Protein AF-0000000067985580 (afdb_homodimer)

pLDDT: mean 74.76, std 20.19, range [18.05, 95.62]

Radius of gyration: 31.71 Å; Cα contacts (8 Å, |Δi|>4): 1358; chains: 2; bounding box: 77×89×87 Å

Secondary structure (DSSP, 8-state):
-------------SSS-------------SSSS-TTGGGSHHHHHHHHHHHHHHHHHHHHHHHHTTT--THHHHHHHHHHHSTTTGGGSHHHHHHH--GGGHHHHHHHHHHHHHHHHHHHHHH---HHHHHTTT-HHHHHHHHHHHHHHHHHHHHHHHHHHHHTT----SHHHHHHHHHHHHHHHHHHH----HHHHHHHHHHTT-TTSHHHHHHHHHHHHHHHHHHHHHHHHHHHHH---HHHHHHHHHHHHHIIIIIHHHHHHHHHHHTTT-HHHHHHHHHHHHHHHHHHHHHHHHTTS-HHHHHHHHHHHSPSSHHHHHHIIIIIHIIIIIIHHHHHHHHHHT--THHHHTTT-HHHHHHHHHHHHHHHHHHHHHHHHHTT--HHHHHHHHHHHH---HHHHHHHHHHHHTT-S-HHHHHHHHHHHHHHHHHHHHHHHHHHHHHHHHHHHH-----GGGS-TTS---------SHHHHHHHHHHHHHT--BTTB----/-------------SSS-------------SSSS-TTGGGSHHHHHHHHHHHHHHHHHHHHHHHHHTT--THHHHHHHHHHHSTTTGGGSHHHHHHHS-GGGHHHHHHHHHHHHHHHHHHHHHH---HHHHHTTT-HHHHHHHHHHHHHHHHHHHHHHHHHHHHTT----SHHHHHHHHHHHHHHHHHHH----HHHHHHHHHHTT-TTSHHHHHHHHHHHHHHHHHHHHHHHHHHHHH---HHHHHHHHHHHHHIIIIIHHHHHHHHHHHTTT-HHHHHHHHHHHHHHHHHHHHHHHHTTS-HHHHHHHHHHHSPSSHHHHHHIIIIIHIIIIIIHHHHHHHHHHT--THHHHTTT-HHHHHHHHHHHHHHHHHHHHHHHHHTT--HHHHHHHHHHHH---HHHHHHHHHHHHTT-S-HHHHHHHHHHHHHHHHHHHHHHHHHHHHHHHHHHHH-----GGGS-TTS---------SHHHHHHHHHHHHHT--BTTB----

Nearest PDB structures (foldseek):
  5bz2-assembly1_A-2  TM=7.955E-01  e=2.048E-10  Thermus thermophilus
  8bxg-assembly1_A  TM=7.176E-01  e=4.698E-09  Escherichia coli
  8by2-assembly1_B  TM=7.644E-01  e=1.582E-08  Escherichia coli
  8by2-assembly1_A  TM=7.422E-01  e=1.711E-08  Escherichia coli
  7dsv-assembly1_B  TM=6.059E-01  e=1.242E-04  Homo sapiens

Sequence (1002 aa):
MSSSNVTYSIITNTDQTTQVCFNKITSHSSSLWIDNALEQILPAFVLQFALTSALNRALVFLAESCNVPRIVPNIFTGFLFGPSALGKWKYFFDSIFPYNNMLPLETMGALTLVYYAFLLGLELDLKPITRFYYNKKAIVVALAGLVFSLPVGIGLYYLLITDMGRKSLSRLDSDKNMRGAIFWGLILSCSSEFPEVAKILSDLKLLLTENGQLTLTSSLINDLFSWTLLLLVLTQLYYASLLSLFVILVLVLVCFYVIHPLAKWLVKKFGNGDREFVETEVVFLLHVVLFIGLVFDGLGAHSVTGAFFLGVIIPKGSLNNAVQDKVFDFVSVFMMPLFFLIIGERTNLQDLVLDTHWITVVVVIVLAFLVKLVSVFAVSWIYQMPHMEGLTLALLMNTKGTMPLIILYTAMDRLELESQPFVVMLLACWLMTAISGPVLAMITKSLNTGKVLGSQRKTMQGTRPDSSLRVLACVHSKHDADAIIDLLKASSPSVRSPIQVMSSSNVTYSIITNTDQTTQVCFNKITSHSSSLWIDNALEQILPAFVLQFALTSALNRALVFLAESCNVPRIVPNIFTGFLFGPSALGKWKYFFDSIFPYNNMLPLETMGALTLVYYAFLLGLELDLKPITRFYYNKKAIVVALAGLVFSLPVGIGLYYLLITDMGRKSLSRLDSDKNMRGAIFWGLILSCSSEFPEVAKILSDLKLLLTENGQLTLTSSLINDLFSWTLLLLVLTQLYYASLLSLFVILVLVLVCFYVIHPLAKWLVKKFGNGDREFVETEVVFLLHVVLFIGLVFDGLGAHSVTGAFFLGVIIPKGSLNNAVQDKVFDFVSVFMMPLFFLIIGERTNLQDLVLDTHWITVVVVIVLAFLVKLVSVFAVSWIYQMPHMEGLTLALLMNTKGTMPLIILYTAMDRLELESQPFVVMLLACWLMTAISGPVLAMITKSLNTGKVLGSQRKTMQGTRPDSSLRVLACVHSKHDADAIIDLLKASSPSVRSPIQV

Structure (mmCIF, N/CA/C/O backbone):
data_AF-0000000067985580-model_v1
#
loop_
_entity.id
_entity.type
_entity.pdbx_description
1 polymer 'Cation/H+ exchanger transmembrane domain-containing protein'
#
loop_
_atom_site.group_PDB
_atom_site.id
_atom_site.type_symbol
_atom_site.label_atom_id
_atom_site.label_alt_id
_atom_site.label_comp_id
_atom_site.label_asym_id
_atom_site.label_entity_id
_atom_site.label_seq_id
_atom_site.pdbx_PDB_ins_code
_atom_site.Cartn_x
_atom_site.Cartn_y
_atom_site.Cartn_z
_atom_site.occupancy
_atom_site.B_iso_or_equiv
_atom_site.auth_seq_id
_atom_site.auth_comp_id
_atom_site.auth_asym_id
_atom_site.auth_atom_id
_atom_site.pdbx_PDB_model_num
ATOM 1 N N . MET A 1 1 ? -4.574 -10.297 38.844 1 18.05 1 MET A N 1
ATOM 2 C CA . MET A 1 1 ? -5.27 -10.648 37.594 1 18.05 1 MET A CA 1
ATOM 3 C C . MET A 1 1 ? -6 -9.445 37.031 1 18.05 1 MET A C 1
ATOM 5 O O . MET A 1 1 ? -7.168 -9.211 37.344 1 18.05 1 MET A O 1
ATOM 9 N N . SER A 1 2 ? -5.406 -8.359 37.031 1 22.97 2 SER A N 1
ATOM 10 C CA . SER A 1 2 ? -6 -7.031 36.969 1 22.97 2 SER A CA 1
ATOM 11 C C . SER A 1 2 ? -6.691 -6.789 35.656 1 22.97 2 SER A C 1
ATOM 13 O O . SER A 1 2 ? -6.145 -7.117 34.594 1 22.97 2 SER A O 1
ATOM 15 N N . SER A 1 3 ? -8.039 -6.832 35.656 1 23.62 3 SER A N 1
ATOM 16 C CA . SER A 1 3 ? -9.078 -6.762 34.625 1 23.62 3 SER A CA 1
ATOM 17 C C . SER A 1 3 ? -8.844 -5.578 33.688 1 23.62 3 SER A C 1
ATOM 19 O O . SER A 1 3 ? -8.945 -4.422 34.125 1 23.62 3 SER A O 1
ATOM 21 N N . SER A 1 4 ? -7.828 -5.641 33.031 1 27.61 4 SER A N 1
ATOM 22 C CA . SER A 1 4 ? -7.41 -4.562 32.125 1 27.61 4 SER A CA 1
ATOM 23 C C . SER A 1 4 ? -8.555 -4.109 31.25 1 27.61 4 SER A C 1
ATOM 25 O O . SER A 1 4 ? -9.109 -4.91 30.484 1 27.61 4 SER A O 1
ATOM 27 N N . ASN A 1 5 ? -9.422 -3.229 31.766 1 24.64 5 ASN A N 1
ATOM 28 C CA . ASN A 1 5 ? -10.641 -2.631 31.234 1 24.64 5 ASN A CA 1
ATOM 29 C C . ASN A 1 5 ? -10.391 -1.981 29.875 1 24.64 5 ASN A C 1
ATOM 31 O O . ASN A 1 5 ? -9.586 -1.056 29.766 1 24.64 5 ASN A O 1
ATOM 35 N N . VAL A 1 6 ? -10.367 -2.719 28.891 1 30.44 6 VAL A N 1
ATOM 36 C CA . VAL A 1 6 ? -10.367 -2.283 27.5 1 30.44 6 VAL A CA 1
ATOM 37 C C . VAL A 1 6 ? -11.562 -1.37 27.25 1 30.44 6 VAL A C 1
ATOM 39 O O . VAL A 1 6 ? -12.711 -1.777 27.438 1 30.44 6 VAL A O 1
ATOM 42 N N . THR A 1 7 ? -11.492 -0.102 27.625 1 27.58 7 THR A N 1
ATOM 43 C CA . THR A 1 7 ? -12.602 0.8 27.344 1 27.58 7 THR A CA 1
ATOM 44 C C . THR A 1 7 ? -12.68 1.122 25.859 1 27.58 7 THR A C 1
ATOM 46 O O . THR A 1 7 ? -11.672 1.454 25.234 1 27.58 7 THR A O 1
ATOM 49 N N . TYR A 1 8 ? -13.438 0.508 25.141 1 30.67 8 TYR A N 1
ATOM 50 C CA . TYR A 1 8 ? -13.805 0.788 23.75 1 30.67 8 TYR A CA 1
ATOM 51 C C . TYR A 1 8 ? -14.516 2.131 23.641 1 30.67 8 TYR A C 1
ATOM 53 O O . TYR A 1 8 ? -15.297 2.504 24.516 1 30.67 8 TYR A O 1
ATOM 61 N N . SER A 1 9 ? -13.891 3.137 23.359 1 30.77 9 SER A N 1
ATOM 62 C CA . SER A 1 9 ? -14.719 4.32 23.172 1 30.77 9 SER A CA 1
ATOM 63 C C . SER A 1 9 ? -15.789 4.082 22.109 1 30.77 9 SER A C 1
ATOM 65 O O . SER A 1 9 ? -15.477 3.631 21 1 30.77 9 SER A O 1
ATOM 67 N N . ILE A 1 10 ? -16.969 3.857 22.594 1 31.03 10 ILE A N 1
ATOM 68 C CA . ILE A 1 10 ? -18.219 3.678 21.859 1 31.03 10 ILE A CA 1
ATOM 69 C C . ILE A 1 10 ? -18.719 5.027 21.344 1 31.03 10 ILE A C 1
ATOM 71 O O . ILE A 1 10 ? -18.906 5.965 22.125 1 31.03 10 ILE A O 1
ATOM 75 N N . ILE A 1 11 ? -18.297 5.48 20.203 1 30.83 11 ILE A N 1
ATOM 76 C CA . ILE A 1 11 ? -19.125 6.578 19.719 1 30.83 11 ILE A CA 1
ATOM 77 C C . ILE A 1 11 ? -20.547 6.078 19.453 1 30.83 11 ILE A C 1
ATOM 79 O O . ILE A 1 11 ? -20.75 5.156 18.656 1 30.83 11 ILE A O 1
ATOM 83 N N . THR A 1 12 ? -21.375 6.156 20.469 1 28.75 12 THR A N 1
ATOM 84 C CA . THR A 1 12 ? -22.781 5.781 20.484 1 28.75 12 THR A CA 1
ATOM 85 C C . THR A 1 12 ? -23.578 6.66 19.531 1 28.75 12 THR A C 1
ATOM 87 O O . THR A 1 12 ? -23.609 7.887 19.672 1 28.75 12 THR A O 1
ATOM 90 N N . ASN A 1 13 ? -23.594 6.402 18.156 1 30.31 13 ASN A N 1
ATOM 91 C CA . ASN A 1 13 ? -24.797 7.02 17.609 1 30.31 13 ASN A CA 1
ATOM 92 C C . ASN A 1 13 ? -26.047 6.594 18.359 1 30.31 13 ASN A C 1
ATOM 94 O O . ASN A 1 13 ? -26.078 5.516 18.953 1 30.31 13 ASN A O 1
ATOM 98 N N . THR A 1 14 ? -27.062 7.434 18.688 1 32.81 14 THR A N 1
ATOM 99 C CA . THR A 1 14 ? -28.266 7.184 19.484 1 32.81 14 THR A CA 1
ATOM 100 C C . THR A 1 14 ? -28.812 5.785 19.203 1 32.81 14 THR A C 1
ATOM 102 O O . THR A 1 14 ? -29.25 5.098 20.141 1 32.81 14 THR A O 1
ATOM 105 N N . ASP A 1 15 ? -29.625 5.512 18.016 1 31.39 15 ASP A N 1
ATOM 106 C CA . ASP A 1 15 ? -30.438 4.309 18.062 1 31.39 15 ASP A CA 1
ATOM 107 C C . ASP A 1 15 ? -29.578 3.051 18.109 1 31.39 15 ASP A C 1
ATOM 109 O O . ASP A 1 15 ? -29.797 2.178 18.953 1 31.39 15 ASP A O 1
ATOM 113 N N . GLN A 1 16 ? -29.312 2.32 16.875 1 30.17 16 GLN A N 1
ATOM 114 C CA . GLN A 1 16 ? -28.656 1.012 16.828 1 30.17 16 GLN A CA 1
ATOM 115 C C . GLN A 1 16 ? -27.172 1.122 17.109 1 30.17 16 GLN A C 1
ATOM 117 O O . GLN A 1 16 ? -26.469 1.943 16.5 1 30.17 16 GLN A O 1
ATOM 122 N N . THR A 1 17 ? -26.609 0.74 18.297 1 31.61 17 THR A N 1
ATOM 123 C CA . THR A 1 17 ? -25.328 0.714 18.984 1 31.61 17 THR A CA 1
ATOM 124 C C . THR A 1 17 ? -24.219 0.251 18.047 1 31.61 17 THR A C 1
ATOM 126 O O . THR A 1 17 ? -24 -0.951 17.891 1 31.61 17 THR A O 1
ATOM 129 N N . THR A 1 18 ? -24.328 0.496 16.828 1 30.38 18 THR A N 1
ATOM 130 C CA . THR A 1 18 ? -23.203 -0.063 16.094 1 30.38 18 THR A CA 1
ATOM 131 C C . THR A 1 18 ? -21.875 0.469 16.641 1 30.38 18 THR A C 1
ATOM 133 O O . THR A 1 18 ? -21.672 1.682 16.703 1 30.38 18 THR A O 1
ATOM 136 N N . GLN A 1 19 ? -21.234 -0.335 17.5 1 31.22 19 GLN A N 1
ATOM 137 C CA . GLN A 1 19 ? -19.969 -0.171 18.188 1 31.22 19 GLN A CA 1
ATOM 138 C C . GLN A 1 19 ? -18.812 -0.047 17.188 1 31.22 19 GLN A C 1
ATOM 140 O O . GLN A 1 19 ? -18.625 -0.918 16.344 1 31.22 19 GLN A O 1
ATOM 145 N N . VAL A 1 20 ? -18.656 1.034 16.719 1 34.16 20 VAL A N 1
ATOM 146 C CA . VAL A 1 20 ? -17.438 1.147 15.914 1 34.16 20 VAL A CA 1
ATOM 147 C C . VAL A 1 20 ? -16.219 1.057 16.828 1 34.16 20 VAL A C 1
ATOM 149 O O . VAL A 1 20 ? -16.094 1.82 17.781 1 34.16 20 VAL A O 1
ATOM 152 N N . CYS A 1 21 ? -15.734 -0.103 17.062 1 33.06 21 CYS A N 1
ATOM 153 C CA . CYS A 1 21 ? -14.602 -0.364 17.953 1 33.06 21 CYS A CA 1
ATOM 154 C C . CYS A 1 21 ? -13.32 0.258 17.391 1 33.06 21 CYS A C 1
ATOM 156 O O . CYS A 1 21 ? -12.906 -0.059 16.281 1 33.06 21 CYS A O 1
ATOM 158 N N . PHE A 1 22 ? -13.219 1.459 17.672 1 35.28 22 PHE A N 1
ATOM 159 C CA . PHE A 1 22 ? -11.875 1.963 17.391 1 35.28 22 PHE A CA 1
ATOM 160 C C . PHE A 1 22 ? -10.875 1.421 18.406 1 35.28 22 PHE A C 1
ATOM 162 O O . PHE A 1 22 ? -11.234 1.076 19.531 1 35.28 22 PHE A O 1
ATOM 169 N N . ASN A 1 23 ? -9.664 1.077 17.969 1 38.72 23 ASN A N 1
ATOM 170 C CA . ASN A 1 23 ? -8.586 0.468 18.734 1 38.72 23 ASN A CA 1
ATOM 171 C C . ASN A 1 23 ? -8.328 1.219 20.047 1 38.72 23 ASN A C 1
ATOM 173 O O . ASN A 1 23 ? -8.328 2.451 20.062 1 38.72 23 ASN A O 1
ATOM 177 N N . LYS A 1 24 ? -8.766 0.675 21.188 1 37.72 24 LYS A N 1
ATOM 178 C CA . LYS A 1 24 ? -8.641 1.151 22.562 1 37.72 24 LYS A CA 1
ATOM 179 C C . LYS A 1 24 ? -7.176 1.322 22.953 1 37.72 24 LYS A C 1
ATOM 181 O O . LYS A 1 24 ? -6.398 0.365 22.906 1 37.72 24 LYS A O 1
ATOM 186 N N . ILE A 1 25 ? -6.574 2.479 22.859 1 37 25 ILE A N 1
ATOM 187 C CA . ILE A 1 25 ? -5.297 2.969 23.375 1 37 25 ILE A CA 1
ATOM 188 C C . ILE A 1 25 ? -5.203 2.711 24.875 1 37 25 ILE A C 1
ATOM 190 O O . ILE A 1 25 ? -6.031 3.203 25.641 1 37 25 ILE A O 1
ATOM 194 N N . THR A 1 26 ? -4.629 1.655 25.281 1 37.12 26 THR A N 1
ATOM 195 C CA . THR A 1 26 ? -4.441 1.143 26.641 1 37.12 26 THR A CA 1
ATOM 196 C C . THR A 1 26 ? -3.752 2.182 27.516 1 37.12 26 THR A C 1
ATOM 198 O O . THR A 1 26 ? -3.094 3.094 27.016 1 37.12 26 THR A O 1
ATOM 201 N N . SER A 1 27 ? -3.76 1.9 28.828 1 35.56 27 SER A N 1
ATOM 202 C CA . SER A 1 27 ? -3.377 2.416 30.125 1 35.56 27 SER A CA 1
ATOM 203 C C . SER A 1 27 ? -1.876 2.674 30.203 1 35.56 27 SER A C 1
ATOM 205 O O . SER A 1 27 ? -1.096 2.037 29.5 1 35.56 27 SER A O 1
ATOM 207 N N . HIS A 1 28 ? -1.49 3.842 30.703 1 38.81 28 HIS A N 1
ATOM 208 C CA . HIS A 1 28 ? -0.233 4.449 31.125 1 38.81 28 HIS A CA 1
ATOM 209 C C . HIS A 1 28 ? 0.629 3.453 31.891 1 38.81 28 HIS A C 1
ATOM 211 O O . HIS A 1 28 ? 0.331 3.129 33.031 1 38.81 28 HIS A O 1
ATOM 217 N N . SER A 1 29 ? 0.976 2.355 31.375 1 38.25 29 SER A N 1
ATOM 218 C CA . SER A 1 29 ? 1.779 1.59 32.312 1 38.25 29 SER A CA 1
ATOM 219 C C . SER A 1 29 ? 3.184 2.17 32.438 1 38.25 29 SER A C 1
ATOM 221 O O . SER A 1 29 ? 3.664 2.855 31.547 1 38.25 29 SER A O 1
ATOM 223 N N . SER A 1 30 ? 3.746 2.283 33.531 1 43.16 30 SER A N 1
ATOM 224 C CA . SER A 1 30 ? 5.051 2.662 34.062 1 43.16 30 SER A CA 1
ATOM 225 C C . SER A 1 30 ? 6.18 2.049 33.25 1 43.16 30 SER A C 1
ATOM 227 O O . SER A 1 30 ? 7.355 2.307 33.5 1 43.16 30 SER A O 1
ATOM 229 N N . SER A 1 31 ? 6.047 1.034 32.5 1 47.16 31 SER A N 1
ATOM 230 C CA . SER A 1 31 ? 7.199 0.337 31.938 1 47.16 31 SER A CA 1
ATOM 231 C C . SER A 1 31 ? 7.676 1.009 30.641 1 47.16 31 SER A C 1
ATOM 233 O O . SER A 1 31 ? 6.918 1.737 30 1 47.16 31 SER A O 1
ATOM 235 N N . LEU A 1 32 ? 9.078 1.088 30.547 1 50.34 32 LEU A N 1
ATOM 236 C CA . LEU A 1 32 ? 9.805 1.657 29.422 1 50.34 32 LEU A CA 1
ATOM 237 C C . LEU A 1 32 ? 9.117 1.32 28.109 1 50.34 32 LEU A C 1
ATOM 239 O O . LEU A 1 32 ? 9.125 2.125 27.172 1 50.34 32 LEU A O 1
ATOM 243 N N . TRP A 1 33 ? 8.656 0.08 28.031 1 50.72 33 TRP A N 1
ATOM 244 C CA . TRP A 1 33 ? 7.926 -0.38 26.844 1 50.72 33 TRP A CA 1
ATOM 245 C C . TRP A 1 33 ? 6.422 -0.388 27.109 1 50.72 33 TRP A C 1
ATOM 247 O O . TRP A 1 33 ? 5.969 -0.807 28.172 1 50.72 33 TRP A O 1
ATOM 257 N N . ILE A 1 34 ? 5.738 0.335 26.391 1 53.62 34 ILE A N 1
ATOM 258 C CA . ILE A 1 34 ? 4.293 0.332 26.594 1 53.62 34 ILE A CA 1
ATOM 259 C C . ILE A 1 34 ? 3.77 -1.103 26.547 1 53.62 34 ILE A C 1
ATOM 261 O O . ILE A 1 34 ? 3.977 -1.82 25.578 1 53.62 34 ILE A O 1
ATOM 265 N N . ASP A 1 35 ? 3.666 -1.846 27.594 1 51.47 35 ASP A N 1
ATOM 266 C CA . ASP A 1 35 ? 3.168 -3.215 27.688 1 51.47 35 ASP A CA 1
ATOM 267 C C . ASP A 1 35 ? 2.115 -3.486 26.609 1 51.47 35 ASP A C 1
ATOM 269 O O . ASP A 1 35 ? 2.074 -4.574 26.031 1 51.47 35 ASP A O 1
ATOM 273 N N . ASN A 1 36 ? 1.3 -2.414 26.219 1 55.03 36 ASN A N 1
ATOM 274 C CA . ASN A 1 36 ? 0.143 -2.734 25.391 1 55.03 36 ASN A CA 1
ATOM 275 C C . ASN A 1 36 ? 0.262 -2.115 24 1 55.03 36 ASN A C 1
ATOM 277 O O . ASN A 1 36 ? -0.747 -1.873 23.344 1 55.03 36 ASN A O 1
ATOM 281 N N . ALA A 1 37 ? 1.56 -1.973 23.703 1 57.41 37 ALA A N 1
ATOM 282 C CA . ALA A 1 37 ? 1.746 -1.362 22.391 1 57.41 37 ALA A CA 1
ATOM 283 C C . ALA A 1 37 ? 1.225 -2.273 21.281 1 57.41 37 ALA A C 1
ATOM 285 O O . ALA A 1 37 ? 0.625 -1.802 20.312 1 57.41 37 ALA A O 1
ATOM 286 N N . LEU A 1 38 ? 1.339 -3.543 21.531 1 59.19 38 LEU A N 1
ATOM 287 C CA . LEU A 1 38 ? 0.949 -4.504 20.516 1 59.19 38 LEU A CA 1
ATOM 288 C C . LEU A 1 38 ? -0.552 -4.77 20.562 1 59.19 38 LEU A C 1
ATOM 290 O O . LEU A 1 38 ? -1.087 -5.484 19.703 1 59.19 38 LEU A O 1
ATOM 294 N N . GLU A 1 39 ? -1.079 -4.105 21.438 1 60.22 39 GLU A N 1
ATOM 295 C CA . GLU A 1 39 ? -2.531 -4.242 21.484 1 60.22 39 GLU A CA 1
ATOM 296 C C . GLU A 1 39 ? -3.205 -3.252 20.531 1 60.22 39 GLU A C 1
ATOM 298 O O . GLU A 1 39 ? -4.363 -3.439 20.156 1 60.22 39 GLU A O 1
ATOM 303 N N . GLN A 1 40 ? -2.322 -2.385 20.172 1 66.81 40 GLN A N 1
ATOM 304 C CA . GLN A 1 40 ? -2.844 -1.462 19.172 1 66.81 40 GLN A CA 1
ATOM 305 C C . GLN A 1 40 ? -2.754 -2.064 17.781 1 66.81 40 GLN A C 1
ATOM 307 O O . GLN A 1 40 ? -1.841 -2.84 17.484 1 66.81 40 GLN A O 1
ATOM 312 N N . ILE A 1 41 ? -3.645 -1.805 17.016 1 69.94 41 ILE A N 1
ATOM 313 C CA . ILE A 1 41 ? -3.809 -2.451 15.711 1 69.94 41 ILE A CA 1
ATOM 314 C C . ILE A 1 41 ? -2.645 -2.076 14.797 1 69.94 41 ILE A C 1
ATOM 316 O O . ILE A 1 41 ? -2.047 -2.943 14.156 1 69.94 41 ILE A O 1
ATOM 320 N N . LEU A 1 42 ? -2.275 -0.847 14.93 1 74.75 42 LEU A N 1
ATOM 321 C CA . LEU A 1 42 ? -1.253 -0.417 13.984 1 74.75 42 LEU A CA 1
ATOM 322 C C . LEU A 1 42 ? 0.108 -1.002 14.352 1 74.75 42 LEU A C 1
ATOM 324 O O . LEU A 1 42 ? 0.775 -1.605 13.508 1 74.75 42 LEU A O 1
ATOM 328 N N . PRO A 1 43 ? 0.46 -0.897 15.625 1 74.19 43 PRO A N 1
ATOM 329 C CA . PRO A 1 43 ? 1.762 -1.479 15.961 1 74.19 43 PRO A CA 1
ATOM 330 C C . PRO A 1 43 ? 1.811 -2.988 15.734 1 74.19 43 PRO A C 1
ATOM 332 O O . PRO A 1 43 ? 2.842 -3.518 15.312 1 74.19 43 PRO A O 1
ATOM 335 N N . ALA A 1 44 ? 0.655 -3.572 16 1 76.81 44 ALA A N 1
ATOM 336 C CA . ALA A 1 44 ? 0.607 -5.012 15.766 1 76.81 44 ALA A CA 1
ATOM 337 C C . ALA A 1 44 ? 0.75 -5.332 14.281 1 76.81 44 ALA A C 1
ATOM 339 O O . ALA A 1 44 ? 1.472 -6.258 13.906 1 76.81 44 ALA A O 1
ATOM 340 N N . PHE A 1 45 ? 0.096 -4.586 13.477 1 81.19 45 PHE A N 1
ATOM 341 C CA . PHE A 1 45 ? 0.166 -4.77 12.031 1 81.19 45 PHE A CA 1
ATOM 342 C C . PHE A 1 45 ? 1.586 -4.543 11.523 1 81.19 45 PHE A C 1
ATOM 344 O O . PHE A 1 45 ? 2.096 -5.328 10.719 1 81.19 45 PHE A O 1
ATOM 351 N N . VAL A 1 46 ? 2.123 -3.52 12.062 1 79.56 46 VAL A N 1
ATOM 352 C CA . VAL A 1 46 ? 3.465 -3.158 11.617 1 79.56 46 VAL A CA 1
ATOM 353 C C . VAL A 1 46 ? 4.457 -4.238 12.031 1 79.56 46 VAL A C 1
ATOM 355 O O . VAL A 1 46 ? 5.336 -4.621 11.258 1 79.56 46 VAL A O 1
ATOM 358 N N . LEU A 1 47 ? 4.27 -4.703 13.188 1 79.94 47 LEU A N 1
ATOM 359 C CA . LEU A 1 47 ? 5.156 -5.75 13.68 1 79.94 47 LEU A CA 1
ATOM 360 C C . LEU A 1 47 ? 5.012 -7.023 12.859 1 79.94 47 LEU A C 1
ATOM 362 O O . LEU A 1 47 ? 6.008 -7.633 12.461 1 79.94 47 LEU A O 1
ATOM 366 N N . GLN A 1 48 ? 3.814 -7.355 12.609 1 82.75 48 GLN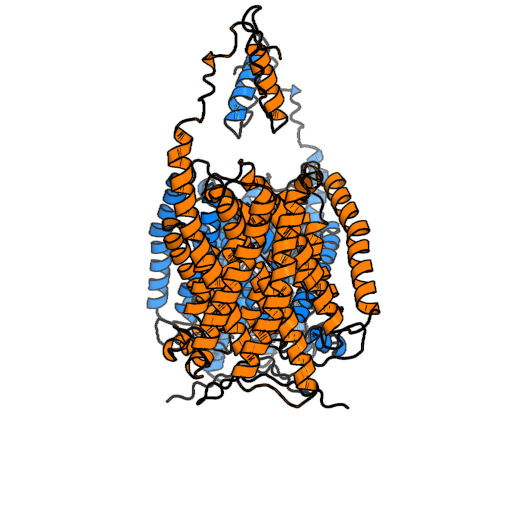 A N 1
ATOM 367 C CA . GLN A 1 48 ? 3.549 -8.562 11.836 1 82.75 48 GLN A CA 1
ATOM 368 C C . GLN A 1 48 ? 4.102 -8.438 10.422 1 82.75 48 GLN A C 1
ATOM 370 O O . GLN A 1 48 ? 4.734 -9.367 9.914 1 82.75 48 GLN A O 1
ATOM 375 N N . PHE A 1 49 ? 3.859 -7.383 9.891 1 84.62 49 PHE A N 1
ATOM 376 C CA . PHE A 1 49 ? 4.32 -7.145 8.531 1 84.62 49 PHE A CA 1
ATOM 377 C C . PHE A 1 49 ? 5.84 -7.102 8.469 1 84.62 49 PHE A C 1
ATOM 379 O O . PHE A 1 49 ? 6.453 -7.707 7.586 1 84.62 49 PHE A O 1
ATOM 386 N N . ALA A 1 50 ? 6.434 -6.426 9.422 1 79.69 50 ALA A N 1
ATOM 387 C CA . ALA A 1 50 ? 7.891 -6.301 9.453 1 79.69 50 ALA A CA 1
ATOM 388 C C . ALA A 1 50 ? 8.555 -7.652 9.68 1 79.69 50 ALA A C 1
ATOM 390 O O . ALA A 1 50 ? 9.539 -7.988 9.008 1 79.69 50 ALA A O 1
ATOM 391 N N . LEU A 1 51 ? 8.031 -8.375 10.547 1 82.44 51 LEU A N 1
ATOM 392 C CA . LEU A 1 51 ? 8.609 -9.672 10.859 1 82.44 51 LEU A CA 1
ATOM 393 C C . LEU A 1 51 ? 8.469 -10.625 9.672 1 82.44 51 LEU A C 1
ATOM 395 O O . LEU A 1 51 ? 9.406 -11.352 9.344 1 82.44 51 LEU A O 1
ATOM 399 N N . THR A 1 52 ? 7.332 -10.641 9.102 1 86.12 52 THR A N 1
ATOM 400 C CA . THR A 1 52 ? 7.094 -11.508 7.957 1 86.12 52 THR A CA 1
ATOM 401 C C . THR A 1 52 ? 8 -11.133 6.789 1 86.12 52 THR A C 1
ATOM 403 O O . THR A 1 52 ? 8.578 -12 6.137 1 86.12 52 THR A O 1
ATOM 406 N N . SER A 1 53 ? 8.086 -9.922 6.582 1 84.81 53 SER A N 1
ATOM 407 C CA . SER A 1 53 ? 8.914 -9.445 5.477 1 84.81 53 SER A CA 1
ATOM 408 C C . SER A 1 53 ? 10.391 -9.75 5.727 1 84.81 53 SER A C 1
ATOM 410 O O . SER A 1 53 ? 11.109 -10.148 4.809 1 84.81 53 SER A O 1
ATOM 412 N N . ALA A 1 54 ? 10.867 -9.531 6.918 1 82 54 ALA A N 1
ATOM 413 C CA . ALA A 1 54 ? 12.258 -9.805 7.258 1 82 54 ALA A CA 1
ATOM 414 C C . ALA A 1 54 ? 12.578 -11.289 7.102 1 82 54 ALA A C 1
ATOM 416 O O . ALA A 1 54 ? 13.609 -11.656 6.531 1 82 54 ALA A O 1
ATOM 417 N N . LEU A 1 55 ? 11.742 -12.039 7.574 1 87.19 55 LEU A N 1
ATOM 418 C CA . LEU A 1 55 ? 11.945 -13.477 7.461 1 87.19 55 LEU A CA 1
ATOM 419 C C . LEU A 1 55 ? 11.898 -13.922 6.004 1 87.19 55 LEU A C 1
ATOM 421 O O . LEU A 1 55 ? 12.68 -14.781 5.586 1 87.19 55 LEU A O 1
ATOM 425 N N . ASN A 1 56 ? 10.953 -13.398 5.301 1 89 56 ASN A N 1
ATOM 426 C CA . ASN A 1 56 ? 10.836 -13.742 3.885 1 89 56 ASN A CA 1
ATOM 427 C C . ASN A 1 56 ? 12.109 -13.391 3.119 1 89 56 ASN A C 1
ATOM 429 O O . ASN A 1 56 ? 12.578 -14.188 2.305 1 89 56 ASN A O 1
ATOM 433 N N . ARG A 1 57 ? 12.641 -12.328 3.383 1 82.56 57 ARG A N 1
ATOM 434 C CA . ARG A 1 57 ? 13.859 -11.906 2.707 1 82.56 57 ARG A CA 1
ATOM 435 C C . ARG A 1 57 ? 15.031 -12.812 3.072 1 82.56 57 ARG A C 1
ATOM 437 O O . ARG A 1 57 ? 15.852 -13.148 2.217 1 82.56 57 ARG A O 1
ATOM 444 N N . ALA A 1 58 ? 15.141 -13.078 4.285 1 85.81 58 ALA A N 1
ATOM 445 C CA . ALA A 1 58 ? 16.203 -13.969 4.734 1 85.81 58 ALA A CA 1
ATOM 446 C C . ALA A 1 58 ? 16.109 -15.336 4.055 1 85.81 58 ALA A C 1
ATOM 448 O O . ALA A 1 58 ? 17.109 -15.891 3.611 1 85.81 58 ALA A O 1
ATOM 449 N N . LEU A 1 59 ? 14.953 -15.805 3.947 1 91.31 59 LEU A N 1
ATOM 450 C CA . LEU A 1 59 ? 14.742 -17.109 3.352 1 91.31 59 LEU A CA 1
ATOM 451 C C . LEU A 1 59 ? 14.977 -17.078 1.845 1 91.31 59 LEU A C 1
ATOM 453 O O . LEU A 1 59 ? 15.477 -18.047 1.263 1 91.31 59 LEU A O 1
ATOM 457 N N . VAL A 1 60 ? 14.508 -16.016 1.228 1 86.31 60 VAL A N 1
ATOM 458 C CA . VAL A 1 60 ? 14.734 -15.867 -0.206 1 86.31 60 VAL A CA 1
ATOM 459 C C . VAL A 1 60 ? 16.234 -15.82 -0.491 1 86.31 60 VAL A C 1
ATOM 461 O O . VAL A 1 60 ? 16.703 -16.422 -1.458 1 86.31 60 VAL A O 1
ATOM 464 N N . PHE A 1 61 ? 16.984 -15.18 0.369 1 83.06 61 PHE A N 1
ATOM 465 C CA . PHE A 1 61 ? 18.422 -15.102 0.23 1 83.06 61 PHE A CA 1
ATOM 466 C C . PHE A 1 61 ? 19.062 -16.484 0.342 1 83.06 61 PHE A C 1
ATOM 468 O O . PHE A 1 61 ? 19.969 -16.812 -0.42 1 83.06 61 PHE A O 1
ATOM 475 N N . LEU A 1 62 ? 18.562 -17.219 1.192 1 88 62 LEU A N 1
ATOM 476 C CA . LEU A 1 62 ? 19.078 -18.578 1.383 1 88 62 LEU A CA 1
ATOM 477 C C . LEU A 1 62 ? 18.703 -19.469 0.209 1 88 62 LEU A C 1
ATOM 479 O O . LEU A 1 62 ? 19.484 -20.328 -0.201 1 88 62 LEU A O 1
ATOM 483 N N . ALA A 1 63 ? 17.562 -19.266 -0.324 1 88.62 63 ALA A N 1
ATOM 484 C CA . ALA A 1 63 ? 17.047 -20.094 -1.421 1 88.62 63 ALA A CA 1
ATOM 485 C C . ALA A 1 63 ? 17.797 -19.797 -2.719 1 88.62 63 ALA A C 1
ATOM 487 O O . ALA A 1 63 ? 17.984 -20.688 -3.553 1 88.62 63 ALA A O 1
ATOM 488 N N . GLU A 1 64 ? 18.109 -18.562 -2.885 1 80.19 64 GLU A N 1
ATOM 489 C CA . GLU A 1 64 ? 18.828 -18.172 -4.098 1 80.19 64 GLU A CA 1
ATOM 490 C C . GLU A 1 64 ? 20.172 -18.891 -4.203 1 80.19 64 GLU A C 1
ATOM 492 O O . GLU A 1 64 ? 20.625 -19.219 -5.305 1 80.19 64 GLU A O 1
ATOM 497 N N . SER A 1 65 ? 20.766 -19.172 -3.098 1 82.94 65 SER A N 1
ATOM 498 C CA . SER A 1 65 ? 22.031 -19.891 -3.1 1 82.94 65 SER A CA 1
ATOM 499 C C . SER A 1 65 ? 21.828 -21.344 -3.514 1 82.94 65 SER A C 1
ATOM 501 O O . SER A 1 65 ? 22.766 -22 -3.994 1 82.94 65 SER A O 1
ATOM 503 N N . CYS A 1 66 ? 20.609 -21.844 -3.426 1 85.12 66 CYS A N 1
ATOM 504 C CA . CYS A 1 66 ? 20.312 -23.234 -3.754 1 85.12 66 CYS A CA 1
ATOM 505 C C . CYS A 1 66 ? 19.547 -23.344 -5.066 1 85.12 66 CYS A C 1
ATOM 507 O O . CYS A 1 66 ? 19.016 -24.391 -5.406 1 85.12 66 CYS A O 1
ATOM 509 N N . ASN A 1 67 ? 19.391 -22.312 -5.781 1 83.31 67 ASN A N 1
ATOM 510 C CA . ASN A 1 67 ? 18.672 -22.266 -7.055 1 83.31 67 ASN A CA 1
ATOM 511 C C . ASN A 1 67 ? 17.203 -22.641 -6.883 1 83.31 67 ASN A C 1
ATOM 513 O O . ASN A 1 67 ? 16.641 -23.375 -7.699 1 83.31 67 ASN A O 1
ATOM 517 N N . VAL A 1 68 ? 16.656 -22.344 -5.781 1 89 68 VAL A N 1
ATOM 518 C CA . VAL A 1 68 ? 15.234 -22.547 -5.523 1 89 68 VAL A CA 1
ATOM 519 C C . VAL A 1 68 ? 14.453 -21.297 -5.922 1 89 68 VAL A C 1
ATOM 521 O O . VAL A 1 68 ? 14.852 -20.172 -5.574 1 89 68 VAL A O 1
ATOM 524 N N . PRO A 1 69 ? 13.453 -21.531 -6.715 1 88.25 69 PRO A N 1
ATOM 525 C CA . PRO A 1 69 ? 12.656 -20.359 -7.117 1 88.25 69 PRO A CA 1
ATOM 526 C C . PRO A 1 69 ? 12.125 -19.578 -5.926 1 88.25 69 PRO A C 1
ATOM 528 O O . PRO A 1 69 ? 11.812 -20.156 -4.883 1 88.25 69 PRO A O 1
ATOM 531 N N . ARG A 1 70 ? 11.969 -18.328 -6.07 1 86 70 ARG A N 1
ATOM 532 C CA . ARG A 1 70 ? 11.641 -17.375 -5.012 1 86 70 ARG A CA 1
ATOM 533 C C . ARG A 1 70 ? 10.281 -17.688 -4.395 1 86 70 ARG A C 1
ATOM 535 O O . ARG A 1 70 ? 10.055 -17.406 -3.219 1 86 70 ARG A O 1
ATOM 542 N N . ILE A 1 71 ? 9.414 -18.25 -5.086 1 88.5 71 ILE A N 1
ATOM 543 C CA . ILE A 1 71 ? 8.055 -18.5 -4.605 1 88.5 71 ILE A CA 1
ATOM 544 C C . ILE A 1 71 ? 8.078 -19.531 -3.479 1 88.5 71 ILE A C 1
ATOM 546 O O . ILE A 1 71 ? 7.223 -19.5 -2.594 1 88.5 71 ILE A O 1
ATOM 550 N N . VAL A 1 72 ? 9.047 -20.422 -3.492 1 92.5 72 VAL A N 1
ATOM 551 C CA . VAL A 1 72 ? 9.133 -21.516 -2.52 1 92.5 72 VAL A CA 1
ATOM 552 C C . VAL A 1 72 ? 9.391 -20.938 -1.127 1 92.5 72 VAL A C 1
ATOM 554 O O . VAL A 1 72 ? 8.625 -21.188 -0.195 1 92.5 72 VAL A O 1
ATOM 557 N N . PRO A 1 73 ? 10.414 -20.109 -0.975 1 92 73 PRO A N 1
ATOM 558 C CA . PRO A 1 73 ? 10.586 -19.516 0.35 1 92 73 PRO A CA 1
ATOM 559 C C . PRO A 1 73 ? 9.438 -18.562 0.723 1 92 73 PRO A C 1
ATOM 561 O O . PRO A 1 73 ? 9.117 -18.422 1.905 1 92 73 PRO A O 1
ATOM 564 N N . ASN A 1 74 ? 8.844 -17.953 -0.184 1 90.56 74 ASN A N 1
ATOM 565 C CA . ASN A 1 74 ? 7.703 -17.094 0.108 1 90.56 74 ASN A CA 1
ATOM 566 C C . ASN A 1 74 ? 6.562 -17.859 0.765 1 90.56 74 ASN A C 1
ATOM 568 O O . ASN A 1 74 ? 6.027 -17.438 1.79 1 90.56 74 ASN A O 1
ATOM 572 N N . ILE A 1 75 ? 6.238 -18.969 0.18 1 91.44 75 ILE A N 1
ATOM 573 C CA . ILE A 1 75 ? 5.176 -19.812 0.727 1 91.44 75 ILE A CA 1
ATOM 574 C C . ILE A 1 75 ? 5.598 -20.359 2.092 1 91.44 75 ILE A C 1
ATOM 576 O O . ILE A 1 75 ? 4.797 -20.375 3.031 1 91.44 75 ILE A O 1
ATOM 580 N N . PHE A 1 76 ? 6.793 -20.703 2.154 1 92.19 76 PHE A N 1
ATOM 581 C CA . PHE A 1 76 ? 7.316 -21.266 3.393 1 92.19 76 PHE A CA 1
ATOM 582 C C . PHE A 1 76 ? 7.242 -20.25 4.527 1 92.19 76 PHE A C 1
ATOM 584 O O . PHE A 1 76 ? 6.973 -20.609 5.672 1 92.19 76 PHE A O 1
ATOM 591 N N . THR A 1 77 ? 7.559 -19.047 4.254 1 90.56 77 THR A N 1
ATOM 592 C CA . THR A 1 77 ? 7.465 -17.984 5.254 1 90.56 77 THR A CA 1
ATOM 593 C C . THR A 1 77 ? 6.047 -17.891 5.812 1 90.56 77 THR A C 1
ATOM 595 O O . THR A 1 77 ? 5.859 -17.766 7.023 1 90.56 77 THR A O 1
ATOM 598 N N . GLY A 1 78 ? 5.047 -17.891 4.961 1 87.12 78 GLY A N 1
ATOM 599 C CA . GLY A 1 78 ? 3.666 -17.891 5.414 1 87.12 78 GLY A CA 1
ATOM 600 C C . GLY A 1 78 ? 3.334 -19.078 6.301 1 87.12 78 GLY A C 1
ATOM 601 O O . GLY A 1 78 ? 2.656 -18.922 7.32 1 87.12 78 GLY A O 1
ATOM 602 N N . PHE A 1 79 ? 3.887 -20.188 5.898 1 86.25 79 PHE A N 1
ATOM 603 C CA . PHE A 1 79 ? 3.662 -21.422 6.645 1 86.25 79 PHE A CA 1
ATOM 604 C C . PHE A 1 79 ? 4.25 -21.312 8.047 1 86.25 79 PHE A C 1
ATOM 606 O O . PHE A 1 79 ? 3.66 -21.812 9.008 1 86.25 79 PHE A O 1
ATOM 613 N N . LEU A 1 80 ? 5.348 -20.75 8.148 1 86.94 80 LEU A N 1
ATOM 614 C CA . LEU A 1 80 ? 6.055 -20.641 9.422 1 86.94 80 LEU A CA 1
ATOM 615 C C . LEU A 1 80 ? 5.277 -19.781 10.406 1 86.94 80 LEU A C 1
ATOM 617 O O . LEU A 1 80 ? 5.273 -20.062 11.609 1 86.94 80 LEU A O 1
ATOM 621 N N . PHE A 1 81 ? 4.602 -18.812 9.961 1 82.44 81 PHE A N 1
ATOM 622 C CA . PHE A 1 81 ? 3.863 -17.922 10.836 1 82.44 81 PHE A CA 1
ATOM 623 C C . PHE A 1 81 ? 2.428 -18.391 11.016 1 82.44 81 PHE A C 1
ATOM 625 O O . PHE A 1 81 ? 1.694 -17.859 11.859 1 82.44 81 PHE A O 1
ATOM 632 N N . GLY A 1 82 ? 2.029 -19.344 10.258 1 77.06 82 GLY A N 1
ATOM 633 C CA . GLY A 1 82 ? 0.68 -19.875 10.352 1 77.06 82 GLY A CA 1
ATOM 634 C C . GLY A 1 82 ? 0.486 -20.812 11.531 1 77.06 82 GLY A C 1
ATOM 635 O O . GLY A 1 82 ? 1.407 -21.016 12.328 1 77.06 82 GLY A O 1
ATOM 636 N N . PRO A 1 83 ? -0.687 -21.219 11.695 1 76.94 83 PRO A N 1
ATOM 637 C CA . PRO A 1 83 ? -1.015 -22.094 12.82 1 76.94 83 PRO A CA 1
ATOM 638 C C . PRO A 1 83 ? -0.266 -23.438 12.766 1 76.94 83 PRO A C 1
ATOM 640 O O . PRO A 1 83 ? -0.208 -24.156 13.766 1 76.94 83 PRO A O 1
ATOM 643 N N . SER A 1 84 ? 0.37 -23.719 11.711 1 76.25 84 SER A N 1
ATOM 644 C CA . SER A 1 84 ? 1.063 -24.984 11.539 1 76.25 84 SER A CA 1
ATOM 645 C C . SER A 1 84 ? 2.447 -24.953 12.18 1 76.25 84 SER A C 1
ATOM 647 O O . SER A 1 84 ? 3.027 -26 12.469 1 76.25 84 SER A O 1
ATOM 649 N N . ALA A 1 85 ? 3.045 -23.812 12.422 1 82 85 ALA A N 1
ATOM 650 C CA . ALA A 1 85 ? 4.395 -23.75 12.984 1 82 85 ALA A CA 1
ATOM 651 C C . ALA A 1 85 ? 4.434 -22.828 14.203 1 82 85 ALA A C 1
ATOM 653 O O . ALA A 1 85 ? 3.961 -23.203 15.281 1 82 85 ALA A O 1
ATOM 654 N N . LEU A 1 86 ? 4.758 -21.484 13.961 1 74.94 86 LEU A N 1
ATOM 655 C CA . LEU A 1 86 ? 4.918 -20.562 15.07 1 74.94 86 LEU A CA 1
ATOM 656 C C . LEU A 1 86 ? 3.564 -20.188 15.664 1 74.94 86 LEU A C 1
ATOM 658 O O . LEU A 1 86 ? 3.479 -19.797 16.828 1 74.94 86 LEU A O 1
ATOM 662 N N . GLY A 1 87 ? 2.654 -20.312 14.867 1 67.88 87 GLY A N 1
ATOM 663 C CA . GLY A 1 87 ? 1.313 -19.984 15.328 1 67.88 87 GLY A CA 1
ATOM 664 C C . GLY A 1 87 ? 0.774 -20.953 16.344 1 67.88 87 GLY A C 1
ATOM 665 O O . GLY A 1 87 ? -0.173 -20.656 17.078 1 67.88 87 GLY A O 1
ATOM 666 N N . LYS A 1 88 ? 1.407 -22.094 16.406 1 67.44 88 LYS A N 1
ATOM 667 C CA . LYS A 1 88 ? 0.99 -23.094 17.391 1 67.44 88 LYS A CA 1
ATOM 668 C C . LYS A 1 88 ? 1.391 -22.672 18.797 1 67.44 88 LYS A C 1
ATOM 670 O O . LYS A 1 88 ? 0.756 -23.078 19.781 1 67.44 88 LYS A O 1
ATOM 675 N N . TRP A 1 89 ? 2.396 -21.875 18.719 1 67 89 TRP A N 1
ATOM 676 C CA . TRP A 1 89 ? 2.857 -21.406 20.016 1 67 89 TRP A CA 1
ATOM 677 C C . TRP A 1 89 ? 1.996 -20.25 20.531 1 67 89 TRP A C 1
ATOM 679 O O . TRP A 1 89 ? 2.051 -19.156 19.984 1 67 89 TRP A O 1
ATOM 689 N N . LYS A 1 90 ? 1.144 -20.578 21.422 1 62.56 90 LYS A N 1
ATOM 690 C CA . LYS A 1 90 ? 0.133 -19.672 21.938 1 62.56 90 LYS A CA 1
ATOM 691 C C . LYS A 1 90 ? 0.75 -18.328 22.328 1 62.56 90 LYS A C 1
ATOM 693 O O . LYS A 1 90 ? 0.162 -17.281 22.094 1 62.56 90 LYS A O 1
ATOM 698 N N . TYR A 1 91 ? 1.848 -18.453 22.891 1 60.38 91 TYR A N 1
ATOM 699 C CA . TYR A 1 91 ? 2.471 -17.234 23.375 1 60.38 91 TYR A CA 1
ATOM 700 C C . TYR A 1 91 ? 2.869 -16.328 22.234 1 60.38 91 TYR A C 1
ATOM 702 O O . TYR A 1 91 ? 2.678 -15.109 22.297 1 60.38 91 TYR A O 1
ATOM 710 N N . PHE A 1 92 ? 3.316 -16.953 21.219 1 63.59 92 PHE A N 1
ATOM 711 C CA . PHE A 1 92 ? 3.738 -16.172 20.062 1 63.59 92 PHE A CA 1
ATOM 712 C C . PHE A 1 92 ? 2.535 -15.562 19.344 1 63.59 92 PHE A C 1
ATOM 714 O O . PHE A 1 92 ? 2.545 -14.383 19 1 63.59 92 PHE A O 1
ATOM 721 N N . PHE A 1 93 ? 1.598 -16.328 19.297 1 62.56 93 PHE A N 1
ATOM 722 C CA . PHE A 1 93 ? 0.438 -15.906 18.531 1 62.56 93 PHE A CA 1
ATOM 723 C C . PHE A 1 93 ? -0.363 -14.859 19.281 1 62.56 93 PHE A C 1
ATOM 725 O O . PHE A 1 93 ? -0.825 -13.875 18.703 1 62.56 93 PHE A O 1
ATOM 732 N N . ASP A 1 94 ? -0.474 -15.039 20.469 1 61.91 94 ASP A N 1
ATOM 733 C CA . ASP A 1 94 ? -1.255 -14.094 21.266 1 61.91 94 ASP A CA 1
ATOM 734 C C . ASP A 1 94 ? -0.541 -12.75 21.375 1 61.91 94 ASP A C 1
ATOM 736 O O . ASP A 1 94 ? -1.187 -11.703 21.453 1 61.91 94 ASP A O 1
ATOM 740 N N . SER A 1 95 ? 0.685 -12.906 21.344 1 63.47 95 SER A N 1
ATOM 741 C CA . SER A 1 95 ? 1.454 -11.688 21.578 1 63.47 95 SER A CA 1
ATOM 742 C C . SER A 1 95 ? 1.689 -10.938 20.266 1 63.47 95 SER A C 1
ATOM 744 O O . SER A 1 95 ? 1.62 -9.703 20.234 1 63.47 95 SER A O 1
ATOM 746 N N . ILE A 1 96 ? 1.879 -11.672 19.266 1 64.94 96 ILE A N 1
ATOM 747 C CA . ILE A 1 96 ? 2.318 -11.031 18.016 1 64.94 96 ILE A CA 1
ATOM 748 C C . ILE A 1 96 ? 1.179 -11.031 17 1 64.94 96 ILE A C 1
ATOM 750 O O . ILE A 1 96 ? 1.026 -10.086 16.234 1 64.94 96 ILE A O 1
ATOM 754 N N . PHE A 1 97 ? 0.421 -12.023 17.031 1 60.62 97 PHE A N 1
ATOM 755 C CA . PHE A 1 97 ? -0.634 -12.164 16.047 1 60.62 97 PHE A CA 1
ATOM 756 C C . PHE A 1 97 ? -1.995 -12.312 16.703 1 60.62 97 PHE A C 1
ATOM 758 O O . PHE A 1 97 ? -2.66 -13.336 16.562 1 60.62 97 PHE A O 1
ATOM 765 N N . PRO A 1 98 ? -2.25 -11.195 17.344 1 57.78 98 PRO A N 1
ATOM 766 C CA . PRO A 1 98 ? -3.574 -11.344 17.969 1 57.78 98 PRO A CA 1
ATOM 767 C C . PRO A 1 98 ? -4.691 -11.445 16.922 1 57.78 98 PRO A C 1
ATOM 769 O O . PRO A 1 98 ? -4.602 -10.836 15.852 1 57.78 98 PRO A O 1
ATOM 772 N N . TYR A 1 99 ? -5.535 -12.32 17.062 1 51.91 99 TYR A N 1
ATOM 773 C CA . TYR A 1 99 ? -6.598 -12.703 16.141 1 51.91 99 TYR A CA 1
ATOM 774 C C . TYR A 1 99 ? -7.383 -11.484 15.68 1 51.91 99 TYR A C 1
ATOM 776 O O . TYR A 1 99 ? -7.762 -11.383 14.508 1 51.91 99 TYR A O 1
ATOM 784 N N . ASN A 1 100 ? -7.602 -10.539 16.578 1 54.72 100 ASN A N 1
ATOM 785 C CA . ASN A 1 100 ? -8.383 -9.359 16.219 1 54.72 100 ASN A CA 1
ATOM 786 C C . ASN A 1 100 ? -7.672 -8.5 15.188 1 54.72 100 ASN A C 1
ATOM 788 O O . ASN A 1 100 ? -8.297 -7.672 14.523 1 54.72 100 ASN A O 1
ATOM 792 N N . ASN A 1 101 ? -6.516 -8.898 14.961 1 62.09 101 ASN A N 1
ATOM 793 C CA . ASN A 1 101 ? -5.715 -8.008 14.133 1 62.09 101 ASN A CA 1
ATOM 794 C C . ASN A 1 101 ? -5.445 -8.609 12.758 1 62.09 101 ASN A C 1
ATOM 796 O O . ASN A 1 101 ? -4.582 -8.133 12.023 1 62.09 101 ASN A O 1
ATOM 800 N N . MET A 1 102 ? -6.414 -9.547 12.352 1 71.12 102 MET A N 1
ATOM 801 C CA . MET A 1 102 ? -6.09 -10.227 11.102 1 71.12 102 MET A CA 1
ATOM 802 C C . MET A 1 102 ? -6.816 -9.586 9.93 1 71.12 102 MET A C 1
ATOM 804 O O . MET A 1 102 ? -6.43 -9.773 8.773 1 71.12 102 MET A O 1
ATOM 808 N N . LEU A 1 103 ? -7.793 -8.75 10.305 1 77.12 103 LEU A N 1
ATOM 809 C CA . LEU A 1 103 ? -8.625 -8.188 9.242 1 77.12 103 LEU A CA 1
ATOM 810 C C . LEU A 1 103 ? -7.82 -7.238 8.367 1 77.12 103 LEU A C 1
ATOM 812 O O . LEU A 1 103 ? -7.855 -7.34 7.137 1 77.12 103 LEU A O 1
ATOM 816 N N . PRO A 1 104 ? -7.027 -6.406 9.016 1 80 104 PRO A N 1
ATOM 817 C CA . PRO A 1 104 ? -6.215 -5.527 8.172 1 80 104 PRO A CA 1
ATOM 818 C C . PRO A 1 104 ? -5.195 -6.293 7.336 1 80 104 PRO A C 1
ATOM 820 O O . PRO A 1 104 ? -4.934 -5.926 6.184 1 80 104 PRO A O 1
ATOM 823 N N . LEU A 1 105 ? -4.758 -7.328 7.926 1 81.25 105 LEU A N 1
ATOM 824 C CA . LEU A 1 105 ? -3.771 -8.133 7.215 1 81.25 105 LEU A CA 1
ATOM 825 C C . LEU A 1 105 ? -4.402 -8.836 6.02 1 81.25 105 LEU A C 1
ATOM 827 O O . LEU A 1 105 ? -3.824 -8.867 4.93 1 81.25 105 LEU A O 1
ATOM 831 N N . GLU A 1 106 ? -5.527 -9.328 6.172 1 82.69 106 GLU A N 1
ATOM 832 C CA . GLU A 1 106 ? -6.242 -10.023 5.105 1 82.69 106 GLU A CA 1
ATOM 833 C C . GLU A 1 106 ? -6.621 -9.07 3.979 1 82.69 106 GLU A C 1
ATOM 835 O O . GLU A 1 106 ? -6.508 -9.414 2.801 1 82.69 106 GLU A O 1
ATOM 840 N N . THR A 1 107 ? -7.047 -7.973 4.41 1 83.94 107 THR A N 1
ATOM 841 C CA . THR A 1 107 ? -7.457 -6.988 3.412 1 83.94 107 THR A CA 1
ATOM 842 C C . THR A 1 107 ? -6.262 -6.52 2.59 1 83.94 107 THR A C 1
ATOM 844 O O . THR A 1 107 ? -6.344 -6.422 1.364 1 83.94 107 THR A O 1
ATOM 847 N N . MET A 1 108 ? -5.211 -6.297 3.262 1 87.06 108 MET A N 1
ATOM 848 C CA . MET A 1 108 ? -4.016 -5.836 2.561 1 87.06 108 MET A CA 1
ATOM 849 C C . MET A 1 108 ? -3.436 -6.945 1.69 1 87.06 108 MET A C 1
ATOM 851 O O . MET A 1 108 ? -2.904 -6.68 0.611 1 87.06 108 MET A O 1
ATOM 855 N N . GLY A 1 109 ? -3.488 -8.125 2.262 1 88.19 109 GLY A N 1
ATOM 856 C CA . GLY A 1 109 ? -3.055 -9.25 1.457 1 88.19 109 GLY A CA 1
ATOM 857 C C . GLY A 1 109 ? -3.877 -9.438 0.195 1 88.19 109 GLY A C 1
ATOM 858 O O . GLY A 1 109 ? -3.326 -9.68 -0.88 1 88.19 109 GLY A O 1
ATOM 859 N N . ALA A 1 110 ? -5.152 -9.273 0.287 1 87.5 110 ALA A N 1
ATOM 860 C CA . ALA A 1 110 ? -6.047 -9.398 -0.861 1 87.5 110 ALA A CA 1
ATOM 861 C C . ALA A 1 110 ? -5.812 -8.266 -1.86 1 87.5 110 ALA A C 1
ATOM 863 O O . ALA A 1 110 ? -5.859 -8.484 -3.074 1 87.5 110 ALA A O 1
ATOM 864 N N . LEU A 1 111 ? -5.578 -7.137 -1.315 1 88.94 111 LEU A N 1
ATOM 865 C CA . LEU A 1 111 ? -5.277 -5.992 -2.168 1 88.94 111 LEU A CA 1
ATOM 866 C C . LEU A 1 111 ? -3.994 -6.223 -2.957 1 88.94 111 LEU A C 1
ATOM 868 O O . LEU A 1 111 ? -3.906 -5.855 -4.133 1 88.94 111 LEU A O 1
ATOM 872 N N . THR A 1 112 ? -3.061 -6.754 -2.271 1 90.56 112 THR A N 1
ATOM 873 C CA . THR A 1 112 ? -1.801 -7.094 -2.922 1 90.56 112 THR A CA 1
ATOM 874 C C . THR A 1 112 ? -2.039 -8.023 -4.109 1 90.56 112 THR A C 1
ATOM 876 O O . THR A 1 112 ? -1.457 -7.832 -5.18 1 90.56 112 THR A O 1
ATOM 879 N N . LEU A 1 113 ? -2.908 -8.906 -3.936 1 91 113 LEU A N 1
ATOM 880 C CA . LEU A 1 113 ? -3.201 -9.883 -4.977 1 91 113 LEU A CA 1
ATOM 881 C C . LEU A 1 113 ? -3.842 -9.211 -6.188 1 91 113 LEU A C 1
ATOM 883 O O . LEU A 1 113 ? -3.549 -9.578 -7.332 1 91 113 LEU A O 1
ATOM 887 N N . VAL A 1 114 ? -4.672 -8.352 -5.93 1 91.56 114 VAL A N 1
ATOM 888 C CA . VAL A 1 114 ? -5.363 -7.656 -7.004 1 91.56 114 VAL A CA 1
ATOM 889 C C . VAL A 1 114 ? -4.359 -6.871 -7.844 1 91.56 114 VAL A C 1
ATOM 891 O O . VAL A 1 114 ? -4.34 -6.992 -9.07 1 91.56 114 VAL A O 1
ATOM 894 N N . TYR A 1 115 ? -3.537 -6.164 -7.207 1 93.06 115 TYR A N 1
ATOM 895 C CA . TYR A 1 115 ? -2.559 -5.367 -7.938 1 93.06 115 TYR A CA 1
ATOM 896 C C . TYR A 1 115 ? -1.52 -6.262 -8.609 1 93.06 115 TYR A C 1
ATOM 898 O O . TYR A 1 115 ? -1.038 -5.953 -9.703 1 93.06 115 TYR A O 1
ATOM 906 N N . TYR A 1 116 ? -1.201 -7.305 -7.965 1 92.88 116 TYR A N 1
ATOM 907 C CA . TYR A 1 116 ? -0.238 -8.219 -8.562 1 92.88 116 TYR A CA 1
ATOM 908 C C . TYR A 1 116 ? -0.801 -8.852 -9.828 1 92.88 116 TYR A C 1
ATOM 910 O O . TYR A 1 116 ? -0.094 -8.984 -10.836 1 92.88 116 TYR A O 1
ATOM 918 N N . ALA A 1 117 ? -2.0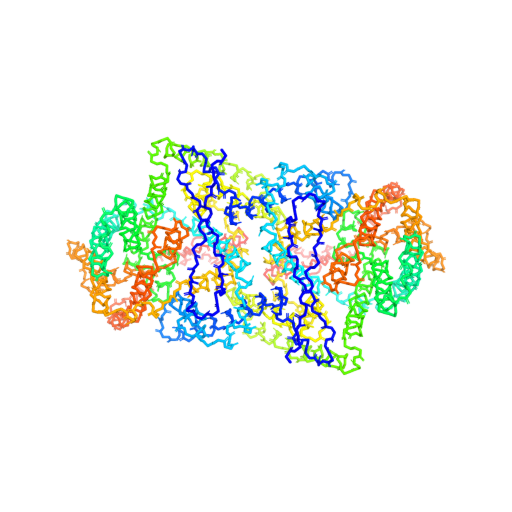39 -9.242 -9.75 1 93.5 117 ALA A N 1
ATOM 919 C CA . ALA A 1 117 ? -2.688 -9.797 -10.938 1 93.5 117 ALA A CA 1
ATOM 920 C C . ALA A 1 117 ? -2.686 -8.789 -12.086 1 93.5 117 ALA A C 1
ATOM 922 O O . ALA A 1 117 ? -2.447 -9.148 -13.234 1 93.5 117 ALA A O 1
ATOM 923 N N . PHE A 1 118 ? -2.914 -7.551 -11.773 1 94.31 118 PHE A N 1
ATOM 924 C CA . PHE A 1 118 ? -2.875 -6.48 -12.758 1 94.31 118 PHE A CA 1
ATOM 925 C C . PHE A 1 118 ? -1.491 -6.375 -13.391 1 94.31 118 PHE A C 1
ATOM 927 O O . PHE A 1 118 ? -1.365 -6.262 -14.609 1 94.31 118 PHE A O 1
ATOM 934 N N . LEU A 1 119 ? -0.495 -6.453 -12.594 1 93.62 119 LEU A N 1
ATOM 935 C CA . LEU A 1 119 ? 0.88 -6.328 -13.062 1 93.62 119 LEU A CA 1
ATOM 936 C C . LEU A 1 119 ? 1.273 -7.527 -13.914 1 93.62 119 LEU A C 1
ATOM 938 O O . LEU A 1 119 ? 2.027 -7.387 -14.883 1 93.62 119 LEU A O 1
ATOM 942 N N . LEU A 1 120 ? 0.808 -8.703 -13.516 1 91.75 120 LEU A N 1
ATOM 943 C CA . LEU A 1 120 ? 1.04 -9.891 -14.336 1 91.75 120 LEU A CA 1
ATOM 944 C C . LEU A 1 120 ? 0.462 -9.711 -15.734 1 91.75 120 LEU A C 1
ATOM 946 O O . LEU A 1 120 ? 1.101 -10.07 -16.719 1 91.75 120 LEU A O 1
ATOM 950 N N . GLY A 1 121 ? -0.731 -9.164 -15.812 1 91.62 121 GLY A N 1
ATOM 951 C CA . GLY A 1 121 ? -1.338 -8.883 -17.109 1 91.62 121 GLY A CA 1
ATOM 952 C C . GLY A 1 121 ? -0.559 -7.867 -17.922 1 91.62 121 GLY A C 1
ATOM 953 O O . GLY A 1 121 ? -0.431 -8.008 -19.141 1 91.62 121 GLY A O 1
ATOM 954 N N . LEU A 1 122 ? -0.031 -6.93 -17.219 1 91.19 122 LEU A N 1
ATOM 955 C CA . LEU A 1 122 ? 0.732 -5.875 -17.875 1 91.19 122 LEU A CA 1
ATOM 956 C C . LEU A 1 122 ? 2.014 -6.434 -18.484 1 91.19 122 LEU A C 1
ATOM 958 O O . LEU A 1 122 ? 2.506 -5.91 -19.484 1 91.19 122 LEU A O 1
ATOM 962 N N . GLU A 1 123 ? 2.555 -7.402 -17.922 1 88.81 123 GLU A N 1
ATOM 963 C CA . GLU A 1 123 ? 3.828 -7.965 -18.359 1 88.81 123 GLU A CA 1
ATOM 964 C C . GLU A 1 123 ? 3.639 -8.898 -19.547 1 88.81 123 GLU A C 1
ATOM 966 O O . GLU A 1 123 ? 4.602 -9.234 -20.25 1 88.81 123 GLU A O 1
ATOM 971 N N . LEU A 1 124 ? 2.447 -9.32 -19.719 1 85.56 124 LEU A N 1
ATOM 972 C CA . LEU A 1 124 ? 2.195 -10.258 -20.797 1 85.56 124 LEU A CA 1
ATOM 973 C C . LEU A 1 124 ? 2.469 -9.609 -22.156 1 85.56 124 LEU A C 1
ATOM 975 O O . LEU A 1 124 ? 1.909 -8.555 -22.469 1 85.56 124 LEU A O 1
ATOM 979 N N . ASP A 1 125 ? 3.58 -9.992 -22.75 1 77.88 125 ASP A N 1
ATOM 980 C CA . ASP A 1 125 ? 3.883 -9.555 -24.094 1 77.88 125 ASP A CA 1
ATOM 981 C C . ASP A 1 125 ? 3.34 -10.539 -25.125 1 77.88 125 ASP A C 1
ATOM 983 O O . ASP A 1 125 ? 3.863 -11.648 -25.281 1 77.88 125 ASP A O 1
ATOM 987 N N . LEU A 1 126 ? 2.371 -10.141 -25.797 1 74.5 126 LEU A N 1
ATOM 988 C CA . LEU A 1 126 ? 1.698 -11.055 -26.719 1 74.5 126 LEU A CA 1
ATOM 989 C C . LEU A 1 126 ? 2.439 -11.133 -28.047 1 74.5 126 LEU A C 1
ATOM 991 O O . LEU A 1 126 ? 2.082 -11.93 -28.906 1 74.5 126 LEU A O 1
ATOM 995 N N . LYS A 1 127 ? 3.598 -10.344 -28.125 1 71.19 127 LYS A N 1
ATOM 996 C CA . LYS A 1 127 ? 4.316 -10.289 -29.406 1 71.19 127 LYS A CA 1
ATOM 997 C C . LYS A 1 127 ? 4.902 -11.656 -29.75 1 71.19 127 LYS A C 1
ATOM 999 O O . LYS A 1 127 ? 4.812 -12.094 -30.906 1 71.19 127 LYS A O 1
ATOM 1004 N N . PRO A 1 128 ? 5.426 -12.32 -28.797 1 64.62 128 PRO A N 1
ATOM 1005 C CA . PRO A 1 128 ? 5.98 -13.633 -29.141 1 64.62 128 PRO A CA 1
ATOM 1006 C C . PRO A 1 128 ? 4.922 -14.594 -29.672 1 64.62 128 PRO A C 1
ATOM 1008 O O . PRO A 1 128 ? 5.223 -15.445 -30.516 1 64.62 128 PRO A O 1
ATOM 1011 N N . ILE A 1 129 ? 3.828 -14.508 -29.172 1 63.31 129 ILE A N 1
ATOM 1012 C CA . ILE A 1 129 ? 2.75 -15.383 -29.625 1 63.31 129 ILE A CA 1
ATOM 1013 C C . ILE A 1 129 ? 2.434 -15.086 -31.094 1 63.31 129 ILE A C 1
ATOM 1015 O O . ILE A 1 129 ? 2.207 -16 -31.891 1 63.31 129 ILE A O 1
ATOM 1019 N N . THR A 1 130 ? 2.477 -13.828 -31.297 1 63.19 130 THR A N 1
ATOM 1020 C CA . THR A 1 130 ? 2.105 -13.438 -32.656 1 63.19 130 THR A CA 1
ATOM 1021 C C . THR A 1 130 ? 3.227 -13.758 -33.625 1 63.19 130 THR A C 1
ATOM 1023 O O . THR A 1 130 ? 2.969 -14.062 -34.812 1 63.19 130 THR A O 1
ATOM 1026 N N . ARG A 1 131 ? 4.398 -13.555 -33.188 1 57.94 131 ARG A N 1
ATOM 1027 C CA . ARG A 1 131 ? 5.543 -13.789 -34.062 1 57.94 131 ARG A CA 1
ATOM 1028 C C . ARG A 1 131 ? 5.773 -15.273 -34.281 1 57.94 131 ARG A C 1
ATOM 1030 O O . ARG A 1 131 ? 6.176 -15.688 -35.375 1 57.94 131 ARG A O 1
ATOM 1037 N N . PHE A 1 132 ? 5.582 -15.938 -33.156 1 55.72 132 PHE A N 1
ATOM 1038 C CA . PHE A 1 132 ? 5.844 -17.375 -33.281 1 55.72 132 PHE A CA 1
ATOM 1039 C C . PHE A 1 132 ? 4.559 -18.141 -33.562 1 55.72 132 PHE A C 1
ATOM 1041 O O . PHE A 1 132 ? 4.402 -19.281 -33.125 1 55.72 132 PHE A O 1
ATOM 1048 N N . TYR A 1 133 ? 3.482 -17.312 -33.938 1 53.72 133 TYR A N 1
ATOM 1049 C CA . TYR A 1 133 ? 2.223 -17.922 -34.344 1 53.72 133 TYR A CA 1
ATOM 1050 C C . TYR A 1 133 ? 2.465 -19.266 -35.031 1 53.72 133 TYR A C 1
ATOM 1052 O O . TYR A 1 133 ? 1.651 -20.188 -34.906 1 53.72 133 TYR A O 1
ATOM 1060 N N . TYR A 1 134 ? 3.623 -19.266 -35.5 1 52.59 134 TYR A N 1
ATOM 1061 C CA . TYR A 1 134 ? 3.885 -20.453 -36.312 1 52.59 134 TYR A CA 1
ATOM 1062 C C . TYR A 1 134 ? 4.367 -21.609 -35.438 1 52.59 134 TYR A C 1
ATOM 1064 O O . TYR A 1 134 ? 4.543 -22.734 -35.938 1 52.59 134 TYR A O 1
ATOM 1072 N N . ASN A 1 135 ? 4.414 -21.328 -34.094 1 67.75 135 ASN A N 1
ATOM 1073 C CA . ASN A 1 135 ? 5 -22.469 -33.406 1 67.75 135 ASN A CA 1
ATOM 1074 C C . ASN A 1 135 ? 3.922 -23.359 -32.781 1 67.75 135 ASN A C 1
ATOM 1076 O O . ASN A 1 135 ? 3.598 -23.203 -31.609 1 67.75 135 ASN A O 1
ATOM 1080 N N . LYS A 1 136 ? 3.178 -24.094 -33.625 1 83.38 136 LYS A N 1
ATOM 1081 C CA . LYS A 1 136 ? 2.195 -25.094 -33.25 1 83.38 136 LYS A CA 1
ATOM 1082 C C . LYS A 1 136 ? 2.686 -25.922 -32.062 1 83.38 136 LYS A C 1
ATOM 1084 O O . LYS A 1 136 ? 1.89 -26.359 -31.219 1 83.38 136 LYS A O 1
ATOM 1089 N N . LYS A 1 137 ? 3.957 -25.969 -31.984 1 87.81 137 LYS A N 1
ATOM 1090 C CA . LYS A 1 137 ? 4.559 -26.766 -30.922 1 87.81 137 LYS A CA 1
ATOM 1091 C C . LYS A 1 137 ? 4.273 -26.156 -29.547 1 87.81 137 LYS A C 1
ATOM 1093 O O . LYS A 1 137 ? 3.953 -26.859 -28.594 1 87.81 137 LYS A O 1
ATOM 1098 N N . ALA A 1 138 ? 4.305 -24.859 -29.469 1 90.12 138 ALA A N 1
ATOM 1099 C CA . ALA A 1 138 ? 4.09 -24.156 -28.203 1 90.12 138 ALA A CA 1
ATOM 1100 C C . ALA A 1 138 ? 2.646 -24.297 -27.734 1 90.12 138 ALA A C 1
ATOM 1102 O O . ALA A 1 138 ? 2.389 -24.453 -26.531 1 90.12 138 ALA A O 1
ATOM 1103 N N . ILE A 1 139 ? 1.735 -24.312 -28.656 1 91 139 ILE A N 1
ATOM 1104 C CA . ILE A 1 139 ? 0.317 -24.438 -28.328 1 91 139 ILE A CA 1
ATOM 1105 C C . ILE A 1 139 ? 0.02 -25.844 -27.844 1 91 139 ILE A C 1
ATOM 1107 O O . ILE A 1 139 ? -0.716 -26.031 -26.875 1 91 139 ILE A O 1
ATOM 1111 N N . VAL A 1 140 ? 0.625 -26.797 -28.5 1 92.75 140 VAL A N 1
ATOM 1112 C CA . VAL A 1 140 ? 0.378 -28.203 -28.156 1 92.75 140 VAL A CA 1
ATOM 1113 C C . VAL A 1 140 ? 0.958 -28.5 -26.766 1 92.75 140 VAL A C 1
ATOM 1115 O O . VAL A 1 140 ? 0.342 -29.219 -25.969 1 92.75 140 VAL A O 1
ATOM 1118 N N . VAL A 1 141 ? 2.104 -28 -26.562 1 92.38 141 VAL A N 1
ATOM 1119 C CA . VAL A 1 141 ? 2.746 -28.203 -25.266 1 92.38 141 VAL A CA 1
ATOM 1120 C C . VAL A 1 141 ? 1.885 -27.578 -24.156 1 92.38 141 VAL A C 1
ATOM 1122 O O . VAL A 1 141 ? 1.643 -28.219 -23.125 1 92.38 141 VAL A O 1
ATOM 1125 N N . ALA A 1 142 ? 1.411 -26.359 -24.359 1 92.56 142 ALA A N 1
ATOM 1126 C CA . ALA A 1 142 ? 0.585 -25.656 -23.375 1 92.56 142 ALA A CA 1
ATOM 1127 C C . ALA A 1 142 ? -0.726 -26.391 -23.125 1 92.56 142 ALA A C 1
ATOM 1129 O O . ALA A 1 142 ? -1.145 -26.562 -21.984 1 92.56 142 ALA A O 1
ATOM 1130 N N . LEU A 1 143 ? -1.315 -26.875 -24.188 1 91.81 143 LEU A N 1
ATOM 1131 C CA . LEU A 1 143 ? -2.615 -27.531 -24.078 1 91.81 143 LEU A CA 1
ATOM 1132 C C . LEU A 1 143 ? -2.477 -28.906 -23.469 1 91.81 143 LEU A C 1
ATOM 1134 O O . LEU A 1 143 ? -3.373 -29.359 -22.75 1 91.81 143 LEU A O 1
ATOM 1138 N N . ALA A 1 144 ? -1.414 -29.562 -23.781 1 92.06 144 ALA A N 1
ATOM 1139 C CA . ALA A 1 144 ? -1.195 -30.891 -23.188 1 92.06 144 ALA A CA 1
ATOM 1140 C C . ALA A 1 144 ? -1.129 -30.797 -21.672 1 92.06 144 ALA A C 1
ATOM 1142 O O . ALA A 1 144 ? -1.747 -31.609 -20.969 1 92.06 144 ALA A O 1
ATOM 1143 N N . GLY A 1 145 ? -0.39 -29.875 -21.172 1 89.69 145 GLY A N 1
ATOM 1144 C CA . GLY A 1 145 ? -0.312 -29.688 -19.734 1 89.69 145 GLY A CA 1
ATOM 1145 C C . GLY A 1 145 ? -1.644 -29.312 -19.094 1 89.69 145 GLY A C 1
ATOM 1146 O O . GLY A 1 145 ? -1.963 -29.766 -18 1 89.69 145 GLY A O 1
ATOM 1147 N N . LEU A 1 146 ? -2.453 -28.594 -19.797 1 91.88 146 LEU A N 1
ATOM 1148 C CA . LEU A 1 146 ? -3.723 -28.078 -19.281 1 91.88 146 LEU A CA 1
ATOM 1149 C C . LEU A 1 146 ? -4.805 -29.156 -19.359 1 91.88 146 LEU A C 1
ATOM 1151 O O . LEU A 1 146 ? -5.492 -29.406 -18.359 1 91.88 146 LEU A O 1
ATOM 1155 N N . VAL A 1 147 ? -4.957 -29.812 -20.484 1 92.25 147 VAL A N 1
ATOM 1156 C CA . VAL A 1 147 ? -6.074 -30.703 -20.781 1 92.25 147 VAL A CA 1
ATOM 1157 C C . VAL A 1 147 ? -5.941 -31.984 -19.969 1 92.25 147 VAL A C 1
ATOM 1159 O O . VAL A 1 147 ? -6.941 -32.562 -19.516 1 92.25 147 VAL A O 1
ATOM 1162 N N . PHE A 1 148 ? -4.777 -32.438 -19.766 1 93.44 148 PHE A N 1
ATOM 1163 C CA . PHE A 1 148 ? -4.598 -33.719 -19.047 1 93.44 148 PHE A CA 1
ATOM 1164 C C . PHE A 1 148 ? -4.621 -33.469 -17.547 1 93.44 148 PHE A C 1
ATOM 1166 O O . PHE A 1 148 ? -5.133 -34.312 -16.781 1 93.44 148 PHE A O 1
ATOM 1173 N N . SER A 1 149 ? -4.121 -32.375 -17.141 1 94.56 149 SER A N 1
ATOM 1174 C CA . SER A 1 149 ? -4.047 -32.094 -15.703 1 94.56 149 SER A CA 1
ATOM 1175 C C . SER A 1 149 ? -5.418 -31.766 -15.133 1 94.56 149 SER A C 1
ATOM 1177 O O . SER A 1 149 ? -5.699 -32.062 -13.969 1 94.56 149 SER A O 1
ATOM 1179 N N . LEU A 1 150 ? -6.309 -31.219 -15.875 1 95.25 150 LEU A N 1
ATOM 1180 C CA . LEU A 1 150 ? -7.609 -30.766 -15.398 1 95.25 150 LEU A CA 1
ATOM 1181 C C . LEU A 1 150 ? -8.461 -31.953 -14.938 1 95.25 150 LEU A C 1
ATOM 1183 O O . LEU A 1 150 ? -8.875 -32 -13.773 1 95.25 150 LEU A O 1
ATOM 1187 N N . PRO A 1 151 ? -8.68 -32.969 -15.789 1 95.06 151 PRO A N 1
ATOM 1188 C CA . PRO A 1 151 ? -9.484 -34.094 -15.328 1 95.06 151 PRO A CA 1
ATOM 1189 C C . PRO A 1 151 ? -8.82 -34.875 -14.195 1 95.06 151 PRO A C 1
ATOM 1191 O O . PRO A 1 151 ? -9.508 -35.406 -13.32 1 95.06 151 PRO A O 1
ATOM 1194 N N . VAL A 1 152 ? -7.562 -35 -14.219 1 94.94 152 VAL A N 1
ATOM 1195 C CA . VAL A 1 152 ? -6.855 -35.719 -13.164 1 94.94 152 VAL A CA 1
ATOM 1196 C C . VAL A 1 152 ? -7.012 -34.969 -11.844 1 94.94 152 VAL A C 1
ATOM 1198 O O . VAL A 1 152 ? -7.195 -35.594 -10.789 1 94.94 152 VAL A O 1
ATOM 1201 N N . GLY A 1 153 ? -6.855 -33.656 -11.914 1 94.94 153 GLY A N 1
ATOM 1202 C CA . GLY A 1 153 ? -7.07 -32.844 -10.719 1 94.94 153 GLY A CA 1
ATOM 1203 C C . GLY A 1 153 ? -8.453 -33.031 -10.117 1 94.94 153 GLY A C 1
ATOM 1204 O O . GLY A 1 153 ? -8.594 -33.125 -8.898 1 94.94 153 GLY A O 1
ATOM 1205 N N . ILE A 1 154 ? -9.461 -33.094 -10.953 1 94.62 154 ILE A N 1
ATOM 1206 C CA . ILE A 1 154 ? -10.836 -33.312 -10.523 1 94.62 154 ILE A CA 1
ATOM 1207 C C . ILE A 1 154 ? -10.953 -34.688 -9.867 1 94.62 154 ILE A C 1
ATOM 1209 O O . ILE A 1 154 ? -11.539 -34.812 -8.797 1 94.62 154 ILE A O 1
ATOM 1213 N N . GLY A 1 155 ? -10.391 -35.656 -10.523 1 94.44 155 GLY A N 1
ATOM 1214 C CA . GLY A 1 155 ? -10.406 -37 -9.984 1 94.44 155 GLY A CA 1
ATOM 1215 C C . GLY A 1 155 ? -9.688 -37.125 -8.648 1 94.44 155 GLY A C 1
ATOM 1216 O O . GLY A 1 155 ? -10.164 -37.812 -7.742 1 94.44 155 GLY A O 1
ATOM 1217 N N . LEU A 1 156 ? -8.602 -36.469 -8.508 1 94.19 156 LEU A N 1
ATOM 1218 C CA . LEU A 1 156 ? -7.824 -36.531 -7.27 1 94.19 156 LEU A CA 1
ATOM 1219 C C . LEU A 1 156 ? -8.586 -35.875 -6.125 1 94.19 156 LEU A C 1
ATOM 1221 O O . LEU A 1 156 ? -8.477 -36.281 -4.973 1 94.19 156 LEU A O 1
ATOM 1225 N N . TYR A 1 157 ? -9.281 -34.781 -6.41 1 93.44 157 TYR A N 1
ATOM 1226 C CA . TYR A 1 157 ? -10.102 -34.125 -5.395 1 93.44 157 TYR A CA 1
ATOM 1227 C C . TYR A 1 157 ? -11.125 -35.094 -4.816 1 93.44 157 TYR A C 1
ATOM 1229 O O . TYR A 1 157 ? -11.281 -35.188 -3.596 1 93.44 157 TYR A O 1
ATOM 1237 N N . TYR A 1 158 ? -11.812 -35.875 -5.664 1 90.38 158 TYR A N 1
ATOM 1238 C CA . TYR A 1 158 ? -12.828 -36.812 -5.219 1 90.38 158 TYR A CA 1
ATOM 1239 C C . TYR A 1 158 ? -12.195 -37.969 -4.457 1 90.38 158 TYR A C 1
ATOM 1241 O O . TYR A 1 158 ? -12.789 -38.5 -3.514 1 90.38 158 TYR A O 1
ATOM 1249 N N . LEU A 1 159 ? -11.055 -38.375 -4.902 1 87.75 159 LEU A N 1
ATOM 1250 C CA . LEU A 1 159 ? -10.328 -39.406 -4.172 1 87.75 159 LEU A CA 1
ATOM 1251 C C . LEU A 1 159 ? -10.016 -38.938 -2.75 1 87.75 159 LEU A C 1
ATOM 1253 O O . LEU A 1 159 ? -10.148 -39.719 -1.801 1 87.75 159 LEU A O 1
ATOM 1257 N N . LEU A 1 160 ? -9.641 -37.75 -2.607 1 86.94 160 LEU A N 1
ATOM 1258 C CA . LEU A 1 160 ? -9.273 -37.188 -1.312 1 86.94 160 LEU A CA 1
ATOM 1259 C C . LEU A 1 160 ? -10.492 -37.062 -0.405 1 86.94 160 LEU A C 1
ATOM 1261 O O . LEU A 1 160 ? -10.453 -37.469 0.759 1 86.94 160 LEU A O 1
ATOM 1265 N N . ILE A 1 161 ? -11.555 -36.469 -0.935 1 83.19 161 ILE A N 1
ATOM 1266 C CA . ILE A 1 161 ? -12.734 -36.219 -0.118 1 83.19 161 ILE A CA 1
ATOM 1267 C C . ILE A 1 161 ? -13.383 -37.531 0.304 1 83.19 161 ILE A C 1
ATOM 1269 O O . ILE A 1 161 ? -13.914 -37.625 1.41 1 83.19 161 ILE A O 1
ATOM 1273 N N . THR A 1 162 ? -13.391 -38.469 -0.588 1 79.12 162 THR A N 1
ATOM 1274 C CA . THR A 1 162 ? -13.945 -39.781 -0.257 1 79.12 162 THR A CA 1
ATOM 1275 C C . THR A 1 162 ? -13.164 -40.406 0.883 1 79.12 162 THR A C 1
ATOM 1277 O O . THR A 1 162 ? -13.758 -41.031 1.773 1 79.12 162 THR A O 1
ATOM 1280 N N . ASP A 1 163 ? -11.953 -40.281 0.78 1 78.5 163 ASP A N 1
ATOM 1281 C CA . ASP A 1 163 ? -11.109 -40.844 1.834 1 78.5 163 ASP A CA 1
ATOM 1282 C C . ASP A 1 163 ? -11.352 -40.125 3.166 1 78.5 163 ASP A C 1
ATOM 1284 O O . ASP A 1 163 ? -11.266 -40.75 4.227 1 78.5 163 ASP A O 1
ATOM 1288 N N . MET A 1 164 ? -11.672 -38.906 3.082 1 76.12 164 MET A N 1
ATOM 1289 C CA . MET A 1 164 ? -11.867 -38.094 4.297 1 76.12 164 MET A CA 1
ATOM 1290 C C . MET A 1 164 ? -13.273 -38.281 4.852 1 76.12 164 MET A C 1
ATOM 1292 O O . MET A 1 164 ? -13.633 -37.656 5.852 1 76.12 164 MET A O 1
ATOM 1296 N N . GLY A 1 165 ? -13.945 -39.062 4.172 1 65.06 165 GLY A N 1
ATOM 1297 C CA . GLY A 1 165 ? -15.25 -39.438 4.688 1 65.06 165 GLY A CA 1
ATOM 1298 C C . GLY A 1 165 ? -16.328 -38.438 4.379 1 65.06 165 GLY A C 1
ATOM 1299 O O . GLY A 1 165 ? -17.391 -38.438 5 1 65.06 165 GLY A O 1
ATOM 1300 N N . ARG A 1 166 ? -16 -37.344 3.727 1 61.41 166 ARG A N 1
ATOM 1301 C CA . ARG A 1 166 ? -16.969 -36.281 3.52 1 61.41 166 ARG A CA 1
ATOM 1302 C C . ARG A 1 166 ? -17.875 -36.562 2.33 1 61.41 166 ARG A C 1
ATOM 1304 O O . ARG A 1 166 ? -18.422 -35.656 1.716 1 61.41 166 ARG A O 1
ATOM 1311 N N . LYS A 1 167 ? -18.094 -37.781 1.964 1 58.03 167 LYS A N 1
ATOM 1312 C CA . LYS A 1 167 ? -19.047 -38.031 0.88 1 58.03 167 LYS A CA 1
ATOM 1313 C C . LYS A 1 167 ? -20.453 -37.656 1.282 1 58.03 167 LYS A C 1
ATOM 1315 O O . LYS A 1 167 ? -21.078 -38.312 2.113 1 58.03 167 LYS A O 1
ATOM 1320 N N . SER A 1 168 ? -20.562 -36.312 1.45 1 53.81 168 SER A N 1
ATOM 1321 C CA . SER A 1 168 ? -21.828 -35.844 2.029 1 53.81 168 SER A CA 1
ATOM 1322 C C . SER A 1 168 ? -23.016 -36.188 1.135 1 53.81 168 SER A C 1
ATOM 1324 O O . SER A 1 168 ? -22.953 -36 -0.082 1 53.81 168 SER A O 1
ATOM 1326 N N . LEU A 1 169 ? -23.938 -36.844 1.61 1 53 169 LEU A N 1
ATOM 1327 C CA . LEU A 1 169 ? -25.234 -37.312 1.102 1 53 169 LEU A CA 1
ATOM 1328 C C . LEU A 1 169 ? -26.078 -36.094 0.669 1 53 169 LEU A C 1
ATOM 1330 O O . LEU A 1 169 ? -27.094 -36.281 -0.013 1 53 169 LEU A O 1
ATOM 1334 N N . SER A 1 170 ? -25.844 -34.875 1.11 1 55.72 170 SER A N 1
ATOM 1335 C CA . SER A 1 170 ? -26.766 -33.781 0.792 1 55.72 170 SER A CA 1
ATOM 1336 C C . SER A 1 170 ? -26.391 -33.094 -0.514 1 55.72 170 SER A C 1
ATOM 1338 O O . SER A 1 170 ? -25.219 -33.094 -0.905 1 55.72 170 SER A O 1
ATOM 1340 N N . ARG A 1 171 ? -27.344 -32.844 -1.359 1 53.56 171 ARG A N 1
ATOM 1341 C CA . ARG A 1 171 ? -27.203 -32.156 -2.637 1 53.56 171 ARG A CA 1
ATOM 1342 C C . ARG A 1 171 ? -26.297 -30.953 -2.508 1 53.56 171 ARG A C 1
ATOM 1344 O O . ARG A 1 171 ? -25.469 -30.688 -3.393 1 53.56 171 ARG A O 1
ATOM 1351 N N . LEU A 1 172 ? -26.469 -30.219 -1.481 1 55.28 172 LEU A N 1
ATOM 1352 C CA . LEU A 1 172 ? -25.656 -29.016 -1.244 1 55.28 172 LEU A CA 1
ATOM 1353 C C . LEU A 1 172 ? -24.188 -29.375 -1.116 1 55.28 172 LEU A C 1
ATOM 1355 O O . LEU A 1 172 ? -23.328 -28.656 -1.629 1 55.28 172 LEU A O 1
ATOM 1359 N N . ASP A 1 173 ? -24.125 -30.5 -0.612 1 65.5 173 ASP A N 1
ATOM 1360 C CA . ASP A 1 173 ? -22.75 -30.969 -0.428 1 65.5 173 ASP A CA 1
ATOM 1361 C C . ASP A 1 173 ? -22.156 -31.438 -1.748 1 65.5 173 ASP A C 1
ATOM 1363 O O . ASP A 1 173 ? -20.969 -31.203 -2.021 1 65.5 173 ASP A O 1
ATOM 1367 N N . SER A 1 174 ? -23.062 -31.906 -2.555 1 74.25 174 SER A N 1
ATOM 1368 C CA . SER A 1 174 ? -22.594 -32.438 -3.836 1 74.25 174 SER A CA 1
ATOM 1369 C C . SER A 1 174 ? -22.172 -31.297 -4.77 1 74.25 174 SER A C 1
ATOM 1371 O O . SER A 1 174 ? -21.156 -31.375 -5.453 1 74.25 174 SER A O 1
ATOM 1373 N N . ASP A 1 175 ? -22.922 -30.25 -4.766 1 77.62 175 ASP A N 1
ATOM 1374 C CA . ASP A 1 175 ? -22.609 -29.094 -5.609 1 77.62 175 ASP A CA 1
ATOM 1375 C C . ASP A 1 175 ? -21.312 -28.422 -5.156 1 77.62 175 ASP A C 1
ATOM 1377 O O . ASP A 1 175 ? -20.5 -28.016 -5.984 1 77.62 175 ASP A O 1
ATOM 1381 N N . LYS A 1 176 ? -21.25 -28.328 -3.881 1 79.69 176 LYS A N 1
ATOM 1382 C CA . LYS A 1 176 ? -20.047 -27.734 -3.328 1 79.69 176 LYS A CA 1
ATOM 1383 C C . LYS A 1 176 ? -18.812 -28.578 -3.66 1 79.69 176 LYS A C 1
ATOM 1385 O O . LYS A 1 176 ? -17.75 -28.047 -3.98 1 79.69 176 LYS A O 1
ATOM 1390 N N . ASN A 1 177 ? -19.047 -29.859 -3.645 1 85.19 177 ASN A N 1
ATOM 1391 C CA . ASN A 1 177 ? -17.953 -30.766 -3.959 1 85.19 177 ASN A CA 1
ATOM 1392 C C . ASN A 1 177 ? -17.547 -30.672 -5.43 1 85.19 177 ASN A C 1
ATOM 1394 O O . ASN A 1 177 ? -16.359 -30.734 -5.762 1 85.19 177 ASN A O 1
ATOM 1398 N N . MET A 1 178 ? -18.5 -30.5 -6.23 1 85.44 178 MET A N 1
ATOM 1399 C CA . MET A 1 178 ? -18.203 -30.375 -7.656 1 85.44 178 MET A CA 1
ATOM 1400 C C . MET A 1 178 ? -17.438 -29.094 -7.941 1 85.44 178 MET A C 1
ATOM 1402 O O . MET A 1 178 ? -16.484 -29.094 -8.727 1 85.44 178 MET A O 1
ATOM 1406 N N . ARG A 1 179 ? -17.828 -28.094 -7.305 1 86.81 179 ARG A N 1
ATOM 1407 C CA . ARG A 1 179 ? -17.141 -26.828 -7.492 1 86.81 179 ARG A CA 1
ATOM 1408 C C . ARG A 1 179 ? -15.711 -26.891 -6.953 1 86.81 179 ARG A C 1
ATOM 1410 O O . ARG A 1 179 ? -14.773 -26.422 -7.602 1 86.81 179 ARG A O 1
ATOM 1417 N N . GLY A 1 180 ? -15.648 -27.469 -5.828 1 89.81 180 GLY A N 1
ATOM 1418 C CA . GLY A 1 180 ? -14.32 -27.672 -5.277 1 89.81 180 GLY A CA 1
ATOM 1419 C C . GLY A 1 180 ? -13.422 -28.5 -6.176 1 89.81 180 GLY A C 1
ATOM 1420 O O . GLY A 1 180 ? -12.234 -28.203 -6.324 1 89.81 180 GLY A O 1
ATOM 1421 N N . ALA A 1 181 ? -14.016 -29.469 -6.793 1 92.81 181 ALA A N 1
ATOM 1422 C CA . ALA A 1 181 ? -13.273 -30.344 -7.688 1 92.81 181 ALA A CA 1
ATOM 1423 C C . ALA A 1 181 ? -12.805 -29.594 -8.93 1 92.81 181 ALA A C 1
ATOM 1425 O O . ALA A 1 181 ? -11.688 -29.797 -9.406 1 92.81 181 ALA A O 1
ATOM 1426 N N . ILE A 1 182 ? -13.602 -28.75 -9.43 1 91.88 182 ILE A N 1
ATOM 1427 C CA . ILE A 1 182 ? -13.266 -27.969 -10.609 1 91.88 182 ILE A CA 1
ATOM 1428 C C . ILE A 1 182 ? -12.109 -27.016 -10.289 1 91.88 182 ILE A C 1
ATOM 1430 O O . ILE A 1 182 ? -11.172 -26.891 -11.086 1 91.88 182 ILE A O 1
ATOM 1434 N N . PHE A 1 183 ? -12.18 -26.438 -9.133 1 92.94 183 PHE A N 1
ATOM 1435 C CA . PHE A 1 183 ? -11.086 -25.562 -8.719 1 92.94 183 PHE A CA 1
ATOM 1436 C C . PHE A 1 183 ? -9.789 -26.344 -8.586 1 92.94 183 PHE A C 1
ATOM 1438 O O . PHE A 1 183 ? -8.727 -25.859 -8.984 1 92.94 183 PHE A O 1
ATOM 1445 N N . TRP A 1 184 ? -9.906 -27.516 -8.109 1 94.56 184 TRP A N 1
ATOM 1446 C CA . TRP A 1 184 ? -8.727 -28.359 -7.961 1 94.56 184 TRP A CA 1
ATOM 1447 C C . TRP A 1 184 ? -8.117 -28.688 -9.32 1 94.56 184 TRP A C 1
ATOM 1449 O O . TRP A 1 184 ? -6.898 -28.625 -9.492 1 94.56 184 TRP A O 1
ATOM 1459 N N . GLY A 1 185 ? -8.977 -29.062 -10.203 1 94.75 185 GLY A N 1
ATOM 1460 C CA . GLY A 1 185 ? -8.5 -29.328 -11.555 1 94.75 185 GLY A CA 1
ATOM 1461 C C . GLY A 1 185 ? -7.852 -28.109 -12.203 1 94.75 185 GLY A C 1
ATOM 1462 O O . GLY A 1 185 ? -6.809 -28.234 -12.844 1 94.75 185 GLY A O 1
ATOM 1463 N N . LEU A 1 186 ? -8.406 -27 -11.992 1 94.38 186 LEU A N 1
ATOM 1464 C CA . LEU A 1 186 ? -7.883 -25.75 -12.555 1 94.38 186 LEU A CA 1
ATOM 1465 C C . LEU A 1 186 ? -6.512 -25.422 -11.977 1 94.38 186 LEU A C 1
ATOM 1467 O O . LEU A 1 186 ? -5.602 -25.031 -12.711 1 94.38 186 LEU A O 1
ATOM 1471 N N . ILE A 1 187 ? -6.375 -25.578 -10.703 1 95.56 187 ILE A N 1
ATOM 1472 C CA . ILE A 1 187 ? -5.121 -25.25 -10.031 1 95.56 187 ILE A CA 1
ATOM 1473 C C . ILE A 1 187 ? -4.016 -26.188 -10.539 1 95.56 187 ILE A C 1
ATOM 1475 O O . ILE A 1 187 ? -2.912 -25.719 -10.852 1 95.56 187 ILE A O 1
ATOM 1479 N N . LEU A 1 188 ? -4.348 -27.406 -10.633 1 94.31 188 LEU A N 1
ATOM 1480 C CA . LEU A 1 188 ? -3.346 -28.375 -11.086 1 94.31 188 LEU A CA 1
ATOM 1481 C C . LEU A 1 188 ? -2.947 -28.109 -12.531 1 94.31 188 LEU A C 1
ATOM 1483 O O . LEU A 1 188 ? -1.799 -28.344 -12.914 1 94.31 188 LEU A O 1
ATOM 1487 N N . SER A 1 189 ? -3.814 -27.594 -13.297 1 93.88 189 SER A N 1
ATOM 1488 C CA . SER A 1 189 ? -3.57 -27.359 -14.711 1 93.88 189 SER A CA 1
ATOM 1489 C C . SER A 1 189 ? -2.721 -26.109 -14.914 1 93.88 189 SER A C 1
ATOM 1491 O O . SER A 1 189 ? -2.068 -25.953 -15.953 1 93.88 189 SER A O 1
ATOM 1493 N N . CYS A 1 190 ? -2.699 -25.281 -13.945 1 92.94 190 CYS A N 1
ATOM 1494 C CA . CYS A 1 190 ? -1.957 -24.031 -14.047 1 92.94 190 CYS A CA 1
ATOM 1495 C C . CYS A 1 190 ? -0.464 -24.266 -13.852 1 92.94 190 CYS A C 1
ATOM 1497 O O . CYS A 1 190 ? -0.062 -25.234 -13.219 1 92.94 190 CYS A O 1
ATOM 1499 N N . SER A 1 191 ? 0.308 -23.484 -14.531 1 91.31 191 SER A N 1
ATOM 1500 C CA . SER A 1 191 ? 1.757 -23.469 -14.367 1 91.31 191 SER A CA 1
ATOM 1501 C C . SER A 1 191 ? 2.23 -22.109 -13.844 1 91.31 191 SER A C 1
ATOM 1503 O O . SER A 1 191 ? 1.418 -21.266 -13.445 1 91.31 191 SER A O 1
ATOM 1505 N N . SER A 1 192 ? 3.516 -21.984 -13.711 1 88.75 192 SER A N 1
ATOM 1506 C CA . SER A 1 192 ? 4.074 -20.688 -13.344 1 88.75 192 SER A CA 1
ATOM 1507 C C . SER A 1 192 ? 3.797 -19.641 -14.414 1 88.75 192 SER A C 1
ATOM 1509 O O . SER A 1 192 ? 3.725 -19.953 -15.602 1 88.75 192 SER A O 1
ATOM 1511 N N . GLU A 1 193 ? 3.566 -18.453 -13.953 1 88.56 193 GLU A N 1
ATOM 1512 C CA . GLU A 1 193 ? 3.275 -17.359 -14.883 1 88.56 193 GLU A CA 1
ATOM 1513 C C . GLU A 1 193 ? 4.512 -16.984 -15.695 1 88.56 193 GLU A C 1
ATOM 1515 O O . GLU A 1 193 ? 5.641 -17.219 -15.266 1 88.56 193 GLU A O 1
ATOM 1520 N N . PHE A 1 194 ? 4.273 -16.312 -16.75 1 86.88 194 PHE A N 1
ATOM 1521 C CA . PHE A 1 194 ? 5.266 -15.953 -17.75 1 86.88 194 PHE A CA 1
ATOM 1522 C C . PHE A 1 194 ? 6.438 -15.219 -17.109 1 86.88 194 PHE A C 1
ATOM 1524 O O . PHE A 1 194 ? 7.598 -15.57 -17.328 1 86.88 194 PHE A O 1
ATOM 1531 N N . PRO A 1 195 ? 6.184 -14.242 -16.266 1 84 195 PRO A N 1
ATOM 1532 C CA . PRO A 1 195 ? 7.324 -13.531 -15.695 1 84 195 PRO A CA 1
ATOM 1533 C C . PRO A 1 195 ? 8.188 -14.414 -14.797 1 84 195 PRO A C 1
ATOM 1535 O O . PRO A 1 195 ? 9.406 -14.258 -14.758 1 84 195 PRO A O 1
ATOM 1538 N N . GLU A 1 196 ? 7.594 -15.289 -14.125 1 86.31 196 GLU A N 1
ATOM 1539 C CA . GLU A 1 196 ? 8.344 -16.188 -13.25 1 86.31 196 GLU A CA 1
ATOM 1540 C C . GLU A 1 196 ? 9.156 -17.203 -14.055 1 86.31 196 GLU A C 1
ATOM 1542 O O . GLU A 1 196 ? 10.289 -17.516 -13.688 1 86.31 196 GLU A O 1
ATOM 1547 N N . VAL A 1 197 ? 8.562 -17.719 -15.039 1 89.94 197 VAL A N 1
ATOM 1548 C CA . VAL A 1 197 ? 9.273 -18.656 -15.914 1 89.94 197 VAL A CA 1
ATOM 1549 C C . VAL A 1 197 ? 10.453 -17.938 -16.562 1 89.94 197 VAL A C 1
ATOM 1551 O O . VAL A 1 197 ? 11.547 -18.5 -16.672 1 89.94 197 VAL A O 1
ATOM 1554 N N . ALA A 1 198 ? 10.188 -16.703 -16.984 1 87.62 198 ALA A N 1
ATOM 1555 C CA . ALA A 1 198 ? 11.258 -15.906 -17.578 1 87.62 198 ALA A CA 1
ATOM 1556 C C . ALA A 1 198 ? 12.414 -15.727 -16.609 1 87.62 198 ALA A C 1
ATOM 1558 O O . ALA A 1 198 ? 13.578 -15.773 -17 1 87.62 198 ALA A O 1
ATOM 1559 N N . LYS A 1 199 ? 12.031 -15.578 -15.445 1 84.94 199 LYS A N 1
ATOM 1560 C CA . LYS A 1 199 ? 13.062 -15.391 -14.43 1 84.94 199 LYS A CA 1
ATOM 1561 C C . LYS A 1 199 ? 13.852 -16.688 -14.195 1 84.94 199 LYS A C 1
ATOM 1563 O O . LYS A 1 199 ? 15.078 -16.656 -14.094 1 84.94 199 LYS A O 1
ATOM 1568 N N . ILE A 1 200 ? 13.203 -17.766 -14.125 1 86.19 200 ILE A N 1
ATOM 1569 C CA . ILE A 1 200 ? 13.852 -19.062 -13.938 1 86.19 200 ILE A CA 1
ATOM 1570 C C . ILE A 1 200 ? 14.773 -19.359 -15.125 1 86.19 200 ILE A C 1
ATOM 1572 O O . ILE A 1 200 ? 15.914 -19.766 -14.938 1 86.19 200 ILE A O 1
ATOM 1576 N N . LEU A 1 201 ? 14.289 -19.031 -16.25 1 88.56 201 LEU A N 1
ATOM 1577 C CA . LEU A 1 201 ? 15.07 -19.266 -17.469 1 88.56 201 LEU A CA 1
ATOM 1578 C C . LEU A 1 201 ? 16.297 -18.359 -17.5 1 88.56 201 LEU A C 1
ATOM 1580 O O . LEU A 1 201 ? 17.375 -18.781 -17.938 1 88.56 201 LEU A O 1
ATOM 1584 N N . SER A 1 202 ? 16.031 -17.156 -17.031 1 85.31 202 SER A N 1
ATOM 1585 C CA . SER A 1 202 ? 17.141 -16.219 -17 1 85.31 202 SER A CA 1
ATOM 1586 C C . SER A 1 202 ? 18.219 -16.656 -16 1 85.31 202 SER A C 1
ATOM 1588 O O . SER A 1 202 ? 19.406 -16.594 -16.297 1 85.31 202 SER A O 1
ATOM 1590 N N . ASP A 1 203 ? 17.828 -17.156 -14.938 1 82 203 ASP A N 1
ATOM 1591 C CA . ASP A 1 203 ? 18.75 -17.625 -13.906 1 82 203 ASP A CA 1
ATOM 1592 C C . ASP A 1 203 ? 19.562 -18.828 -14.391 1 82 203 ASP A C 1
ATOM 1594 O O . ASP A 1 203 ? 20.719 -19 -14.023 1 82 203 ASP A O 1
ATOM 1598 N N . LEU A 1 204 ? 18.938 -19.594 -15.25 1 84.12 204 LEU A N 1
ATOM 1599 C CA . LEU A 1 204 ? 19.578 -20.797 -15.75 1 84.12 204 LEU A CA 1
ATOM 1600 C C . LEU A 1 204 ? 20.25 -20.547 -17.094 1 84.12 204 LEU A C 1
ATOM 1602 O O . LEU A 1 204 ? 20.781 -21.469 -17.719 1 84.12 204 LEU A O 1
ATOM 1606 N N . LYS A 1 205 ? 20.156 -19.25 -17.578 1 83.5 205 LYS A N 1
ATOM 1607 C CA . LYS A 1 205 ? 20.766 -18.812 -18.844 1 83.5 205 LYS A CA 1
ATOM 1608 C C . LYS A 1 205 ? 20.203 -19.594 -20.031 1 83.5 205 LYS A C 1
ATOM 1610 O O . LYS A 1 205 ? 20.938 -20 -20.922 1 83.5 205 LYS A O 1
ATOM 1615 N N . LEU A 1 206 ? 18.953 -19.906 -20 1 87.19 206 LEU A N 1
ATOM 1616 C CA . LEU A 1 206 ? 18.266 -20.656 -21.047 1 87.19 206 LEU A CA 1
ATOM 1617 C C . LEU A 1 206 ? 17.312 -19.75 -21.812 1 87.19 206 LEU A C 1
ATOM 1619 O O . LEU A 1 206 ? 16.625 -20.219 -22.734 1 87.19 206 LEU A O 1
ATOM 1623 N N . LEU A 1 207 ? 17.234 -18.516 -21.453 1 86.5 207 LEU A N 1
ATOM 1624 C CA . LEU A 1 207 ? 16.219 -17.578 -21.953 1 86.5 207 LEU A CA 1
ATOM 1625 C C . LEU A 1 207 ? 16.312 -17.438 -23.469 1 86.5 207 LEU A C 1
ATOM 1627 O O . LEU A 1 207 ? 15.281 -17.297 -24.141 1 86.5 207 LEU A O 1
ATOM 1631 N N . LEU A 1 208 ? 17.516 -17.562 -24 1 82.62 208 LEU A N 1
ATOM 1632 C CA . LEU A 1 208 ? 17.703 -17.281 -25.422 1 82.62 208 LEU A CA 1
ATOM 1633 C C . LEU A 1 208 ? 17.75 -18.578 -26.234 1 82.62 208 LEU A C 1
ATOM 1635 O O . LEU A 1 208 ? 17.828 -18.531 -27.469 1 82.62 208 LEU A O 1
ATOM 1639 N N . THR A 1 209 ? 17.609 -19.688 -25.641 1 84.69 209 THR A N 1
ATOM 1640 C CA . THR A 1 209 ? 17.609 -20.969 -26.344 1 84.69 209 THR A CA 1
ATOM 1641 C C . THR A 1 209 ? 16.234 -21.234 -26.969 1 84.69 209 THR A C 1
ATOM 1643 O O . THR A 1 209 ? 15.25 -20.594 -26.609 1 84.69 209 THR A O 1
ATOM 1646 N N . GLU A 1 210 ? 16.234 -22.094 -27.875 1 84.12 210 GLU A N 1
ATOM 1647 C CA . GLU A 1 210 ? 14.984 -22.453 -28.531 1 84.12 210 GLU A CA 1
ATOM 1648 C C . GLU A 1 210 ? 14.008 -23.062 -27.531 1 84.12 210 GLU A C 1
ATOM 1650 O O . GLU A 1 210 ? 12.805 -22.797 -27.578 1 84.12 210 GLU A O 1
ATOM 1655 N N . ASN A 1 211 ? 14.562 -23.844 -26.672 1 87.81 211 ASN A N 1
ATOM 1656 C CA . ASN A 1 211 ? 13.742 -24.469 -25.641 1 87.81 211 ASN A CA 1
ATOM 1657 C C . ASN A 1 211 ? 13.188 -23.422 -24.672 1 87.81 211 ASN A C 1
ATOM 1659 O O . ASN A 1 211 ? 12.055 -23.547 -24.188 1 87.81 211 ASN A O 1
ATOM 1663 N N . GLY A 1 212 ? 14.023 -22.484 -24.375 1 88.25 212 GLY A N 1
ATOM 1664 C CA . GLY A 1 212 ? 13.578 -21.406 -23.516 1 88.25 212 GLY A CA 1
ATOM 1665 C C . GLY A 1 212 ? 12.453 -20.578 -24.125 1 88.25 212 GLY A C 1
ATOM 1666 O O . GLY A 1 212 ? 11.477 -20.25 -23.438 1 88.25 212 GLY A O 1
ATOM 1667 N N . GLN A 1 213 ? 12.539 -20.391 -25.359 1 87.31 213 GLN A N 1
ATOM 1668 C CA . GLN A 1 213 ? 11.516 -19.609 -26.047 1 87.31 213 GLN A CA 1
ATOM 1669 C C . GLN A 1 213 ? 10.219 -20.406 -26.172 1 87.31 213 GLN A C 1
ATOM 1671 O O . GLN A 1 213 ? 9.125 -19.844 -26.078 1 87.31 213 GLN A O 1
ATOM 1676 N N . LEU A 1 214 ? 10.469 -21.641 -26.453 1 89.25 214 LEU A N 1
ATOM 1677 C CA . LEU A 1 214 ? 9.297 -22.516 -26.516 1 89.25 214 LEU A CA 1
ATOM 1678 C C . LEU A 1 214 ? 8.57 -22.547 -25.172 1 89.25 214 LEU A C 1
ATOM 1680 O O . LEU A 1 214 ? 7.336 -22.469 -25.141 1 89.25 214 LEU A O 1
ATOM 1684 N N . THR A 1 215 ? 9.32 -22.594 -24.141 1 91.38 215 THR A N 1
ATOM 1685 C CA . THR A 1 215 ? 8.75 -22.609 -22.797 1 91.38 215 THR A CA 1
ATOM 1686 C C . THR A 1 215 ? 8.039 -21.297 -22.484 1 91.38 215 THR A C 1
ATOM 1688 O O . THR A 1 215 ? 6.953 -21.297 -21.906 1 91.38 215 THR A O 1
ATOM 1691 N N . LEU A 1 216 ? 8.641 -20.25 -22.859 1 89.62 216 LEU A N 1
ATOM 1692 C CA . LEU A 1 216 ? 8.062 -18.922 -22.609 1 89.62 216 LEU A CA 1
ATOM 1693 C C . LEU A 1 216 ? 6.742 -18.766 -23.344 1 89.62 216 LEU A C 1
ATOM 1695 O O . LEU A 1 216 ? 5.766 -18.281 -22.766 1 89.62 216 LEU A O 1
ATOM 1699 N N . THR A 1 217 ? 6.758 -19.172 -24.547 1 89.19 217 THR A N 1
ATOM 1700 C CA . THR A 1 217 ? 5.551 -19.047 -25.359 1 89.19 217 THR A CA 1
ATOM 1701 C C . THR A 1 217 ? 4.449 -19.953 -24.828 1 89.19 217 THR A C 1
ATOM 1703 O O . THR A 1 217 ? 3.285 -19.562 -24.766 1 89.19 217 THR A O 1
ATOM 1706 N N . SER A 1 218 ? 4.848 -21.141 -24.453 1 91.44 218 SER A N 1
ATOM 1707 C CA . SER A 1 218 ? 3.881 -22.078 -23.891 1 91.44 218 SER A CA 1
ATOM 1708 C C . SER A 1 218 ? 3.303 -21.562 -22.578 1 91.44 218 SER A C 1
ATOM 1710 O O . SER A 1 218 ? 2.113 -21.734 -22.297 1 91.44 218 SER A O 1
ATOM 1712 N N . SER A 1 219 ? 4.148 -20.969 -21.781 1 91 219 SER A N 1
ATOM 1713 C CA . SER A 1 219 ? 3.701 -20.422 -20.5 1 91 219 SER A CA 1
ATOM 1714 C C . SER A 1 219 ? 2.715 -19.281 -20.703 1 91 219 SER A C 1
ATOM 1716 O O . SER A 1 219 ? 1.767 -19.125 -19.938 1 91 219 SER A O 1
ATOM 1718 N N . LEU A 1 220 ? 2.955 -18.516 -21.688 1 89.56 220 LEU A N 1
ATOM 1719 C CA . LEU A 1 220 ? 2.062 -17.406 -22 1 89.56 220 LEU A CA 1
ATOM 1720 C C . LEU A 1 220 ? 0.677 -17.906 -22.391 1 89.56 220 LEU A C 1
ATOM 1722 O O . LEU A 1 220 ? -0.334 -17.359 -21.953 1 89.56 220 LEU A O 1
ATOM 1726 N N . ILE A 1 221 ? 0.689 -18.875 -23.188 1 89.69 221 ILE A N 1
ATOM 1727 C CA . ILE A 1 221 ? -0.569 -19.484 -23.625 1 89.69 221 ILE A CA 1
ATOM 1728 C C . ILE A 1 221 ? -1.29 -20.094 -22.438 1 89.69 221 ILE A C 1
ATOM 1730 O O . ILE A 1 221 ? -2.496 -19.906 -22.266 1 89.69 221 ILE A O 1
ATOM 1734 N N . ASN A 1 222 ? -0.559 -20.766 -21.672 1 91.12 222 ASN A N 1
ATOM 1735 C CA . ASN A 1 222 ? -1.117 -21.375 -20.469 1 91.12 222 ASN A CA 1
ATOM 1736 C C . ASN A 1 222 ? -1.701 -20.312 -19.531 1 91.12 222 ASN A C 1
ATOM 1738 O O . ASN A 1 222 ? -2.744 -20.547 -18.922 1 91.12 222 ASN A O 1
ATOM 1742 N N . ASP A 1 223 ? -1.021 -19.203 -19.406 1 90.44 223 ASP A N 1
ATOM 1743 C CA . ASP A 1 223 ? -1.496 -18.125 -18.547 1 90.44 223 ASP A CA 1
ATOM 1744 C C . ASP A 1 223 ? -2.836 -17.578 -19.031 1 90.44 223 ASP A C 1
ATOM 1746 O O . ASP A 1 223 ? -3.771 -17.422 -18.25 1 90.44 223 ASP A O 1
ATOM 1750 N N . LEU A 1 224 ? -2.926 -17.328 -20.25 1 88.69 224 LEU A N 1
ATOM 1751 C CA . LEU A 1 224 ? -4.145 -16.766 -20.844 1 88.69 224 LEU A CA 1
ATOM 1752 C C . LEU A 1 224 ? -5.312 -17.734 -20.672 1 88.69 224 LEU A C 1
ATOM 1754 O O . LEU A 1 224 ? -6.418 -17.328 -20.312 1 88.69 224 LEU A O 1
ATOM 1758 N N . PHE A 1 225 ? -5.035 -18.953 -20.844 1 89.94 225 PHE A N 1
ATOM 1759 C CA . PHE A 1 225 ? -6.082 -19.953 -20.734 1 89.94 225 PHE A CA 1
ATOM 1760 C C . PHE A 1 225 ? -6.512 -20.125 -19.281 1 89.94 225 PHE A C 1
ATOM 1762 O O . PHE A 1 225 ? -7.699 -20.281 -18.984 1 89.94 225 PHE A O 1
ATOM 1769 N N . SER A 1 226 ? -5.543 -20.141 -18.422 1 91.31 226 SER A N 1
ATOM 1770 C CA . SER A 1 226 ? -5.84 -20.344 -17.016 1 91.31 226 SER A CA 1
ATOM 1771 C C . SER A 1 226 ? -6.719 -19.234 -16.453 1 91.31 226 SER A C 1
ATOM 1773 O O . SER A 1 226 ? -7.691 -19.484 -15.742 1 91.31 226 SER A O 1
ATOM 1775 N N . TRP A 1 227 ? -6.445 -18 -16.812 1 89.44 227 TRP A N 1
ATOM 1776 C CA . TRP A 1 227 ? -7.238 -16.875 -16.328 1 89.44 227 TRP A CA 1
ATOM 1777 C C . TRP A 1 227 ? -8.633 -16.891 -16.938 1 89.44 227 TRP A C 1
ATOM 1779 O O . TRP A 1 227 ? -9.617 -16.578 -16.266 1 89.44 227 TRP A O 1
ATOM 1789 N N . THR A 1 228 ? -8.695 -17.266 -18.203 1 88.38 228 THR A N 1
ATOM 1790 C CA . THR A 1 228 ? -9.984 -17.359 -18.875 1 88.38 228 THR A CA 1
ATOM 1791 C C . THR A 1 228 ? -10.844 -18.453 -18.25 1 88.38 228 THR A C 1
ATOM 1793 O O . THR A 1 228 ? -12.047 -18.266 -18.047 1 88.38 228 THR A O 1
ATOM 1796 N N . LEU A 1 229 ? -10.25 -19.562 -17.953 1 89 229 LEU A N 1
ATOM 1797 C CA . LEU A 1 229 ? -10.977 -20.656 -17.328 1 89 229 LEU A CA 1
ATOM 1798 C C . LEU A 1 229 ? -11.445 -20.266 -15.922 1 89 229 LEU A C 1
ATOM 1800 O O . LEU A 1 229 ? -12.547 -20.625 -15.516 1 89 229 LEU A O 1
ATOM 1804 N N . LEU A 1 230 ? -10.555 -19.594 -15.195 1 89 230 LEU A N 1
ATOM 1805 C CA . LEU A 1 230 ? -10.945 -19.125 -13.875 1 89 230 LEU A CA 1
ATOM 1806 C C . LEU A 1 230 ? -12.164 -18.219 -13.953 1 89 230 LEU A C 1
ATOM 1808 O O . LEU A 1 230 ? -13.094 -18.344 -13.156 1 89 230 LEU A O 1
ATOM 1812 N N . LEU A 1 231 ? -12.086 -17.344 -14.914 1 86.25 231 LEU A N 1
ATOM 1813 C CA . LEU A 1 231 ? -13.203 -16.422 -15.133 1 86.25 231 LEU A CA 1
ATOM 1814 C C . LEU A 1 231 ? -14.492 -17.203 -15.398 1 86.25 231 LEU A C 1
ATOM 1816 O O . LEU A 1 231 ? -15.539 -16.875 -14.844 1 86.25 231 LEU A O 1
ATOM 1820 N N . LEU A 1 232 ? -14.414 -18.203 -16.156 1 83.81 232 LEU A N 1
ATOM 1821 C CA . LEU A 1 232 ? -15.57 -19 -16.531 1 83.81 232 LEU A CA 1
ATOM 1822 C C . LEU A 1 232 ? -16.109 -19.797 -15.344 1 83.81 232 LEU A C 1
ATOM 1824 O O . LEU A 1 232 ? -17.312 -19.859 -15.125 1 83.81 232 LEU A O 1
ATOM 1828 N N . VAL A 1 233 ? -15.219 -20.328 -14.617 1 84 233 VAL A N 1
ATOM 1829 C CA . VAL A 1 233 ? -15.602 -21.141 -13.469 1 84 233 VAL A CA 1
ATOM 1830 C C . VAL A 1 233 ? -16.266 -20.25 -12.406 1 84 233 VAL A C 1
ATOM 1832 O O . VAL A 1 233 ? -17.281 -20.625 -11.828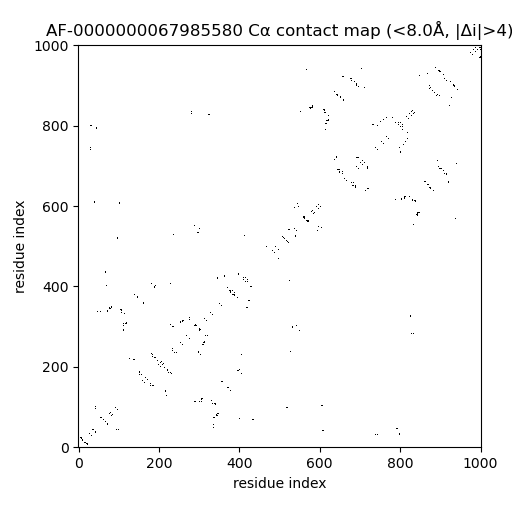 1 84 233 VAL A O 1
ATOM 1835 N N . LEU A 1 234 ? -15.703 -19.094 -12.164 1 82.81 234 LEU A N 1
ATOM 1836 C CA . LEU A 1 234 ? -16.219 -18.188 -11.133 1 82.81 234 LEU A CA 1
ATOM 1837 C C . LEU A 1 234 ? -17.594 -17.641 -11.531 1 82.81 234 LEU A C 1
ATOM 1839 O O . LEU A 1 234 ? -18.469 -17.5 -10.688 1 82.81 234 LEU A O 1
ATOM 1843 N N . THR A 1 235 ? -17.719 -17.328 -12.758 1 76.5 235 THR A N 1
ATOM 1844 C CA . THR A 1 235 ? -18.984 -16.75 -13.219 1 76.5 235 THR A CA 1
ATOM 1845 C C . THR A 1 235 ? -20.078 -17.812 -13.258 1 76.5 235 THR A C 1
ATOM 1847 O O . THR A 1 235 ? -21.234 -17.516 -12.977 1 76.5 235 THR A O 1
ATOM 1850 N N . GLN A 1 236 ? -19.719 -18.969 -13.555 1 71.69 236 GLN A N 1
ATOM 1851 C CA . GLN A 1 236 ? -20.719 -20.016 -13.68 1 71.69 236 GLN A CA 1
ATOM 1852 C C . GLN A 1 236 ? -21.109 -20.562 -12.305 1 71.69 236 GLN A C 1
ATOM 1854 O O . GLN A 1 236 ? -22.25 -20.984 -12.109 1 71.69 236 GLN A O 1
ATOM 1859 N N . LEU A 1 237 ? -20.156 -20.547 -11.477 1 64.94 237 LEU A N 1
ATOM 1860 C CA . LEU A 1 237 ? -20.438 -21.078 -10.148 1 64.94 237 LEU A CA 1
ATOM 1861 C C . LEU A 1 237 ? -21.375 -20.172 -9.375 1 64.94 237 LEU A C 1
ATOM 1863 O O . LEU A 1 237 ? -22.234 -20.641 -8.625 1 64.94 237 LEU A O 1
ATOM 1867 N N . TYR A 1 238 ? -21.172 -18.906 -9.492 1 57.94 238 TYR A N 1
ATOM 1868 C CA . TYR A 1 238 ? -21.953 -18.016 -8.648 1 57.94 238 TYR A CA 1
ATOM 1869 C C . TYR A 1 238 ? -23.234 -17.562 -9.359 1 57.94 238 TYR A C 1
ATOM 1871 O O . TYR A 1 238 ? -24.25 -17.328 -8.719 1 57.94 238 TYR A O 1
ATOM 1879 N N . TYR A 1 239 ? -23.047 -17.297 -10.688 1 58.22 239 TYR A N 1
ATOM 1880 C CA . TYR A 1 239 ? -24.281 -16.906 -11.375 1 58.22 239 TYR A CA 1
ATOM 1881 C C . TYR A 1 239 ? -24.578 -17.859 -12.531 1 58.22 239 TYR A C 1
ATOM 1883 O O . TYR A 1 239 ? -23.875 -17.859 -13.547 1 58.22 239 TYR A O 1
ATOM 1891 N N . ALA A 1 240 ? -24.953 -18.984 -12.102 1 54.84 240 ALA A N 1
ATOM 1892 C CA . ALA A 1 240 ? -25.359 -19.969 -13.102 1 54.84 240 ALA A CA 1
ATOM 1893 C C . ALA A 1 240 ? -26.016 -19.297 -14.305 1 54.84 240 ALA A C 1
ATOM 1895 O O . ALA A 1 240 ? -26.922 -19.859 -14.922 1 54.84 240 ALA A O 1
ATOM 1896 N N . SER A 1 241 ? -25.781 -17.906 -14.438 1 63.03 241 SER A N 1
ATOM 1897 C CA . SER A 1 241 ? -26.594 -17.344 -15.516 1 63.03 241 SER A CA 1
ATOM 1898 C C . SER A 1 241 ? -25.719 -16.953 -16.703 1 63.03 241 SER A C 1
ATOM 1900 O O . SER A 1 241 ? -24.641 -16.375 -16.531 1 63.03 241 SER A O 1
ATOM 1902 N N . LEU A 1 242 ? -25.953 -17.641 -17.781 1 69.12 242 LEU A N 1
ATOM 1903 C CA . LEU A 1 242 ? -25.375 -17.281 -19.078 1 69.12 242 LEU A CA 1
ATOM 1904 C C . LEU A 1 242 ? -25.344 -15.773 -19.266 1 69.12 242 LEU A C 1
ATOM 1906 O O . LEU A 1 242 ? -24.453 -15.258 -19.969 1 69.12 242 LEU A O 1
ATOM 1910 N N . LEU A 1 243 ? -26.125 -15.141 -18.484 1 72.94 243 LEU A N 1
ATOM 1911 C CA . LEU A 1 243 ? -26.188 -13.68 -18.594 1 72.94 243 LEU A CA 1
ATOM 1912 C C . LEU A 1 243 ? -24.953 -13.039 -17.953 1 72.94 243 LEU A C 1
ATOM 1914 O O . LEU A 1 243 ? -24.406 -12.07 -18.5 1 72.94 243 LEU A O 1
ATOM 1918 N N . SER A 1 244 ? -24.547 -13.633 -16.875 1 72.56 244 SER A N 1
ATOM 1919 C CA . SER A 1 244 ? -23.375 -13.07 -16.219 1 72.56 244 SER A CA 1
ATOM 1920 C C . SER A 1 244 ? -22.125 -13.219 -17.078 1 72.56 244 SER A C 1
ATOM 1922 O O . SER A 1 244 ? -21.297 -12.312 -17.125 1 72.56 244 SER A O 1
ATOM 1924 N N . LEU A 1 245 ? -22.094 -14.367 -17.75 1 76.69 245 LEU A N 1
ATOM 1925 C CA . LEU A 1 245 ? -20.969 -14.594 -18.641 1 76.69 245 LEU A CA 1
ATOM 1926 C C . LEU A 1 245 ? -20.984 -13.617 -19.812 1 76.69 245 LEU A C 1
ATOM 1928 O O . LEU A 1 245 ? -19.938 -13.102 -20.203 1 76.69 245 LEU A O 1
ATOM 1932 N N . PHE A 1 246 ? -22.141 -13.383 -20.25 1 80.44 246 PHE A N 1
ATOM 1933 C CA . PHE A 1 246 ? -22.297 -12.445 -21.359 1 80.44 246 PHE A CA 1
ATOM 1934 C C . PHE A 1 246 ? -21.922 -11.039 -20.922 1 80.44 246 PHE A C 1
ATOM 1936 O O . PHE A 1 246 ? -21.234 -10.32 -21.656 1 80.44 246 PHE A O 1
ATOM 1943 N N . VAL A 1 247 ? -22.297 -10.68 -19.797 1 79.31 247 VAL A N 1
ATOM 1944 C CA . VAL A 1 247 ? -22.016 -9.336 -19.297 1 79.31 247 VAL A CA 1
ATOM 1945 C C . VAL A 1 247 ? -20.516 -9.156 -19.094 1 79.31 247 VAL A C 1
ATOM 1947 O O . VAL A 1 247 ? -19.969 -8.102 -19.406 1 79.31 247 VAL A O 1
ATOM 1950 N N . ILE A 1 248 ? -19.875 -10.203 -18.625 1 81 248 ILE A N 1
ATOM 1951 C CA . ILE A 1 248 ? -18.438 -10.117 -18.375 1 81 248 ILE A CA 1
ATOM 1952 C C . ILE A 1 248 ? -17.688 -10.016 -19.703 1 81 248 ILE A C 1
ATOM 1954 O O . ILE A 1 248 ? -16.734 -9.25 -19.828 1 81 248 ILE A O 1
ATOM 1958 N N . LEU A 1 249 ? -18.172 -10.781 -20.641 1 81.62 249 LEU A N 1
ATOM 1959 C CA . LEU A 1 249 ? -17.531 -10.727 -21.969 1 81.62 249 LEU A CA 1
ATOM 1960 C C . LEU A 1 249 ? -17.703 -9.344 -22.578 1 81.62 249 LEU A C 1
ATOM 1962 O O . LEU A 1 249 ? -16.766 -8.812 -23.172 1 81.62 249 LEU A O 1
ATOM 1966 N N . VAL A 1 250 ? -18.844 -8.812 -22.406 1 83.75 250 VAL A N 1
ATOM 1967 C CA . VAL A 1 250 ? -19.109 -7.469 -22.906 1 83.75 250 VAL A CA 1
ATOM 1968 C C . VAL A 1 250 ? -18.234 -6.453 -22.172 1 83.75 250 VAL A C 1
ATOM 1970 O O . VAL A 1 250 ? -17.703 -5.527 -22.797 1 83.75 250 VAL A O 1
ATOM 1973 N N . LEU A 1 251 ? -18.094 -6.711 -20.953 1 83.06 251 LEU A N 1
ATOM 1974 C CA . LEU A 1 251 ? -17.297 -5.789 -20.156 1 83.06 251 LEU A CA 1
ATOM 1975 C C . LEU A 1 251 ? -15.828 -5.844 -20.562 1 83.06 251 LEU A C 1
ATOM 1977 O O . LEU A 1 251 ? -15.164 -4.809 -20.656 1 83.06 251 LEU A O 1
ATOM 1981 N N . VAL A 1 252 ? -15.367 -7.039 -20.766 1 83.88 252 VAL A N 1
ATOM 1982 C CA . VAL A 1 252 ? -13.984 -7.191 -21.219 1 83.88 252 VAL A CA 1
ATOM 1983 C C . VAL A 1 252 ? -13.797 -6.512 -22.562 1 83.88 252 VAL A C 1
ATOM 1985 O O . VAL A 1 252 ? -12.797 -5.824 -22.781 1 83.88 252 VAL A O 1
ATOM 1988 N N . LEU A 1 253 ? -14.781 -6.598 -23.391 1 85.69 253 LEU A N 1
ATOM 1989 C CA . LEU A 1 253 ? -14.719 -5.977 -24.703 1 85.69 253 LEU A CA 1
ATOM 1990 C C . LEU A 1 253 ? -14.805 -4.461 -24.594 1 85.69 253 LEU A C 1
ATOM 1992 O O . LEU A 1 253 ? -14.094 -3.742 -25.297 1 85.69 253 LEU A O 1
ATOM 1996 N N . VAL A 1 254 ? -15.625 -4.027 -23.75 1 83.5 254 VAL A N 1
ATOM 1997 C CA . VAL A 1 254 ? -15.766 -2.592 -23.531 1 83.5 254 VAL A CA 1
ATOM 1998 C C . VAL A 1 254 ? -14.461 -2.02 -22.984 1 83.5 254 VAL A C 1
ATOM 2000 O O . VAL A 1 254 ? -14.023 -0.947 -23.406 1 83.5 254 VAL A O 1
ATOM 2003 N N . CYS A 1 255 ? -13.938 -2.764 -22.031 1 81.69 255 CYS A N 1
ATOM 2004 C CA . CYS A 1 255 ? -12.664 -2.311 -21.5 1 81.69 255 CYS A CA 1
ATOM 2005 C C . CYS A 1 255 ? -11.602 -2.252 -22.594 1 81.69 255 CYS A C 1
ATOM 2007 O O . CYS A 1 255 ? -10.812 -1.31 -22.656 1 81.69 255 CYS A O 1
ATOM 2009 N N . PHE A 1 256 ? -11.656 -3.221 -23.469 1 84.69 256 PHE A N 1
ATOM 2010 C CA . PHE A 1 256 ? -10.695 -3.258 -24.562 1 84.69 256 PHE A CA 1
ATOM 2011 C C . PHE A 1 256 ? -10.914 -2.094 -25.516 1 84.69 256 PHE A C 1
ATOM 2013 O O . PHE A 1 256 ? -9.961 -1.433 -25.938 1 84.69 256 PHE A O 1
ATOM 2020 N N . TYR A 1 257 ? -12.102 -1.803 -25.797 1 86.25 257 TYR A N 1
ATOM 2021 C CA . TYR A 1 257 ? -12.391 -0.799 -26.812 1 86.25 257 TYR A CA 1
ATOM 2022 C C . TYR A 1 257 ? -12.414 0.6 -26.219 1 86.25 257 TYR A C 1
ATOM 2024 O O . TYR A 1 257 ? -12.289 1.596 -26.922 1 86.25 257 TYR A O 1
ATOM 2032 N N . VAL A 1 258 ? -12.562 0.697 -24.953 1 85.56 258 VAL A N 1
ATOM 2033 C CA . VAL A 1 258 ? -12.641 2.016 -24.328 1 85.56 258 VAL A CA 1
ATOM 2034 C C . VAL A 1 258 ? -11.32 2.34 -23.641 1 85.56 258 VAL A C 1
ATOM 2036 O O . VAL A 1 258 ? -10.695 3.369 -23.922 1 85.56 258 VAL A O 1
ATOM 2039 N N . ILE A 1 259 ? -10.914 1.448 -22.812 1 82.62 259 ILE A N 1
ATOM 2040 C CA . ILE A 1 259 ? -9.75 1.735 -21.969 1 82.62 259 ILE A CA 1
ATOM 2041 C C . ILE A 1 259 ? -8.477 1.695 -22.828 1 82.62 259 ILE A C 1
ATOM 2043 O O . ILE A 1 259 ? -7.57 2.502 -22.625 1 82.62 259 ILE A O 1
ATOM 2047 N N . HIS A 1 260 ? -8.461 0.741 -23.719 1 85.44 260 HIS A N 1
ATOM 2048 C CA . HIS A 1 260 ? -7.273 0.601 -24.562 1 85.44 260 HIS A CA 1
ATOM 2049 C C . HIS A 1 260 ? -7.012 1.867 -25.359 1 85.44 260 HIS A C 1
ATOM 2051 O O . HIS A 1 260 ? -5.918 2.436 -25.297 1 85.44 260 HIS A O 1
ATOM 2057 N N . PRO A 1 261 ? -7.98 2.361 -26.078 1 84.56 261 PRO A N 1
ATOM 2058 C CA . PRO A 1 261 ? -7.734 3.594 -26.844 1 84.56 261 PRO A CA 1
ATOM 2059 C C . PRO A 1 261 ? -7.566 4.812 -25.938 1 84.56 261 PRO A C 1
ATOM 2061 O O . PRO A 1 261 ? -6.824 5.738 -26.281 1 84.56 261 PRO A O 1
ATOM 2064 N N . LEU A 1 262 ? -8.242 4.816 -24.859 1 83.31 262 LEU A N 1
ATOM 2065 C CA . LEU A 1 262 ? -8.109 5.922 -23.922 1 83.31 262 LEU A CA 1
ATOM 2066 C C . LEU A 1 262 ? -6.691 5.984 -23.359 1 83.31 262 LEU A C 1
ATOM 2068 O O . LEU A 1 262 ? -6.125 7.07 -23.203 1 83.31 262 LEU A O 1
ATOM 2072 N N . ALA A 1 263 ? -6.203 4.867 -23.031 1 81.81 263 ALA A N 1
ATOM 2073 C CA . ALA A 1 263 ? -4.836 4.809 -22.516 1 81.81 263 ALA A CA 1
ATOM 2074 C C . ALA A 1 263 ? -3.838 5.25 -23.594 1 81.81 263 ALA A C 1
ATOM 2076 O O . ALA A 1 263 ? -2.887 5.98 -23.297 1 81.81 263 ALA A O 1
ATOM 2077 N N . LYS A 1 264 ? -4.074 4.812 -24.797 1 81.12 264 LYS A N 1
ATOM 2078 C CA . LYS A 1 264 ? -3.219 5.223 -25.906 1 81.12 264 LYS A CA 1
ATOM 2079 C C . LYS A 1 264 ? -3.32 6.727 -26.156 1 81.12 264 LYS A C 1
ATOM 2081 O O . LYS A 1 264 ? -2.314 7.387 -26.422 1 81.12 264 LYS A O 1
ATOM 2086 N N . TRP A 1 265 ? -4.516 7.156 -26.078 1 80.88 265 TRP A N 1
ATOM 2087 C CA . TRP A 1 265 ? -4.766 8.578 -26.297 1 80.88 265 TRP A CA 1
ATOM 2088 C C . TRP A 1 265 ? -4.113 9.414 -25.203 1 80.88 265 TRP A C 1
ATOM 2090 O O . TRP A 1 265 ? -3.52 10.461 -25.484 1 80.88 265 TRP A O 1
ATOM 2100 N N . LEU A 1 266 ? -4.238 8.961 -24 1 75.12 266 LEU A N 1
ATOM 2101 C CA . LEU A 1 266 ? -3.646 9.68 -22.875 1 75.12 266 LEU A CA 1
ATOM 2102 C C . LEU A 1 266 ? -2.127 9.727 -23 1 75.12 266 LEU A C 1
ATOM 2104 O O . LEU A 1 266 ? -1.51 10.75 -22.703 1 75.12 266 LEU A O 1
ATOM 2108 N N . VAL A 1 267 ? -1.55 8.656 -23.406 1 73.56 267 VAL A N 1
ATOM 2109 C CA . VAL A 1 267 ? -0.103 8.586 -23.578 1 73.56 267 VAL A CA 1
ATOM 2110 C C . VAL A 1 267 ? 0.332 9.508 -24.719 1 73.56 267 VAL A C 1
ATOM 2112 O O . VAL A 1 267 ? 1.37 10.164 -24.625 1 73.56 267 VAL A O 1
ATOM 2115 N N . LYS A 1 268 ? -0.419 9.461 -25.734 1 72.5 268 LYS A N 1
ATOM 2116 C CA . LYS A 1 268 ? -0.084 10.297 -26.875 1 72.5 268 LYS A CA 1
ATOM 2117 C C . LYS A 1 268 ? -0.258 11.781 -26.547 1 72.5 268 LYS A C 1
ATOM 2119 O O . LYS A 1 268 ? 0.563 12.609 -26.953 1 72.5 268 LYS A O 1
ATOM 2124 N N . LYS A 1 269 ? -1.29 12.039 -25.938 1 68.19 269 LYS A N 1
ATOM 2125 C CA . LYS A 1 269 ? -1.621 13.43 -25.656 1 68.19 269 LYS A CA 1
ATOM 2126 C C . LYS A 1 269 ? -0.703 14.016 -24.594 1 68.19 269 LYS A C 1
ATOM 2128 O O . LYS A 1 269 ? -0.278 15.172 -24.703 1 68.19 269 LYS A O 1
ATOM 2133 N N . PHE A 1 270 ? -0.527 13.195 -23.562 1 58.81 270 PHE A N 1
ATOM 2134 C CA . PHE A 1 270 ? 0.187 13.766 -22.422 1 58.81 270 PHE A CA 1
ATOM 2135 C C . PHE A 1 270 ? 1.606 13.219 -22.344 1 58.81 270 PHE A C 1
ATOM 2137 O O . PHE A 1 270 ? 2.428 13.719 -21.562 1 58.81 270 PHE A O 1
ATOM 2144 N N . GLY A 1 271 ? 1.92 12.078 -22.984 1 57.12 271 GLY A N 1
ATOM 2145 C CA . GLY A 1 271 ? 3.199 11.391 -22.922 1 57.12 271 GLY A CA 1
ATOM 2146 C C . GLY A 1 271 ? 4.336 12.188 -23.531 1 57.12 271 GLY A C 1
ATOM 2147 O O . GLY A 1 271 ? 5.48 11.734 -23.547 1 57.12 271 GLY A O 1
ATOM 2148 N N . ASN A 1 272 ? 4.086 13.219 -24.219 1 47.75 272 ASN A N 1
ATOM 2149 C CA . ASN A 1 272 ? 5.18 13.969 -24.828 1 47.75 272 ASN A CA 1
ATOM 2150 C C . ASN A 1 272 ? 6.07 14.617 -23.766 1 47.75 272 ASN A C 1
ATOM 2152 O O . ASN A 1 272 ? 6.051 15.836 -23.594 1 47.75 272 ASN A O 1
ATOM 2156 N N . GLY A 1 273 ? 6.625 13.82 -22.812 1 51.72 273 GLY A N 1
ATOM 2157 C CA . GLY A 1 273 ? 7.824 14.266 -22.109 1 51.72 273 GLY A CA 1
ATOM 2158 C C . GLY A 1 273 ? 7.578 14.578 -20.641 1 51.72 273 GLY A C 1
ATOM 2159 O O . GLY A 1 273 ? 8.531 14.773 -19.891 1 51.72 273 GLY A O 1
ATOM 2160 N N . ASP A 1 274 ? 6.465 15.039 -20.188 1 55.69 274 ASP A N 1
ATOM 2161 C CA . ASP A 1 274 ? 6.375 15.625 -18.859 1 55.69 274 ASP A CA 1
ATOM 2162 C C . ASP A 1 274 ? 6.176 14.539 -17.797 1 55.69 274 ASP A C 1
ATOM 2164 O O . ASP A 1 274 ? 5.195 13.797 -17.844 1 55.69 274 ASP A O 1
ATOM 2168 N N . ARG A 1 275 ? 7.164 14.109 -17.109 1 56.94 275 ARG A N 1
ATOM 2169 C CA . ARG A 1 275 ? 7.273 13.109 -16.047 1 56.94 275 ARG A CA 1
ATOM 2170 C C . ARG A 1 275 ? 6.113 13.227 -15.062 1 56.94 275 ARG A C 1
ATOM 2172 O O . ARG A 1 275 ? 5.602 12.211 -14.578 1 56.94 275 ARG A O 1
ATOM 2179 N N . GLU A 1 276 ? 5.711 14.445 -14.844 1 58.69 276 GLU A N 1
ATOM 2180 C CA . GLU A 1 276 ? 4.648 14.672 -13.867 1 58.69 276 GLU A CA 1
ATOM 2181 C C . GLU A 1 276 ? 3.328 14.062 -14.344 1 58.69 276 GLU A C 1
ATOM 2183 O O . GLU A 1 276 ? 2.584 13.492 -13.547 1 58.69 276 GLU A O 1
ATOM 2188 N N . PHE A 1 277 ? 3.17 14.047 -15.641 1 57.16 277 PHE A N 1
ATOM 2189 C CA . PHE A 1 277 ? 1.926 13.539 -16.203 1 57.16 277 PHE A CA 1
ATOM 2190 C C . PHE A 1 277 ? 1.883 12.023 -16.141 1 57.16 277 PHE A C 1
ATOM 2192 O O . PHE A 1 277 ? 0.854 11.438 -15.789 1 57.16 277 PHE A O 1
ATOM 2199 N N . VAL A 1 278 ? 2.994 11.516 -16.344 1 64.56 278 VAL A N 1
ATOM 2200 C CA . VAL A 1 278 ? 3.035 10.062 -16.328 1 64.56 278 VAL A CA 1
ATOM 2201 C C . VAL A 1 278 ? 2.754 9.547 -14.914 1 64.56 278 VAL A C 1
ATOM 2203 O O . VAL A 1 278 ? 2.049 8.555 -14.734 1 64.56 278 VAL A O 1
ATOM 2206 N N . GLU A 1 279 ? 3.127 10.383 -14.031 1 70.81 279 GLU A N 1
ATOM 2207 C CA . GLU A 1 279 ? 2.93 9.969 -12.641 1 70.81 279 GLU A CA 1
ATOM 2208 C C . GLU A 1 279 ? 1.456 10.031 -12.25 1 70.81 279 GLU A C 1
ATOM 2210 O O . GLU A 1 279 ? 0.954 9.141 -11.562 1 70.81 279 GLU A O 1
ATOM 2215 N N . THR A 1 280 ? 0.841 11 -12.781 1 72.06 280 THR A N 1
ATOM 2216 C CA . THR A 1 280 ? -0.583 11.141 -12.5 1 72.06 280 THR A CA 1
ATOM 2217 C C . THR A 1 280 ? -1.386 10.039 -13.188 1 72.06 280 THR A C 1
ATOM 2219 O O . THR A 1 280 ? -2.361 9.539 -12.625 1 72.06 280 THR A O 1
ATOM 2222 N N . GLU A 1 281 ? -0.856 9.656 -14.289 1 78.75 281 GLU A N 1
ATOM 2223 C CA . GLU A 1 281 ? -1.552 8.609 -15.031 1 78.75 281 GLU A CA 1
ATOM 2224 C C . GLU A 1 281 ? -1.407 7.254 -14.352 1 78.75 281 GLU A C 1
ATOM 2226 O O . GLU A 1 281 ? -2.338 6.449 -14.359 1 78.75 281 GLU A O 1
ATOM 2231 N N . VAL A 1 282 ? -0.258 7.094 -13.797 1 82.94 282 VAL A N 1
ATOM 2232 C CA . VAL A 1 282 ? -0.015 5.836 -13.094 1 82.94 282 VAL A CA 1
ATOM 2233 C C . VAL A 1 282 ? -0.973 5.711 -11.914 1 82.94 282 VAL A C 1
ATOM 2235 O O . VAL A 1 282 ? -1.598 4.668 -11.719 1 82.94 282 VAL A O 1
ATOM 2238 N N . VAL A 1 283 ? -1.086 6.785 -11.227 1 79.75 283 VAL A N 1
ATOM 2239 C CA . VAL A 1 283 ? -1.96 6.789 -10.055 1 79.75 283 VAL A CA 1
ATOM 2240 C C . VAL A 1 283 ? -3.41 6.59 -10.492 1 79.75 283 VAL A C 1
ATOM 2242 O O . VAL A 1 283 ? -4.156 5.836 -9.867 1 79.75 283 VAL A O 1
ATOM 2245 N N . PHE A 1 284 ? -3.76 7.219 -11.539 1 81.25 284 PHE A N 1
ATOM 2246 C CA . PHE A 1 284 ? -5.102 7.066 -12.086 1 81.25 284 PHE A CA 1
ATOM 2247 C C . PHE A 1 284 ? -5.359 5.617 -12.492 1 81.25 284 PHE A C 1
ATOM 2249 O O . PHE A 1 284 ? -6.438 5.078 -12.227 1 81.25 284 PHE A O 1
ATOM 2256 N N . LEU A 1 285 ? -4.438 5.09 -13.109 1 87.06 285 LEU A N 1
ATOM 2257 C CA . LEU A 1 285 ? -4.566 3.701 -13.539 1 87.06 285 LEU A CA 1
ATOM 2258 C C . LEU A 1 285 ? -4.742 2.771 -12.344 1 87.06 285 LEU A C 1
ATOM 2260 O O . LEU A 1 285 ? -5.52 1.817 -12.406 1 87.06 285 LEU A O 1
ATOM 2264 N N . LEU A 1 286 ? -4.039 3.037 -11.273 1 88.38 286 LEU A N 1
ATOM 2265 C CA . LEU A 1 286 ? -4.16 2.215 -10.07 1 88.38 286 LEU A CA 1
ATOM 2266 C C . LEU A 1 286 ? -5.57 2.291 -9.5 1 88.38 286 LEU A C 1
ATOM 2268 O O . LEU A 1 286 ? -6.09 1.298 -8.984 1 88.38 286 LEU A O 1
ATOM 2272 N N . HIS A 1 287 ? -6.152 3.395 -9.648 1 84.31 287 HIS A N 1
ATOM 2273 C CA . HIS A 1 287 ? -7.531 3.531 -9.195 1 84.31 287 HIS A CA 1
ATOM 2274 C C . HIS A 1 287 ? -8.492 2.795 -10.125 1 84.31 287 HIS A C 1
ATOM 2276 O O . HIS A 1 287 ? -9.484 2.219 -9.672 1 84.31 287 HIS A O 1
ATOM 2282 N N . VAL A 1 288 ? -8.266 2.842 -11.398 1 86.69 288 VAL A N 1
ATOM 2283 C CA . VAL A 1 288 ? -9.094 2.143 -12.375 1 86.69 288 VAL A CA 1
ATOM 2284 C C . VAL A 1 288 ? -9.039 0.638 -12.117 1 86.69 288 VAL A C 1
ATOM 2286 O O . VAL A 1 288 ? -10.047 -0.062 -12.281 1 86.69 288 VAL A O 1
ATOM 2289 N N . VAL A 1 289 ? -7.898 0.175 -11.703 1 90.94 289 VAL A N 1
ATOM 2290 C CA . VAL A 1 289 ? -7.746 -1.238 -11.375 1 90.94 289 VAL A CA 1
ATOM 2291 C C . VAL A 1 289 ? -8.719 -1.621 -10.266 1 90.94 289 VAL A C 1
ATOM 2293 O O . VAL A 1 289 ? -9.398 -2.648 -10.352 1 90.94 289 VAL A O 1
ATOM 2296 N N . LEU A 1 290 ? -8.789 -0.778 -9.266 1 87.69 290 LEU A N 1
ATOM 2297 C CA . LEU A 1 290 ? -9.688 -1.046 -8.148 1 87.69 290 LEU A CA 1
ATOM 2298 C C . LEU A 1 290 ? -11.141 -0.997 -8.594 1 87.69 290 LEU A C 1
ATOM 2300 O O . LEU A 1 290 ? -11.945 -1.842 -8.188 1 87.69 290 LEU A O 1
ATOM 2304 N N . PHE A 1 291 ? -11.438 -0.096 -9.43 1 84.38 291 PHE A N 1
ATOM 2305 C CA . PHE A 1 291 ? -12.812 0.059 -9.906 1 84.38 291 PHE A CA 1
ATOM 2306 C C . PHE A 1 291 ? -13.234 -1.144 -10.742 1 84.38 291 PHE A C 1
ATOM 2308 O O . PHE A 1 291 ? -14.328 -1.68 -10.562 1 84.38 291 PHE A O 1
ATOM 2315 N N . ILE A 1 292 ? -12.414 -1.526 -11.633 1 87.88 292 ILE A N 1
ATOM 2316 C CA . ILE A 1 292 ? -12.711 -2.676 -12.484 1 87.88 292 ILE A CA 1
ATOM 2317 C C . ILE A 1 292 ? -12.789 -3.939 -11.633 1 87.88 292 ILE A C 1
ATOM 2319 O O . ILE A 1 292 ? -13.633 -4.809 -11.875 1 87.88 292 ILE A O 1
ATOM 2323 N N . GLY A 1 293 ? -11.836 -4.051 -10.695 1 87.06 293 GLY A N 1
ATOM 2324 C CA . GLY A 1 293 ? -11.906 -5.172 -9.773 1 87.06 293 GLY A CA 1
ATOM 2325 C C . GLY A 1 293 ? -13.234 -5.262 -9.039 1 87.06 293 GLY A C 1
ATOM 2326 O O . GLY A 1 293 ? -13.797 -6.348 -8.891 1 87.06 293 GLY A O 1
ATOM 2327 N N . LEU A 1 294 ? -13.773 -4.16 -8.633 1 84.19 294 LEU A N 1
ATOM 2328 C CA . LEU A 1 294 ? -15.047 -4.109 -7.918 1 84.19 294 LEU A CA 1
ATOM 2329 C C . LEU A 1 294 ? -16.188 -4.547 -8.828 1 84.19 294 LEU A C 1
ATOM 2331 O O . LEU A 1 294 ? -17.094 -5.262 -8.383 1 84.19 294 LEU A O 1
ATOM 2335 N N . VAL A 1 295 ? -16.172 -4.102 -10.016 1 84.06 295 VAL A N 1
ATOM 2336 C CA . VAL A 1 295 ? -17.234 -4.449 -10.969 1 84.06 295 VAL A CA 1
ATOM 2337 C C . VAL A 1 295 ? -17.219 -5.953 -11.227 1 84.06 295 VAL A C 1
ATOM 2339 O O . VAL A 1 295 ? -18.281 -6.59 -11.25 1 84.06 295 VAL A O 1
ATOM 2342 N N . PHE A 1 296 ? -16.047 -6.512 -11.367 1 85.5 296 PHE A N 1
ATOM 2343 C CA . PHE A 1 296 ? -15.93 -7.949 -11.586 1 85.5 296 PHE A CA 1
ATOM 2344 C C . PHE A 1 296 ? -16.391 -8.727 -10.367 1 85.5 296 PHE A C 1
ATOM 2346 O O . PHE A 1 296 ? -17.016 -9.781 -10.492 1 85.5 296 PHE A O 1
ATOM 2353 N N . ASP A 1 297 ? -16.062 -8.164 -9.266 1 80.62 297 ASP A N 1
ATOM 2354 C CA . ASP A 1 297 ? -16.516 -8.805 -8.031 1 80.62 297 ASP A CA 1
ATOM 2355 C C . ASP A 1 297 ? -18.047 -8.812 -7.949 1 80.62 297 ASP A C 1
ATOM 2357 O O . ASP A 1 297 ? -18.641 -9.805 -7.539 1 80.62 297 ASP A O 1
ATOM 2361 N N . GLY A 1 298 ? -18.625 -7.711 -8.289 1 78.44 298 GLY A N 1
ATOM 2362 C CA . GLY A 1 298 ? -20.078 -7.605 -8.281 1 78.44 298 GLY A CA 1
ATOM 2363 C C . GLY A 1 298 ? -20.75 -8.539 -9.266 1 78.44 298 GLY A C 1
ATOM 2364 O O . GLY A 1 298 ? -21.875 -8.969 -9.047 1 78.44 298 GLY A O 1
ATOM 2365 N N . LEU A 1 299 ? -20.016 -8.898 -10.32 1 79.75 299 LEU A N 1
ATOM 2366 C CA . LEU A 1 299 ? -20.562 -9.781 -11.344 1 79.75 299 LEU A CA 1
ATOM 2367 C C . LEU A 1 299 ? -20.266 -11.242 -11.023 1 79.75 299 LEU A C 1
ATOM 2369 O O . LEU A 1 299 ? -20.641 -12.141 -11.773 1 79.75 299 LEU A O 1
ATOM 2373 N N . GLY A 1 300 ? -19.469 -11.414 -9.969 1 77.44 300 GLY A N 1
ATOM 2374 C CA . GLY A 1 300 ? -19.203 -12.773 -9.531 1 77.44 300 GLY A CA 1
ATOM 2375 C C . GLY A 1 300 ? -17.859 -13.297 -10 1 77.44 300 GLY A C 1
ATOM 2376 O O . GLY A 1 300 ? -17.516 -14.453 -9.742 1 77.44 300 GLY A O 1
ATOM 2377 N N . ALA A 1 301 ? -17.078 -12.664 -10.734 1 81.81 301 ALA A N 1
ATOM 2378 C CA . ALA A 1 301 ? -15.812 -13.117 -11.297 1 81.81 301 ALA A CA 1
ATOM 2379 C C . ALA A 1 301 ? -14.648 -12.797 -10.359 1 81.81 301 ALA A C 1
ATOM 2381 O O . ALA A 1 301 ? -13.508 -13.18 -10.625 1 81.81 301 ALA A O 1
ATOM 2382 N N . HIS A 1 302 ? -14.789 -12.227 -9.211 1 82.19 302 HIS A N 1
ATOM 2383 C CA . HIS A 1 302 ? -13.773 -11.859 -8.234 1 82.19 302 HIS A CA 1
ATOM 2384 C C . HIS A 1 302 ? -12.93 -10.695 -8.734 1 82.19 302 HIS A C 1
ATOM 2386 O O . HIS A 1 302 ? -12.656 -10.586 -9.938 1 82.19 302 HIS A O 1
ATOM 2392 N N . SER A 1 303 ? -12.391 -9.938 -7.965 1 87.88 303 SER A N 1
ATOM 2393 C CA . SER A 1 303 ? -11.672 -8.711 -8.281 1 87.88 303 SER A CA 1
ATOM 2394 C C . SER A 1 303 ? -10.336 -9.016 -8.953 1 87.88 303 SER A C 1
ATOM 2396 O O . SER A 1 303 ? -9.891 -8.266 -9.828 1 87.88 303 SER A O 1
ATOM 2398 N N . VAL A 1 304 ? -9.711 -10.094 -8.609 1 89.69 304 VAL A N 1
ATOM 2399 C CA . VAL A 1 304 ? -8.391 -10.445 -9.117 1 89.69 304 VAL A CA 1
ATOM 2400 C C . VAL A 1 304 ? -8.461 -10.688 -10.625 1 89.69 304 VAL A C 1
ATOM 2402 O O . VAL A 1 304 ? -7.555 -10.305 -11.367 1 89.69 304 VAL A O 1
ATOM 2405 N N . THR A 1 305 ? -9.531 -11.273 -11.133 1 90.12 305 THR A N 1
ATOM 2406 C CA . THR A 1 305 ? -9.68 -11.578 -12.555 1 90.12 305 THR A CA 1
ATOM 2407 C C . THR A 1 305 ? -9.859 -10.297 -13.359 1 90.12 305 THR A C 1
ATOM 2409 O O . THR A 1 305 ? -9.258 -10.133 -14.422 1 90.12 305 THR A O 1
ATOM 2412 N N . GLY A 1 306 ? -10.602 -9.445 -12.898 1 89.75 306 GLY A N 1
ATOM 2413 C CA . GLY A 1 306 ? -10.773 -8.164 -13.57 1 89.75 306 GLY A CA 1
ATOM 2414 C C . GLY A 1 306 ? -9.484 -7.375 -13.68 1 89.75 306 GLY A C 1
ATOM 2415 O O . GLY A 1 306 ? -9.203 -6.785 -14.727 1 89.75 306 GLY A O 1
ATOM 2416 N N . ALA A 1 307 ? -8.789 -7.348 -12.594 1 92.56 307 ALA A N 1
ATOM 2417 C CA . ALA A 1 307 ? -7.516 -6.637 -12.578 1 92.56 307 ALA A CA 1
ATOM 2418 C C . ALA A 1 307 ? -6.559 -7.215 -13.617 1 92.56 307 ALA A C 1
ATOM 2420 O O . ALA A 1 307 ? -5.879 -6.469 -14.328 1 92.56 307 ALA A O 1
ATOM 2421 N N . PHE A 1 308 ? -6.516 -8.516 -13.766 1 92.44 308 PHE A N 1
ATOM 2422 C CA . PHE A 1 308 ? -5.633 -9.172 -14.727 1 92.44 308 PHE A CA 1
ATOM 2423 C C . PHE A 1 308 ? -5.988 -8.766 -16.156 1 92.44 308 PHE A C 1
ATOM 2425 O O . PHE A 1 308 ? -5.109 -8.383 -16.922 1 92.44 308 PHE A O 1
ATOM 2432 N N . PHE A 1 309 ? -7.203 -8.828 -16.469 1 91.62 309 PHE A N 1
ATOM 2433 C CA . PHE A 1 309 ? -7.625 -8.539 -17.844 1 91.62 309 PHE A CA 1
ATOM 2434 C C . PHE A 1 309 ? -7.402 -7.074 -18.188 1 91.62 309 PHE A C 1
ATOM 2436 O O . PHE A 1 309 ? -7.078 -6.742 -19.328 1 91.62 309 PHE A O 1
ATOM 2443 N N . LEU A 1 310 ? -7.602 -6.223 -17.188 1 92 310 LEU A N 1
ATOM 2444 C CA . LEU A 1 310 ? -7.266 -4.824 -17.422 1 92 310 LEU A CA 1
ATOM 2445 C C . LEU A 1 310 ? -5.785 -4.668 -17.766 1 92 310 LEU A C 1
ATOM 2447 O O . LEU A 1 310 ? -5.43 -3.887 -18.641 1 92 310 LEU A O 1
ATOM 2451 N N . GLY A 1 311 ? -4.949 -5.359 -17.047 1 92.5 311 GLY A N 1
ATOM 2452 C CA . GLY A 1 311 ? -3.523 -5.332 -17.328 1 92.5 311 GLY A CA 1
ATOM 2453 C C . GLY A 1 311 ? -3.193 -5.754 -18.75 1 92.5 311 GLY A C 1
ATOM 2454 O O . GLY A 1 311 ? -2.34 -5.148 -19.406 1 92.5 311 GLY A O 1
ATOM 2455 N N . VAL A 1 312 ? -3.877 -6.754 -19.25 1 90 312 VAL A N 1
ATOM 2456 C CA . VAL A 1 312 ? -3.639 -7.285 -20.578 1 90 312 VAL A CA 1
ATOM 2457 C C . VAL A 1 312 ? -4.051 -6.254 -21.625 1 90 312 VAL A C 1
ATOM 2459 O O . VAL A 1 312 ? -3.428 -6.156 -22.688 1 90 312 VAL A O 1
ATOM 2462 N N . ILE A 1 313 ? -5.035 -5.473 -21.328 1 89.88 313 ILE A N 1
ATOM 2463 C CA . ILE A 1 313 ? -5.652 -4.562 -22.281 1 89.88 313 ILE A CA 1
ATOM 2464 C C . ILE A 1 313 ? -4.816 -3.295 -22.406 1 89.88 313 ILE A C 1
ATOM 2466 O O . ILE A 1 313 ? -4.832 -2.629 -23.453 1 89.88 313 ILE A O 1
ATOM 2470 N N . ILE A 1 314 ? -4.102 -2.91 -21.406 1 89.56 314 ILE A N 1
ATOM 2471 C CA . ILE A 1 314 ? -3.309 -1.686 -21.422 1 89.56 314 ILE A CA 1
ATOM 2472 C C . ILE A 1 314 ? -2.219 -1.793 -22.484 1 89.56 314 ILE A C 1
ATOM 2474 O O . ILE A 1 314 ? -1.475 -2.777 -22.531 1 89.56 314 ILE A O 1
ATOM 2478 N N . PRO A 1 315 ? -2.17 -0.838 -23.328 1 84.75 315 PRO A N 1
ATOM 2479 C CA . PRO A 1 315 ? -1.174 -0.897 -24.406 1 84.75 315 PRO A CA 1
ATOM 2480 C C . PRO A 1 315 ? 0.259 -0.803 -23.875 1 84.75 315 PRO A C 1
ATOM 2482 O O . PRO A 1 315 ? 0.513 -0.13 -22.875 1 84.75 315 PRO A O 1
ATOM 2485 N N . LYS A 1 316 ? 1.066 -1.44 -24.688 1 84.75 316 LYS A N 1
ATOM 2486 C CA . LYS A 1 316 ? 2.484 -1.373 -24.344 1 84.75 316 LYS A CA 1
ATOM 2487 C C . LYS A 1 316 ? 3.082 -0.025 -24.734 1 84.75 316 LYS A C 1
ATOM 2489 O O . LYS A 1 316 ? 2.758 0.516 -25.797 1 84.75 316 LYS A O 1
ATOM 2494 N N . GLY A 1 317 ? 3.787 0.637 -23.719 1 82.12 317 GLY A N 1
ATOM 2495 C CA . GLY A 1 317 ? 4.363 1.951 -23.953 1 82.12 317 GLY A CA 1
ATOM 2496 C C . GLY A 1 317 ? 4.902 2.596 -22.688 1 82.12 317 GLY A C 1
ATOM 2497 O O . GLY A 1 317 ? 5.398 1.906 -21.797 1 82.12 317 GLY A O 1
ATOM 2498 N N . SER A 1 318 ? 4.828 3.854 -22.75 1 81.56 318 SER A N 1
ATOM 2499 C CA . SER A 1 318 ? 5.414 4.613 -21.641 1 81.56 318 SER A CA 1
ATOM 2500 C C . SER A 1 318 ? 4.648 4.395 -20.344 1 81.56 318 SER A C 1
ATOM 2502 O O . SER A 1 318 ? 5.25 4.285 -19.281 1 81.56 318 SER A O 1
ATOM 2504 N N . LEU A 1 319 ? 3.375 4.281 -20.516 1 84 319 LEU A N 1
ATOM 2505 C CA . LEU A 1 319 ? 2.559 4.066 -19.328 1 84 319 LEU A CA 1
ATOM 2506 C C . LEU A 1 319 ? 2.834 2.697 -18.719 1 84 319 LEU A C 1
ATOM 2508 O O . LEU A 1 319 ? 2.998 2.576 -17.5 1 84 319 LEU A O 1
ATOM 2512 N N . ASN A 1 320 ? 2.867 1.744 -19.594 1 86.94 320 ASN A N 1
ATOM 2513 C CA . ASN A 1 320 ? 3.178 0.388 -19.156 1 86.94 320 ASN A CA 1
ATOM 2514 C C . ASN A 1 320 ? 4.531 0.322 -18.453 1 86.94 320 ASN A C 1
ATOM 2516 O O . ASN A 1 320 ? 4.656 -0.292 -17.391 1 86.94 320 ASN A O 1
ATOM 2520 N N . ASN A 1 321 ? 5.461 1.001 -18.953 1 84.5 321 ASN A N 1
ATOM 2521 C CA . ASN A 1 321 ? 6.805 1 -18.391 1 84.5 321 ASN A CA 1
ATOM 2522 C C . ASN A 1 321 ? 6.855 1.751 -17.062 1 84.5 321 ASN A C 1
ATOM 2524 O O . ASN A 1 321 ? 7.562 1.342 -16.141 1 84.5 321 ASN A O 1
ATOM 2528 N N . ALA A 1 322 ? 6.117 2.779 -17.031 1 83.81 322 ALA A N 1
ATOM 2529 C CA . ALA A 1 322 ? 6.086 3.572 -15.797 1 83.81 322 ALA A CA 1
ATOM 2530 C C . ALA A 1 322 ? 5.469 2.781 -14.648 1 83.81 322 ALA A C 1
ATOM 2532 O O . ALA A 1 322 ? 5.969 2.82 -13.523 1 83.81 322 ALA A O 1
ATOM 2533 N N . VAL A 1 323 ? 4.426 2.066 -14.977 1 87.5 323 VAL A N 1
ATOM 2534 C CA . VAL A 1 323 ? 3.756 1.265 -13.961 1 87.5 323 VAL A CA 1
ATOM 2535 C C . VAL A 1 323 ? 4.676 0.134 -13.5 1 87.5 323 VAL A C 1
ATOM 2537 O O . VAL A 1 323 ? 4.805 -0.129 -12.305 1 87.5 323 VAL A O 1
ATOM 2540 N N . GLN A 1 324 ? 5.301 -0.473 -14.398 1 84.56 324 GLN A N 1
ATOM 2541 C CA . GLN A 1 324 ? 6.219 -1.559 -14.07 1 84.56 324 GLN A CA 1
ATOM 2542 C C . GLN A 1 324 ? 7.379 -1.059 -13.219 1 84.56 324 GLN A C 1
ATOM 2544 O O . GLN A 1 324 ? 7.773 -1.717 -12.25 1 84.56 324 GLN A O 1
ATOM 2549 N N . ASP A 1 325 ? 7.82 0.071 -13.516 1 79.19 325 ASP A N 1
ATOM 2550 C CA . ASP A 1 325 ? 8.977 0.629 -12.812 1 79.19 325 ASP A CA 1
ATOM 2551 C C . ASP A 1 325 ? 8.594 1.104 -11.414 1 79.19 325 ASP A C 1
ATOM 2553 O O . ASP A 1 325 ? 9.359 0.931 -10.461 1 79.19 325 ASP A O 1
ATOM 2557 N N . LYS A 1 326 ? 7.434 1.571 -11.305 1 79.25 326 LYS A N 1
ATOM 2558 C CA . LYS A 1 326 ? 7.074 2.246 -10.062 1 79.25 326 LYS A CA 1
ATOM 2559 C C . LYS A 1 326 ? 6.324 1.307 -9.125 1 79.25 326 LYS A C 1
ATOM 2561 O O . LYS A 1 326 ? 6.434 1.424 -7.902 1 79.25 326 LYS A O 1
ATOM 2566 N N . VAL A 1 327 ? 5.594 0.389 -9.734 1 84.88 327 VAL A N 1
ATOM 2567 C CA . VAL A 1 327 ? 4.617 -0.321 -8.914 1 84.88 327 VAL A CA 1
ATOM 2568 C C . VAL A 1 327 ? 5.039 -1.779 -8.758 1 84.88 327 VAL A C 1
ATOM 2570 O O . VAL A 1 327 ? 4.754 -2.406 -7.734 1 84.88 327 VAL A O 1
ATOM 2573 N N . PHE A 1 328 ? 5.699 -2.307 -9.656 1 84.06 328 PHE A N 1
ATOM 2574 C CA . PHE A 1 328 ? 5.953 -3.742 -9.68 1 84.06 328 PHE A CA 1
ATOM 2575 C C . PHE A 1 328 ? 6.762 -4.164 -8.461 1 84.06 328 PHE A C 1
ATOM 2577 O O . PHE A 1 328 ? 6.375 -5.094 -7.746 1 84.06 328 PHE A O 1
ATOM 2584 N N . ASP A 1 329 ? 7.836 -3.473 -8.195 1 77.38 329 ASP A N 1
ATOM 2585 C CA . ASP A 1 329 ? 8.688 -3.859 -7.07 1 77.38 329 ASP A CA 1
ATOM 2586 C C . ASP A 1 329 ? 7.977 -3.633 -5.738 1 77.38 329 ASP A C 1
ATOM 2588 O O . ASP A 1 329 ? 8.141 -4.418 -4.801 1 77.38 329 ASP A O 1
ATOM 2592 N N . PHE A 1 330 ? 7.227 -2.613 -5.73 1 82.25 330 PHE A N 1
ATOM 2593 C CA . PHE A 1 330 ? 6.488 -2.32 -4.508 1 82.25 330 PHE A CA 1
ATOM 2594 C C . PHE A 1 330 ? 5.504 -3.438 -4.184 1 82.25 330 PHE A C 1
ATOM 2596 O O . PHE A 1 330 ? 5.434 -3.898 -3.043 1 82.25 330 PHE A O 1
ATOM 2603 N N . VAL A 1 331 ? 4.844 -3.895 -5.141 1 87.56 331 VAL A N 1
ATOM 2604 C CA . VAL A 1 331 ? 3.814 -4.906 -4.934 1 87.56 331 VAL A CA 1
ATOM 2605 C C . VAL A 1 331 ? 4.461 -6.285 -4.816 1 87.56 331 VAL A C 1
ATOM 2607 O O . VAL A 1 331 ? 4.191 -7.027 -3.869 1 87.56 331 VAL A O 1
ATOM 2610 N N . SER A 1 332 ? 5.379 -6.59 -5.699 1 84.06 332 SER A N 1
ATOM 2611 C CA . SER A 1 332 ? 5.902 -7.945 -5.824 1 84.06 332 SER A CA 1
ATOM 2612 C C . SER A 1 332 ? 6.93 -8.25 -4.738 1 84.06 332 SER A C 1
ATOM 2614 O O . SER A 1 332 ? 7.121 -9.406 -4.359 1 84.06 332 SER A O 1
ATOM 2616 N N . VAL A 1 333 ? 7.602 -7.246 -4.246 1 79.19 333 VAL A N 1
ATOM 2617 C CA . VAL A 1 333 ? 8.664 -7.508 -3.283 1 79.19 333 VAL A CA 1
ATOM 2618 C C . VAL A 1 333 ? 8.25 -7.012 -1.901 1 79.19 333 VAL A C 1
ATOM 2620 O O . VAL A 1 333 ? 8.43 -7.711 -0.902 1 79.19 333 VAL A O 1
ATOM 2623 N N . PHE A 1 334 ? 7.621 -5.879 -1.882 1 83.31 334 PHE A N 1
ATOM 2624 C CA . PHE A 1 334 ? 7.32 -5.266 -0.594 1 83.31 334 PHE A CA 1
ATOM 2625 C C . PHE A 1 334 ? 6.023 -5.816 -0.021 1 83.31 334 PHE A C 1
ATOM 2627 O O . PHE A 1 334 ? 5.969 -6.215 1.145 1 83.31 334 PHE A O 1
ATOM 2634 N N . MET A 1 335 ? 4.961 -5.895 -0.817 1 88.44 335 MET A N 1
ATOM 2635 C CA . MET A 1 335 ? 3.635 -6.227 -0.302 1 88.44 335 MET A CA 1
ATOM 2636 C C . MET A 1 335 ? 3.381 -7.727 -0.376 1 88.44 335 MET A C 1
ATOM 2638 O O . MET A 1 335 ? 2.559 -8.258 0.369 1 88.44 335 MET A O 1
ATOM 2642 N N . MET A 1 336 ? 4.086 -8.422 -1.187 1 88.62 336 MET A N 1
ATOM 2643 C CA . MET A 1 336 ? 3.797 -9.82 -1.496 1 88.62 336 MET A CA 1
ATOM 2644 C C . MET A 1 336 ? 3.873 -10.68 -0.241 1 88.62 336 MET A C 1
ATOM 2646 O O . MET A 1 336 ? 3.1 -11.633 -0.086 1 88.62 336 MET A O 1
ATOM 2650 N N . PRO A 1 337 ? 4.746 -10.422 0.658 1 87.69 337 PRO A N 1
ATOM 2651 C CA . PRO A 1 337 ? 4.809 -11.227 1.876 1 87.69 337 PRO A CA 1
ATOM 2652 C C . PRO A 1 337 ? 3.49 -11.234 2.646 1 87.69 337 PRO A C 1
ATOM 2654 O O . PRO A 1 337 ? 3.178 -12.203 3.34 1 87.69 337 PRO A O 1
ATOM 2657 N N . LEU A 1 338 ? 2.744 -10.18 2.494 1 88.81 338 LEU A N 1
ATOM 2658 C CA . LEU A 1 338 ? 1.45 -10.117 3.166 1 88.81 338 LEU A CA 1
ATOM 2659 C C . LEU A 1 338 ? 0.49 -11.156 2.596 1 88.81 338 LEU A C 1
ATOM 2661 O O . LEU A 1 338 ? -0.281 -11.766 3.338 1 88.81 338 LEU A O 1
ATOM 2665 N N . PHE A 1 339 ? 0.556 -11.352 1.364 1 90.44 339 PHE A N 1
ATOM 2666 C CA . PHE A 1 339 ? -0.296 -12.352 0.727 1 90.44 339 PHE A CA 1
ATOM 2667 C C . PHE A 1 339 ? 0.076 -13.75 1.188 1 90.44 339 PHE A C 1
ATOM 2669 O O . PHE A 1 339 ? -0.8 -14.562 1.496 1 90.44 339 PHE A O 1
ATOM 2676 N N . PHE A 1 340 ? 1.317 -13.984 1.261 1 90.75 340 PHE A N 1
ATOM 2677 C CA . PHE A 1 340 ? 1.75 -15.32 1.658 1 90.75 340 PHE A CA 1
ATOM 2678 C C . PHE A 1 340 ? 1.475 -15.562 3.137 1 90.75 340 PHE A C 1
ATOM 2680 O O . PHE A 1 340 ? 1.253 -16.703 3.557 1 90.75 340 PHE A O 1
ATOM 2687 N N . LEU A 1 341 ? 1.471 -14.484 3.869 1 87.25 341 LEU A N 1
ATOM 2688 C CA . LEU A 1 341 ? 1.099 -14.602 5.273 1 87.25 341 LEU A CA 1
ATOM 2689 C C . LEU A 1 341 ? -0.349 -15.062 5.418 1 87.25 341 LEU A C 1
ATOM 2691 O O . LEU A 1 341 ? -0.658 -15.898 6.266 1 87.25 341 LEU A O 1
ATOM 2695 N N . ILE A 1 342 ? -1.206 -14.578 4.605 1 84.62 342 ILE A N 1
ATOM 2696 C CA . ILE A 1 342 ? -2.621 -14.93 4.691 1 84.62 342 ILE A CA 1
ATOM 2697 C C . ILE A 1 342 ? -2.828 -16.375 4.234 1 84.62 342 ILE A C 1
ATOM 2699 O O . ILE A 1 342 ? -3.65 -17.094 4.801 1 84.62 342 ILE A O 1
ATOM 2703 N N . ILE A 1 343 ? -2.105 -16.719 3.211 1 86.69 343 ILE A N 1
ATOM 2704 C CA . ILE A 1 343 ? -2.184 -18.109 2.746 1 86.69 343 ILE A CA 1
ATOM 2705 C C . ILE A 1 343 ? -1.707 -19.047 3.85 1 86.69 343 ILE A C 1
ATOM 2707 O O . ILE A 1 343 ? -2.311 -20.094 4.082 1 86.69 343 ILE A O 1
ATOM 2711 N N . GLY A 1 344 ? -0.637 -18.672 4.516 1 82.44 344 GLY A N 1
ATOM 2712 C CA . GLY A 1 344 ? -0.089 -19.484 5.586 1 82.44 344 GLY A CA 1
ATOM 2713 C C . GLY A 1 344 ? -1.007 -19.594 6.793 1 82.44 344 GLY A C 1
ATOM 2714 O O . GLY A 1 344 ? -1.071 -20.641 7.445 1 82.44 344 GLY A O 1
ATOM 2715 N N . GLU A 1 345 ? -1.681 -18.5 6.996 1 78.12 345 GLU A N 1
ATOM 2716 C CA . GLU A 1 345 ? -2.586 -18.484 8.141 1 78.12 345 GLU A CA 1
ATOM 2717 C C . GLU A 1 345 ? -3.771 -19.422 7.93 1 78.12 345 GLU A C 1
ATOM 2719 O O . GLU A 1 345 ? -4.328 -19.953 8.891 1 78.12 345 GLU A O 1
ATOM 2724 N N . ARG A 1 346 ? -4.082 -19.625 6.695 1 78.94 346 ARG A N 1
ATOM 2725 C CA . ARG A 1 346 ? -5.211 -20.5 6.379 1 78.94 346 ARG A CA 1
ATOM 2726 C C . ARG A 1 346 ? -4.773 -21.953 6.273 1 78.94 346 ARG A C 1
ATOM 2728 O O . ARG A 1 346 ? -5.594 -22.844 6.027 1 78.94 346 ARG A O 1
ATOM 2735 N N . THR A 1 347 ? -3.533 -22.141 6.516 1 82.75 347 THR A N 1
ATOM 2736 C CA . THR A 1 347 ? -2.979 -23.484 6.379 1 82.75 347 THR A CA 1
ATOM 2737 C C . THR A 1 347 ? -2.771 -24.125 7.75 1 82.75 347 THR A C 1
ATOM 2739 O O . THR A 1 347 ? -1.901 -23.703 8.516 1 82.75 347 THR A O 1
ATOM 2742 N N . ASN A 1 348 ? -3.613 -25.031 8.031 1 79.5 348 ASN A N 1
ATOM 2743 C CA . ASN A 1 348 ? -3.461 -25.797 9.258 1 79.5 348 ASN A CA 1
ATOM 2744 C C . ASN A 1 348 ? -3.1 -27.25 8.969 1 79.5 348 ASN A C 1
ATOM 2746 O O . ASN A 1 348 ? -3.973 -28.062 8.656 1 79.5 348 ASN A O 1
ATOM 2750 N N . LEU A 1 349 ? -1.911 -27.609 9.18 1 78.75 349 LEU A N 1
ATOM 2751 C CA . LEU A 1 349 ? -1.426 -28.953 8.891 1 78.75 349 LEU A CA 1
ATOM 2752 C C . LEU A 1 349 ? -1.935 -29.953 9.93 1 78.75 349 LEU A C 1
ATOM 2754 O O . LEU A 1 349 ? -1.95 -31.156 9.688 1 78.75 349 LEU A O 1
ATOM 2758 N N . GLN A 1 350 ? -2.268 -29.375 11.055 1 73 350 GLN A N 1
ATOM 2759 C CA . GLN A 1 350 ? -2.727 -30.25 12.125 1 73 350 GLN A CA 1
ATOM 2760 C C . GLN A 1 350 ? -4.004 -30.984 11.727 1 73 350 GLN A C 1
ATOM 2762 O O . GLN A 1 350 ? -4.25 -32.125 12.172 1 73 350 GLN A O 1
ATOM 2767 N N . ASP A 1 351 ? -4.711 -30.344 10.945 1 68.69 351 ASP A N 1
ATOM 2768 C CA . ASP A 1 351 ? -5.949 -30.969 10.469 1 68.69 351 ASP A CA 1
ATOM 2769 C C . ASP A 1 351 ? -5.656 -32.156 9.562 1 68.69 351 ASP A C 1
ATOM 2771 O O . ASP A 1 351 ? -6.473 -33.062 9.461 1 68.69 351 ASP A O 1
ATOM 2775 N N . LEU A 1 352 ? -4.547 -32.125 8.922 1 72.19 352 LEU A N 1
ATOM 2776 C CA . LEU A 1 352 ? -4.168 -33.219 8.023 1 72.19 352 LEU A CA 1
ATOM 2777 C C . LEU A 1 352 ? -3.584 -34.375 8.812 1 72.19 352 LEU A C 1
ATOM 2779 O O . LEU A 1 352 ? -3.797 -35.531 8.453 1 72.19 352 LEU A O 1
ATOM 2783 N N . VAL A 1 353 ? -2.814 -34.062 9.805 1 64.06 353 VAL A N 1
ATOM 2784 C CA . VAL A 1 353 ? -2.074 -35.094 10.547 1 64.06 353 VAL A CA 1
ATOM 2785 C C . VAL A 1 353 ? -3.033 -35.875 11.43 1 64.06 353 VAL A C 1
ATOM 2787 O O . VAL A 1 353 ? -2.891 -37.094 11.578 1 64.06 353 VAL A O 1
ATOM 2790 N N . LEU A 1 354 ? -3.875 -35.156 11.938 1 58.34 354 LEU A N 1
ATOM 2791 C CA . LEU A 1 354 ? -4.758 -35.844 12.859 1 58.34 354 LEU A CA 1
ATOM 2792 C C . LEU A 1 354 ? -5.605 -36.875 12.133 1 58.34 354 LEU A C 1
ATOM 2794 O O . LEU A 1 354 ? -5.984 -37.906 12.711 1 58.34 354 LEU A O 1
ATOM 2798 N N . ASP A 1 355 ? -5.746 -36.594 10.898 1 62.44 355 ASP A N 1
ATOM 2799 C CA . ASP A 1 355 ? -6.586 -37.562 10.18 1 62.44 355 ASP A CA 1
ATOM 2800 C C . ASP A 1 355 ? -5.742 -38.5 9.32 1 62.44 355 ASP A C 1
ATOM 2802 O O . ASP A 1 355 ? -4.652 -38.125 8.875 1 62.44 355 ASP A O 1
ATOM 2806 N N . THR A 1 356 ? -5.668 -39.719 9.578 1 60.88 356 THR A N 1
ATOM 2807 C CA . THR A 1 356 ? -4.965 -40.875 9.031 1 60.88 356 THR A CA 1
ATOM 2808 C C . THR A 1 356 ? -4.918 -40.812 7.508 1 60.88 356 THR A C 1
ATOM 2810 O O . THR A 1 356 ? -4.711 -41.844 6.844 1 60.88 356 THR A O 1
ATOM 2813 N N . HIS A 1 357 ? -4.871 -39.594 6.996 1 74.12 357 HIS A N 1
ATOM 2814 C CA . HIS A 1 357 ? -5.02 -39.594 5.547 1 74.12 357 HIS A CA 1
ATOM 2815 C C . HIS A 1 357 ? -3.736 -39.156 4.859 1 74.12 357 HIS A C 1
ATOM 2817 O O . HIS A 1 357 ? -3.777 -38.625 3.74 1 74.12 357 HIS A O 1
ATOM 2823 N N . TRP A 1 358 ? -2.541 -39.5 5.527 1 80.06 358 TRP A N 1
ATOM 2824 C CA . TRP A 1 358 ? -1.271 -39 5 1 80.06 358 TRP A CA 1
ATOM 2825 C C . TRP A 1 358 ? -0.894 -39.719 3.717 1 80.06 358 TRP A C 1
ATOM 2827 O O . TRP A 1 358 ? -0.279 -39.125 2.82 1 80.06 358 TRP A O 1
ATOM 2837 N N . ILE A 1 359 ? -1.29 -40.938 3.625 1 83.38 359 ILE A N 1
ATOM 2838 C CA . ILE A 1 359 ? -0.958 -41.719 2.436 1 83.38 359 ILE A CA 1
ATOM 2839 C C . ILE A 1 359 ? -1.692 -41.125 1.226 1 83.38 359 ILE A C 1
ATOM 2841 O O . ILE A 1 359 ? -1.117 -41.031 0.141 1 83.38 359 ILE A O 1
ATOM 2845 N N . THR A 1 360 ? -2.889 -40.844 1.488 1 84 360 THR A N 1
ATOM 2846 C CA . THR A 1 360 ? -3.676 -40.281 0.405 1 84 360 THR A CA 1
ATOM 2847 C C . THR A 1 360 ? -3.094 -38.938 -0.029 1 84 360 THR A C 1
ATOM 2849 O O . THR A 1 360 ? -3.055 -38.625 -1.222 1 84 360 THR A O 1
ATOM 2852 N N . VAL A 1 361 ? -2.604 -38.188 0.914 1 86.81 361 VAL A N 1
ATOM 2853 C CA . VAL A 1 361 ? -2.02 -36.875 0.626 1 86.81 361 VAL A CA 1
ATOM 2854 C C . VAL A 1 361 ? -0.764 -37.062 -0.227 1 86.81 361 VAL A C 1
ATOM 2856 O O . VAL A 1 361 ? -0.588 -36.375 -1.231 1 86.81 361 VAL A O 1
ATOM 2859 N N . VAL A 1 362 ? 0.02 -38 0.085 1 89.94 362 VAL A N 1
ATOM 2860 C CA . VAL A 1 362 ? 1.259 -38.25 -0.646 1 89.94 362 VAL A CA 1
ATOM 2861 C C . VAL A 1 362 ? 0.937 -38.75 -2.057 1 89.94 362 VAL A C 1
ATOM 2863 O O . VAL A 1 362 ? 1.56 -38.312 -3.029 1 89.94 362 VAL A O 1
ATOM 2866 N N . VAL A 1 363 ? -0.01 -39.594 -2.143 1 89.62 363 VAL A N 1
ATOM 2867 C CA . VAL A 1 363 ? -0.403 -40.125 -3.434 1 89.62 363 VAL A CA 1
ATOM 2868 C C . VAL A 1 363 ? -0.936 -39.031 -4.332 1 89.62 363 VAL A C 1
ATOM 2870 O O . VAL A 1 363 ? -0.588 -38.969 -5.516 1 89.62 363 VAL A O 1
ATOM 2873 N N . VAL A 1 364 ? -1.706 -38.188 -3.752 1 88.75 364 VAL A N 1
ATOM 2874 C CA . VAL A 1 364 ? -2.303 -37.094 -4.504 1 88.75 364 VAL A CA 1
ATOM 2875 C C . VAL A 1 364 ? -1.209 -36.156 -4.992 1 88.75 364 VAL A C 1
ATOM 2877 O O . VAL A 1 364 ? -1.23 -35.719 -6.145 1 88.75 364 VAL A O 1
ATOM 2880 N N . ILE A 1 365 ? -0.231 -35.906 -4.195 1 90.5 365 ILE A N 1
ATOM 2881 C CA . ILE A 1 365 ? 0.841 -35 -4.551 1 90.5 365 ILE A CA 1
ATOM 2882 C C . ILE A 1 365 ? 1.708 -35.625 -5.648 1 90.5 365 ILE A C 1
ATOM 2884 O O . ILE A 1 365 ? 2.062 -34.938 -6.617 1 90.5 365 ILE A O 1
ATOM 2888 N N . VAL A 1 366 ? 1.968 -36.875 -5.547 1 94.25 366 VAL A N 1
ATOM 2889 C CA . VAL A 1 366 ? 2.807 -37.562 -6.516 1 94.25 366 VAL A CA 1
ATOM 2890 C C . VAL A 1 366 ? 2.088 -37.656 -7.863 1 94.25 366 VAL A C 1
ATOM 2892 O O . VAL A 1 366 ? 2.686 -37.375 -8.906 1 94.25 366 VAL A O 1
ATOM 2895 N N . LEU A 1 367 ? 0.852 -37.938 -7.801 1 93.56 367 LEU A N 1
ATOM 2896 C CA . LEU A 1 367 ? 0.081 -38.062 -9.031 1 93.56 367 LEU A CA 1
ATOM 2897 C C . LEU A 1 367 ? -0.072 -36.688 -9.695 1 93.56 367 LEU A C 1
ATOM 2899 O O . LEU A 1 367 ? -0.061 -36.594 -10.922 1 93.56 367 LEU A O 1
ATOM 2903 N N . ALA A 1 368 ? -0.275 -35.719 -8.859 1 92.69 368 ALA A N 1
ATOM 2904 C CA . ALA A 1 368 ? -0.357 -34.344 -9.391 1 92.69 368 ALA A CA 1
ATOM 2905 C C . ALA A 1 368 ? 0.942 -33.969 -10.086 1 92.69 368 ALA A C 1
ATOM 2907 O O . ALA A 1 368 ? 0.919 -33.344 -11.156 1 92.69 368 ALA A O 1
ATOM 2908 N N . PHE A 1 369 ? 2.039 -34.312 -9.531 1 93.88 369 PHE A N 1
ATOM 2909 C CA . PHE A 1 369 ? 3.355 -34.031 -10.086 1 93.88 369 PHE A CA 1
ATOM 2910 C C . PHE A 1 369 ? 3.58 -34.781 -11.383 1 93.88 369 PHE A C 1
ATOM 2912 O O . PHE A 1 369 ? 4.07 -34.219 -12.367 1 93.88 369 PHE A O 1
ATOM 2919 N N . LEU A 1 370 ? 3.158 -35.969 -11.461 1 95.25 370 LEU A N 1
ATOM 2920 C CA . LEU A 1 370 ? 3.455 -36.844 -12.57 1 95.25 370 LEU A CA 1
ATOM 2921 C C . LEU A 1 370 ? 2.568 -36.531 -13.773 1 95.25 370 LEU A C 1
ATOM 2923 O O . LEU A 1 370 ? 3.008 -36.625 -14.922 1 95.25 370 LEU A O 1
ATOM 2927 N N . VAL A 1 371 ? 1.377 -36.188 -13.5 1 93.75 371 VAL A N 1
ATOM 2928 C CA . VAL A 1 371 ? 0.445 -36.031 -14.609 1 93.75 371 VAL A CA 1
ATOM 2929 C C . VAL A 1 371 ? 0.931 -34.906 -15.516 1 93.75 371 VAL A C 1
ATOM 2931 O O . VAL A 1 371 ? 0.943 -35.031 -16.734 1 93.75 371 VAL A O 1
ATOM 2934 N N . LYS A 1 372 ? 1.329 -33.812 -14.945 1 91.12 372 LYS A N 1
ATOM 2935 C CA . LYS A 1 372 ? 1.785 -32.688 -15.75 1 91.12 372 LYS A CA 1
ATOM 2936 C C . LYS A 1 372 ? 3.143 -32.969 -16.391 1 91.12 372 LYS A C 1
ATOM 2938 O O . LYS A 1 372 ? 3.385 -32.625 -17.547 1 91.12 372 LYS A O 1
ATOM 2943 N N . LEU A 1 373 ? 3.998 -33.562 -15.727 1 94.62 373 LEU A N 1
ATOM 2944 C CA . LEU A 1 373 ? 5.328 -33.906 -16.219 1 94.62 373 LEU A CA 1
ATOM 2945 C C . LEU A 1 373 ? 5.234 -34.844 -17.422 1 94.62 373 LEU A C 1
ATOM 2947 O O . LEU A 1 373 ? 5.859 -34.625 -18.453 1 94.62 373 LEU A O 1
ATOM 2951 N N . VAL A 1 374 ? 4.43 -35.812 -17.266 1 95.62 374 VAL A N 1
ATOM 2952 C CA . VAL A 1 374 ? 4.324 -36.844 -18.297 1 95.62 374 VAL A CA 1
ATOM 2953 C C . VAL A 1 374 ? 3.59 -36.312 -19.516 1 95.62 374 VAL A C 1
ATOM 2955 O O . VAL A 1 374 ? 3.934 -36.625 -20.656 1 95.62 374 VAL A O 1
ATOM 2958 N N . SER A 1 375 ? 2.602 -35.531 -19.266 1 95.31 375 SER A N 1
ATOM 2959 C CA . SER A 1 375 ? 1.827 -34.969 -20.391 1 95.31 375 SER A CA 1
ATOM 2960 C C . SER A 1 375 ? 2.695 -34.094 -21.297 1 95.31 375 SER A C 1
ATOM 2962 O O . SER A 1 375 ? 2.67 -34.25 -22.516 1 95.31 375 SER A O 1
ATOM 2964 N N . VAL A 1 376 ? 3.455 -33.25 -20.719 1 94.75 376 VAL A N 1
ATOM 2965 C CA . VAL A 1 376 ? 4.289 -32.344 -21.5 1 94.75 376 VAL A CA 1
ATOM 2966 C C . VAL A 1 376 ? 5.48 -33.094 -22.078 1 94.75 376 VAL A C 1
ATOM 2968 O O . VAL A 1 376 ? 5.879 -32.875 -23.219 1 94.75 376 VAL A O 1
ATOM 2971 N N . PHE A 1 377 ? 6.023 -34.031 -21.328 1 95.38 377 PHE A N 1
ATOM 2972 C CA . PHE A 1 377 ? 7.137 -34.844 -21.812 1 95.38 377 PHE A CA 1
ATOM 2973 C C . PHE A 1 377 ? 6.715 -35.656 -23.016 1 95.38 377 PHE A C 1
ATOM 2975 O O . PHE A 1 377 ? 7.488 -35.844 -23.953 1 95.38 377 PHE A O 1
ATOM 2982 N N . ALA A 1 378 ? 5.562 -36.188 -22.969 1 95.62 378 ALA A N 1
ATOM 2983 C CA . ALA A 1 378 ? 5.039 -36.969 -24.078 1 95.62 378 ALA A CA 1
ATOM 2984 C C . ALA A 1 378 ? 4.961 -36.156 -25.359 1 95.62 378 ALA A C 1
ATOM 2986 O O . ALA A 1 378 ? 5.266 -36.656 -26.438 1 95.62 378 ALA A O 1
ATOM 2987 N N . VAL A 1 379 ? 4.566 -34.938 -25.203 1 94.44 379 VAL A N 1
ATOM 2988 C CA . VAL A 1 379 ? 4.484 -34.062 -26.359 1 94.44 379 VAL A CA 1
ATOM 2989 C C . VAL A 1 379 ? 5.883 -33.781 -26.906 1 94.44 379 VAL A C 1
ATOM 2991 O O . VAL A 1 379 ? 6.086 -33.75 -28.125 1 94.44 379 VAL A O 1
ATOM 2994 N N . SER A 1 380 ? 6.801 -33.562 -26 1 92.44 380 SER A N 1
ATOM 2995 C CA . SER A 1 380 ? 8.172 -33.344 -26.438 1 92.44 380 SER A CA 1
ATOM 2996 C C . SER A 1 380 ? 8.727 -34.531 -27.188 1 92.44 380 SER A C 1
ATOM 2998 O O . SER A 1 380 ? 9.5 -34.406 -28.141 1 92.44 380 SER A O 1
ATOM 3000 N N . TRP A 1 381 ? 8.305 -35.719 -26.781 1 91.5 381 TRP A N 1
ATOM 3001 C CA . TRP A 1 381 ? 8.734 -36.938 -27.438 1 91.5 381 TRP A CA 1
ATOM 3002 C C . TRP A 1 381 ? 8.117 -37.062 -28.812 1 91.5 381 TRP A C 1
ATOM 3004 O O . TRP A 1 381 ? 8.766 -37.531 -29.75 1 91.5 381 TRP A O 1
ATOM 3014 N N . ILE A 1 382 ? 6.938 -36.656 -28.984 1 93.44 382 ILE A N 1
ATOM 3015 C CA . ILE A 1 382 ? 6.223 -36.719 -30.25 1 93.44 382 ILE A CA 1
ATOM 3016 C C . ILE A 1 382 ? 6.879 -35.781 -31.25 1 93.44 382 ILE A C 1
ATOM 3018 O O . ILE A 1 382 ? 6.984 -36.094 -32.438 1 93.44 382 ILE A O 1
ATOM 3022 N N . TYR A 1 383 ? 7.301 -34.656 -30.719 1 91.62 383 TYR A N 1
ATOM 3023 C CA . TYR A 1 383 ? 7.941 -33.688 -31.594 1 91.62 383 TYR A CA 1
ATOM 3024 C C . TYR A 1 383 ? 9.43 -33.969 -31.734 1 91.62 383 TYR A C 1
ATOM 3026 O O . TYR A 1 383 ? 10.188 -33.125 -32.219 1 91.62 383 TYR A O 1
ATOM 3034 N N . GLN A 1 384 ? 9.969 -35.094 -31.172 1 91.12 384 GLN A N 1
ATOM 3035 C CA . GLN A 1 384 ? 11.32 -35.625 -31.328 1 91.12 384 GLN A CA 1
ATOM 3036 C C . GLN A 1 384 ? 12.359 -34.656 -30.766 1 91.12 384 GLN A C 1
ATOM 3038 O O . GLN A 1 384 ? 13.391 -34.406 -31.375 1 91.12 384 GLN A O 1
ATOM 3043 N N . MET A 1 385 ? 12.023 -34.156 -29.719 1 89.25 385 MET A N 1
ATOM 3044 C CA . MET A 1 385 ? 12.992 -33.344 -28.984 1 89.25 385 MET A CA 1
ATOM 3045 C C . MET A 1 385 ? 13.969 -34.219 -28.203 1 89.25 385 MET A C 1
ATOM 3047 O O . MET A 1 385 ? 13.625 -35.312 -27.797 1 89.25 385 MET A O 1
ATOM 3051 N N . PRO A 1 386 ? 15.188 -33.688 -28.141 1 90.69 386 PRO A N 1
ATOM 3052 C CA . PRO A 1 386 ? 16.109 -34.438 -27.266 1 90.69 386 PRO A CA 1
ATOM 3053 C C . PRO A 1 386 ? 15.555 -34.625 -25.859 1 90.69 386 PRO A C 1
ATOM 3055 O O . PRO A 1 386 ? 14.898 -33.75 -25.328 1 90.69 386 PRO A O 1
ATOM 3058 N N . HIS A 1 387 ? 15.82 -35.781 -25.297 1 90.31 387 HIS A N 1
ATOM 3059 C CA . HIS A 1 387 ? 15.219 -36.188 -24.031 1 90.31 387 HIS A CA 1
ATOM 3060 C C . HIS A 1 387 ? 15.5 -35.188 -22.922 1 90.31 387 HIS A C 1
ATOM 3062 O O . HIS A 1 387 ? 14.617 -34.906 -22.109 1 90.31 387 HIS A O 1
ATOM 3068 N N . MET A 1 388 ? 16.656 -34.656 -22.906 1 89.44 388 MET A N 1
ATOM 3069 C CA . MET A 1 388 ? 17 -33.719 -21.828 1 89.44 388 MET A CA 1
ATOM 3070 C C . MET A 1 388 ? 16.281 -32.375 -22.016 1 89.44 388 MET A C 1
ATOM 3072 O O . MET A 1 388 ? 15.891 -31.75 -21.031 1 89.44 388 MET A O 1
ATOM 3076 N N . GLU A 1 389 ? 16.094 -32 -23.219 1 90.06 389 GLU A N 1
ATOM 3077 C CA . GLU A 1 389 ? 15.367 -30.781 -23.5 1 90.06 389 GLU A CA 1
ATOM 3078 C C . GLU A 1 389 ? 13.875 -30.938 -23.203 1 90.06 389 GLU A C 1
ATOM 3080 O O . GLU A 1 389 ? 13.234 -30 -22.719 1 90.06 389 GLU A O 1
ATOM 3085 N N . GLY A 1 390 ? 13.445 -32.125 -23.562 1 93 390 GLY A N 1
ATOM 3086 C CA . GLY A 1 390 ? 12.055 -32.406 -23.25 1 93 390 GLY A CA 1
ATOM 3087 C C . GLY A 1 390 ? 11.766 -32.438 -21.75 1 93 390 GLY A C 1
ATOM 3088 O O . GLY A 1 390 ? 10.742 -31.938 -21.297 1 93 390 GLY A O 1
ATOM 3089 N N . LEU A 1 391 ? 12.688 -33 -21.031 1 93.44 391 LEU A N 1
ATOM 3090 C CA . LEU A 1 391 ? 12.539 -33.062 -19.578 1 93.44 391 LEU A CA 1
ATOM 3091 C C . LEU A 1 391 ? 12.609 -31.672 -18.969 1 93.44 391 LEU A C 1
ATOM 3093 O O . LEU A 1 391 ? 11.883 -31.359 -18.016 1 93.44 391 LEU A O 1
ATOM 3097 N N . THR A 1 392 ? 13.492 -30.828 -19.531 1 92.88 392 THR A N 1
ATOM 3098 C CA . THR A 1 392 ? 13.609 -29.453 -19.078 1 92.88 392 THR A CA 1
ATOM 3099 C C . THR A 1 392 ? 12.312 -28.672 -19.328 1 92.88 392 THR A C 1
ATOM 3101 O O . THR A 1 392 ? 11.836 -27.953 -18.453 1 92.88 392 THR A O 1
ATOM 3104 N N . LEU A 1 393 ? 11.797 -28.922 -20.438 1 93.19 393 LEU A N 1
ATOM 3105 C CA . LEU A 1 393 ? 10.531 -28.297 -20.797 1 93.19 393 LEU A CA 1
ATOM 3106 C C . LEU A 1 393 ? 9.414 -28.75 -19.859 1 93.19 393 LEU A C 1
ATOM 3108 O O . LEU A 1 393 ? 8.641 -27.938 -19.375 1 93.19 393 LEU A O 1
ATOM 3112 N N . ALA A 1 394 ? 9.352 -30.031 -19.641 1 94.94 394 ALA A N 1
ATOM 3113 C CA . ALA A 1 394 ? 8.312 -30.594 -18.797 1 94.94 394 ALA A CA 1
ATOM 3114 C C . ALA A 1 394 ? 8.445 -30.109 -17.359 1 94.94 394 ALA A C 1
ATOM 3116 O O . ALA A 1 394 ? 7.441 -29.797 -16.703 1 94.94 394 ALA A O 1
ATOM 3117 N N . LEU A 1 395 ? 9.609 -30.016 -16.859 1 94.25 395 LEU A N 1
ATOM 3118 C CA . LEU A 1 395 ? 9.852 -29.562 -15.5 1 94.25 395 LEU A CA 1
ATOM 3119 C C . LEU A 1 395 ? 9.523 -28.094 -15.344 1 94.25 395 LEU A C 1
ATOM 3121 O O . LEU A 1 395 ? 8.969 -27.672 -14.328 1 94.25 395 LEU A O 1
ATOM 3125 N N . LEU A 1 396 ? 9.844 -27.344 -16.312 1 92.88 396 LEU A N 1
ATOM 3126 C CA . LEU A 1 396 ? 9.555 -25.922 -16.281 1 92.88 396 LEU A CA 1
ATOM 3127 C C . LEU A 1 396 ? 8.047 -25.672 -16.312 1 92.88 396 LEU A C 1
ATOM 3129 O O . LEU A 1 396 ? 7.547 -24.797 -15.586 1 92.88 396 LEU A O 1
ATOM 3133 N N . MET A 1 397 ? 7.359 -26.484 -17.062 1 92.88 397 MET A N 1
ATOM 3134 C CA . MET A 1 397 ? 5.914 -26.328 -17.172 1 92.88 397 MET A CA 1
ATOM 3135 C C . MET A 1 397 ? 5.207 -26.859 -15.938 1 92.88 397 MET A C 1
ATOM 3137 O O . MET A 1 397 ? 4.031 -26.578 -15.711 1 92.88 397 MET A O 1
ATOM 3141 N N . ASN A 1 398 ? 5.922 -27.609 -15.125 1 93.44 398 ASN A N 1
ATOM 3142 C CA . ASN A 1 398 ? 5.359 -28.219 -13.922 1 93.44 398 ASN A CA 1
ATOM 3143 C C . ASN A 1 398 ? 5.52 -27.297 -12.711 1 93.44 398 ASN A C 1
ATOM 3145 O O . ASN A 1 398 ? 4.934 -27.562 -11.656 1 93.44 398 ASN A O 1
ATOM 3149 N N . THR A 1 399 ? 6.262 -26.234 -12.875 1 92.12 399 THR A N 1
ATOM 3150 C CA . THR A 1 399 ? 6.43 -25.297 -11.766 1 92.12 399 THR A CA 1
ATOM 3151 C C . THR A 1 399 ? 5.137 -24.531 -11.5 1 92.12 399 THR A C 1
ATOM 3153 O O . THR A 1 399 ? 4.355 -24.281 -12.422 1 92.12 399 THR A O 1
ATOM 3156 N N . LYS A 1 400 ? 4.898 -24.344 -10.258 1 93.19 400 LYS A N 1
ATOM 3157 C CA . LYS A 1 400 ? 3.717 -23.594 -9.836 1 93.19 400 LYS A CA 1
ATOM 3158 C C . LYS A 1 400 ? 4.105 -22.219 -9.273 1 93.19 400 LYS A C 1
ATOM 3160 O O . LYS A 1 400 ? 4.898 -22.125 -8.344 1 93.19 400 LYS A O 1
ATOM 3165 N N . GLY A 1 401 ? 3.602 -21.234 -9.898 1 89.56 401 GLY A N 1
ATOM 3166 C CA . GLY A 1 401 ? 3.879 -19.875 -9.453 1 89.56 401 GLY A CA 1
ATOM 3167 C C . GLY A 1 401 ? 2.789 -19.297 -8.562 1 89.56 401 GLY A C 1
ATOM 3168 O O . GLY A 1 401 ? 2.207 -20.016 -7.75 1 89.56 401 GLY A O 1
ATOM 3169 N N . THR A 1 402 ? 2.545 -18.031 -8.703 1 89 402 THR A N 1
ATOM 3170 C CA . THR A 1 402 ? 1.598 -17.312 -7.852 1 89 402 THR A CA 1
ATOM 3171 C C . THR A 1 402 ? 0.17 -17.5 -8.359 1 89 402 THR A C 1
ATOM 3173 O O . THR A 1 402 ? -0.782 -17.469 -7.578 1 89 402 THR A O 1
ATOM 3176 N N . MET A 1 403 ? 0.032 -17.828 -9.586 1 90.25 403 MET A N 1
ATOM 3177 C CA . MET A 1 403 ? -1.3 -17.938 -10.172 1 90.25 403 MET A CA 1
ATOM 3178 C C . MET A 1 403 ? -2.092 -19.062 -9.516 1 90.25 403 MET A C 1
ATOM 3180 O O . MET A 1 403 ? -3.242 -18.875 -9.117 1 90.25 403 MET A O 1
ATOM 3184 N N . PRO A 1 404 ? -1.541 -20.219 -9.461 1 93.19 404 PRO A N 1
ATOM 3185 C CA . PRO A 1 404 ? -2.291 -21.266 -8.766 1 93.19 404 PRO A CA 1
ATOM 3186 C C . PRO A 1 404 ? -2.68 -20.875 -7.344 1 93.19 404 PRO A C 1
ATOM 3188 O O . PRO A 1 404 ? -3.744 -21.266 -6.859 1 93.19 404 PRO A O 1
ATOM 3191 N N . LEU A 1 405 ? -1.878 -20.125 -6.742 1 92.12 405 LEU A N 1
ATOM 3192 C CA . LEU A 1 405 ? -2.166 -19.703 -5.375 1 92.12 405 LEU A CA 1
ATOM 3193 C C . LEU A 1 405 ? -3.287 -18.656 -5.355 1 92.12 405 LEU A C 1
ATOM 3195 O O . LEU A 1 405 ? -4.078 -18.625 -4.41 1 92.12 405 LEU A O 1
ATOM 3199 N N . ILE A 1 406 ? -3.283 -17.844 -6.328 1 91.19 406 ILE A N 1
ATOM 3200 C CA . ILE A 1 406 ? -4.379 -16.891 -6.465 1 91.19 406 ILE A CA 1
ATOM 3201 C C . ILE A 1 406 ? -5.703 -17.641 -6.605 1 91.19 406 ILE A C 1
ATOM 3203 O O . ILE A 1 406 ? -6.691 -17.297 -5.957 1 91.19 406 ILE A O 1
ATOM 3207 N N . ILE A 1 407 ? -5.699 -18.656 -7.418 1 92.62 407 ILE A N 1
ATOM 3208 C CA . ILE A 1 407 ? -6.902 -19.453 -7.621 1 92.62 407 ILE A CA 1
ATOM 3209 C C . ILE A 1 407 ? -7.273 -20.172 -6.32 1 92.62 407 ILE A C 1
ATOM 3211 O O . ILE A 1 407 ? -8.445 -20.234 -5.953 1 92.62 407 ILE A O 1
ATOM 3215 N N . LEU A 1 408 ? -6.277 -20.672 -5.711 1 92.75 408 LEU A N 1
ATOM 3216 C CA . LEU A 1 408 ? -6.488 -21.359 -4.438 1 92.75 408 LEU A CA 1
ATOM 3217 C C . LEU A 1 408 ? -7.113 -20.422 -3.414 1 92.75 408 LEU A C 1
ATOM 3219 O O . LEU A 1 408 ? -8.062 -20.797 -2.723 1 92.75 408 LEU A O 1
ATOM 3223 N N . TYR A 1 409 ? -6.598 -19.234 -3.348 1 88.56 409 TYR A N 1
ATOM 3224 C CA . TYR A 1 409 ? -7.125 -18.234 -2.43 1 88.56 409 TYR A CA 1
ATOM 3225 C C . TYR A 1 409 ? -8.562 -17.859 -2.783 1 88.56 409 TYR A C 1
ATOM 3227 O O . TYR A 1 409 ? -9.414 -17.75 -1.899 1 88.56 409 TYR A O 1
ATOM 3235 N N . THR A 1 410 ? -8.789 -17.688 -4.004 1 86.5 410 THR A N 1
ATOM 3236 C CA . THR A 1 410 ? -10.125 -17.312 -4.465 1 86.5 410 THR A CA 1
ATOM 3237 C C . THR A 1 410 ? -11.133 -18.406 -4.137 1 86.5 410 THR A C 1
ATOM 3239 O O . THR A 1 410 ? -12.266 -18.125 -3.736 1 86.5 410 THR A O 1
ATOM 3242 N N . ALA A 1 411 ? -10.727 -19.641 -4.309 1 87.88 411 ALA A N 1
ATOM 3243 C CA . ALA A 1 411 ? -11.594 -20.766 -4.008 1 87.88 411 ALA A CA 1
ATOM 3244 C C . ALA A 1 411 ? -11.922 -20.828 -2.52 1 87.88 411 ALA A C 1
ATOM 3246 O O . ALA A 1 411 ? -13.055 -21.141 -2.141 1 87.88 411 ALA A O 1
ATOM 3247 N N . MET A 1 412 ? -10.992 -20.547 -1.744 1 85.94 412 MET A N 1
ATOM 3248 C CA . MET A 1 412 ? -11.203 -20.547 -0.3 1 85.94 412 MET A CA 1
ATOM 3249 C C . MET A 1 412 ? -12.047 -19.344 0.129 1 85.94 412 MET A C 1
ATOM 3251 O O . MET A 1 412 ? -12.914 -19.469 0.996 1 85.94 412 MET A O 1
ATOM 3255 N N . ASP A 1 413 ? -11.695 -18.234 -0.47 1 78.94 413 ASP A N 1
ATOM 3256 C CA . ASP A 1 413 ? -12.398 -17 -0.153 1 78.94 413 ASP A CA 1
ATOM 3257 C C . ASP A 1 413 ? -13.891 -17.109 -0.475 1 78.94 413 ASP A C 1
ATOM 3259 O O . ASP A 1 413 ? -14.727 -16.562 0.238 1 78.94 413 ASP A O 1
ATOM 3263 N N . ARG A 1 414 ? -14.164 -17.859 -1.472 1 78.94 414 ARG A N 1
ATOM 3264 C CA . ARG A 1 414 ? -15.555 -18.062 -1.871 1 78.94 414 ARG A CA 1
ATOM 3265 C C . ARG A 1 414 ? -16.156 -19.281 -1.183 1 78.94 414 ARG A C 1
ATOM 3267 O O . ARG A 1 414 ? -17.25 -19.719 -1.523 1 78.94 414 ARG A O 1
ATOM 3274 N N . LEU A 1 415 ? -15.414 -19.984 -0.284 1 78.69 415 LEU A N 1
ATOM 3275 C CA . LEU A 1 415 ? -15.836 -21.109 0.541 1 78.69 415 LEU A CA 1
ATOM 3276 C C . LEU A 1 415 ? -16.141 -22.328 -0.322 1 78.69 415 LEU A C 1
ATOM 3278 O O . LEU A 1 415 ? -17.031 -23.109 -0.009 1 78.69 415 LEU A O 1
ATOM 3282 N N . GLU A 1 416 ? -15.477 -22.359 -1.379 1 83.12 416 GLU A N 1
ATOM 3283 C CA . GLU A 1 416 ? -15.648 -23.516 -2.258 1 83.12 416 GLU A CA 1
ATOM 3284 C C . GLU A 1 416 ? -14.719 -24.656 -1.858 1 83.12 416 GLU A C 1
ATOM 3286 O O . GLU A 1 416 ? -14.93 -25.797 -2.258 1 83.12 416 GLU A O 1
ATOM 3291 N N . LEU A 1 417 ? -13.734 -24.281 -1.136 1 85.81 417 LEU A N 1
ATOM 3292 C CA . LEU A 1 417 ? -12.781 -25.281 -0.668 1 85.81 417 LEU A CA 1
ATOM 3293 C C . LEU A 1 417 ? -12.695 -25.281 0.854 1 85.81 417 LEU A C 1
ATOM 3295 O O . LEU A 1 417 ? -12.656 -24.219 1.479 1 85.81 417 LEU A O 1
ATOM 3299 N N . GLU A 1 418 ? -12.727 -26.422 1.318 1 83.31 418 GLU A N 1
ATOM 3300 C CA . GLU A 1 418 ? -12.539 -26.578 2.758 1 83.31 418 GLU A CA 1
ATOM 3301 C C . GLU A 1 418 ? -11.062 -26.547 3.131 1 83.31 418 GLU A C 1
ATOM 3303 O O . GLU A 1 418 ? -10.195 -26.5 2.254 1 83.31 418 GLU A O 1
ATOM 3308 N N . SER A 1 419 ? -10.797 -26.641 4.355 1 82.5 419 SER A N 1
ATOM 3309 C CA . SER A 1 419 ? -9.453 -26.438 4.883 1 82.5 419 SER A CA 1
ATOM 3310 C C . SER A 1 419 ? -8.516 -27.562 4.465 1 82.5 419 SER A C 1
ATOM 3312 O O . SER A 1 419 ? -7.383 -27.328 4.059 1 82.5 419 SER A O 1
ATOM 3314 N N . GLN A 1 420 ? -9.039 -28.766 4.48 1 85.56 420 GLN A N 1
ATOM 3315 C CA . GLN A 1 420 ? -8.164 -29.891 4.23 1 85.56 420 GLN A CA 1
ATOM 3316 C C . GLN A 1 420 ? -7.734 -29.953 2.766 1 85.56 420 GLN A C 1
ATOM 3318 O O . GLN A 1 420 ? -6.539 -30 2.465 1 85.56 420 GLN A O 1
ATOM 3323 N N . PRO A 1 421 ? -8.734 -29.875 1.864 1 88.19 421 PRO A N 1
ATOM 3324 C CA . PRO A 1 421 ? -8.305 -29.844 0.464 1 88.19 421 PRO A CA 1
ATOM 3325 C C . PRO A 1 421 ? -7.426 -28.641 0.133 1 88.19 421 PRO A C 1
ATOM 3327 O O . PRO A 1 421 ? -6.547 -28.734 -0.729 1 88.19 421 PRO A O 1
ATOM 3330 N N . PHE A 1 422 ? -7.648 -27.562 0.818 1 90.38 422 PHE A N 1
ATOM 3331 C CA . PHE A 1 422 ? -6.848 -26.359 0.621 1 90.38 422 PHE A CA 1
ATOM 3332 C C . PHE A 1 422 ? -5.387 -26.609 0.978 1 90.38 422 PHE A C 1
ATOM 3334 O O . PHE A 1 422 ? -4.488 -26.297 0.196 1 90.38 422 PHE A O 1
ATOM 3341 N N . VAL A 1 423 ? -5.168 -27.219 2.043 1 89.56 423 VAL A N 1
ATOM 3342 C CA . VAL A 1 423 ? -3.822 -27.453 2.561 1 89.56 423 VAL A CA 1
ATOM 3343 C C . VAL A 1 423 ? -3.084 -28.438 1.662 1 89.56 423 VAL A C 1
ATOM 3345 O O . VAL A 1 423 ? -1.898 -28.266 1.377 1 89.56 423 VAL A O 1
ATOM 3348 N N . VAL A 1 424 ? -3.771 -29.422 1.225 1 90.75 424 VAL A N 1
ATOM 3349 C CA . VAL A 1 424 ? -3.15 -30.453 0.405 1 90.75 424 VAL A CA 1
ATOM 3350 C C . VAL A 1 424 ? -2.703 -29.859 -0.929 1 90.75 424 VAL A C 1
ATOM 3352 O O . VAL A 1 424 ? -1.587 -30.109 -1.387 1 90.75 424 VAL A O 1
ATOM 3355 N N . MET A 1 425 ? -3.547 -29.094 -1.478 1 92.94 425 MET A N 1
ATOM 3356 C CA . MET A 1 425 ? -3.205 -28.469 -2.754 1 92.94 425 MET A CA 1
ATOM 3357 C C . MET A 1 425 ? -2.057 -27.484 -2.588 1 92.94 425 MET A C 1
ATOM 3359 O O . MET A 1 425 ? -1.18 -27.391 -3.449 1 92.94 425 MET A O 1
ATOM 3363 N N . LEU A 1 426 ? -2.076 -26.734 -1.549 1 92.5 426 LEU A N 1
ATOM 3364 C CA . LEU A 1 426 ? -0.997 -25.797 -1.277 1 92.5 426 LEU A CA 1
ATOM 3365 C C . LEU A 1 426 ? 0.338 -26.516 -1.145 1 92.5 426 LEU A C 1
ATOM 3367 O O . LEU A 1 426 ? 1.348 -26.078 -1.695 1 92.5 426 LEU A O 1
ATOM 3371 N N . LEU A 1 427 ? 0.318 -27.609 -0.463 1 91.19 427 LEU A N 1
ATOM 3372 C CA . LEU A 1 427 ? 1.526 -28.406 -0.285 1 91.19 427 LEU A CA 1
ATOM 3373 C C . LEU A 1 427 ? 1.993 -29 -1.613 1 91.19 427 LEU A C 1
ATOM 3375 O O . LEU A 1 427 ? 3.195 -29.062 -1.882 1 91.19 427 LEU A O 1
ATOM 3379 N N . ALA A 1 428 ? 1.042 -29.453 -2.334 1 92.62 428 ALA A N 1
ATOM 3380 C CA . ALA A 1 428 ? 1.381 -29.984 -3.65 1 92.62 428 ALA A CA 1
ATOM 3381 C C . ALA A 1 428 ? 2.061 -28.922 -4.516 1 92.62 428 ALA A C 1
ATOM 3383 O O . ALA A 1 428 ? 3.107 -29.188 -5.113 1 92.62 428 ALA A O 1
ATOM 3384 N N . CYS A 1 429 ? 1.471 -27.703 -4.57 1 92.88 429 CYS A N 1
ATOM 3385 C CA . CYS A 1 429 ? 2.039 -26.609 -5.348 1 92.88 429 CYS A CA 1
ATOM 3386 C C . CYS A 1 429 ? 3.438 -26.266 -4.855 1 92.88 429 CYS A C 1
ATOM 3388 O O . CYS A 1 429 ? 4.352 -26.062 -5.656 1 92.88 429 CYS A O 1
ATOM 3390 N N . TRP A 1 430 ? 3.557 -26.234 -3.607 1 92.81 430 TRP A N 1
ATOM 3391 C CA . TRP A 1 430 ? 4.824 -25.891 -2.975 1 92.81 430 TRP A CA 1
ATOM 3392 C C . TRP A 1 430 ? 5.895 -26.922 -3.289 1 92.81 430 TRP A C 1
ATOM 3394 O O . TRP A 1 430 ? 7 -26.578 -3.717 1 92.81 430 TRP A O 1
ATOM 3404 N N . LEU A 1 431 ? 5.613 -28.156 -3.152 1 92.25 431 LEU A N 1
ATOM 3405 C CA . LEU A 1 431 ? 6.574 -29.234 -3.355 1 92.25 431 LEU A CA 1
ATOM 3406 C C . LEU A 1 431 ? 6.941 -29.359 -4.828 1 92.25 431 LEU A C 1
ATOM 3408 O O . LEU A 1 431 ? 8.102 -29.641 -5.16 1 92.25 431 LEU A O 1
ATOM 3412 N N . MET A 1 432 ? 5.992 -29.203 -5.652 1 91.88 432 MET A N 1
ATOM 3413 C CA . MET A 1 432 ? 6.242 -29.312 -7.09 1 91.88 432 MET A CA 1
ATOM 3414 C C . MET A 1 432 ? 7.266 -28.281 -7.543 1 91.88 432 MET A C 1
ATOM 3416 O O . MET A 1 432 ? 8.203 -28.609 -8.266 1 91.88 432 MET A O 1
ATOM 3420 N N . THR A 1 433 ? 7.117 -27.109 -7.059 1 90.56 433 THR A N 1
ATOM 3421 C CA . THR A 1 433 ? 8.047 -26.047 -7.445 1 90.56 433 THR A CA 1
ATOM 3422 C C . THR A 1 433 ? 9.383 -26.203 -6.727 1 90.56 433 THR A C 1
ATOM 3424 O O . THR A 1 433 ? 10.438 -25.969 -7.309 1 90.56 433 THR A O 1
ATOM 3427 N N . ALA A 1 434 ? 9.344 -26.656 -5.531 1 91.75 434 ALA A N 1
ATOM 3428 C CA . ALA A 1 434 ? 10.562 -26.828 -4.75 1 91.75 434 ALA A CA 1
ATOM 3429 C C . ALA A 1 434 ? 11.453 -27.906 -5.367 1 91.75 434 ALA A C 1
ATOM 3431 O O . ALA A 1 434 ? 12.68 -27.781 -5.34 1 91.75 434 ALA A O 1
ATOM 3432 N N . ILE A 1 435 ? 10.875 -28.859 -5.953 1 89.56 435 ILE A N 1
ATOM 3433 C CA . ILE A 1 435 ? 11.617 -29.969 -6.535 1 89.56 435 ILE A CA 1
ATOM 3434 C C . ILE A 1 435 ? 12.117 -29.578 -7.926 1 89.56 435 ILE A C 1
ATOM 3436 O O . ILE A 1 435 ? 13.258 -29.875 -8.289 1 89.56 435 ILE A O 1
ATOM 3440 N N . SER A 1 436 ? 11.32 -28.938 -8.648 1 87.38 436 SER A N 1
ATOM 3441 C CA . SER A 1 436 ? 11.641 -28.625 -10.031 1 87.38 436 SER A CA 1
ATOM 3442 C C . SER A 1 436 ? 12.828 -27.672 -10.125 1 87.38 436 SER A C 1
ATOM 3444 O O . SER A 1 436 ? 13.672 -27.812 -11.016 1 87.38 436 SER A O 1
ATOM 3446 N N . GLY A 1 437 ? 12.953 -26.781 -9.164 1 85.06 437 GLY A N 1
ATOM 3447 C CA . GLY A 1 437 ? 14.039 -25.812 -9.219 1 85.06 437 GLY A CA 1
ATOM 3448 C C . GLY A 1 437 ? 15.414 -26.469 -9.188 1 85.06 437 GLY A C 1
ATOM 3449 O O . GLY A 1 437 ? 16.156 -26.391 -10.164 1 85.06 437 GLY A O 1
ATOM 3450 N N . PRO A 1 438 ? 15.727 -27.188 -8.195 1 86.69 438 PRO A N 1
ATOM 3451 C CA . PRO A 1 438 ? 17.031 -27.844 -8.078 1 86.69 438 PRO A CA 1
ATOM 3452 C C . PRO A 1 438 ? 17.266 -28.906 -9.156 1 86.69 438 PRO A C 1
ATOM 3454 O O . PRO A 1 438 ? 18.391 -29.062 -9.641 1 86.69 438 PRO A O 1
ATOM 3457 N N . VAL A 1 439 ? 16.281 -29.578 -9.578 1 90.5 439 VAL A N 1
ATOM 3458 C CA . VAL A 1 439 ? 16.406 -30.609 -10.609 1 90.5 439 VAL A CA 1
ATOM 3459 C C . VAL A 1 439 ? 16.75 -29.969 -11.945 1 90.5 439 VAL A C 1
ATOM 3461 O O . VAL A 1 439 ? 17.594 -30.469 -12.688 1 90.5 439 VAL A O 1
ATOM 3464 N N . LEU A 1 440 ? 16.141 -28.875 -12.148 1 91.06 440 LEU A N 1
ATOM 3465 C CA . LEU A 1 440 ? 16.438 -28.141 -13.375 1 91.06 440 LEU A CA 1
ATOM 3466 C C . LEU A 1 440 ? 17.875 -27.641 -13.375 1 91.06 440 LEU A C 1
ATOM 3468 O O . LEU A 1 440 ? 18.547 -27.672 -14.406 1 91.06 440 LEU A O 1
ATOM 3472 N N . ALA A 1 441 ? 18.297 -27.188 -12.234 1 88.06 441 ALA A N 1
ATOM 3473 C CA . ALA A 1 441 ? 19.656 -26.688 -12.125 1 88.06 441 ALA A CA 1
ATOM 3474 C C . ALA A 1 441 ? 20.672 -27.812 -12.359 1 88.06 441 ALA A C 1
ATOM 3476 O O . ALA A 1 441 ? 21.703 -27.594 -13 1 88.06 441 ALA A O 1
ATOM 3477 N N . MET A 1 442 ? 20.375 -29 -11.984 1 88.12 442 MET A N 1
ATOM 3478 C CA . MET A 1 442 ? 21.25 -30.156 -12.156 1 88.12 442 MET A CA 1
ATOM 3479 C C . MET A 1 442 ? 21.297 -30.594 -13.609 1 88.12 442 MET A C 1
ATOM 3481 O O . MET A 1 442 ? 22.375 -30.938 -14.125 1 88.12 442 MET A O 1
ATOM 3485 N N . ILE A 1 443 ? 20.203 -30.516 -14.195 1 87.88 443 ILE A N 1
ATOM 3486 C CA . ILE A 1 443 ? 20.109 -30.938 -15.586 1 87.88 443 ILE A CA 1
ATOM 3487 C C . ILE A 1 443 ? 20.844 -29.938 -16.469 1 87.88 443 ILE A C 1
ATOM 3489 O O . ILE A 1 443 ? 21.578 -30.312 -17.391 1 87.88 443 ILE A O 1
ATOM 3493 N N . THR A 1 444 ? 20.625 -28.672 -16.203 1 83.62 444 THR A N 1
ATOM 3494 C CA . THR A 1 444 ? 21.234 -27.641 -17.031 1 83.62 444 THR A CA 1
ATOM 3495 C C . THR A 1 444 ? 22.75 -27.641 -16.859 1 83.62 444 THR A C 1
ATOM 3497 O O . THR A 1 444 ? 23.484 -27.359 -17.812 1 83.62 444 THR A O 1
ATOM 3500 N N . LYS A 1 445 ? 23.203 -27.875 -15.711 1 80 445 LYS A N 1
ATOM 3501 C CA . LYS A 1 445 ? 24.641 -27.984 -15.484 1 80 445 LYS A CA 1
ATOM 3502 C C . LYS A 1 445 ? 25.25 -29.125 -16.281 1 80 445 LYS A C 1
ATOM 3504 O O . LYS A 1 445 ? 26.359 -29 -16.812 1 80 445 LYS A O 1
ATOM 3509 N N . SER A 1 446 ? 24.516 -30.125 -16.438 1 74.81 446 SER A N 1
ATOM 3510 C CA . SER A 1 446 ? 24.984 -31.281 -17.188 1 74.81 446 SER A CA 1
ATOM 3511 C C . SER A 1 446 ? 25 -31 -18.688 1 74.81 446 SER A C 1
ATOM 3513 O O . SER A 1 446 ? 25.875 -31.469 -19.406 1 74.81 446 SER A O 1
ATOM 3515 N N . LEU A 1 447 ? 24.109 -30.125 -19.094 1 67.12 447 LEU A N 1
ATOM 3516 C CA . LEU A 1 447 ? 24.016 -29.797 -20.516 1 67.12 447 LEU A CA 1
ATOM 3517 C C . LEU A 1 447 ? 25.094 -28.781 -20.906 1 67.12 447 LEU A C 1
ATOM 3519 O O . LEU A 1 447 ? 25.625 -28.828 -22.016 1 67.12 447 LEU A O 1
ATOM 3523 N N . ASN A 1 448 ? 25.266 -27.688 -20.109 1 62.19 448 ASN A N 1
ATOM 3524 C CA . ASN A 1 448 ? 26.266 -26.672 -20.406 1 62.19 448 ASN A CA 1
ATOM 3525 C C . ASN A 1 448 ? 27.688 -27.25 -20.344 1 62.19 448 ASN A C 1
ATOM 3527 O O . ASN A 1 448 ? 28.578 -26.781 -21.047 1 62.19 448 ASN A O 1
ATOM 3531 N N . THR A 1 449 ? 27.906 -28.172 -19.531 1 48.25 449 THR A N 1
ATOM 3532 C CA . THR A 1 449 ? 29.219 -28.797 -19.531 1 48.25 449 THR A CA 1
ATOM 3533 C C . THR A 1 449 ? 29.453 -29.594 -20.812 1 48.25 449 THR A C 1
ATOM 3535 O O . THR A 1 449 ? 30.578 -29.703 -21.297 1 48.25 449 THR A O 1
ATOM 3538 N N . GLY A 1 450 ? 28.469 -30.094 -21.469 1 41.38 450 GLY A N 1
ATOM 3539 C CA . GLY A 1 450 ? 28.703 -30.781 -22.719 1 41.38 450 GLY A CA 1
ATOM 3540 C C . GLY A 1 450 ? 28.797 -29.828 -23.906 1 41.38 450 GLY A C 1
ATOM 3541 O O . GLY A 1 450 ? 29.344 -30.188 -24.953 1 41.38 450 GLY A O 1
ATOM 3542 N N . LYS A 1 451 ? 27.828 -28.859 -23.875 1 45.12 451 LYS A N 1
ATOM 3543 C CA . LYS A 1 451 ? 27.828 -27.953 -25.031 1 45.12 451 LYS A CA 1
ATOM 3544 C C . LYS A 1 451 ? 29.016 -27 -24.984 1 45.12 451 LYS A C 1
ATOM 3546 O O . LYS A 1 451 ? 29.188 -26.172 -25.875 1 45.12 451 LYS A O 1
ATOM 3551 N N . VAL A 1 452 ? 29.641 -26.781 -23.891 1 37.97 452 VAL A N 1
ATOM 3552 C CA . VAL A 1 452 ? 30.812 -25.938 -24.094 1 37.97 452 VAL A CA 1
ATOM 3553 C C . VAL A 1 452 ? 31.656 -26.5 -25.25 1 37.97 452 VAL A C 1
ATOM 3555 O O . VAL A 1 452 ? 32.5 -25.781 -25.797 1 37.97 452 VAL A O 1
ATOM 3558 N N . LEU A 1 453 ? 31.547 -27.797 -25.5 1 34.28 453 LEU A N 1
ATOM 3559 C CA . LEU A 1 453 ? 32.5 -28.219 -26.516 1 34.28 453 LEU A CA 1
ATOM 3560 C C . LEU A 1 453 ? 32.125 -27.625 -27.875 1 34.28 453 LEU A C 1
ATOM 3562 O O . LEU A 1 453 ? 33 -27.234 -28.656 1 34.28 453 LEU A O 1
ATOM 3566 N N . GLY A 1 454 ? 30.859 -28 -28.453 1 31.64 454 GLY A N 1
ATOM 3567 C CA . GLY A 1 454 ? 30.719 -27.578 -29.844 1 31.64 454 GLY A CA 1
ATOM 3568 C C . GLY A 1 454 ? 30.266 -26.141 -29.984 1 31.64 454 GLY A C 1
ATOM 3569 O O . GLY A 1 454 ? 29.766 -25.734 -31.031 1 31.64 454 GLY A O 1
ATOM 3570 N N . SER A 1 455 ? 29.938 -25.453 -28.938 1 34.75 455 SER A N 1
ATOM 3571 C CA . SER A 1 455 ? 29.703 -24.047 -29.25 1 34.75 455 SER A CA 1
ATOM 3572 C C . SER A 1 455 ? 30.875 -23.453 -30.016 1 34.75 455 SER A C 1
ATOM 3574 O O . SER A 1 455 ? 32.031 -23.469 -29.547 1 34.75 455 SER A O 1
ATOM 3576 N N . GLN A 1 456 ? 30.984 -23.75 -31.281 1 29.94 456 GLN A N 1
ATOM 3577 C CA . GLN A 1 456 ? 31.859 -23.078 -32.219 1 29.94 456 GLN A CA 1
ATOM 3578 C C . GLN A 1 456 ? 32.031 -21.594 -31.859 1 29.94 456 GLN A C 1
ATOM 3580 O O . GLN A 1 456 ? 31.031 -20.859 -31.781 1 29.94 456 GLN A O 1
ATOM 3585 N N . ARG A 1 457 ? 32.688 -21.312 -30.875 1 33.59 457 ARG A N 1
ATOM 3586 C CA . ARG A 1 457 ? 33.25 -19.969 -30.906 1 33.59 457 ARG A CA 1
ATOM 3587 C C . ARG A 1 457 ? 33.281 -19.422 -32.344 1 33.59 457 ARG A C 1
ATOM 3589 O O . ARG A 1 457 ? 34.062 -19.891 -33.156 1 33.59 457 ARG A O 1
ATOM 3596 N N . LYS A 1 458 ? 32.031 -19.203 -32.906 1 31.78 458 LYS A N 1
ATOM 3597 C CA . LYS A 1 458 ? 32.219 -18.453 -34.156 1 31.78 458 LYS A CA 1
ATOM 3598 C C . LYS A 1 458 ? 33.312 -17.406 -34.031 1 31.78 458 LYS A C 1
ATOM 3600 O O . LYS A 1 458 ? 33.125 -16.422 -33.281 1 31.78 458 LYS A O 1
ATOM 3605 N N . THR A 1 459 ? 34.438 -17.797 -33.719 1 31 459 THR A N 1
ATOM 3606 C CA . THR A 1 459 ? 35.625 -16.938 -33.875 1 31 459 THR A CA 1
ATOM 3607 C C . THR A 1 459 ? 35.406 -15.953 -35.031 1 31 459 THR A C 1
ATOM 3609 O O . THR A 1 459 ? 34.906 -16.328 -36.094 1 31 459 THR A O 1
ATOM 3612 N N . MET A 1 460 ? 35.094 -14.648 -34.656 1 34.38 460 MET A N 1
ATOM 3613 C CA . MET A 1 460 ? 35.188 -13.508 -35.562 1 34.38 460 MET A CA 1
ATOM 3614 C C . MET A 1 460 ? 36.219 -13.773 -36.688 1 34.38 460 MET A C 1
ATOM 3616 O O . MET A 1 460 ? 36.438 -12.93 -37.531 1 34.38 460 MET A O 1
ATOM 3620 N N . GLN A 1 461 ? 37 -14.75 -36.406 1 33.72 461 GLN A N 1
ATOM 3621 C CA . GLN A 1 461 ? 38.094 -14.898 -37.375 1 33.72 461 GLN A CA 1
ATOM 3622 C C . GLN A 1 461 ? 37.562 -15.32 -38.75 1 33.72 461 GLN A C 1
ATOM 3624 O O . GLN A 1 461 ? 38.281 -15.242 -39.75 1 33.72 461 GLN A O 1
ATOM 3629 N N . GLY A 1 462 ? 36.438 -16.141 -38.688 1 33.31 462 GLY A N 1
ATOM 3630 C CA . GLY A 1 462 ? 36.156 -16.609 -40.031 1 33.31 462 GLY A CA 1
ATOM 3631 C C . GLY A 1 462 ? 35.531 -15.555 -40.938 1 33.31 462 GLY A C 1
ATOM 3632 O O . GLY A 1 462 ? 34.875 -15.875 -41.938 1 33.31 462 GLY A O 1
ATOM 3633 N N . THR A 1 463 ? 35.125 -14.375 -40.281 1 33.16 463 THR A N 1
ATOM 3634 C CA . THR A 1 463 ? 34.656 -13.359 -41.219 1 33.16 463 THR A CA 1
ATOM 3635 C C . THR A 1 463 ? 35.656 -13.102 -42.312 1 33.16 463 THR A C 1
ATOM 3637 O O . THR A 1 463 ? 36.875 -12.953 -42.031 1 33.16 463 THR A O 1
ATOM 3640 N N . ARG A 1 464 ? 35.438 -13.578 -43.469 1 36.56 464 ARG A N 1
ATOM 3641 C CA . ARG A 1 464 ? 36.281 -13.219 -44.594 1 36.56 464 ARG A CA 1
ATOM 3642 C C . ARG A 1 464 ? 36.75 -11.766 -44.5 1 36.56 464 ARG A C 1
ATOM 3644 O O . ARG A 1 464 ? 36.062 -10.93 -43.906 1 36.56 464 ARG A O 1
ATOM 3651 N N . PRO A 1 465 ? 38 -11.43 -44.656 1 37.62 465 PRO A N 1
ATOM 3652 C CA . PRO A 1 465 ? 38.594 -10.086 -44.656 1 37.62 465 PRO A CA 1
ATOM 3653 C C . PRO A 1 465 ? 37.656 -9.031 -45.219 1 37.62 465 PRO A C 1
ATOM 3655 O O . PRO A 1 465 ? 37.656 -7.883 -44.75 1 37.62 465 PRO A O 1
ATOM 3658 N N . ASP A 1 466 ? 37 -9.281 -46.375 1 36.22 466 ASP A N 1
ATOM 3659 C CA . ASP A 1 466 ? 36.25 -8.281 -47.125 1 36.22 466 ASP A CA 1
ATOM 3660 C C . ASP A 1 466 ? 34.875 -8.086 -46.531 1 36.22 466 ASP A C 1
ATOM 3662 O O . ASP A 1 466 ? 34.031 -7.402 -47.125 1 36.22 466 ASP A O 1
ATOM 3666 N N . SER A 1 467 ? 34.375 -9.016 -45.781 1 33.34 467 SER A N 1
ATOM 3667 C CA . SER A 1 467 ? 32.969 -8.852 -45.438 1 33.34 467 SER A CA 1
ATOM 3668 C C . SER A 1 467 ? 32.781 -7.734 -44.438 1 33.34 467 SER A C 1
ATOM 3670 O O . SER A 1 467 ? 33.625 -7.523 -43.562 1 33.34 467 SER A O 1
ATOM 3672 N N . SER A 1 468 ? 32.062 -6.711 -44.812 1 34.62 468 SER A N 1
ATOM 3673 C CA . SER A 1 468 ? 31.656 -5.531 -44.062 1 34.62 468 SER A CA 1
ATOM 3674 C C . SER A 1 468 ? 31.109 -5.918 -42.688 1 34.62 468 SER A C 1
ATOM 3676 O O . SER A 1 468 ? 30.281 -6.816 -42.562 1 34.62 468 SER A O 1
ATOM 3678 N N . LEU A 1 469 ? 31.938 -6.031 -41.719 1 37.62 469 LEU A N 1
ATOM 3679 C CA . LEU A 1 469 ? 31.484 -6.188 -40.344 1 37.62 469 LEU A CA 1
ATOM 3680 C C . LEU A 1 469 ? 30.297 -5.258 -40.062 1 37.62 469 LEU A C 1
ATOM 3682 O O . LEU A 1 469 ? 30.438 -4.035 -40.125 1 37.62 469 LEU A O 1
ATOM 3686 N N . ARG A 1 470 ? 29.109 -5.676 -40.438 1 34.41 470 ARG A N 1
ATOM 3687 C CA . ARG A 1 470 ? 27.906 -4.914 -40.094 1 34.41 470 ARG A CA 1
ATOM 3688 C C . ARG A 1 470 ? 27.625 -4.996 -38.594 1 34.41 470 ARG A C 1
ATOM 3690 O O . ARG A 1 470 ? 27.547 -6.094 -38.031 1 34.41 470 ARG A O 1
ATOM 3697 N N . VAL A 1 471 ? 28.094 -4.156 -37.875 1 37.44 471 VAL A N 1
ATOM 3698 C CA . VAL A 1 471 ? 27.781 -4.023 -36.438 1 37.44 471 VAL A CA 1
ATOM 3699 C C . VAL A 1 471 ? 26.422 -3.357 -36.281 1 37.44 471 VAL A C 1
ATOM 3701 O O . VAL A 1 471 ? 26.188 -2.273 -36.812 1 37.44 471 VAL A O 1
ATOM 3704 N N . LEU A 1 472 ? 25.359 -4.074 -36.188 1 37.91 472 LEU A N 1
ATOM 3705 C CA . LEU A 1 472 ? 24.078 -3.488 -35.812 1 37.91 472 LEU A CA 1
ATOM 3706 C C . LEU A 1 472 ? 24.141 -2.979 -34.375 1 37.91 472 LEU A C 1
ATOM 3708 O O . LEU A 1 472 ? 24.438 -3.742 -33.438 1 37.91 472 LEU A O 1
ATOM 3712 N N . ALA A 1 473 ? 24.531 -1.797 -34.188 1 38.34 473 ALA A N 1
ATOM 3713 C CA . ALA A 1 473 ? 24.453 -1.13 -32.875 1 38.34 473 ALA A CA 1
ATOM 3714 C C . ALA A 1 473 ? 23.031 -0.633 -32.625 1 38.34 473 ALA A C 1
ATOM 3716 O O . ALA A 1 473 ? 22.422 0.017 -33.469 1 38.34 473 ALA A O 1
ATOM 3717 N N . CYS A 1 474 ? 22.219 -1.315 -31.922 1 37.59 474 CYS A N 1
ATOM 3718 C CA . CYS A 1 474 ? 20.906 -0.831 -31.484 1 37.59 474 CYS A CA 1
ATOM 3719 C C . CYS A 1 474 ? 21.047 0.419 -30.625 1 37.59 474 CYS A C 1
ATOM 3721 O O . CYS A 1 474 ? 21.719 0.392 -29.594 1 37.59 474 CYS A O 1
ATOM 3723 N N . VAL A 1 475 ? 20.812 1.56 -31.281 1 41.47 475 VAL A N 1
ATOM 3724 C CA . VAL A 1 475 ? 20.766 2.867 -30.641 1 41.47 475 VAL A CA 1
ATOM 3725 C C . VAL A 1 475 ? 19.406 3.07 -29.969 1 41.47 475 VAL A C 1
ATOM 3727 O O . VAL A 1 475 ? 18.375 3.1 -30.641 1 41.47 475 VAL A O 1
ATOM 3730 N N . HIS A 1 476 ? 19.297 2.672 -28.766 1 36.12 476 HIS A N 1
ATOM 3731 C CA . HIS A 1 476 ? 18.016 2.738 -28.078 1 36.12 476 HIS A CA 1
ATOM 3732 C C . HIS A 1 476 ? 17.484 4.168 -28.047 1 36.12 476 HIS A C 1
ATOM 3734 O O . HIS A 1 476 ? 16.266 4.387 -28.078 1 36.12 476 HIS A O 1
ATOM 3740 N N . SER A 1 477 ? 18.219 5.152 -27.688 1 36.91 477 SER A N 1
ATOM 3741 C CA . SER A 1 477 ? 17.672 6.504 -27.625 1 36.91 477 SER A CA 1
ATOM 3742 C C . SER A 1 477 ? 18.219 7.383 -28.734 1 36.91 477 SER A C 1
ATOM 3744 O O . SER A 1 477 ? 19.297 7.105 -29.281 1 36.91 477 SER A O 1
ATOM 3746 N N . LYS A 1 478 ? 17.406 8.219 -29.328 1 43.5 478 LYS A N 1
ATOM 3747 C CA . LYS A 1 478 ? 17.734 9.156 -30.406 1 43.5 478 LYS A CA 1
ATOM 3748 C C . LYS A 1 478 ? 19.078 9.844 -30.156 1 43.5 478 LYS A C 1
ATOM 3750 O O . LYS A 1 478 ? 19.828 10.117 -31.094 1 43.5 478 LYS A O 1
ATOM 3755 N N . HIS A 1 479 ? 19.266 10.023 -28.891 1 42.28 479 HIS A N 1
ATOM 3756 C CA . HIS A 1 479 ? 20.453 10.789 -28.562 1 42.28 479 HIS A CA 1
ATOM 3757 C C . HIS A 1 479 ? 21.734 9.992 -28.828 1 42.28 479 HIS A C 1
ATOM 3759 O O . HIS A 1 479 ? 22.766 10.57 -29.156 1 42.28 479 HIS A O 1
ATOM 3765 N N . ASP A 1 480 ? 21.469 8.68 -28.781 1 43.56 480 ASP A N 1
ATOM 3766 C CA . ASP A 1 480 ? 22.625 7.824 -29.031 1 43.56 480 ASP A CA 1
ATOM 3767 C C . ASP A 1 480 ? 22.859 7.633 -30.531 1 43.56 480 ASP A C 1
ATOM 3769 O O . ASP A 1 480 ? 23.906 7.148 -30.938 1 43.56 480 ASP A O 1
ATOM 3773 N N . ALA A 1 481 ? 21.828 7.922 -31.25 1 48.28 481 ALA A N 1
ATOM 3774 C CA . ALA A 1 481 ? 21.922 7.711 -32.688 1 48.28 481 ALA A CA 1
ATOM 3775 C C . ALA A 1 481 ? 22.984 8.617 -33.312 1 48.28 481 ALA A C 1
ATOM 3777 O O . ALA A 1 481 ? 23.781 8.172 -34.125 1 48.28 481 ALA A O 1
ATOM 3778 N N . ASP A 1 482 ? 22.922 9.82 -32.875 1 48.09 482 ASP A N 1
ATOM 3779 C CA . ASP A 1 482 ? 23.844 10.773 -33.469 1 48.09 482 ASP A CA 1
ATOM 3780 C C . ASP A 1 482 ? 25.281 10.461 -33.094 1 48.09 482 ASP A C 1
ATOM 3782 O O . ASP A 1 482 ? 26.188 10.523 -33.938 1 48.09 482 ASP A O 1
ATOM 3786 N N . ALA A 1 483 ? 25.438 10.031 -31.844 1 47.06 483 ALA A N 1
ATOM 3787 C CA . ALA A 1 483 ? 26.766 9.648 -31.391 1 47.06 483 ALA A CA 1
ATOM 3788 C C . ALA A 1 483 ? 27.266 8.414 -32.125 1 47.06 483 ALA A C 1
ATOM 3790 O O . ALA A 1 483 ? 28.438 8.359 -32.531 1 47.06 483 ALA A O 1
ATOM 3791 N N . ILE A 1 484 ? 26.328 7.574 -32.312 1 48.69 484 ILE A N 1
ATOM 3792 C CA . ILE A 1 484 ? 26.688 6.371 -33.031 1 48.69 484 ILE A CA 1
ATOM 3793 C C . ILE A 1 484 ? 26.953 6.723 -34.5 1 48.69 484 ILE A C 1
ATOM 3795 O O . ILE A 1 484 ? 27.922 6.227 -35.094 1 48.69 484 ILE A O 1
ATOM 3799 N N . ILE A 1 485 ? 26.125 7.617 -34.969 1 50.69 485 ILE A N 1
ATOM 3800 C CA . ILE A 1 485 ? 26.312 8.062 -36.344 1 50.69 485 ILE A CA 1
ATOM 3801 C C . ILE A 1 485 ? 27.656 8.773 -36.469 1 50.69 485 ILE A C 1
ATOM 3803 O O . ILE A 1 485 ? 28.422 8.531 -37.406 1 50.69 485 ILE A O 1
ATOM 3807 N N . ASP A 1 486 ? 27.938 9.562 -35.438 1 47 486 ASP A N 1
ATOM 3808 C CA . ASP A 1 486 ? 29.188 10.312 -35.438 1 47 486 ASP A CA 1
ATOM 3809 C C . ASP A 1 486 ? 30.375 9.391 -35.25 1 47 486 ASP A C 1
ATOM 3811 O O . ASP A 1 486 ? 31.422 9.539 -35.906 1 47 486 ASP A O 1
ATOM 3815 N N . LEU A 1 487 ? 30.156 8.5 -34.344 1 45.97 487 LEU A N 1
ATOM 3816 C CA . LEU A 1 487 ? 31.188 7.48 -34.156 1 45.97 487 LEU A CA 1
ATOM 3817 C C . LEU A 1 487 ? 31.406 6.688 -35.438 1 45.97 487 LEU A C 1
ATOM 3819 O O . LEU A 1 487 ? 32.531 6.398 -35.812 1 45.97 487 LEU A O 1
ATOM 3823 N N . LEU A 1 488 ? 30.25 6.496 -35.969 1 46.59 488 LEU A N 1
ATOM 3824 C CA . LEU A 1 488 ? 30.328 5.773 -37.219 1 46.59 488 LEU A CA 1
ATOM 3825 C C . LEU A 1 488 ? 31 6.621 -38.281 1 46.59 488 LEU A C 1
ATOM 3827 O O . LEU A 1 488 ? 31.797 6.113 -39.094 1 46.59 488 LEU A O 1
ATOM 3831 N N . LYS A 1 489 ? 30.547 7.84 -38.25 1 47.94 489 LYS A N 1
ATOM 3832 C CA . LYS A 1 489 ? 31.172 8.758 -39.188 1 47.94 489 LYS A CA 1
ATOM 3833 C C . LYS A 1 489 ? 32.656 8.922 -38.906 1 47.94 489 LYS A C 1
ATOM 3835 O O . LYS A 1 489 ? 33.469 9.031 -39.812 1 47.94 489 LYS A O 1
ATOM 3840 N N . ALA A 1 490 ? 32.906 9.031 -37.594 1 42.28 490 ALA A N 1
ATOM 3841 C CA . ALA A 1 490 ? 34.281 9.188 -37.188 1 42.28 490 ALA A CA 1
ATOM 3842 C C . ALA A 1 490 ? 35.094 7.926 -37.469 1 42.28 490 ALA A C 1
ATOM 3844 O O . ALA A 1 490 ? 36.312 7.98 -37.594 1 42.28 490 ALA A O 1
ATOM 3845 N N . SER A 1 491 ? 34.312 6.82 -37.25 1 41.03 491 SER A N 1
ATOM 3846 C CA . SER A 1 491 ? 35.031 5.586 -37.562 1 41.03 491 SER A CA 1
ATOM 3847 C C . SER A 1 491 ? 35.469 5.559 -39.031 1 41.03 491 SER A C 1
ATOM 3849 O O . SER A 1 491 ? 36.188 4.648 -39.438 1 41.03 491 SER A O 1
ATOM 3851 N N . SER A 1 492 ? 35.625 6.695 -39.531 1 38.97 492 SER A N 1
ATOM 3852 C CA . SER A 1 492 ? 36.156 6.898 -40.875 1 38.97 492 SER A CA 1
ATOM 3853 C C . SER A 1 492 ? 36.281 5.578 -41.625 1 38.97 492 SER A C 1
ATOM 3855 O O . SER A 1 492 ? 37.219 4.824 -41.406 1 38.97 492 SER A O 1
ATOM 3857 N N . PRO A 1 493 ? 35.219 5.133 -42.094 1 38.97 493 PRO A N 1
ATOM 3858 C CA . PRO A 1 493 ? 35.375 3.906 -42.875 1 38.97 493 PRO A CA 1
ATOM 3859 C C . PRO A 1 493 ? 36.375 4.055 -44 1 38.97 493 PRO A C 1
ATOM 3861 O O . PRO A 1 493 ? 36.406 5.082 -44.688 1 38.97 493 PRO A O 1
ATOM 3864 N N . SER A 1 494 ? 37.625 3.883 -43.688 1 37.03 494 SER A N 1
ATOM 3865 C CA . SER A 1 494 ? 38.5 3.793 -44.844 1 37.03 494 SER A CA 1
ATOM 3866 C C . SER A 1 494 ? 38.062 2.688 -45.781 1 37.03 494 SER A C 1
ATOM 3868 O O . SER A 1 494 ? 37.25 1.828 -45.406 1 37.03 494 SER A O 1
ATOM 3870 N N . VAL A 1 495 ? 38.438 2.684 -47.062 1 40.59 495 VAL A N 1
ATOM 3871 C CA . VAL A 1 495 ? 38.188 1.739 -48.125 1 40.59 495 VAL A CA 1
ATOM 3872 C C . VAL A 1 495 ? 38.219 0.312 -47.594 1 40.59 495 VAL A C 1
ATOM 3874 O O . VAL A 1 495 ? 37.438 -0.544 -48.031 1 40.59 495 VAL A O 1
ATOM 3877 N N . ARG A 1 496 ? 39.219 -0.084 -46.812 1 38.09 496 ARG A N 1
ATOM 3878 C CA . ARG A 1 496 ? 39.375 -1.487 -46.438 1 38.09 496 ARG A CA 1
ATOM 3879 C C . ARG A 1 496 ? 38.438 -1.876 -45.312 1 38.09 496 ARG A C 1
ATOM 3881 O O . ARG A 1 496 ? 38.25 -3.062 -45.031 1 38.09 496 ARG A O 1
ATOM 3888 N N . SER A 1 497 ? 38.375 -1.14 -44.219 1 36.25 497 SER A N 1
ATOM 3889 C CA . SER A 1 497 ? 37.469 -1.521 -43.125 1 36.25 497 SER A CA 1
ATOM 3890 C C . SER A 1 497 ? 36.062 -0.952 -43.312 1 36.25 497 SER A C 1
ATOM 3892 O O . SER A 1 497 ? 35.906 0.266 -43.375 1 36.25 497 SER A O 1
ATOM 3894 N N . PRO A 1 498 ? 35.219 -1.647 -44.062 1 35.84 498 PRO A N 1
ATOM 3895 C CA . PRO A 1 498 ? 33.875 -1.296 -44.531 1 35.84 498 PRO A CA 1
ATOM 3896 C C . PRO A 1 498 ? 32.938 -0.892 -43.406 1 35.84 498 PRO A C 1
ATOM 3898 O O . PRO A 1 498 ? 31.719 -0.944 -43.594 1 35.84 498 PRO A O 1
ATOM 3901 N N . ILE A 1 499 ? 33.438 -0.408 -42.344 1 34.62 499 ILE A N 1
ATOM 3902 C CA . ILE A 1 499 ? 32.312 -0.089 -41.5 1 34.62 499 ILE A CA 1
ATOM 3903 C C . ILE A 1 499 ? 31.438 0.975 -42.156 1 34.62 499 ILE A C 1
ATOM 3905 O O . ILE A 1 499 ? 31.891 2.086 -42.438 1 34.62 499 ILE A O 1
ATOM 3909 N N . GLN A 1 500 ? 30.656 0.626 -43.125 1 34.09 500 GLN A N 1
ATOM 3910 C CA . GLN A 1 500 ? 29.719 1.528 -43.781 1 34.09 500 GLN A CA 1
ATOM 3911 C C . GLN A 1 500 ? 28.609 1.96 -42.844 1 34.09 500 GLN A C 1
ATOM 3913 O O . GLN A 1 500 ? 28.062 1.136 -42.094 1 34.09 500 GLN A O 1
ATOM 3918 N N . VAL A 1 501 ? 28.656 3.178 -42.469 1 34.56 501 VAL A N 1
ATOM 3919 C CA . VAL A 1 501 ? 27.547 3.814 -41.75 1 34.56 501 VAL A CA 1
ATOM 3920 C C . VAL A 1 501 ? 26.422 4.117 -42.75 1 34.56 501 VAL A C 1
ATOM 3922 O O . VAL A 1 501 ? 26.656 4.723 -43.781 1 34.56 501 VAL A O 1
ATOM 3925 N N . MET B 1 1 ? -38.469 -10.68 5.633 1 18.08 1 MET B N 1
ATOM 3926 C CA . MET B 1 1 ? -37.406 -10.141 6.469 1 18.08 1 MET B CA 1
ATOM 3927 C C . MET B 1 1 ? -36.312 -11.164 6.668 1 18.08 1 MET B C 1
ATOM 3929 O O . MET B 1 1 ? -36.344 -11.969 7.602 1 18.08 1 MET B O 1
ATOM 3933 N N . SER B 1 2 ? -35.938 -11.805 5.672 1 23.28 2 SER B N 1
ATOM 3934 C CA . SER B 1 2 ? -35.25 -13.094 5.672 1 23.28 2 SER B CA 1
ATOM 3935 C C . SER B 1 2 ? -33.875 -12.984 6.312 1 23.28 2 SER B C 1
ATOM 3937 O O . SER B 1 2 ? -33.125 -12.031 6.059 1 23.28 2 SER B O 1
ATOM 3939 N N . SER B 1 3 ? -33.719 -13.516 7.547 1 23.81 3 SER B N 1
ATOM 3940 C CA . SER B 1 3 ? -32.656 -13.547 8.523 1 23.81 3 SER B CA 1
ATOM 3941 C C . SER B 1 3 ? -31.328 -13.969 7.879 1 23.81 3 SER B C 1
ATOM 3943 O O . SER B 1 3 ? -31.203 -15.109 7.426 1 23.81 3 SER B O 1
ATOM 3945 N N . SER B 1 4 ? -30.906 -13.188 7.047 1 27.89 4 SER B N 1
ATOM 3946 C CA . SER B 1 4 ? -29.688 -13.453 6.289 1 27.89 4 SER B CA 1
ATOM 3947 C C . SER B 1 4 ? -28.562 -13.922 7.203 1 27.89 4 SER B C 1
ATOM 3949 O O . SER B 1 4 ? -28.156 -13.211 8.125 1 27.89 4 SER B O 1
ATOM 3951 N N . ASN B 1 5 ? -28.562 -15.219 7.543 1 24.78 5 ASN B N 1
ATOM 3952 C CA . ASN B 1 5 ? -27.672 -15.984 8.422 1 24.78 5 ASN B CA 1
ATOM 3953 C C . ASN B 1 5 ? -26.203 -15.812 8.039 1 24.78 5 ASN B C 1
ATOM 3955 O O . ASN B 1 5 ? -25.812 -16.172 6.926 1 24.78 5 ASN B O 1
ATOM 3959 N N . VAL B 1 6 ? -25.656 -14.797 8.398 1 30.03 6 VAL B N 1
ATOM 3960 C CA . VAL B 1 6 ? -24.219 -14.547 8.336 1 30.03 6 VAL B CA 1
ATOM 3961 C C . VAL B 1 6 ? -23.469 -15.664 9.039 1 30.03 6 VAL B C 1
ATOM 3963 O O . VAL B 1 6 ? -23.672 -15.914 10.227 1 30.03 6 VAL B O 1
ATOM 3966 N N . THR B 1 7 ? -23.297 -16.797 8.398 1 27.47 7 THR B N 1
ATOM 3967 C CA . THR B 1 7 ? -22.547 -17.875 9.039 1 27.47 7 THR B CA 1
ATOM 3968 C C . THR B 1 7 ? -21.062 -17.547 9.094 1 27.47 7 THR B C 1
ATOM 3970 O O . THR B 1 7 ? -20.469 -17.141 8.094 1 27.47 7 THR B O 1
ATOM 3973 N N . TYR B 1 8 ? -20.562 -17.0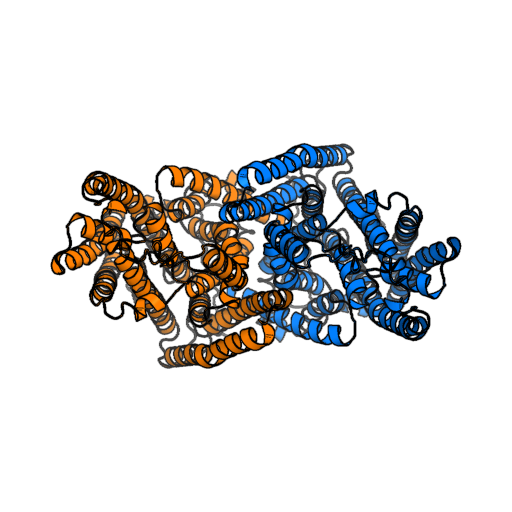62 10.102 1 30.48 8 TYR B N 1
ATOM 3974 C CA . TYR B 1 8 ? -19.156 -16.859 10.43 1 30.48 8 TYR B CA 1
ATOM 3975 C C . TYR B 1 8 ? -18.422 -18.188 10.508 1 30.48 8 TYR B C 1
ATOM 3977 O O . TYR B 1 8 ? -18.969 -19.188 10.984 1 30.48 8 TYR B O 1
ATOM 3985 N N . SER B 1 9 ? -17.859 -18.641 9.539 1 30.39 9 SER B N 1
ATOM 3986 C CA . SER B 1 9 ? -17.094 -19.859 9.805 1 30.39 9 SER B CA 1
ATOM 3987 C C . SER B 1 9 ? -16.094 -19.656 10.938 1 30.39 9 SER B C 1
ATOM 3989 O O . SER B 1 9 ? -15.328 -18.703 10.938 1 30.39 9 SER B O 1
ATOM 3991 N N . ILE B 1 10 ? -16.484 -20.172 12.062 1 31 10 ILE B N 1
ATOM 3992 C CA . ILE B 1 10 ? -15.75 -20.266 13.32 1 31 10 ILE B CA 1
ATOM 3993 C C . ILE B 1 10 ? -14.656 -21.328 13.211 1 31 10 ILE B C 1
ATOM 3995 O O . ILE B 1 10 ? -14.953 -22.5 12.93 1 31 10 ILE B O 1
ATOM 3999 N N . ILE B 1 11 ? -13.492 -21 12.711 1 30.61 11 ILE B N 1
ATOM 4000 C CA . ILE B 1 11 ? -12.492 -22.016 13.016 1 30.61 11 ILE B CA 1
ATOM 4001 C C . ILE B 1 11 ? -12.305 -22.109 14.531 1 30.61 11 ILE B C 1
ATOM 4003 O O . ILE B 1 11 ? -11.945 -21.125 15.18 1 30.61 11 ILE B O 1
ATOM 4007 N N . THR B 1 12 ? -13.086 -22.938 15.156 1 28.83 12 THR B N 1
ATOM 4008 C CA . THR B 1 12 ? -13.086 -23.266 16.578 1 28.83 12 THR B CA 1
ATOM 4009 C C . THR B 1 12 ? -11.766 -23.891 17 1 28.83 12 THR B C 1
ATOM 4011 O O . THR B 1 12 ? -11.383 -24.953 16.469 1 28.83 12 THR B O 1
ATOM 4014 N N . ASN B 1 13 ? -10.617 -23.094 17.203 1 30.02 13 ASN B N 1
ATOM 4015 C CA . ASN B 1 13 ? -9.719 -23.859 18.062 1 30.02 13 ASN B CA 1
ATOM 4016 C C . ASN B 1 13 ? -10.43 -24.344 19.328 1 30.02 13 ASN B C 1
ATOM 4018 O O . ASN B 1 13 ? -11.406 -23.734 19.766 1 30.02 13 ASN B O 1
ATOM 4022 N N . THR B 1 14 ? -10.25 -25.562 19.859 1 32.84 14 THR B N 1
ATOM 4023 C CA . THR B 1 14 ? -10.898 -26.188 21 1 32.84 14 THR B CA 1
ATOM 4024 C C . THR B 1 14 ? -11.164 -25.156 22.094 1 32.84 14 THR B C 1
ATOM 4026 O O . THR B 1 14 ? -12.227 -25.188 22.734 1 32.84 14 THR B O 1
ATOM 4029 N N . ASP B 1 15 ? -10.102 -24.75 23.031 1 31.61 15 ASP B N 1
ATOM 4030 C CA . ASP B 1 15 ? -10.523 -24.109 24.266 1 31.61 15 ASP B CA 1
ATOM 4031 C C . ASP B 1 15 ? -11.195 -22.766 24 1 31.61 15 ASP B C 1
ATOM 4033 O O . ASP B 1 15 ? -12.297 -22.516 24.484 1 31.61 15 ASP B O 1
ATOM 4037 N N . GLN B 1 16 ? -10.406 -21.547 24.172 1 30.17 16 GLN B N 1
ATOM 4038 C CA . GLN B 1 16 ? -10.969 -20.203 24.125 1 30.17 16 GLN B CA 1
ATOM 4039 C C . GLN B 1 16 ? -11.344 -19.797 22.703 1 30.17 16 GLN B C 1
ATOM 4041 O O . GLN B 1 16 ? -10.531 -19.922 21.781 1 30.17 16 GLN B O 1
ATOM 4046 N N . THR B 1 17 ? -12.633 -19.781 22.25 1 31.89 17 THR B N 1
ATOM 4047 C CA . THR B 1 17 ? -13.414 -19.531 21.047 1 31.89 17 THR B CA 1
ATOM 4048 C C . THR B 1 17 ? -12.906 -18.281 20.328 1 31.89 17 THR B C 1
ATOM 4050 O O . THR B 1 17 ? -13.289 -17.156 20.672 1 31.89 17 THR B O 1
ATOM 4053 N N . THR B 1 18 ? -11.68 -18 20.406 1 30.45 18 THR B N 1
ATOM 4054 C CA . THR B 1 18 ? -11.383 -16.766 19.688 1 30.45 18 THR B CA 1
ATOM 4055 C C . THR B 1 18 ? -11.836 -16.859 18.234 1 30.45 18 THR B C 1
ATOM 4057 O O . THR B 1 18 ? -11.438 -17.766 17.516 1 30.45 18 THR B O 1
ATOM 4060 N N . GLN B 1 19 ? -13.039 -16.312 17.953 1 31.39 19 GLN B N 1
ATOM 4061 C CA . GLN B 1 19 ? -13.758 -16.188 16.703 1 31.39 19 GLN B CA 1
ATOM 4062 C C . GLN B 1 19 ? -12.953 -15.383 15.68 1 31.39 19 GLN B C 1
ATOM 4064 O O . GLN B 1 19 ? -12.555 -14.242 15.945 1 31.39 19 GLN B O 1
ATOM 4069 N N . VAL B 1 20 ? -12.109 -16 15.117 1 34.16 20 VAL B N 1
ATOM 4070 C CA . VAL B 1 20 ? -11.484 -15.242 14.039 1 34.16 20 VAL B CA 1
ATOM 4071 C C . VAL B 1 20 ? -12.484 -15.039 12.906 1 34.16 20 VAL B C 1
ATOM 4073 O O . VAL B 1 20 ? -13.07 -16 12.406 1 34.16 20 VAL B O 1
ATOM 4076 N N . CYS B 1 21 ? -13.242 -14.008 12.938 1 33.25 21 CYS B N 1
ATOM 4077 C CA . CYS B 1 21 ? -14.281 -13.695 11.961 1 33.25 21 CYS B CA 1
ATOM 4078 C C . CYS B 1 21 ? -13.68 -13.461 10.578 1 33.25 21 CYS B C 1
ATOM 4080 O O . CYS B 1 21 ? -12.859 -12.562 10.398 1 33.25 21 CYS B O 1
ATOM 4082 N N . PHE B 1 22 ? -13.461 -14.547 9.984 1 35.66 22 PHE B N 1
ATOM 4083 C CA . PHE B 1 22 ? -13.164 -14.297 8.578 1 35.66 22 PHE B CA 1
ATOM 4084 C C . PHE B 1 22 ? -14.414 -13.883 7.824 1 35.66 22 PHE B C 1
ATOM 4086 O O . PHE B 1 22 ? -15.531 -14.242 8.219 1 35.66 22 PHE B O 1
ATOM 4093 N N . ASN B 1 23 ? -14.344 -12.914 6.934 1 38.38 23 ASN B N 1
ATOM 4094 C CA . ASN B 1 23 ? -15.438 -12.344 6.156 1 38.38 23 ASN B CA 1
ATOM 4095 C C . ASN B 1 23 ? -16.281 -13.422 5.504 1 38.38 23 ASN B C 1
ATOM 4097 O O . ASN B 1 23 ? -15.758 -14.406 4.98 1 38.38 23 ASN B O 1
ATOM 4101 N N . LYS B 1 24 ? -17.484 -13.711 6.066 1 37.59 24 LYS B N 1
ATOM 4102 C CA . LYS B 1 24 ? -18.5 -14.648 5.621 1 37.59 24 LYS B CA 1
ATOM 4103 C C . LYS B 1 24 ? -18.969 -14.32 4.203 1 37.59 24 LYS B C 1
ATOM 4105 O O . LYS B 1 24 ? -19.453 -13.219 3.941 1 37.59 24 LYS B O 1
ATOM 4110 N N . ILE B 1 25 ? -18.453 -14.945 3.162 1 37 25 ILE B N 1
ATOM 4111 C CA . ILE B 1 25 ? -18.875 -15 1.763 1 37 25 ILE B CA 1
ATOM 4112 C C . ILE B 1 25 ? -20.344 -15.391 1.669 1 37 25 ILE B C 1
ATOM 4114 O O . ILE B 1 25 ? -20.734 -16.453 2.158 1 37 25 ILE B O 1
ATOM 4118 N N . THR B 1 26 ? -21.203 -14.469 1.514 1 37.59 26 THR B N 1
ATOM 4119 C CA . THR B 1 26 ? -22.672 -14.508 1.416 1 37.59 26 THR B CA 1
ATOM 4120 C C . THR B 1 26 ? -23.109 -15.492 0.342 1 37.59 26 THR B C 1
ATOM 4122 O O . THR B 1 26 ? -22.344 -15.812 -0.574 1 37.59 26 THR B O 1
ATOM 4125 N N . SER B 1 27 ? -24.359 -15.906 0.474 1 35.78 27 SER B N 1
ATOM 4126 C CA . SER B 1 27 ? -25.359 -16.75 -0.191 1 35.78 27 SER B CA 1
ATOM 4127 C C . SER B 1 27 ? -25.547 -16.328 -1.646 1 35.78 27 SER B C 1
ATOM 4129 O O . SER B 1 27 ? -25.297 -15.172 -2.004 1 35.78 27 SER B O 1
ATOM 4131 N N . HIS B 1 28 ? -25.547 -17.312 -2.555 1 39 28 HIS B N 1
ATOM 4132 C CA . HIS B 1 28 ? -25.859 -17.422 -3.979 1 39 28 HIS B CA 1
ATOM 4133 C C . HIS B 1 28 ? -27.078 -16.594 -4.348 1 39 28 HIS B C 1
ATOM 4135 O O . HIS B 1 28 ? -28.203 -16.953 -3.969 1 39 28 HIS B O 1
ATOM 4141 N N . SER B 1 29 ? -27.109 -15.367 -4.125 1 38.34 29 SER B N 1
ATOM 4142 C CA . SER B 1 29 ? -28.391 -14.82 -4.562 1 38.34 29 SER B CA 1
ATOM 4143 C C . SER B 1 29 ? -28.484 -14.742 -6.082 1 38.34 29 SER B C 1
ATOM 4145 O O . SER B 1 29 ? -27.453 -14.703 -6.762 1 38.34 29 SER B O 1
ATOM 4147 N N . SER B 1 30 ? -29.5 -15.078 -6.711 1 43.31 30 SER B N 1
ATOM 4148 C CA . SER B 1 30 ? -30 -15.062 -8.078 1 43.31 30 SER B CA 1
ATOM 4149 C C . SER B 1 30 ? -29.672 -13.742 -8.773 1 43.31 30 SER B C 1
ATOM 4151 O O . SER B 1 30 ? -29.953 -13.57 -9.961 1 43.31 30 SER B O 1
ATOM 4153 N N . SER B 1 31 ? -29.422 -12.648 -8.156 1 47.31 31 SER B N 1
ATOM 4154 C CA . SER B 1 31 ? -29.359 -11.367 -8.852 1 47.31 31 SER B CA 1
ATOM 4155 C C . SER B 1 31 ? -27.984 -11.148 -9.484 1 47.31 31 SER B C 1
ATOM 4157 O O . SER B 1 31 ? -27 -11.766 -9.07 1 47.31 31 SER B O 1
ATOM 4159 N N . LEU B 1 32 ? -28.031 -10.586 -10.773 1 50.91 32 LEU B N 1
ATOM 4160 C CA . LEU B 1 32 ? -26.875 -10.25 -11.594 1 50.91 32 LEU B CA 1
ATOM 4161 C C . LEU B 1 32 ? -25.75 -9.688 -10.734 1 50.91 32 LEU B C 1
ATOM 4163 O O . LEU B 1 32 ? -24.578 -9.93 -11.023 1 50.91 32 LEU B O 1
ATOM 4167 N N . TRP B 1 33 ? -26.156 -8.836 -9.797 1 51.03 33 TRP B N 1
ATOM 4168 C CA . TRP B 1 33 ? -25.188 -8.258 -8.859 1 51.03 33 TRP B CA 1
ATOM 4169 C C . TRP B 1 33 ? -25.219 -8.984 -7.523 1 51.03 33 TRP B C 1
ATOM 4171 O O . TRP B 1 33 ? -26.297 -9.281 -6.996 1 51.03 33 TRP B O 1
ATOM 4181 N N . ILE B 1 34 ? -24.203 -9.555 -7.176 1 53.94 34 ILE B N 1
ATOM 4182 C CA . ILE B 1 34 ? -24.188 -10.242 -5.891 1 53.94 34 ILE B CA 1
ATOM 4183 C C . ILE B 1 34 ? -24.688 -9.305 -4.797 1 53.94 34 ILE B C 1
ATOM 4185 O O . ILE B 1 34 ? -24.141 -8.219 -4.598 1 53.94 34 ILE B O 1
ATOM 4189 N N . ASP B 1 35 ? -25.922 -9.211 -4.457 1 51.75 35 ASP B N 1
ATOM 4190 C CA . ASP B 1 35 ? -26.5 -8.367 -3.42 1 51.75 35 ASP B CA 1
ATOM 4191 C C . ASP B 1 35 ? -25.516 -8.125 -2.281 1 51.75 35 ASP B C 1
ATOM 4193 O O . ASP B 1 35 ? -25.453 -7.027 -1.731 1 51.75 35 ASP B O 1
ATOM 4197 N N . ASN B 1 36 ? -24.609 -9.148 -1.991 1 55.25 36 ASN B N 1
ATOM 4198 C CA . ASN B 1 36 ? -23.859 -9.023 -0.754 1 55.25 36 ASN B CA 1
ATOM 4199 C C . ASN B 1 36 ? -22.359 -8.859 -1.031 1 55.25 36 ASN B C 1
ATOM 4201 O O . ASN B 1 36 ? -21.531 -9.188 -0.186 1 55.25 36 ASN B O 1
ATOM 4205 N N . ALA B 1 37 ? -22.203 -8.297 -2.238 1 57.53 37 ALA B N 1
ATOM 4206 C CA . ALA B 1 37 ? -20.797 -8.133 -2.574 1 57.53 37 ALA B CA 1
ATOM 4207 C C . ALA B 1 37 ? -20.125 -7.145 -1.628 1 57.53 37 ALA B C 1
ATOM 4209 O O . ALA B 1 37 ? -18.969 -7.352 -1.223 1 57.53 37 ALA B O 1
ATOM 4210 N N . LEU B 1 38 ? -20.891 -6.199 -1.203 1 59.5 38 LEU B N 1
ATOM 4211 C CA . LEU B 1 38 ? -20.328 -5.152 -0.36 1 59.5 38 LEU B CA 1
ATOM 4212 C C . LEU B 1 38 ? -20.281 -5.598 1.099 1 59.5 38 LEU B C 1
ATOM 4214 O O . LEU B 1 38 ? -19.719 -4.898 1.947 1 59.5 38 LEU B O 1
ATOM 4218 N N . GLU B 1 39 ? -20.734 -6.73 1.219 1 60.53 39 GLU B N 1
ATOM 4219 C CA . GLU B 1 39 ? -20.625 -7.254 2.578 1 60.53 39 GLU B CA 1
ATOM 4220 C C . GLU B 1 39 ? -19.266 -7.914 2.816 1 60.53 39 GLU B C 1
ATOM 4222 O O . GLU B 1 39 ? -18.859 -8.094 3.963 1 60.53 39 GLU B O 1
ATOM 4227 N N . GLN B 1 40 ? -18.719 -8.086 1.67 1 67.38 40 GLN B N 1
ATOM 4228 C CA . GLN B 1 40 ? -17.359 -8.602 1.806 1 67.38 40 GLN B CA 1
ATOM 4229 C C . GLN B 1 40 ? -16.359 -7.48 2.084 1 67.38 40 GLN B C 1
ATOM 4231 O O . GLN B 1 40 ? -16.547 -6.355 1.618 1 67.38 40 GLN B O 1
ATOM 4236 N N . ILE B 1 41 ? -15.453 -7.73 2.824 1 70.25 41 ILE B N 1
ATOM 4237 C CA . ILE B 1 41 ? -14.531 -6.719 3.342 1 70.25 41 ILE B CA 1
ATOM 4238 C C . ILE B 1 41 ? -13.711 -6.137 2.197 1 70.25 41 ILE B C 1
ATOM 4240 O O . ILE B 1 41 ? -13.578 -4.914 2.08 1 70.25 41 ILE B O 1
ATOM 4244 N N . LEU B 1 42 ? -13.359 -7.016 1.318 1 74.69 42 LEU B N 1
ATOM 4245 C CA . LEU B 1 42 ? -12.469 -6.52 0.281 1 74.69 42 LEU B CA 1
ATOM 4246 C C . LEU B 1 42 ? -13.219 -5.637 -0.713 1 74.69 42 LEU B C 1
ATOM 4248 O O . LEU B 1 42 ? -12.797 -4.512 -0.99 1 74.69 42 LEU B O 1
ATOM 4252 N N . PRO B 1 43 ? -14.367 -6.137 -1.16 1 74.31 43 PRO B N 1
ATOM 4253 C CA . PRO B 1 43 ? -15.086 -5.273 -2.1 1 74.31 43 PRO B CA 1
ATOM 4254 C C . PRO B 1 43 ? -15.523 -3.951 -1.473 1 74.31 43 PRO B C 1
ATOM 4256 O O . PRO B 1 43 ? -15.5 -2.912 -2.139 1 74.31 43 PRO B O 1
ATOM 4259 N N . ALA B 1 44 ? -15.859 -4.078 -0.209 1 77 44 ALA B N 1
ATOM 4260 C CA . ALA B 1 44 ? -16.234 -2.848 0.477 1 77 44 ALA B CA 1
ATOM 4261 C C . ALA B 1 44 ? -15.062 -1.891 0.592 1 77 44 ALA B C 1
ATOM 4263 O O . ALA B 1 44 ? -15.203 -0.686 0.373 1 77 44 ALA B O 1
ATOM 4264 N N . PHE B 1 45 ? -13.938 -2.414 0.922 1 81.38 45 PHE B N 1
ATOM 4265 C CA . PHE B 1 45 ? -12.727 -1.613 1.039 1 81.38 45 PHE B CA 1
ATOM 4266 C C . PHE B 1 45 ? -12.367 -0.977 -0.298 1 81.38 45 PHE B C 1
ATOM 4268 O O . PHE B 1 45 ? -12.039 0.21 -0.358 1 81.38 45 PHE B O 1
ATOM 4275 N N . VAL B 1 46 ? -12.484 -1.792 -1.258 1 79.88 46 VAL B N 1
ATOM 4276 C CA . VAL B 1 46 ? -12.109 -1.325 -2.588 1 79.88 46 VAL B CA 1
ATOM 4277 C C . VAL B 1 46 ? -13.07 -0.229 -3.041 1 79.88 46 VAL B C 1
ATOM 4279 O O . VAL B 1 46 ? -12.648 0.78 -3.609 1 79.88 46 VAL B O 1
ATOM 4282 N N . LEU B 1 47 ? -14.273 -0.435 -2.75 1 80.38 47 LEU B N 1
ATOM 4283 C CA . LEU B 1 47 ? -15.273 0.56 -3.129 1 80.38 47 LEU B CA 1
ATOM 4284 C C . LEU B 1 47 ? -15.039 1.871 -2.385 1 80.38 47 LEU B C 1
ATOM 4286 O O . LEU B 1 47 ? -15.078 2.945 -2.988 1 80.38 47 LEU B O 1
ATOM 4290 N N . GLN B 1 48 ? -14.805 1.737 -1.15 1 83 48 GLN B N 1
ATOM 4291 C CA . GLN B 1 48 ? -14.578 2.924 -0.333 1 83 48 GLN B CA 1
ATOM 4292 C C . GLN B 1 48 ? -13.328 3.672 -0.784 1 83 48 GLN B C 1
ATOM 4294 O O . GLN B 1 48 ? -13.344 4.898 -0.909 1 83 48 GLN B O 1
ATOM 4299 N N . PHE B 1 49 ? -12.383 2.955 -0.989 1 85 49 PHE B N 1
ATOM 4300 C CA . PHE B 1 49 ? -11.117 3.549 -1.41 1 85 49 PHE B CA 1
ATOM 4301 C C . PHE B 1 49 ? -11.25 4.18 -2.791 1 85 49 PHE B C 1
ATOM 4303 O O . PHE B 1 49 ? -10.781 5.297 -3.016 1 85 49 PHE B O 1
ATOM 4310 N N . ALA B 1 50 ? -11.898 3.473 -3.686 1 80 50 ALA B N 1
ATOM 4311 C CA . ALA B 1 50 ? -12.07 3.967 -5.051 1 80 50 ALA B CA 1
ATOM 4312 C C . ALA B 1 50 ? -12.922 5.23 -5.074 1 80 50 ALA B C 1
ATOM 4314 O O . ALA B 1 50 ? -12.594 6.199 -5.766 1 80 50 ALA B O 1
ATOM 4315 N N . LEU B 1 51 ? -13.93 5.215 -4.344 1 82.81 51 LEU B N 1
ATOM 4316 C CA . LEU B 1 51 ? -14.828 6.363 -4.316 1 82.81 51 LEU B CA 1
ATOM 4317 C C . LEU B 1 51 ? -14.141 7.574 -3.699 1 82.81 51 LEU B C 1
ATOM 4319 O O . LEU B 1 51 ? -14.273 8.695 -4.203 1 82.81 51 LEU B O 1
ATOM 4323 N N . THR B 1 52 ? -13.484 7.348 -2.641 1 86.38 52 THR B N 1
ATOM 4324 C CA . THR B 1 52 ? -12.781 8.438 -1.969 1 86.38 52 THR B CA 1
ATOM 4325 C C . THR B 1 52 ? -11.695 9.023 -2.869 1 86.38 52 THR B C 1
ATOM 4327 O O . THR B 1 52 ? -11.547 10.242 -2.955 1 86.38 52 THR B O 1
ATOM 4330 N N . SER B 1 53 ? -11.023 8.18 -3.455 1 85.12 53 SER B N 1
ATOM 4331 C CA . SER B 1 53 ? -9.945 8.625 -4.332 1 85.12 53 SER B CA 1
ATOM 4332 C C . SER B 1 53 ? -10.484 9.375 -5.543 1 85.12 53 SER B C 1
ATOM 4334 O O . SER B 1 53 ? -9.922 10.391 -5.953 1 85.12 53 SER B O 1
ATOM 4336 N N . ALA B 1 54 ? -11.531 8.898 -6.141 1 82.44 54 ALA B N 1
ATOM 4337 C CA . ALA B 1 54 ? -12.141 9.555 -7.297 1 82.44 54 ALA B CA 1
ATOM 4338 C C . ALA B 1 54 ? -12.664 10.938 -6.934 1 82.44 54 ALA B C 1
ATOM 4340 O O . ALA B 1 54 ? -12.438 11.906 -7.664 1 82.44 54 ALA B O 1
ATOM 4341 N N . LEU B 1 55 ? -13.281 10.984 -5.891 1 87.56 55 LEU B N 1
ATOM 4342 C CA . LEU B 1 55 ? -13.812 12.266 -5.438 1 87.56 55 LEU B CA 1
ATOM 4343 C C . LEU B 1 55 ? -12.68 13.227 -5.105 1 87.56 55 LEU B C 1
ATOM 4345 O O . LEU B 1 55 ? -12.758 14.422 -5.402 1 87.56 55 LEU B O 1
ATOM 4349 N N . ASN B 1 56 ? -11.703 12.711 -4.43 1 89.19 56 ASN B N 1
ATOM 4350 C CA . ASN B 1 56 ? -10.555 13.547 -4.078 1 89.19 56 ASN B CA 1
ATOM 4351 C C . ASN B 1 56 ? -9.891 14.133 -5.316 1 89.19 56 ASN B C 1
ATOM 4353 O O . ASN B 1 56 ? -9.547 15.312 -5.344 1 89.19 56 ASN B O 1
ATOM 4357 N N . ARG B 1 57 ? -9.758 13.391 -6.281 1 82.94 57 ARG B N 1
ATOM 4358 C CA . ARG B 1 57 ? -9.133 13.859 -7.516 1 82.94 57 ARG B CA 1
ATOM 4359 C C . ARG B 1 57 ? -10 14.914 -8.195 1 82.94 57 ARG B C 1
ATOM 4361 O O . ARG B 1 57 ? -9.477 15.898 -8.727 1 82.94 57 ARG B O 1
ATOM 4368 N N . ALA B 1 58 ? -11.211 14.664 -8.266 1 86.19 58 ALA B N 1
ATOM 4369 C CA . ALA B 1 58 ? -12.125 15.625 -8.867 1 86.19 58 ALA B CA 1
ATOM 4370 C C . ALA B 1 58 ? -12.07 16.969 -8.133 1 86.19 58 ALA B C 1
ATOM 4372 O O . ALA B 1 58 ? -12.039 18.016 -8.766 1 86.19 58 ALA B O 1
ATOM 4373 N N . LEU B 1 59 ? -12.016 16.891 -6.887 1 91.56 59 LEU B N 1
ATOM 4374 C CA . LEU B 1 59 ? -12 18.109 -6.09 1 91.56 59 LEU B CA 1
ATOM 4375 C C . LEU B 1 59 ? -10.656 18.828 -6.211 1 91.56 59 LEU B C 1
ATOM 4377 O O . LEU B 1 59 ? -10.602 20.062 -6.195 1 91.56 59 LEU B O 1
ATOM 4381 N N . VAL B 1 60 ? -9.609 18.047 -6.211 1 86.69 60 VAL B N 1
ATOM 4382 C CA . VAL B 1 60 ? -8.289 18.641 -6.383 1 86.69 60 VAL B CA 1
ATOM 4383 C C . VAL B 1 60 ? -8.211 19.359 -7.727 1 86.69 60 VAL B C 1
ATOM 4385 O O . VAL B 1 60 ? -7.652 20.453 -7.824 1 86.69 60 VAL B O 1
ATOM 4388 N N . PHE B 1 61 ? -8.805 18.797 -8.727 1 83.31 61 PHE B N 1
ATOM 4389 C CA . PHE B 1 61 ? -8.844 19.406 -10.055 1 83.31 61 PHE B CA 1
ATOM 4390 C C . PHE B 1 61 ? -9.602 20.719 -10.031 1 83.31 61 PHE B C 1
ATOM 4392 O O . PHE B 1 61 ? -9.18 21.703 -10.648 1 83.31 61 PHE B O 1
ATOM 4399 N N . LEU B 1 62 ? -10.617 20.734 -9.32 1 88.31 62 LEU B N 1
ATOM 4400 C CA . LEU B 1 62 ? -11.422 21.953 -9.203 1 88.31 62 LEU B CA 1
ATOM 4401 C C . LEU B 1 62 ? -10.688 23.016 -8.391 1 88.31 62 LEU B C 1
ATOM 4403 O O . LEU B 1 62 ? -10.781 24.203 -8.695 1 88.31 62 LEU B O 1
ATOM 4407 N N . ALA B 1 63 ? -9.969 22.594 -7.422 1 88.94 63 ALA B N 1
ATOM 4408 C CA . ALA B 1 63 ? -9.266 23.516 -6.535 1 88.94 63 ALA B CA 1
ATOM 4409 C C . ALA B 1 63 ? -8.07 24.141 -7.242 1 88.94 63 ALA B C 1
ATOM 4411 O O . ALA B 1 63 ? -7.719 25.297 -6.965 1 88.94 63 ALA B O 1
ATOM 4412 N N . GLU B 1 64 ? -7.445 23.359 -8.047 1 80.62 64 GLU B N 1
ATOM 4413 C CA . GLU B 1 64 ? -6.289 23.891 -8.781 1 80.62 64 GLU B CA 1
ATOM 4414 C C . GLU B 1 64 ? -6.676 25.062 -9.656 1 80.62 64 GLU B C 1
ATOM 4416 O O . GLU B 1 64 ? -5.883 26 -9.844 1 80.62 64 GLU B O 1
ATOM 4421 N N . SER B 1 65 ? -7.859 25.062 -10.156 1 83.31 65 SER B N 1
ATOM 4422 C CA . SER B 1 65 ? -8.336 26.172 -10.977 1 83.31 65 SER B CA 1
ATOM 4423 C C . SER B 1 65 ? -8.547 27.422 -10.133 1 83.31 65 SER B C 1
ATOM 4425 O O . SER B 1 65 ? -8.508 28.547 -10.656 1 83.31 65 SER B O 1
ATOM 4427 N N . CYS B 1 66 ? -8.672 27.281 -8.82 1 85.31 66 CYS B N 1
ATOM 4428 C CA . CYS B 1 66 ? -8.922 28.406 -7.93 1 85.31 66 CYS B CA 1
ATOM 4429 C C . CYS B 1 66 ? -7.684 28.734 -7.105 1 85.31 66 CYS B C 1
ATOM 4431 O O . CYS B 1 66 ? -7.758 29.5 -6.148 1 85.31 66 CYS B O 1
ATOM 4433 N N . ASN B 1 67 ? -6.598 28.156 -7.359 1 83.44 67 ASN B N 1
ATOM 4434 C CA . ASN B 1 67 ? -5.344 28.375 -6.648 1 83.44 67 ASN B CA 1
ATOM 4435 C C . ASN B 1 67 ? -5.457 27.984 -5.18 1 83.44 67 ASN B C 1
ATOM 4437 O O . ASN B 1 67 ? -4.957 28.688 -4.301 1 83.44 67 ASN B O 1
ATOM 4441 N N . VAL B 1 68 ? -6.246 27.047 -4.887 1 89.06 68 VAL B N 1
ATOM 4442 C CA . VAL B 1 68 ? -6.371 26.484 -3.543 1 89.06 68 VAL B CA 1
ATOM 4443 C C . VAL B 1 68 ? -5.387 25.344 -3.363 1 89.06 68 VAL B C 1
ATOM 4445 O O . VAL B 1 68 ? -5.285 24.453 -4.227 1 89.06 68 VAL B O 1
ATOM 4448 N N . PRO B 1 69 ? -4.633 25.453 -2.307 1 88.44 69 PRO B N 1
ATOM 4449 C CA . PRO B 1 69 ? -3.68 24.359 -2.076 1 88.44 69 PRO B CA 1
ATOM 4450 C C . PRO B 1 69 ? -4.348 22.984 -2.027 1 88.44 69 PRO B C 1
ATOM 4452 O O . PRO B 1 69 ? -5.484 22.875 -1.558 1 88.44 69 PRO B O 1
ATOM 4455 N N . ARG B 1 70 ? -3.672 21.984 -2.414 1 86.25 70 ARG B N 1
ATOM 4456 C CA . ARG B 1 70 ? -4.184 20.625 -2.609 1 86.25 70 ARG B CA 1
ATOM 4457 C C . ARG B 1 70 ? -4.688 20.047 -1.296 1 86.25 70 ARG B C 1
ATOM 4459 O O . ARG B 1 70 ? -5.594 19.203 -1.292 1 86.25 70 ARG B O 1
ATOM 4466 N N . ILE B 1 71 ? -4.199 20.422 -0.224 1 88.69 71 ILE B N 1
ATOM 4467 C CA . ILE B 1 71 ? -4.547 19.844 1.066 1 88.69 71 ILE B CA 1
ATOM 4468 C C . ILE B 1 71 ? -5.996 20.188 1.413 1 88.69 71 ILE B C 1
ATOM 4470 O O . ILE B 1 71 ? -6.668 19.422 2.115 1 88.69 71 ILE B O 1
ATOM 4474 N N . VAL B 1 72 ? -6.492 21.328 0.943 1 92.56 72 VAL B N 1
ATOM 4475 C CA . VAL B 1 72 ? -7.832 21.797 1.269 1 92.56 72 VAL B CA 1
ATOM 4476 C C . VAL B 1 72 ? -8.875 20.844 0.692 1 92.56 72 VAL B C 1
ATOM 4478 O O . VAL B 1 72 ? -9.719 20.328 1.424 1 92.56 72 VAL B O 1
ATOM 4481 N N . PRO B 1 73 ? -8.805 20.547 -0.593 1 92.19 73 PRO B N 1
ATOM 4482 C CA . PRO B 1 73 ? -9.766 19.562 -1.101 1 92.19 73 PRO B CA 1
ATOM 4483 C C . PRO B 1 73 ? -9.555 18.172 -0.508 1 92.19 73 PRO B C 1
ATOM 4485 O O . PRO B 1 73 ? -10.508 17.406 -0.367 1 92.19 73 PRO B O 1
ATOM 4488 N N . ASN B 1 74 ? -8.398 17.828 -0.177 1 90.75 74 ASN B N 1
ATOM 4489 C CA . ASN B 1 74 ? -8.148 16.531 0.448 1 90.75 74 ASN B CA 1
ATOM 4490 C C . ASN B 1 74 ? -8.914 16.375 1.762 1 90.75 74 ASN B C 1
ATOM 4492 O O . ASN B 1 74 ? -9.586 15.375 1.985 1 90.75 74 ASN B O 1
ATOM 4496 N N . ILE B 1 75 ? -8.797 17.391 2.586 1 91.56 75 ILE B N 1
ATOM 4497 C CA . ILE B 1 75 ? -9.5 17.375 3.865 1 91.56 75 ILE B CA 1
ATOM 4498 C C . ILE B 1 75 ? -11.008 17.391 3.627 1 91.56 75 ILE B C 1
ATOM 4500 O O . ILE B 1 75 ? -11.758 16.672 4.289 1 91.56 75 ILE B O 1
ATOM 4504 N N . PHE B 1 76 ? -11.375 18.156 2.699 1 92.25 76 PHE B N 1
ATOM 4505 C CA . PHE B 1 76 ? -12.789 18.281 2.393 1 92.25 76 PHE B CA 1
ATOM 4506 C C . PHE B 1 76 ? -13.375 16.953 1.934 1 92.25 76 PHE B C 1
ATOM 4508 O O . PHE B 1 76 ? -14.523 16.625 2.256 1 92.25 76 PHE B O 1
ATOM 4515 N N . THR B 1 77 ? -12.68 16.25 1.146 1 90.69 77 THR B N 1
ATOM 4516 C CA . THR B 1 77 ? -13.125 14.93 0.699 1 90.69 77 THR B CA 1
ATOM 4517 C C . THR B 1 77 ? -13.398 14.016 1.89 1 90.69 77 THR B C 1
ATOM 4519 O O . THR B 1 77 ? -14.406 13.312 1.919 1 90.69 77 THR B O 1
ATOM 4522 N N . GLY B 1 78 ? -12.5 13.961 2.846 1 87.25 78 GLY B N 1
ATOM 4523 C CA . GLY B 1 78 ? -12.727 13.188 4.055 1 87.25 78 GLY B CA 1
ATOM 4524 C C . GLY B 1 78 ? -13.977 13.609 4.809 1 87.25 78 GLY B C 1
ATOM 4525 O O . GLY B 1 78 ? -14.742 12.766 5.281 1 87.25 78 GLY B O 1
ATOM 4526 N N . PHE B 1 79 ? -14.148 14.906 4.82 1 86.44 79 PHE B N 1
ATOM 4527 C CA . PHE B 1 79 ? -15.305 15.469 5.504 1 86.44 79 PHE B CA 1
ATOM 4528 C C . PHE B 1 79 ? -16.594 15.031 4.836 1 86.44 79 PHE B C 1
ATOM 4530 O O . PHE B 1 79 ? -17.594 14.766 5.516 1 86.44 79 PHE B O 1
ATOM 4537 N N . LEU B 1 80 ? -16.594 14.984 3.596 1 87.06 80 LEU B N 1
ATOM 4538 C CA . LEU B 1 80 ? -17.797 14.656 2.828 1 87.06 80 LEU B CA 1
ATOM 4539 C C . LEU B 1 80 ? -18.219 13.211 3.084 1 87.06 80 LEU B C 1
ATOM 4541 O O . LEU B 1 80 ? -19.406 12.906 3.119 1 87.06 80 LEU B O 1
ATOM 4545 N N . PHE B 1 81 ? -17.312 12.359 3.305 1 82.62 81 PHE B N 1
ATOM 4546 C CA . PHE B 1 81 ? -17.625 10.945 3.516 1 82.62 81 PHE B CA 1
ATOM 4547 C C . PHE B 1 81 ? -17.797 10.648 5 1 82.62 81 PHE B C 1
ATOM 4549 O O . PHE B 1 81 ? -18.234 9.555 5.371 1 82.62 81 PHE B O 1
ATOM 4556 N N . GLY B 1 82 ? -17.453 11.562 5.82 1 77.19 82 GLY B N 1
ATOM 4557 C CA . GLY B 1 82 ? -17.578 11.383 7.258 1 77.19 82 GLY B CA 1
ATOM 4558 C C . GLY B 1 82 ? -19 11.531 7.758 1 77.19 82 GLY B C 1
ATOM 4559 O O . GLY B 1 82 ? -19.922 11.734 6.965 1 77.19 82 GLY B O 1
ATOM 4560 N N . PRO B 1 83 ? -19.172 11.305 8.969 1 77.12 83 PRO B N 1
ATOM 4561 C CA . PRO B 1 83 ? -20.516 11.391 9.578 1 77.12 83 PRO B CA 1
ATOM 4562 C C . PRO B 1 83 ? -21.109 12.789 9.484 1 77.12 83 PRO B C 1
ATOM 4564 O O . PRO B 1 83 ? -22.312 12.953 9.672 1 77.12 83 PRO B O 1
ATOM 4567 N N . SER B 1 84 ? -20.359 13.734 9.109 1 76.5 84 SER B N 1
ATOM 4568 C CA . SER B 1 84 ? -20.828 15.117 9.047 1 76.5 84 SER B CA 1
ATOM 4569 C C . SER B 1 84 ? -21.578 15.391 7.746 1 76.5 84 SER B C 1
ATOM 4571 O O . SER B 1 84 ? -22.359 16.344 7.664 1 76.5 84 SER B O 1
ATOM 4573 N N . ALA B 1 85 ? -21.406 14.633 6.707 1 82.25 85 ALA B N 1
ATOM 4574 C CA . ALA B 1 85 ? -22.062 14.906 5.426 1 82.25 85 ALA B CA 1
ATOM 4575 C C . ALA B 1 85 ? -22.781 13.664 4.91 1 82.25 85 ALA B C 1
ATOM 4577 O O . ALA B 1 85 ? -23.844 13.305 5.418 1 82.25 85 ALA B O 1
ATOM 4578 N N . LEU B 1 86 ? -22.047 12.828 4.047 1 75.25 86 LEU B N 1
ATOM 4579 C CA . LEU B 1 86 ? -22.672 11.672 3.422 1 75.25 86 LEU B CA 1
ATOM 4580 C C . LEU B 1 86 ? -22.875 10.555 4.434 1 75.25 86 LEU B C 1
ATOM 4582 O O . LEU B 1 86 ? -23.75 9.703 4.266 1 75.25 86 LEU B O 1
ATOM 4586 N N . GLY B 1 87 ? -22.094 10.609 5.363 1 68.19 87 GLY B N 1
ATOM 4587 C CA . GLY B 1 87 ? -22.188 9.586 6.395 1 68.19 87 GLY B CA 1
ATOM 4588 C C . GLY B 1 87 ? -23.438 9.703 7.234 1 68.19 87 GLY B C 1
ATOM 4589 O O . GLY B 1 87 ? -23.844 8.742 7.898 1 68.19 87 GLY B O 1
ATOM 4590 N N . LYS B 1 88 ? -24.047 10.844 7.148 1 67.5 88 LYS B N 1
ATOM 4591 C CA . LYS B 1 88 ? -25.297 11.047 7.891 1 67.5 88 LYS B CA 1
ATOM 4592 C C . LYS B 1 88 ? -26.438 10.266 7.25 1 67.5 88 LYS B C 1
ATOM 4594 O O . LYS B 1 88 ? -27.406 9.906 7.93 1 67.5 88 LYS B O 1
ATOM 4599 N N . TRP B 1 89 ? -26.156 10.086 6.012 1 67.5 89 TRP B N 1
ATOM 4600 C CA . TRP B 1 89 ? -27.203 9.344 5.305 1 67.5 89 TRP B CA 1
ATOM 4601 C C . TRP B 1 89 ? -27.062 7.848 5.543 1 67.5 89 TRP B C 1
ATOM 4603 O O . TRP B 1 89 ? -26.109 7.219 5.047 1 67.5 89 TRP B O 1
ATOM 4613 N N . LYS B 1 90 ? -27.875 7.348 6.379 1 62.62 90 LYS B N 1
ATOM 4614 C CA . LYS B 1 90 ? -27.828 5.965 6.855 1 62.62 90 LYS B CA 1
ATOM 4615 C C . LYS B 1 90 ? -27.703 4.988 5.691 1 62.62 90 LYS B C 1
ATOM 4617 O O . LYS B 1 90 ? -26.953 4.004 5.781 1 62.62 90 LYS B O 1
ATOM 4622 N N . TYR B 1 91 ? -28.391 5.312 4.727 1 60.66 91 TYR B N 1
ATOM 4623 C CA . TYR B 1 91 ? -28.406 4.383 3.602 1 60.66 91 TYR B CA 1
ATOM 4624 C C . TYR B 1 91 ? -27.031 4.328 2.93 1 60.66 91 TYR B C 1
ATOM 4626 O O . TYR B 1 91 ? -26.562 3.248 2.568 1 60.66 91 TYR B O 1
ATOM 4634 N N . PHE B 1 92 ? -26.469 5.445 2.869 1 64 92 PHE B N 1
ATOM 4635 C CA . PHE B 1 92 ? -25.141 5.504 2.238 1 64 92 PHE B CA 1
ATOM 4636 C C . PHE B 1 92 ? -24.094 4.824 3.107 1 64 92 PHE B C 1
ATOM 4638 O O . PHE B 1 92 ? -23.281 4.039 2.609 1 64 92 PHE B O 1
ATOM 4645 N N . PHE B 1 93 ? -24.25 5.066 4.285 1 62.59 93 PHE B N 1
ATOM 4646 C CA . PHE B 1 93 ? -23.219 4.57 5.195 1 62.59 93 PHE B CA 1
ATOM 4647 C C . PHE B 1 93 ? -23.375 3.066 5.406 1 62.59 93 PHE B C 1
ATOM 4649 O O . PHE B 1 93 ? -22.375 2.342 5.449 1 62.59 93 PHE B O 1
ATOM 4656 N N . ASP B 1 94 ? -24.484 2.658 5.496 1 62.03 94 ASP B N 1
ATOM 4657 C CA . ASP B 1 94 ? -24.703 1.235 5.73 1 62.03 94 ASP B CA 1
ATOM 4658 C C . ASP B 1 94 ? -24.344 0.413 4.496 1 62.03 94 ASP B C 1
ATOM 4660 O O . ASP B 1 94 ? -23.891 -0.729 4.613 1 62.03 94 ASP B O 1
ATOM 4664 N N . SER B 1 95 ? -24.547 1.067 3.469 1 63.59 95 SER B N 1
ATOM 4665 C CA . SER B 1 95 ? -24.344 0.323 2.232 1 63.59 95 SER B CA 1
ATOM 4666 C C . SER B 1 95 ? -22.875 0.392 1.785 1 63.59 95 SER B C 1
ATOM 4668 O O . SER B 1 95 ? -22.312 -0.603 1.321 1 63.59 95 SER B O 1
ATOM 4670 N N . ILE B 1 96 ? -22.297 1.49 2.004 1 65.06 96 ILE B N 1
ATOM 4671 C CA . ILE B 1 96 ? -20.984 1.703 1.416 1 65.06 96 ILE B CA 1
ATOM 4672 C C . ILE B 1 96 ? -19.922 1.664 2.51 1 65.06 96 ILE B C 1
ATOM 4674 O O . ILE B 1 96 ? -18.812 1.179 2.283 1 65.06 96 ILE B O 1
ATOM 4678 N N . PHE B 1 97 ? -20.266 2.113 3.625 1 60.78 97 PHE B N 1
ATOM 4679 C CA . PHE B 1 97 ? -19.281 2.207 4.699 1 60.78 97 PHE B CA 1
ATOM 4680 C C . PHE B 1 97 ? -19.766 1.457 5.938 1 60.78 97 PHE B C 1
ATOM 4682 O O . PHE B 1 97 ? -19.969 2.057 6.996 1 60.78 97 PHE B O 1
ATOM 4689 N N . PRO B 1 98 ? -19.844 0.189 5.629 1 58.25 98 PRO B N 1
ATOM 4690 C CA . PRO B 1 98 ? -20.281 -0.515 6.836 1 58.25 98 PRO B CA 1
ATOM 4691 C C . PRO B 1 98 ? -19.234 -0.466 7.957 1 58.25 98 PRO B C 1
ATOM 4693 O O . PRO B 1 98 ? -18.031 -0.443 7.688 1 58.25 98 PRO B O 1
ATOM 4696 N N . TYR B 1 99 ? -19.625 -0.213 9.086 1 51.91 99 TYR B N 1
ATOM 4697 C CA . TYR B 1 99 ? -18.812 0.035 10.273 1 51.91 99 TYR B CA 1
ATOM 4698 C C . TYR B 1 99 ? -17.766 -1.063 10.461 1 51.91 99 TYR B C 1
ATOM 4700 O O . TYR B 1 99 ? -16.625 -0.79 10.844 1 51.91 99 TYR B O 1
ATOM 4708 N N . ASN B 1 100 ? -18.156 -2.289 10.164 1 54.94 100 ASN B N 1
ATOM 4709 C CA . ASN B 1 100 ? -17.234 -3.408 10.367 1 54.94 100 ASN B CA 1
ATOM 4710 C C . ASN B 1 100 ? -16.047 -3.332 9.422 1 54.94 100 ASN B C 1
ATOM 4712 O O . ASN B 1 100 ? -15.023 -3.982 9.656 1 54.94 100 ASN B O 1
ATOM 4716 N N . ASN B 1 101 ? -16.172 -2.408 8.602 1 62.44 101 ASN B N 1
ATOM 4717 C CA . ASN B 1 101 ? -15.148 -2.408 7.555 1 62.44 101 ASN B CA 1
ATOM 4718 C C . ASN B 1 101 ? -14.211 -1.215 7.684 1 62.44 101 ASN B C 1
ATOM 4720 O O . ASN B 1 101 ? -13.461 -0.904 6.758 1 62.44 101 ASN B O 1
ATOM 4724 N N . MET B 1 102 ? -14.133 -0.716 8.984 1 71.38 102 MET B N 1
ATOM 4725 C CA . MET B 1 102 ? -13.336 0.507 9.086 1 71.38 102 MET B CA 1
ATOM 4726 C C . MET B 1 102 ? -11.914 0.196 9.539 1 71.38 102 MET B C 1
ATOM 4728 O O . MET B 1 102 ? -11.008 1.013 9.359 1 71.38 102 MET B O 1
ATOM 4732 N N . LEU B 1 103 ? -11.773 -1.041 10.031 1 77.19 103 LEU B N 1
ATOM 4733 C CA . LEU B 1 103 ? -10.477 -1.379 10.602 1 77.19 103 LEU B CA 1
ATOM 4734 C C . LEU B 1 103 ? -9.398 -1.418 9.523 1 77.19 103 LEU B C 1
ATOM 4736 O O . LEU B 1 103 ? -8.328 -0.819 9.688 1 77.19 103 LEU B O 1
ATOM 4740 N N . PRO B 1 104 ? -9.734 -2.025 8.406 1 80.19 104 PRO B N 1
ATOM 4741 C CA . PRO B 1 104 ? -8.719 -2.016 7.355 1 80.19 104 PRO B CA 1
ATOM 4742 C C . PRO B 1 104 ? -8.422 -0.611 6.832 1 80.19 104 PRO B C 1
ATOM 4744 O O . PRO B 1 104 ? -7.27 -0.293 6.52 1 80.19 104 PRO B O 1
ATOM 4747 N N . LEU B 1 105 ? -9.445 0.14 6.848 1 81.5 105 LEU B N 1
ATOM 4748 C CA . LEU B 1 105 ? -9.273 1.507 6.363 1 81.5 105 LEU B CA 1
ATOM 4749 C C . LEU B 1 105 ? -8.414 2.32 7.32 1 81.5 105 LEU B C 1
ATOM 4751 O O . LEU B 1 105 ? -7.523 3.055 6.887 1 81.5 105 LEU B O 1
ATOM 4755 N N . GLU B 1 106 ? -8.602 2.174 8.531 1 82.75 106 GLU B N 1
ATOM 4756 C CA . GLU B 1 106 ? -7.84 2.891 9.555 1 82.75 106 GLU B CA 1
ATOM 4757 C C . GLU B 1 106 ? -6.379 2.457 9.555 1 82.75 106 GLU B C 1
ATOM 4759 O O . GLU B 1 106 ? -5.477 3.289 9.688 1 82.75 106 GLU B O 1
ATOM 4764 N N . THR B 1 107 ? -6.242 1.21 9.422 1 84 107 THR B N 1
ATOM 4765 C CA . THR B 1 107 ? -4.883 0.684 9.438 1 84 107 THR B CA 1
ATOM 4766 C C . THR B 1 107 ? -4.105 1.169 8.219 1 84 107 THR B C 1
ATOM 4768 O O . THR B 1 107 ? -2.951 1.584 8.336 1 84 107 THR B O 1
ATOM 4771 N N . MET B 1 108 ? -4.758 1.144 7.129 1 87.12 108 MET B N 1
ATOM 4772 C CA . MET B 1 108 ? -4.094 1.585 5.902 1 87.12 108 MET B CA 1
ATOM 4773 C C . MET B 1 108 ? -3.855 3.092 5.926 1 87.12 108 MET B C 1
ATOM 4775 O O . MET B 1 108 ? -2.846 3.572 5.41 1 87.12 108 MET B O 1
ATOM 4779 N N . GLY B 1 109 ? -4.848 3.75 6.457 1 88.31 109 GLY B N 1
ATOM 4780 C CA . GLY B 1 109 ? -4.66 5.184 6.617 1 88.31 109 GLY B CA 1
ATOM 4781 C C . GLY B 1 109 ? -3.494 5.531 7.523 1 88.31 109 GLY B C 1
ATOM 4782 O O . GLY B 1 109 ? -2.703 6.426 7.211 1 88.31 109 GLY B O 1
ATOM 4783 N N . ALA B 1 110 ? -3.34 4.828 8.586 1 87.5 110 ALA B N 1
ATOM 4784 C CA . ALA B 1 110 ? -2.24 5.047 9.523 1 87.5 110 ALA B CA 1
ATOM 4785 C C . ALA B 1 110 ? -0.901 4.68 8.898 1 87.5 110 ALA B C 1
ATOM 4787 O O . ALA B 1 110 ? 0.104 5.359 9.117 1 87.5 110 ALA B O 1
ATOM 4788 N N . LEU B 1 111 ? -0.951 3.646 8.156 1 89 111 LEU B N 1
ATOM 4789 C CA . LEU B 1 111 ? 0.255 3.229 7.449 1 89 111 LEU B CA 1
ATOM 4790 C C . LEU B 1 111 ? 0.695 4.293 6.449 1 89 111 LEU B C 1
ATOM 4792 O O . LEU B 1 111 ? 1.892 4.547 6.293 1 89 111 LEU B O 1
ATOM 4796 N N . THR B 1 112 ? -0.27 4.809 5.793 1 90.62 112 THR B N 1
ATOM 4797 C CA . THR B 1 112 ? 0.001 5.891 4.855 1 90.62 112 THR B CA 1
ATOM 4798 C C . THR B 1 112 ? 0.71 7.047 5.551 1 90.62 112 THR B C 1
ATOM 4800 O O . THR B 1 112 ? 1.672 7.605 5.02 1 90.62 112 THR B O 1
ATOM 4803 N N . LEU B 1 113 ? 0.305 7.316 6.703 1 90.94 113 LEU B N 1
ATOM 4804 C CA . LEU B 1 113 ? 0.869 8.43 7.465 1 90.94 113 LEU B CA 1
ATOM 4805 C C . LEU B 1 113 ? 2.322 8.148 7.832 1 90.94 113 LEU B C 1
ATOM 4807 O O . LEU B 1 113 ? 3.158 9.055 7.805 1 90.94 113 LEU B O 1
ATOM 4811 N N . VAL B 1 114 ? 2.562 7.004 8.188 1 91.5 114 VAL B N 1
ATOM 4812 C CA . VAL B 1 114 ? 3.914 6.621 8.586 1 91.5 114 VAL B CA 1
ATOM 4813 C C . VAL B 1 114 ? 4.863 6.777 7.398 1 91.5 114 VAL B C 1
ATOM 4815 O O . VAL B 1 114 ? 5.914 7.41 7.52 1 91.5 114 VAL B O 1
ATOM 4818 N N . TYR B 1 115 ? 4.477 6.281 6.316 1 93 115 TYR B N 1
ATOM 4819 C CA . TYR B 1 115 ? 5.336 6.375 5.141 1 93 115 TYR B CA 1
ATOM 4820 C C . TYR B 1 115 ? 5.43 7.812 4.641 1 93 115 TYR B C 1
ATOM 4822 O O . TYR B 1 115 ? 6.477 8.242 4.152 1 93 115 TYR B O 1
ATOM 4830 N N . TYR B 1 116 ? 4.371 8.5 4.762 1 92.88 116 TYR B N 1
ATOM 4831 C CA . TYR B 1 116 ? 4.398 9.891 4.336 1 92.88 116 TYR B CA 1
ATOM 4832 C C . TYR B 1 116 ? 5.348 10.711 5.203 1 92.88 116 TYR B C 1
ATOM 4834 O O . TYR B 1 116 ? 6.098 11.547 4.695 1 92.88 116 TYR B O 1
ATOM 4842 N N . ALA B 1 117 ? 5.281 10.469 6.477 1 93.5 117 ALA B N 1
ATOM 4843 C CA . ALA B 1 117 ? 6.199 11.156 7.383 1 93.5 117 ALA B CA 1
ATOM 4844 C C . ALA B 1 117 ? 7.652 10.844 7.023 1 93.5 117 ALA B C 1
ATOM 4846 O O . ALA B 1 117 ? 8.508 11.734 7.051 1 93.5 117 ALA B O 1
ATOM 4847 N N . PHE B 1 118 ? 7.914 9.633 6.664 1 94.31 118 PHE B N 1
ATOM 4848 C CA . PHE B 1 118 ? 9.25 9.219 6.238 1 94.31 118 PHE B CA 1
ATOM 4849 C C . PHE B 1 118 ? 9.672 9.992 4.992 1 94.31 118 PHE B C 1
ATOM 4851 O O . PHE B 1 118 ? 10.805 10.484 4.918 1 94.31 118 PHE B O 1
ATOM 4858 N N . LEU B 1 119 ? 8.789 10.117 4.082 1 93.62 119 LEU B N 1
ATOM 4859 C CA . LEU B 1 119 ? 9.086 10.797 2.824 1 93.62 119 LEU B CA 1
ATOM 4860 C C . LEU B 1 119 ? 9.297 12.289 3.051 1 93.62 119 LEU B C 1
ATOM 4862 O O . LEU B 1 119 ? 10.125 12.914 2.377 1 93.62 119 LEU B O 1
ATOM 4866 N N . LEU B 1 120 ? 8.523 12.859 3.951 1 91.75 120 LEU B N 1
ATOM 4867 C CA . LEU B 1 120 ? 8.727 14.258 4.312 1 91.75 120 LEU B CA 1
ATOM 4868 C C . LEU B 1 120 ? 10.133 14.484 4.852 1 91.75 120 LEU B C 1
ATOM 4870 O O . LEU B 1 120 ? 10.789 15.469 4.504 1 91.75 120 LEU B O 1
ATOM 4874 N N . GLY B 1 121 ? 10.594 13.578 5.688 1 91.5 121 GLY B N 1
ATOM 4875 C CA . GLY B 1 121 ? 11.953 13.656 6.199 1 91.5 121 GLY B CA 1
ATOM 4876 C C . GLY B 1 121 ? 13.008 13.531 5.117 1 91.5 121 GLY B C 1
ATOM 4877 O O . GLY B 1 121 ? 14.023 14.227 5.148 1 91.5 121 GLY B O 1
ATOM 4878 N N . LEU B 1 122 ? 12.695 12.711 4.184 1 91.12 122 LEU B N 1
ATOM 4879 C CA . LEU B 1 122 ? 13.625 12.469 3.084 1 91.12 122 LEU B CA 1
ATOM 4880 C C . LEU B 1 122 ? 13.766 13.719 2.219 1 91.12 122 LEU B C 1
ATOM 4882 O O . LEU B 1 122 ? 14.82 13.945 1.621 1 91.12 122 LEU B O 1
ATOM 4886 N N . GLU B 1 123 ? 12.781 14.469 2.107 1 88.81 123 GLU B N 1
ATOM 4887 C CA . GLU B 1 123 ? 12.766 15.641 1.239 1 88.81 123 GLU B CA 1
ATOM 4888 C C . GLU B 1 123 ? 13.469 16.828 1.9 1 88.81 123 GLU B C 1
ATOM 4890 O O . GLU B 1 123 ? 13.828 17.797 1.229 1 88.81 123 GLU B O 1
ATOM 4895 N N . LEU B 1 124 ? 13.594 16.734 3.168 1 85.56 124 LEU B N 1
ATOM 4896 C CA . LEU B 1 124 ? 14.219 17.844 3.879 1 85.56 124 LEU B CA 1
ATOM 4897 C C . LEU B 1 124 ? 15.672 18.016 3.445 1 85.56 124 LEU B C 1
ATOM 4899 O O . LEU B 1 124 ? 16.469 17.078 3.514 1 85.56 124 LEU B O 1
ATOM 4903 N N . ASP B 1 125 ? 15.883 19.062 2.658 1 77.94 125 ASP B N 1
ATOM 4904 C CA . ASP B 1 125 ? 17.25 19.422 2.289 1 77.94 125 ASP B CA 1
ATOM 4905 C C . ASP B 1 125 ? 17.828 20.422 3.277 1 77.94 125 ASP B C 1
ATOM 4907 O O . ASP B 1 125 ? 17.422 21.594 3.305 1 77.94 125 ASP B O 1
ATOM 4911 N N . LEU B 1 126 ? 18.734 20 4.02 1 74.38 126 LEU B N 1
ATOM 4912 C CA . LEU B 1 126 ? 19.266 20.844 5.086 1 74.38 126 LEU B CA 1
ATOM 4913 C C . LEU B 1 126 ? 20.328 21.781 4.543 1 74.38 126 LEU B C 1
ATOM 4915 O O . LEU B 1 126 ? 20.828 22.656 5.27 1 74.38 126 LEU B O 1
ATOM 4919 N N . LYS B 1 127 ? 20.578 21.688 3.176 1 71.44 127 LYS B N 1
ATOM 4920 C CA . LYS B 1 127 ? 21.641 22.5 2.594 1 71.44 127 LYS B CA 1
ATOM 4921 C C . LYS B 1 127 ? 21.297 23.984 2.686 1 71.44 127 LYS B C 1
ATOM 4923 O O . LYS B 1 127 ? 22.156 24.797 3.035 1 71.44 127 LYS B O 1
ATOM 4928 N N . PRO B 1 128 ? 20.094 24.312 2.434 1 64.69 128 PRO B N 1
ATOM 4929 C CA . PRO B 1 128 ? 19.781 25.734 2.533 1 64.69 128 PRO B CA 1
ATOM 4930 C C . PRO B 1 128 ? 20 26.297 3.938 1 64.69 128 PRO B C 1
ATOM 4932 O O . PRO B 1 128 ? 20.344 27.469 4.094 1 64.69 128 PRO B O 1
ATOM 4935 N N . ILE B 1 129 ? 19.75 25.547 4.852 1 62.47 129 ILE B N 1
ATOM 4936 C CA . ILE B 1 129 ? 19.938 25.984 6.23 1 62.47 129 ILE B CA 1
ATOM 4937 C C . ILE B 1 129 ? 21.422 26.25 6.484 1 62.47 129 ILE B C 1
ATOM 4939 O O . ILE B 1 129 ? 21.781 27.234 7.141 1 62.47 129 ILE B O 1
ATOM 4943 N N . THR B 1 130 ? 22.125 25.391 5.895 1 63.03 130 THR B N 1
ATOM 4944 C CA . THR B 1 130 ? 23.562 25.5 6.137 1 63.03 130 THR B CA 1
ATOM 4945 C C . THR B 1 130 ? 24.156 26.641 5.328 1 63.03 130 THR B C 1
ATOM 4947 O O . THR B 1 130 ? 25.141 27.281 5.754 1 63.03 130 THR B O 1
ATOM 4950 N N . ARG B 1 131 ? 23.625 26.781 4.145 1 58 131 ARG B N 1
ATOM 4951 C CA . ARG B 1 131 ? 24.156 27.828 3.273 1 58 131 ARG B CA 1
ATOM 4952 C C . ARG B 1 131 ? 23.703 29.219 3.736 1 58 131 ARG B C 1
ATOM 4954 O O . ARG B 1 131 ? 24.469 30.188 3.621 1 58 131 ARG B O 1
ATOM 4961 N N . PHE B 1 132 ? 22.484 29.156 4.148 1 56.03 132 PHE B N 1
ATOM 4962 C CA . PHE B 1 132 ? 21.953 30.469 4.543 1 56.03 132 PHE B CA 1
ATOM 4963 C C . PHE B 1 132 ? 22.062 30.656 6.047 1 56.03 132 PHE B C 1
ATOM 4965 O O . PHE B 1 132 ? 21.203 31.281 6.66 1 56.03 132 PHE B O 1
ATOM 4972 N N . TYR B 1 133 ? 22.906 29.734 6.68 1 53.91 133 TYR B N 1
ATOM 4973 C CA . TYR B 1 133 ? 23.188 29.859 8.109 1 53.91 133 TYR B CA 1
ATOM 4974 C C . TYR B 1 133 ? 23.156 31.328 8.539 1 53.91 133 TYR B C 1
ATOM 4976 O O . TYR B 1 133 ? 22.766 31.641 9.656 1 53.91 133 TYR B O 1
ATOM 4984 N N . TYR B 1 134 ? 23.453 32 7.52 1 52.88 134 TYR B N 1
ATOM 4985 C CA . TYR B 1 134 ? 23.641 33.406 7.879 1 52.88 134 TYR B CA 1
ATOM 4986 C C . TYR B 1 134 ? 22.297 34.156 7.898 1 52.88 134 TYR B C 1
ATOM 4988 O O . TYR B 1 134 ? 22.234 35.312 8.258 1 52.88 134 TYR B O 1
ATOM 4996 N N . ASN B 1 135 ? 21.25 33.344 7.625 1 68.06 135 ASN B N 1
ATOM 4997 C CA . ASN B 1 135 ? 20.062 34.219 7.555 1 68.06 135 ASN B CA 1
ATOM 4998 C C . ASN B 1 135 ? 19.281 34.188 8.859 1 68.06 135 ASN B C 1
ATOM 5000 O O . ASN B 1 135 ? 18.312 33.438 9 1 68.06 135 ASN B O 1
ATOM 5004 N N . LYS B 1 136 ? 19.828 34.844 9.914 1 83.31 136 LYS B N 1
ATOM 5005 C CA . LYS B 1 136 ? 19.188 35.062 11.203 1 83.31 136 LYS B CA 1
ATOM 5006 C C . LYS B 1 136 ? 17.719 35.406 11.039 1 83.31 136 LYS B C 1
ATOM 5008 O O . LYS B 1 136 ? 16.891 35.062 11.883 1 83.31 136 LYS B O 1
ATOM 5013 N N . LYS B 1 137 ? 17.469 35.969 9.914 1 87.75 137 LYS B N 1
ATOM 5014 C CA . LYS B 1 137 ? 16.094 36.375 9.641 1 87.75 137 LYS B CA 1
ATOM 5015 C C . LYS B 1 137 ? 15.156 35.156 9.531 1 87.75 137 LYS B C 1
ATOM 5017 O O . LYS B 1 137 ? 14.047 35.188 10.062 1 87.75 137 LYS B O 1
ATOM 5022 N N . ALA B 1 138 ? 15.625 34.125 8.938 1 90.06 138 ALA B N 1
ATOM 5023 C CA . ALA B 1 138 ? 14.812 32.938 8.734 1 90.06 138 ALA B CA 1
ATOM 5024 C C . ALA B 1 138 ? 14.523 32.219 10.062 1 90.06 138 ALA B C 1
ATOM 5026 O O . ALA B 1 138 ? 13.414 31.734 10.281 1 90.06 138 ALA B O 1
ATOM 5027 N N . ILE B 1 139 ? 15.461 32.25 10.945 1 91 139 ILE B N 1
ATOM 5028 C CA . ILE B 1 139 ? 15.312 31.625 12.25 1 91 139 ILE B CA 1
ATOM 5029 C C . ILE B 1 139 ? 14.312 32.406 13.094 1 91 139 ILE B C 1
ATOM 5031 O O . ILE B 1 139 ? 13.461 31.828 13.766 1 91 139 ILE B O 1
ATOM 5035 N N . VAL B 1 140 ? 14.422 33.719 13.016 1 92.69 140 VAL B N 1
ATOM 5036 C CA . VAL B 1 140 ? 13.555 34.562 13.82 1 92.69 140 VAL B CA 1
ATOM 5037 C C . VAL B 1 140 ? 12.117 34.469 13.328 1 92.69 140 VAL B C 1
ATOM 5039 O O . VAL B 1 140 ? 11.18 34.406 14.133 1 92.69 140 VAL B O 1
ATOM 5042 N N . VAL B 1 141 ? 11.984 34.438 12.062 1 92.38 141 VAL B N 1
ATOM 5043 C CA . VAL B 1 141 ? 10.656 34.312 11.477 1 92.38 141 VAL B CA 1
ATOM 5044 C C . VAL B 1 141 ? 10.031 33 11.906 1 92.38 141 VAL B C 1
ATOM 5046 O O . VAL B 1 141 ? 8.875 32.938 12.328 1 92.38 141 VAL B O 1
ATOM 5049 N N . ALA B 1 142 ? 10.781 31.891 11.82 1 92.56 142 ALA B N 1
ATOM 5050 C CA . ALA B 1 142 ? 10.305 30.562 12.188 1 92.56 142 ALA B CA 1
ATOM 5051 C C . ALA B 1 142 ? 9.945 30.484 13.664 1 92.56 142 ALA B C 1
ATOM 5053 O O . ALA B 1 142 ? 8.898 29.953 14.031 1 92.56 142 ALA B O 1
ATOM 5054 N N . LEU B 1 143 ? 10.781 31.078 14.477 1 91.75 143 LEU B N 1
ATOM 5055 C CA . LEU B 1 143 ? 10.586 31.016 15.922 1 91.75 143 LEU B CA 1
ATOM 5056 C C . LEU B 1 143 ? 9.43 31.906 16.359 1 91.75 143 LEU B C 1
ATOM 5058 O O . LEU B 1 143 ? 8.711 31.578 17.312 1 91.75 143 LEU B O 1
ATOM 5062 N N . ALA B 1 144 ? 9.289 33 15.703 1 92.06 144 ALA B N 1
ATOM 5063 C CA . ALA B 1 144 ? 8.18 33.906 16.031 1 92.06 144 ALA B CA 1
ATOM 5064 C C . ALA B 1 144 ? 6.84 33.219 15.836 1 92.06 144 ALA B C 1
ATOM 5066 O O . ALA B 1 144 ? 5.957 33.281 16.688 1 92.06 144 ALA B O 1
ATOM 5067 N N . GLY B 1 145 ? 6.68 32.562 14.75 1 89.69 145 GLY B N 1
ATOM 5068 C CA . GLY B 1 145 ? 5.453 31.812 14.5 1 89.69 145 GLY B CA 1
ATOM 5069 C C . GLY B 1 145 ? 5.223 30.688 15.484 1 89.69 145 GLY B C 1
ATOM 5070 O O . GLY B 1 145 ? 4.09 30.438 15.891 1 89.69 145 GLY B O 1
ATOM 5071 N N . LEU B 1 146 ? 6.262 30.078 15.938 1 91.88 146 LEU B N 1
ATOM 5072 C CA . LEU B 1 146 ? 6.188 28.922 16.828 1 91.88 146 LEU B CA 1
ATOM 5073 C C . LEU B 1 146 ? 5.945 29.344 18.266 1 91.88 146 LEU B C 1
ATOM 5075 O O . LEU B 1 146 ? 5.043 28.828 18.922 1 91.88 146 LEU B O 1
ATOM 5079 N N . VAL B 1 147 ? 6.707 30.312 18.766 1 92 147 VAL B N 1
ATOM 5080 C CA . VAL B 1 147 ? 6.746 30.688 20.172 1 92 147 VAL B CA 1
ATOM 5081 C C . VAL B 1 147 ? 5.461 31.406 20.562 1 92 147 VAL B C 1
ATOM 5083 O O . VAL B 1 147 ? 4.953 31.25 21.672 1 92 147 VAL B O 1
ATOM 5086 N N . PHE B 1 148 ? 4.926 32.156 19.703 1 93.38 148 PHE B N 1
ATOM 5087 C CA . PHE B 1 148 ? 3.73 32.938 20.031 1 93.38 148 PHE B CA 1
ATOM 5088 C C . PHE B 1 148 ? 2.479 32.094 19.844 1 93.38 148 PHE B C 1
ATOM 5090 O O . PHE B 1 148 ? 1.522 32.219 20.625 1 93.38 148 PHE B O 1
ATOM 5097 N N . SER B 1 149 ? 2.512 31.25 18.891 1 94.5 149 SER B N 1
ATOM 5098 C CA . SER B 1 149 ? 1.329 30.438 18.609 1 94.5 149 SER B CA 1
ATOM 5099 C C . SER B 1 149 ? 1.137 29.344 19.656 1 94.5 149 SER B C 1
ATOM 5101 O O . SER B 1 149 ? 0.006 28.953 19.953 1 94.5 149 SER B O 1
ATOM 5103 N N . LEU B 1 150 ? 2.152 28.859 20.266 1 95.19 150 LEU B N 1
ATOM 5104 C CA . LEU B 1 150 ? 2.082 27.75 21.203 1 95.19 150 LEU B CA 1
ATOM 5105 C C . LEU B 1 150 ? 1.288 28.141 22.453 1 95.19 150 LEU B C 1
ATOM 5107 O O . LEU B 1 150 ? 0.277 27.516 22.766 1 95.19 150 LEU B O 1
ATOM 5111 N N . PRO B 1 151 ? 1.658 29.234 23.141 1 95 151 PRO B N 1
ATOM 5112 C CA . PRO B 1 151 ? 0.881 29.594 24.328 1 95 151 PRO B CA 1
ATOM 5113 C C . PRO B 1 151 ? -0.551 30.016 24 1 95 151 PRO B C 1
ATOM 5115 O O . PRO B 1 151 ? -1.469 29.766 24.781 1 95 151 PRO B O 1
ATOM 5118 N N . VAL B 1 152 ? -0.751 30.656 22.922 1 94.81 152 VAL B N 1
ATOM 5119 C CA . VAL B 1 152 ? -2.094 31.062 22.531 1 94.81 152 VAL B CA 1
ATOM 5120 C C . VAL B 1 152 ? -2.949 29.828 22.25 1 94.81 152 VAL B C 1
ATOM 5122 O O . VAL B 1 152 ? -4.129 29.797 22.609 1 94.81 152 VAL B O 1
ATOM 5125 N N . GLY B 1 153 ? -2.35 28.859 21.547 1 94.94 153 GLY B N 1
ATOM 5126 C CA . GLY B 1 153 ? -3.062 27.625 21.312 1 94.94 153 GLY B CA 1
ATOM 5127 C C . GLY B 1 153 ? -3.49 26.922 22.578 1 94.94 153 GLY B C 1
ATOM 5128 O O . GLY B 1 153 ? -4.613 26.422 22.672 1 94.94 153 GLY B O 1
ATOM 5129 N N . ILE B 1 154 ? -2.625 26.906 23.578 1 94.5 154 ILE B N 1
ATOM 5130 C CA . ILE B 1 154 ? -2.928 26.328 24.875 1 94.5 154 ILE B CA 1
ATOM 5131 C C . ILE B 1 154 ? -4.07 27.094 25.531 1 94.5 154 ILE B C 1
ATOM 5133 O O . ILE B 1 154 ? -5.02 26.5 26.047 1 94.5 154 ILE B O 1
ATOM 5137 N N . GLY B 1 155 ? -3.967 28.391 25.484 1 94.31 155 GLY B N 1
ATOM 5138 C CA . GLY B 1 155 ? -5.012 29.234 26.047 1 94.31 155 GLY B CA 1
ATOM 5139 C C . GLY B 1 155 ? -6.355 29.047 25.359 1 94.31 155 GLY B C 1
ATOM 5140 O O . GLY B 1 155 ? -7.395 29 26.031 1 94.31 155 GLY B O 1
ATOM 5141 N N . LEU B 1 156 ? -6.367 28.938 24.109 1 94.12 156 LEU B N 1
ATOM 5142 C CA . LEU B 1 156 ? -7.598 28.766 23.344 1 94.12 156 LEU B CA 1
ATOM 5143 C C . LEU B 1 156 ? -8.25 27.422 23.656 1 94.12 156 LEU B C 1
ATOM 5145 O O . LEU B 1 156 ? -9.477 27.312 23.656 1 94.12 156 LEU B O 1
ATOM 5149 N N . TYR B 1 157 ? -7.438 26.391 23.828 1 93.31 157 TYR B N 1
ATOM 5150 C CA . TYR B 1 157 ? -7.973 25.094 24.219 1 93.31 157 TYR B CA 1
ATOM 5151 C C . TYR B 1 157 ? -8.758 25.188 25.516 1 93.31 157 TYR B C 1
ATOM 5153 O O . TYR B 1 157 ? -9.875 24.672 25.609 1 93.31 157 TYR B O 1
ATOM 5161 N N . TYR B 1 158 ? -8.227 25.875 26.531 1 90.25 158 TYR B N 1
ATOM 5162 C CA . TYR B 1 158 ? -8.891 26.016 27.828 1 90.25 158 TYR B CA 1
ATOM 5163 C C . TYR B 1 158 ? -10.141 26.875 27.703 1 90.25 158 TYR B C 1
ATOM 5165 O O . TYR B 1 158 ? -11.133 26.641 28.406 1 90.25 158 TYR B O 1
ATOM 5173 N N . LEU B 1 159 ? -10.062 27.844 26.875 1 87.62 159 LEU B N 1
ATOM 5174 C CA . LEU B 1 159 ? -11.25 28.656 26.609 1 87.62 159 LEU B CA 1
ATOM 5175 C C . LEU B 1 159 ? -12.375 27.812 26.047 1 87.62 159 LEU B C 1
ATOM 5177 O O . LEU B 1 159 ? -13.531 27.969 26.422 1 87.62 159 LEU B O 1
ATOM 5181 N N . LEU B 1 160 ? -12.047 26.953 25.188 1 86.88 160 LEU B N 1
ATOM 5182 C CA . LEU B 1 160 ? -13.023 26.094 24.516 1 86.88 160 LEU B CA 1
ATOM 5183 C C . LEU B 1 160 ? -13.625 25.094 25.5 1 86.88 160 LEU B C 1
ATOM 5185 O O . LEU B 1 160 ? -14.844 24.922 25.547 1 86.88 160 LEU B O 1
ATOM 5189 N N . ILE B 1 161 ? -12.766 24.422 26.234 1 83.12 161 ILE B N 1
ATOM 5190 C CA . ILE B 1 161 ? -13.234 23.359 27.125 1 83.12 161 ILE B CA 1
ATOM 5191 C C . ILE B 1 161 ? -14.078 23.969 28.234 1 83.12 161 ILE B C 1
ATOM 5193 O O . ILE B 1 161 ? -15.047 23.344 28.688 1 83.12 161 ILE B O 1
ATOM 5197 N N . THR B 1 162 ? -13.664 25.094 28.719 1 79 162 THR B N 1
ATOM 5198 C CA . THR B 1 162 ? -14.43 25.75 29.766 1 79 162 THR B CA 1
ATOM 5199 C C . THR B 1 162 ? -15.828 26.109 29.266 1 79 162 THR B C 1
ATOM 5201 O O . THR B 1 162 ? -16.812 25.969 30 1 79 162 THR B O 1
ATOM 5204 N N . ASP B 1 163 ? -15.852 26.531 28.109 1 78.56 163 ASP B N 1
ATOM 5205 C CA . ASP B 1 163 ? -17.141 26.875 27.531 1 78.56 163 ASP B CA 1
ATOM 5206 C C . ASP B 1 163 ? -18.016 25.641 27.344 1 78.56 163 ASP B C 1
ATOM 5208 O O . ASP B 1 163 ? -19.234 25.719 27.453 1 78.56 163 ASP B O 1
ATOM 5212 N N . MET B 1 164 ? -17.359 24.547 27.094 1 76.25 164 MET B N 1
ATOM 5213 C CA . MET B 1 164 ? -18.094 23.312 26.828 1 76.25 164 MET B CA 1
ATOM 5214 C C . MET B 1 164 ? -18.484 22.641 28.141 1 76.25 164 MET B C 1
ATOM 5216 O O . MET B 1 164 ? -19.078 21.547 28.125 1 76.25 164 MET B O 1
ATOM 5220 N N . GLY B 1 165 ? -18.172 23.281 29.109 1 64.19 165 GLY B N 1
ATOM 5221 C CA . GLY B 1 165 ? -18.641 22.828 30.406 1 64.19 165 GLY B CA 1
ATOM 5222 C C . GLY B 1 165 ? -17.781 21.719 30.984 1 64.19 165 GLY B C 1
ATOM 5223 O O . GLY B 1 165 ? -18.203 21.016 31.906 1 64.19 165 GLY B O 1
ATOM 5224 N N . ARG B 1 166 ? -16.75 21.312 30.312 1 60.75 166 ARG B N 1
ATOM 5225 C CA . ARG B 1 166 ? -15.984 20.141 30.734 1 60.75 166 ARG B CA 1
ATOM 5226 C C . ARG B 1 166 ? -14.922 20.531 31.75 1 60.75 166 ARG B C 1
ATOM 5228 O O . ARG B 1 166 ? -13.922 19.828 31.906 1 60.75 166 ARG B O 1
ATOM 5235 N N . LYS B 1 167 ? -15 21.609 32.5 1 56.16 167 LYS B N 1
ATOM 5236 C CA . LYS B 1 167 ? -13.984 21.875 33.531 1 56.16 167 LYS B CA 1
ATOM 5237 C C . LYS B 1 167 ? -14.008 20.812 34.594 1 56.16 167 LYS B C 1
ATOM 5239 O O . LYS B 1 167 ? -14.938 20.75 35.406 1 56.16 167 LYS B O 1
ATOM 5244 N N . SER B 1 168 ? -13.547 19.609 34.156 1 52.84 168 SER B N 1
ATOM 5245 C CA . SER B 1 168 ? -13.711 18.469 35.062 1 52.84 168 SER B CA 1
ATOM 5246 C C . SER B 1 168 ? -12.875 18.625 36.312 1 52.84 168 SER B C 1
ATOM 5248 O O . SER B 1 168 ? -11.711 19.031 36.25 1 52.84 168 SER B O 1
ATOM 5250 N N . LEU B 1 169 ? -13.523 18.562 37.406 1 52.38 169 LEU B N 1
ATOM 5251 C CA . LEU B 1 169 ? -13.086 18.578 38.812 1 52.38 169 LEU B CA 1
ATOM 5252 C C . LEU B 1 169 ? -12.086 17.469 39.094 1 52.38 169 LEU B C 1
ATOM 5254 O O . LEU B 1 169 ? -11.398 17.469 40.094 1 52.38 169 LEU B O 1
ATOM 5258 N N . SER B 1 170 ? -11.953 16.391 38.281 1 55.72 170 SER B N 1
ATOM 5259 C CA . SER B 1 170 ? -11.094 15.289 38.688 1 55.72 170 SER B CA 1
ATOM 5260 C C . SER B 1 170 ? -9.688 15.453 38.125 1 55.72 170 SER B C 1
ATOM 5262 O O . SER B 1 170 ? -9.492 16.094 37.094 1 55.72 170 SER B O 1
ATOM 5264 N N . ARG B 1 171 ? -8.727 15.203 38.938 1 53.53 171 ARG B N 1
ATOM 5265 C CA . ARG B 1 171 ? -7.309 15.25 38.594 1 53.53 171 ARG B CA 1
ATOM 5266 C C . ARG B 1 171 ? -7.051 14.602 37.25 1 53.53 171 ARG B C 1
ATOM 5268 O O . ARG B 1 171 ? -6.25 15.102 36.438 1 53.53 171 ARG B O 1
ATOM 5275 N N . LEU B 1 172 ? -7.652 13.5 37.031 1 55.06 172 LEU B N 1
ATOM 5276 C CA . LEU B 1 172 ? -7.477 12.766 35.781 1 55.06 172 LEU B CA 1
ATOM 5277 C C . LEU B 1 172 ? -7.938 13.602 34.594 1 55.06 172 LEU B C 1
ATOM 5279 O O . LEU B 1 172 ? -7.293 13.602 33.531 1 55.06 172 LEU B O 1
ATOM 5283 N N . ASP B 1 173 ? -8.867 14.305 34.969 1 65.31 173 ASP B N 1
ATOM 5284 C CA . ASP B 1 173 ? -9.406 15.156 33.906 1 65.31 173 ASP B CA 1
ATOM 5285 C C . ASP B 1 173 ? -8.5 16.359 33.656 1 65.31 173 ASP B C 1
ATOM 5287 O O . ASP B 1 173 ? -8.305 16.766 32.5 1 65.31 173 ASP B O 1
ATOM 5291 N N . SER B 1 174 ? -7.844 16.703 34.719 1 74.19 174 SER B N 1
ATOM 5292 C CA . SER B 1 174 ? -6.969 17.859 34.594 1 74.19 174 SER B CA 1
ATOM 5293 C C . SER B 1 174 ? -5.711 17.531 33.812 1 74.19 174 SER B C 1
ATOM 5295 O O . SER B 1 174 ? -5.27 18.312 32.969 1 74.19 174 SER B O 1
ATOM 5297 N N . ASP B 1 175 ? -5.191 16.375 34.031 1 77.69 175 ASP B N 1
ATOM 5298 C CA . ASP B 1 175 ? -3.998 15.953 33.312 1 77.69 175 ASP B CA 1
ATOM 5299 C C . ASP B 1 175 ? -4.297 15.75 31.812 1 77.69 175 ASP B C 1
ATOM 5301 O O . ASP B 1 175 ? -3.494 16.125 30.969 1 77.69 175 ASP B O 1
ATOM 5305 N N . LYS B 1 176 ? -5.41 15.141 31.641 1 79.69 176 LYS B N 1
ATOM 5306 C CA . LYS B 1 176 ? -5.82 14.93 30.25 1 79.69 176 LYS B CA 1
ATOM 5307 C C . LYS B 1 176 ? -6.039 16.25 29.531 1 79.69 176 LYS B C 1
ATOM 5309 O O . LYS B 1 176 ? -5.668 16.406 28.375 1 79.69 176 LYS B O 1
ATOM 5314 N N . ASN B 1 177 ? -6.559 17.188 30.297 1 85.06 177 ASN B N 1
ATOM 5315 C CA . ASN B 1 177 ? -6.801 18.5 29.734 1 85.06 177 ASN B CA 1
ATOM 5316 C C . ASN B 1 177 ? -5.496 19.234 29.422 1 85.06 177 ASN B C 1
ATOM 5318 O O . ASN B 1 177 ? -5.387 19.922 28.406 1 85.06 177 ASN B O 1
ATOM 5322 N N . MET B 1 178 ? -4.586 19.047 30.25 1 85.38 178 MET B N 1
ATOM 5323 C CA . MET B 1 178 ? -3.287 19.672 30.031 1 85.38 178 MET B CA 1
ATOM 5324 C C . MET B 1 178 ? -2.596 19.094 28.812 1 85.38 178 MET B C 1
ATOM 5326 O O . MET B 1 178 ? -2.014 19.828 28.016 1 85.38 178 MET B O 1
ATOM 5330 N N . ARG B 1 179 ? -2.707 17.859 28.688 1 86.75 179 ARG B N 1
ATOM 5331 C CA . ARG B 1 179 ? -2.098 17.203 27.531 1 86.75 179 ARG B CA 1
ATOM 5332 C C . ARG B 1 179 ? -2.797 17.625 26.234 1 86.75 179 ARG B C 1
ATOM 5334 O O . ARG B 1 179 ? -2.139 17.906 25.234 1 86.75 179 ARG B O 1
ATOM 5341 N N . GLY B 1 180 ? -4.066 17.625 26.359 1 89.75 180 GLY B N 1
ATOM 5342 C CA . GLY B 1 180 ? -4.82 18.094 25.203 1 89.75 180 GLY B CA 1
ATOM 5343 C C . GLY B 1 180 ? -4.477 19.531 24.828 1 89.75 180 GLY B C 1
ATOM 5344 O O . GLY B 1 180 ? -4.379 19.844 23.641 1 89.75 180 GLY B O 1
ATOM 5345 N N . ALA B 1 181 ? -4.242 20.312 25.828 1 92.75 181 ALA B N 1
ATOM 5346 C CA . ALA B 1 181 ? -3.902 21.719 25.594 1 92.75 181 ALA B CA 1
ATOM 5347 C C . ALA B 1 181 ? -2.531 21.844 24.938 1 92.75 181 ALA B C 1
ATOM 5349 O O . ALA B 1 181 ? -2.336 22.688 24.062 1 92.75 181 ALA B O 1
ATOM 5350 N N . ILE B 1 182 ? -1.633 21.047 25.312 1 91.75 182 ILE B N 1
ATOM 5351 C CA . ILE B 1 182 ? -0.286 21.078 24.75 1 91.75 182 ILE B CA 1
ATOM 5352 C C . ILE B 1 182 ? -0.33 20.672 23.281 1 91.75 182 ILE B C 1
ATOM 5354 O O . ILE B 1 182 ? 0.309 21.297 22.438 1 91.75 182 ILE B O 1
ATOM 5358 N N . PHE B 1 183 ? -1.121 19.672 23.016 1 92.88 183 PHE B N 1
ATOM 5359 C CA . PHE B 1 183 ? -1.271 19.234 21.625 1 92.88 183 PHE B CA 1
ATOM 5360 C C . PHE B 1 183 ? -1.892 20.344 20.781 1 92.88 183 PHE B C 1
ATOM 5362 O O . PHE B 1 183 ? -1.471 20.578 19.641 1 92.88 183 PHE B O 1
ATOM 5369 N N . TRP B 1 184 ? -2.799 21.031 21.375 1 94.44 184 TRP B N 1
ATOM 5370 C CA . TRP B 1 184 ? -3.441 22.141 20.656 1 94.44 184 TRP B CA 1
ATOM 5371 C C . TRP B 1 184 ? -2.436 23.234 20.344 1 94.44 184 TRP B C 1
ATOM 5373 O O . TRP B 1 184 ? -2.426 23.781 19.234 1 94.44 184 TRP B O 1
ATOM 5383 N N . GLY B 1 185 ? -1.688 23.562 21.344 1 94.69 185 GLY B N 1
ATOM 5384 C CA . GLY B 1 185 ? -0.649 24.547 21.125 1 94.69 185 GLY B CA 1
ATOM 5385 C C . GLY B 1 185 ? 0.355 24.141 20.062 1 94.69 185 GLY B C 1
ATOM 5386 O O . GLY B 1 185 ? 0.742 24.953 19.219 1 94.69 185 GLY B O 1
ATOM 5387 N N . LEU B 1 186 ? 0.708 22.922 20.047 1 94.31 186 LEU B N 1
ATOM 5388 C CA . LEU B 1 186 ? 1.669 22.406 19.094 1 94.31 186 LEU B CA 1
ATOM 5389 C C . LEU B 1 186 ? 1.105 22.469 17.672 1 94.31 186 LEU B C 1
ATOM 5391 O O . LEU B 1 186 ? 1.807 22.859 16.734 1 94.31 186 LEU B O 1
ATOM 5395 N N . ILE B 1 187 ? -0.118 22.078 17.531 1 95.5 187 ILE B N 1
ATOM 5396 C CA . ILE B 1 187 ? -0.758 22.062 16.219 1 95.5 187 ILE B CA 1
ATOM 5397 C C . ILE B 1 187 ? -0.833 23.484 15.656 1 95.5 187 ILE B C 1
ATOM 5399 O O . ILE B 1 187 ? -0.504 23.719 14.492 1 95.5 187 ILE B O 1
ATOM 5403 N N . LEU B 1 188 ? -1.217 24.375 16.5 1 94.19 188 LEU B N 1
ATOM 5404 C CA . LEU B 1 188 ? -1.351 25.75 16.047 1 94.19 188 LEU B CA 1
ATOM 5405 C C . LEU B 1 188 ? 0.007 26.344 15.68 1 94.19 188 LEU B C 1
ATOM 5407 O O . LEU B 1 188 ? 0.1 27.172 14.773 1 94.19 188 LEU B O 1
ATOM 5411 N N . SER B 1 189 ? 1.023 25.906 16.281 1 93.81 189 SER B N 1
ATOM 5412 C CA . SER B 1 189 ? 2.367 26.422 16.062 1 93.81 189 SER B CA 1
ATOM 5413 C C . SER B 1 189 ? 2.961 25.875 14.766 1 93.81 189 SER B C 1
ATOM 5415 O O . SER B 1 189 ? 3.861 26.469 14.18 1 93.81 189 SER B O 1
ATOM 5417 N N . CYS B 1 190 ? 2.43 24.797 14.32 1 92.88 190 CYS B N 1
ATOM 5418 C CA . CYS B 1 190 ? 2.945 24.156 13.117 1 92.88 190 CYS B CA 1
ATOM 5419 C C . CYS B 1 190 ? 2.479 24.891 11.867 1 92.88 190 CYS B C 1
ATOM 5421 O O . CYS B 1 190 ? 1.446 25.562 11.883 1 92.88 190 CYS B O 1
ATOM 5423 N N . SER B 1 191 ? 3.311 24.891 10.891 1 91.25 191 SER B N 1
ATOM 5424 C CA . SER B 1 191 ? 2.98 25.406 9.57 1 91.25 191 SER B CA 1
ATOM 5425 C C . SER B 1 191 ? 3.021 24.312 8.516 1 91.25 191 SER B C 1
ATOM 5427 O O . SER B 1 191 ? 3.115 23.125 8.852 1 91.25 191 SER B O 1
ATOM 5429 N N . SER B 1 192 ? 2.799 24.672 7.297 1 88.81 192 SER B N 1
ATOM 5430 C CA . SER B 1 192 ? 2.938 23.719 6.203 1 88.81 192 SER B CA 1
ATOM 5431 C C . SER B 1 192 ? 4.375 23.234 6.078 1 88.81 192 SER B C 1
ATOM 5433 O O . SER B 1 192 ? 5.316 23.969 6.363 1 88.81 192 SER B O 1
ATOM 5435 N N . GLU B 1 193 ? 4.48 21.984 5.73 1 88.69 193 GLU B N 1
ATOM 5436 C CA . GLU B 1 193 ? 5.809 21.406 5.582 1 88.69 193 GLU B CA 1
ATOM 5437 C C . GLU B 1 193 ? 6.531 21.984 4.367 1 88.69 193 GLU B C 1
ATOM 5439 O O . GLU B 1 193 ? 5.895 22.453 3.426 1 88.69 193 GLU B O 1
ATOM 5444 N N . PHE B 1 194 ? 7.789 21.812 4.367 1 86.94 194 PHE B N 1
ATOM 5445 C CA . PHE B 1 194 ? 8.719 22.359 3.383 1 86.94 194 PHE B CA 1
ATOM 5446 C C . PHE B 1 194 ? 8.289 21.984 1.969 1 86.94 194 PHE B C 1
ATOM 5448 O O . PHE B 1 194 ? 8.188 22.859 1.098 1 86.94 194 PHE B O 1
ATOM 5455 N N . PRO B 1 195 ? 7.965 20.734 1.715 1 83.81 195 PRO B N 1
ATOM 5456 C CA . PRO B 1 195 ? 7.598 20.391 0.341 1 83.81 195 PRO B CA 1
ATOM 5457 C C . PRO B 1 195 ? 6.305 21.078 -0.111 1 83.81 195 PRO B C 1
ATOM 5459 O O . PRO B 1 195 ? 6.172 21.438 -1.28 1 83.81 195 PRO B O 1
ATOM 5462 N N . GLU B 1 196 ? 5.41 21.234 0.756 1 86.38 196 GLU B N 1
ATOM 5463 C CA . GLU B 1 196 ? 4.148 21.875 0.406 1 86.38 196 GLU B CA 1
ATOM 5464 C C . GLU B 1 196 ? 4.336 23.375 0.176 1 86.38 196 GLU B C 1
ATOM 5466 O O . GLU B 1 196 ? 3.727 23.953 -0.726 1 86.38 196 GLU B O 1
ATOM 5471 N N . VAL B 1 197 ? 5.09 23.984 1.007 1 89.94 197 VAL B N 1
ATOM 5472 C CA . VAL B 1 197 ? 5.387 25.391 0.829 1 89.94 197 VAL B CA 1
ATOM 5473 C C . VAL B 1 197 ? 6.117 25.609 -0.496 1 89.94 197 VAL B C 1
ATOM 5475 O O . VAL B 1 197 ? 5.836 26.562 -1.221 1 89.94 197 VAL B O 1
ATOM 5478 N N . ALA B 1 198 ? 7.043 24.688 -0.769 1 87.69 198 ALA B N 1
ATOM 5479 C CA . ALA B 1 19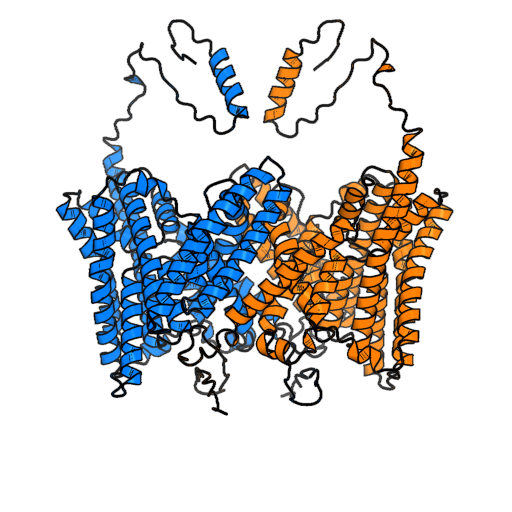8 ? 7.773 24.766 -2.033 1 87.69 198 ALA B CA 1
ATOM 5480 C C . ALA B 1 198 ? 6.82 24.672 -3.221 1 87.69 198 ALA B C 1
ATOM 5482 O O . ALA B 1 198 ? 7 25.375 -4.223 1 87.69 198 ALA B O 1
ATOM 5483 N N . LYS B 1 199 ? 5.887 23.891 -3.016 1 85.06 199 LYS B N 1
ATOM 5484 C CA . LYS B 1 199 ? 4.914 23.734 -4.094 1 85.06 199 LYS B CA 1
ATOM 5485 C C . LYS B 1 199 ? 4.062 25 -4.258 1 85.06 199 LYS B C 1
ATOM 5487 O O . LYS B 1 199 ? 3.816 25.438 -5.379 1 85.06 199 LYS B O 1
ATOM 5492 N N . ILE B 1 200 ? 3.629 25.562 -3.203 1 86.19 200 ILE B N 1
ATOM 5493 C CA . ILE B 1 200 ? 2.836 26.781 -3.236 1 86.19 200 ILE B CA 1
ATOM 5494 C C . ILE B 1 200 ? 3.656 27.922 -3.855 1 86.19 200 ILE B C 1
ATOM 5496 O O . ILE B 1 200 ? 3.162 28.656 -4.715 1 86.19 200 ILE B O 1
ATOM 5500 N N . LEU B 1 201 ? 4.867 27.953 -3.482 1 88.5 201 LEU B N 1
ATOM 5501 C CA . LEU B 1 201 ? 5.758 29 -4 1 88.5 201 LEU B CA 1
ATOM 5502 C C . LEU B 1 201 ? 6.004 28.797 -5.492 1 88.5 201 LEU B C 1
ATOM 5504 O O . LEU B 1 201 ? 6.09 29.766 -6.242 1 88.5 201 LEU B O 1
ATOM 5508 N N . SER B 1 202 ? 6.121 27.531 -5.812 1 85.31 202 SER B N 1
ATOM 5509 C CA . SER B 1 202 ? 6.336 27.219 -7.223 1 85.31 202 SER B CA 1
ATOM 5510 C C . SER B 1 202 ? 5.117 27.609 -8.062 1 85.31 202 SER B C 1
ATOM 5512 O O . SER B 1 202 ? 5.258 28.188 -9.141 1 85.31 202 SER B O 1
ATOM 5514 N N . ASP B 1 203 ? 4 27.359 -7.574 1 82.06 203 ASP B N 1
ATOM 5515 C CA . ASP B 1 203 ? 2.758 27.672 -8.273 1 82.06 203 ASP B CA 1
ATOM 5516 C C . ASP B 1 203 ? 2.584 29.188 -8.43 1 82.06 203 ASP B C 1
ATOM 5518 O O . ASP B 1 203 ? 2.031 29.656 -9.43 1 82.06 203 ASP B O 1
ATOM 5522 N N . LEU B 1 204 ? 3.123 29.922 -7.484 1 84.12 204 LEU B N 1
ATOM 5523 C CA . LEU B 1 204 ? 2.98 31.375 -7.496 1 84.12 204 LEU B CA 1
ATOM 5524 C C . LEU B 1 204 ? 4.203 32.031 -8.125 1 84.12 204 LEU B C 1
ATOM 5526 O O . LEU B 1 204 ? 4.305 33.25 -8.156 1 84.12 204 LEU B O 1
ATOM 5530 N N . LYS B 1 205 ? 5.203 31.156 -8.57 1 83.44 205 LYS B N 1
ATOM 5531 C CA . LYS B 1 205 ? 6.438 31.609 -9.211 1 83.44 205 LYS B CA 1
ATOM 5532 C C . LYS B 1 205 ? 7.25 32.5 -8.281 1 83.44 205 LYS B C 1
ATOM 5534 O O . LYS B 1 205 ? 7.781 33.531 -8.703 1 83.44 205 LYS B O 1
ATOM 5539 N N . LEU B 1 206 ? 7.262 32.219 -7.023 1 87.19 206 LEU B N 1
ATOM 5540 C CA . LEU B 1 206 ? 7.988 33 -6.016 1 87.19 206 LEU B CA 1
ATOM 5541 C C . LEU B 1 206 ? 9.18 32.219 -5.484 1 87.19 206 LEU B C 1
ATOM 5543 O O . LEU B 1 206 ? 9.906 32.688 -4.609 1 87.19 206 LEU B O 1
ATOM 5547 N N . LEU B 1 207 ? 9.375 31.016 -5.984 1 86.44 207 LEU B N 1
ATOM 5548 C CA . LEU B 1 207 ? 10.336 30.062 -5.445 1 86.44 207 LEU B CA 1
ATOM 5549 C C . LEU B 1 207 ? 11.75 30.641 -5.48 1 86.44 207 LEU B C 1
ATOM 5551 O O . LEU B 1 207 ? 12.547 30.391 -4.578 1 86.44 207 LEU B O 1
ATOM 5555 N N . LEU B 1 208 ? 12 31.484 -6.477 1 82.56 208 LEU B N 1
ATOM 5556 C CA . LEU B 1 208 ? 13.367 31.953 -6.672 1 82.56 208 LEU B CA 1
ATOM 5557 C C . LEU B 1 208 ? 13.555 33.344 -6.086 1 82.56 208 LEU B C 1
ATOM 5559 O O . LEU B 1 208 ? 14.664 33.875 -6.074 1 82.56 208 LEU B O 1
ATOM 5563 N N . THR B 1 209 ? 12.578 33.938 -5.52 1 84.69 209 THR B N 1
ATOM 5564 C CA . THR B 1 209 ? 12.672 35.25 -4.914 1 84.69 209 THR B CA 1
ATOM 5565 C C . THR B 1 209 ? 13.305 35.156 -3.527 1 84.69 209 THR B C 1
ATOM 5567 O O . THR B 1 209 ? 13.391 34.094 -2.943 1 84.69 209 THR B O 1
ATOM 5570 N N . GLU B 1 210 ? 13.781 36.219 -3.096 1 84.06 210 GLU B N 1
ATOM 5571 C CA . GLU B 1 210 ? 14.375 36.281 -1.765 1 84.06 210 GLU B CA 1
ATOM 5572 C C . GLU B 1 210 ? 13.352 35.938 -0.689 1 84.06 210 GLU B C 1
ATOM 5574 O O . GLU B 1 210 ? 13.68 35.25 0.278 1 84.06 210 GLU B O 1
ATOM 5579 N N . ASN B 1 211 ? 12.188 36.406 -0.912 1 87.88 211 ASN B N 1
ATOM 5580 C CA . ASN B 1 211 ? 11.109 36.125 0.025 1 87.88 211 ASN B CA 1
ATOM 5581 C C . ASN B 1 211 ? 10.75 34.625 0.003 1 87.88 211 ASN B C 1
ATOM 5583 O O . ASN B 1 211 ? 10.414 34.062 1.04 1 87.88 211 ASN B O 1
ATOM 5587 N N . GLY B 1 212 ? 10.758 34.094 -1.173 1 88.31 212 GLY B N 1
ATOM 5588 C CA . GLY B 1 212 ? 10.492 32.688 -1.299 1 88.31 212 GLY B CA 1
ATOM 5589 C C . GLY B 1 212 ? 11.531 31.812 -0.606 1 88.31 212 GLY B C 1
ATOM 5590 O O . GLY B 1 212 ? 11.188 30.859 0.083 1 88.31 212 GLY B O 1
ATOM 5591 N N . GLN B 1 213 ? 12.719 32.219 -0.68 1 87.38 213 GLN B N 1
ATOM 5592 C CA . GLN B 1 213 ? 13.805 31.469 -0.048 1 87.38 213 GLN B CA 1
ATOM 5593 C C . GLN B 1 213 ? 13.758 31.625 1.471 1 87.38 213 GLN B C 1
ATOM 5595 O O . GLN B 1 213 ? 14.055 30.672 2.197 1 87.38 213 GLN B O 1
ATOM 5600 N N . LEU B 1 214 ? 13.453 32.844 1.804 1 89.31 214 LEU B N 1
ATOM 5601 C CA . LEU B 1 214 ? 13.289 33.062 3.234 1 89.31 214 LEU B CA 1
ATOM 5602 C C . LEU B 1 214 ? 12.172 32.219 3.807 1 89.31 214 LEU B C 1
ATOM 5604 O O . LEU B 1 214 ? 12.336 31.609 4.875 1 89.31 214 LEU B O 1
ATOM 5608 N N . THR B 1 215 ? 11.125 32.094 3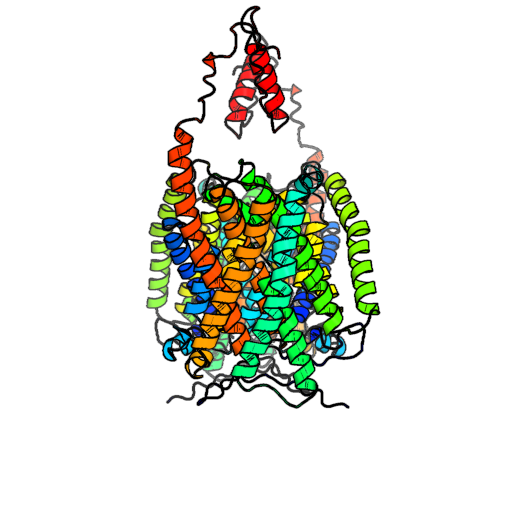.072 1 91.44 215 THR B N 1
ATOM 5609 C CA . THR B 1 215 ? 9.984 31.312 3.5 1 91.44 215 THR B CA 1
ATOM 5610 C C . THR B 1 215 ? 10.352 29.828 3.543 1 91.44 215 THR B C 1
ATOM 5612 O O . THR B 1 215 ? 9.984 29.109 4.48 1 91.44 215 THR B O 1
ATOM 5615 N N . LEU B 1 216 ? 11.047 29.406 2.578 1 89.62 216 LEU B N 1
ATOM 5616 C CA . LEU B 1 216 ? 11.445 28 2.506 1 89.62 216 LEU B CA 1
ATOM 5617 C C . LEU B 1 216 ? 12.352 27.625 3.676 1 89.62 216 LEU B C 1
ATOM 5619 O O . LEU B 1 216 ? 12.172 26.578 4.297 1 89.62 216 LEU B O 1
ATOM 5623 N N . THR B 1 217 ? 13.266 28.484 3.916 1 89.25 217 THR B N 1
ATOM 5624 C CA . THR B 1 217 ? 14.203 28.234 5.008 1 89.25 217 THR B CA 1
ATOM 5625 C C . THR B 1 217 ? 13.492 28.266 6.352 1 89.25 217 THR B C 1
ATOM 5627 O O . THR B 1 217 ? 13.75 27.438 7.227 1 89.25 217 THR B O 1
ATOM 5630 N N . SER B 1 218 ? 12.602 29.219 6.488 1 91.5 218 SER B N 1
ATOM 5631 C CA . SER B 1 218 ? 11.828 29.312 7.723 1 91.5 218 SER B CA 1
ATOM 5632 C C . SER B 1 218 ? 10.945 28.094 7.922 1 91.5 218 SER B C 1
ATOM 5634 O O . SER B 1 218 ? 10.781 27.609 9.047 1 91.5 218 SER B O 1
ATOM 5636 N N . SER B 1 219 ? 10.367 27.625 6.855 1 91 219 SER B N 1
ATOM 5637 C CA . SER B 1 219 ? 9.508 26.453 6.926 1 91 219 SER B CA 1
ATOM 5638 C C . SER B 1 219 ? 10.297 25.219 7.332 1 91 219 SER B C 1
ATOM 5640 O O . SER B 1 219 ? 9.789 24.359 8.062 1 91 219 SER B O 1
ATOM 5642 N N . LEU B 1 220 ? 11.469 25.125 6.844 1 89.56 220 LEU B N 1
ATOM 5643 C CA . LEU B 1 220 ? 12.336 24 7.188 1 89.56 220 LEU B CA 1
ATOM 5644 C C . LEU B 1 220 ? 12.641 24 8.68 1 89.56 220 LEU B C 1
ATOM 5646 O O . LEU B 1 220 ? 12.609 22.938 9.32 1 89.56 220 LEU B O 1
ATOM 5650 N N . ILE B 1 221 ? 12.969 25.125 9.156 1 89.56 221 ILE B N 1
ATOM 5651 C CA . ILE B 1 221 ? 13.273 25.266 10.57 1 89.56 221 ILE B CA 1
ATOM 5652 C C . ILE B 1 221 ? 12.031 24.938 11.398 1 89.56 221 ILE B C 1
ATOM 5654 O O . ILE B 1 221 ? 12.117 24.203 12.391 1 89.56 221 ILE B O 1
ATOM 5658 N N . ASN B 1 222 ? 10.977 25.453 10.977 1 91.19 222 ASN B N 1
ATOM 5659 C CA . ASN B 1 222 ? 9.711 25.172 11.656 1 91.19 222 ASN B CA 1
ATOM 5660 C C . ASN B 1 222 ? 9.383 23.688 11.656 1 91.19 222 ASN B C 1
ATOM 5662 O O . ASN B 1 222 ? 8.867 23.156 12.648 1 91.19 222 ASN B O 1
ATOM 5666 N N . ASP B 1 223 ? 9.656 23.016 10.555 1 90.38 223 ASP B N 1
ATOM 5667 C CA . ASP B 1 223 ? 9.398 21.594 10.453 1 90.38 223 ASP B CA 1
ATOM 5668 C C . ASP B 1 223 ? 10.234 20.797 11.461 1 90.38 223 ASP B C 1
ATOM 5670 O O . ASP B 1 223 ? 9.719 19.938 12.172 1 90.38 223 ASP B O 1
ATOM 5674 N N . LEU B 1 224 ? 11.453 21.094 11.508 1 88.56 224 LEU B N 1
ATOM 5675 C CA . LEU B 1 224 ? 12.359 20.391 12.406 1 88.56 224 LEU B CA 1
ATOM 5676 C C . LEU B 1 224 ? 11.961 20.594 13.859 1 88.56 224 LEU B C 1
ATOM 5678 O O . LEU B 1 224 ? 11.953 19.656 14.656 1 88.56 224 LEU B O 1
ATOM 5682 N N . PHE B 1 225 ? 11.578 21.75 14.156 1 89.75 225 PHE B N 1
ATOM 5683 C CA . PHE B 1 225 ? 11.195 22.062 15.523 1 89.75 225 PHE B CA 1
ATOM 5684 C C . PHE B 1 225 ? 9.875 21.406 15.883 1 89.75 225 PHE B C 1
ATOM 5686 O O . PHE B 1 225 ? 9.711 20.891 17 1 89.75 225 PHE B O 1
ATOM 5693 N N . SER B 1 226 ? 8.969 21.438 14.969 1 91.25 226 SER B N 1
ATOM 5694 C CA . SER B 1 226 ? 7.652 20.875 15.227 1 91.25 226 SER B CA 1
ATOM 5695 C C . SER B 1 226 ? 7.742 19.375 15.492 1 91.25 226 SER B C 1
ATOM 5697 O O . SER B 1 226 ? 7.117 18.859 16.422 1 91.25 226 SER B O 1
ATOM 5699 N N . TRP B 1 227 ? 8.539 18.656 14.734 1 89.31 227 TRP B N 1
ATOM 5700 C CA . TRP B 1 227 ? 8.695 17.219 14.922 1 89.31 227 TRP B CA 1
ATOM 5701 C C . TRP B 1 227 ? 9.422 16.922 16.234 1 89.31 227 TRP B C 1
ATOM 5703 O O . TRP B 1 227 ? 9.07 15.969 16.938 1 89.31 227 TRP B O 1
ATOM 5713 N N . THR B 1 228 ? 10.398 17.734 16.531 1 88.12 228 THR B N 1
ATOM 5714 C CA . THR B 1 228 ? 11.141 17.562 17.781 1 88.12 228 THR B CA 1
ATOM 5715 C C . THR B 1 228 ? 10.234 17.812 18.984 1 88.12 228 THR B C 1
ATOM 5717 O O . THR B 1 228 ? 10.281 17.062 19.969 1 88.12 228 THR B O 1
ATOM 5720 N N . LEU B 1 229 ? 9.422 18.812 18.906 1 88.81 229 LEU B N 1
ATOM 5721 C CA . LEU B 1 229 ? 8.492 19.109 19.984 1 88.81 229 LEU B CA 1
ATOM 5722 C C . LEU B 1 229 ? 7.461 18 20.141 1 88.81 229 LEU B C 1
ATOM 5724 O O . LEU B 1 229 ? 7.086 17.656 21.266 1 88.81 229 LEU B O 1
ATOM 5728 N N . LEU B 1 230 ? 6.961 17.516 19.016 1 88.81 230 LEU B N 1
ATOM 5729 C CA . LEU B 1 230 ? 6.02 16.406 19.062 1 88.81 230 LEU B CA 1
ATOM 5730 C C . LEU B 1 230 ? 6.641 15.203 19.766 1 88.81 230 LEU B C 1
ATOM 5732 O O . LEU B 1 230 ? 5.992 14.562 20.594 1 88.81 230 LEU B O 1
ATOM 5736 N N . LEU B 1 231 ? 7.855 14.961 19.375 1 86 231 LEU B N 1
ATOM 5737 C CA . LEU B 1 231 ? 8.586 13.859 20 1 86 231 LEU B CA 1
ATOM 5738 C C . LEU B 1 231 ? 8.68 14.055 21.516 1 86 231 LEU B C 1
ATOM 5740 O O . LEU B 1 231 ? 8.461 13.109 22.281 1 86 231 LEU B O 1
ATOM 5744 N N . LEU B 1 232 ? 8.93 15.219 21.938 1 83.75 232 LEU B N 1
ATOM 5745 C CA . LEU B 1 232 ? 9.094 15.539 23.344 1 83.75 232 LEU B CA 1
ATOM 5746 C C . LEU B 1 232 ? 7.762 15.43 24.078 1 83.75 232 LEU B C 1
ATOM 5748 O O . LEU B 1 232 ? 7.703 14.883 25.188 1 83.75 232 LEU B O 1
ATOM 5752 N N . VAL B 1 233 ? 6.77 15.906 23.469 1 83.88 233 VAL B N 1
ATOM 5753 C CA . VAL B 1 233 ? 5.449 15.898 24.094 1 83.88 233 VAL B CA 1
ATOM 5754 C C . VAL B 1 233 ? 4.953 14.461 24.234 1 83.88 233 VAL B C 1
ATOM 5756 O O . VAL B 1 233 ? 4.418 14.078 25.266 1 83.88 233 VAL B O 1
ATOM 5759 N N . LEU B 1 234 ? 5.148 13.656 23.219 1 82.69 234 LEU B N 1
ATOM 5760 C CA . LEU B 1 234 ? 4.664 12.281 23.219 1 82.69 234 LEU B CA 1
ATOM 5761 C C . LEU B 1 234 ? 5.434 11.445 24.234 1 82.69 234 LEU B C 1
ATOM 5763 O O . LEU B 1 234 ? 4.855 10.586 24.906 1 82.69 234 LEU B O 1
ATOM 5767 N N . THR B 1 235 ? 6.688 11.664 24.297 1 76.44 235 THR B N 1
ATOM 5768 C CA . THR B 1 235 ? 7.508 10.883 25.219 1 76.44 235 THR B CA 1
ATOM 5769 C C . THR B 1 235 ? 7.25 11.289 26.656 1 76.44 235 THR B C 1
ATOM 5771 O O . THR B 1 235 ? 7.27 10.453 27.562 1 76.44 235 THR B O 1
ATOM 5774 N N . GLN B 1 236 ? 6.98 12.492 26.875 1 71.88 236 GLN B N 1
ATOM 5775 C CA . GLN B 1 236 ? 6.773 12.977 28.234 1 71.88 236 GLN B CA 1
ATOM 5776 C C . GLN B 1 236 ? 5.371 12.648 28.719 1 71.88 236 GLN B C 1
ATOM 5778 O O . GLN B 1 236 ? 5.164 12.43 29.922 1 71.88 236 GLN B O 1
ATOM 5783 N N . LEU B 1 237 ? 4.504 12.664 27.797 1 65.69 237 LEU B N 1
ATOM 5784 C CA . LEU B 1 237 ? 3.123 12.391 28.188 1 65.69 237 LEU B CA 1
ATOM 5785 C C . LEU B 1 237 ? 2.953 10.93 28.594 1 65.69 237 LEU B C 1
ATOM 5787 O O . LEU B 1 237 ? 2.195 10.617 29.516 1 65.69 237 LEU B O 1
ATOM 5791 N N . TYR B 1 238 ? 3.572 10.047 27.891 1 58.47 238 TYR B N 1
ATOM 5792 C CA . TYR B 1 238 ? 3.309 8.633 28.156 1 58.47 238 TYR B CA 1
ATOM 5793 C C . TYR B 1 238 ? 4.316 8.062 29.141 1 58.47 238 TYR B C 1
ATOM 5795 O O . TYR B 1 238 ? 4 7.141 29.891 1 58.47 238 TYR B O 1
ATOM 5803 N N . TYR B 1 239 ? 5.586 8.539 28.953 1 58.66 239 TYR B N 1
ATOM 5804 C CA . TYR B 1 239 ? 6.547 8.031 29.922 1 58.66 239 TYR B CA 1
ATOM 5805 C C . TYR B 1 239 ? 7.199 9.172 30.703 1 58.66 239 TYR B C 1
ATOM 5807 O O . TYR B 1 239 ? 8.008 9.914 30.141 1 58.66 239 TYR B O 1
ATOM 5815 N N . ALA B 1 240 ? 6.383 9.695 31.5 1 54.88 240 ALA B N 1
ATOM 5816 C CA . ALA B 1 240 ? 6.902 10.758 32.344 1 54.88 240 ALA B CA 1
ATOM 5817 C C . ALA B 1 240 ? 8.359 10.5 32.719 1 54.88 240 ALA B C 1
ATOM 5819 O O . ALA B 1 240 ? 8.797 10.883 33.812 1 54.88 240 ALA B O 1
ATOM 5820 N N . SER B 1 241 ? 9.031 9.523 31.953 1 62.81 241 SER B N 1
ATOM 5821 C CA . SER B 1 241 ? 10.352 9.242 32.5 1 62.81 241 SER B CA 1
ATOM 5822 C C . SER B 1 241 ? 11.461 9.797 31.641 1 62.81 241 SER B C 1
ATOM 5824 O O . SER B 1 241 ? 11.391 9.719 30.406 1 62.81 241 SER B O 1
ATOM 5826 N N . LEU B 1 242 ? 12.188 10.695 32.219 1 68.56 242 LEU B N 1
ATOM 5827 C CA . LEU B 1 242 ? 13.422 11.219 31.625 1 68.56 242 LEU B CA 1
ATOM 5828 C C . LEU B 1 242 ? 14.211 10.109 30.938 1 68.56 242 LEU B C 1
ATOM 5830 O O . LEU B 1 242 ? 14.93 10.359 29.969 1 68.56 242 LEU B O 1
ATOM 5834 N N . LEU B 1 243 ? 13.867 8.93 31.312 1 72.5 243 LEU B N 1
ATOM 5835 C CA . LEU B 1 243 ? 14.578 7.793 30.75 1 72.5 243 LEU B CA 1
ATOM 5836 C C . LEU B 1 243 ? 14.109 7.512 29.328 1 72.5 243 LEU B C 1
ATOM 5838 O O . LEU B 1 243 ? 14.922 7.203 28.453 1 72.5 243 LEU B O 1
ATOM 5842 N N . SER B 1 244 ? 12.844 7.688 29.141 1 72.31 244 SER B N 1
ATOM 5843 C CA . SER B 1 244 ? 12.32 7.438 27.812 1 72.31 244 SER B CA 1
ATOM 5844 C C . SER B 1 244 ? 12.867 8.453 26.797 1 72.31 244 SER B C 1
ATOM 5846 O O . SER B 1 244 ? 13.18 8.102 25.656 1 72.31 244 SER B O 1
ATOM 5848 N N . LEU B 1 245 ? 12.984 9.68 27.312 1 76.25 245 LEU B N 1
ATOM 5849 C CA . LEU B 1 245 ? 13.539 10.719 26.453 1 76.25 245 LEU B CA 1
ATOM 5850 C C . LEU B 1 245 ? 15 10.43 26.125 1 76.25 245 LEU B C 1
ATOM 5852 O O . LEU B 1 245 ? 15.43 10.625 24.984 1 76.25 245 LEU B O 1
ATOM 5856 N N . PHE B 1 246 ? 15.648 9.953 27.078 1 80.06 246 PHE B N 1
ATOM 5857 C CA . PHE B 1 246 ? 17.047 9.617 26.891 1 80.06 246 PHE B CA 1
ATOM 5858 C C . PHE B 1 246 ? 17.203 8.461 25.922 1 80.06 246 PHE B C 1
ATOM 5860 O O . PHE B 1 246 ? 18.078 8.484 25.047 1 80.06 246 PHE B O 1
ATOM 5867 N N . VAL B 1 247 ? 16.391 7.535 26.031 1 78.94 247 VAL B N 1
ATOM 5868 C CA . VAL B 1 247 ? 16.453 6.359 25.172 1 78.94 247 VAL B CA 1
ATOM 5869 C C . VAL B 1 247 ? 16.141 6.758 23.719 1 78.94 247 VAL B C 1
ATOM 5871 O O . VAL B 1 247 ? 16.797 6.277 22.797 1 78.94 247 VAL B O 1
ATOM 5874 N N . ILE B 1 248 ? 15.219 7.66 23.562 1 80.5 248 ILE B N 1
ATOM 5875 C CA . ILE B 1 248 ? 14.836 8.086 22.219 1 80.5 248 ILE B CA 1
ATOM 5876 C C . ILE B 1 248 ? 15.977 8.891 21.594 1 80.5 248 ILE B C 1
ATOM 5878 O O . ILE B 1 248 ? 16.266 8.734 20.406 1 80.5 248 ILE B O 1
ATOM 5882 N N . LEU B 1 249 ? 16.562 9.719 22.422 1 81.19 249 LEU B N 1
ATOM 5883 C CA . LEU B 1 249 ? 17.688 10.5 21.922 1 81.19 249 LEU B CA 1
ATOM 5884 C C . LEU B 1 249 ? 18.844 9.594 21.5 1 81.19 249 LEU B C 1
ATOM 5886 O O . LEU B 1 249 ? 19.469 9.812 20.469 1 81.19 249 LEU B O 1
ATOM 5890 N N . VAL B 1 250 ? 19.047 8.602 22.281 1 83.38 250 VAL B N 1
ATOM 5891 C CA . VAL B 1 250 ? 20.094 7.633 21.984 1 83.38 250 VAL B CA 1
ATOM 5892 C C . VAL B 1 250 ? 19.75 6.871 20.703 1 83.38 250 VAL B C 1
ATOM 5894 O O . VAL B 1 250 ? 20.609 6.617 19.875 1 83.38 250 VAL B O 1
ATOM 5897 N N . LEU B 1 251 ? 18.516 6.617 20.609 1 82.81 251 LEU B N 1
ATOM 5898 C CA . LEU B 1 251 ? 18.078 5.867 19.438 1 82.81 251 LEU B CA 1
ATOM 5899 C C . LEU B 1 251 ? 18.234 6.703 18.172 1 82.81 251 LEU B C 1
ATOM 5901 O O . LEU B 1 251 ? 18.656 6.188 17.125 1 82.81 251 LEU B O 1
ATOM 5905 N N . VAL B 1 252 ? 17.859 7.934 18.281 1 83.19 252 VAL B N 1
ATOM 5906 C CA . VAL B 1 252 ? 18 8.82 17.141 1 83.19 252 VAL B CA 1
ATOM 5907 C C . VAL B 1 252 ? 19.484 8.938 16.766 1 83.19 252 VAL B C 1
ATOM 5909 O O . VAL B 1 252 ? 19.828 8.898 15.578 1 83.19 252 VAL B O 1
ATOM 5912 N N . LEU B 1 253 ? 20.312 8.953 17.75 1 85.31 253 LEU B N 1
ATOM 5913 C CA . LEU B 1 253 ? 21.75 9.039 17.516 1 85.31 253 LEU B CA 1
ATOM 5914 C C . LEU B 1 253 ? 22.297 7.746 16.922 1 85.31 253 LEU B C 1
ATOM 5916 O O . LEU B 1 253 ? 23.125 7.77 16.016 1 85.31 253 LEU B O 1
ATOM 5920 N N . VAL B 1 254 ? 21.812 6.684 17.422 1 83.25 254 VAL B N 1
ATOM 5921 C CA . VAL B 1 254 ? 22.234 5.383 16.906 1 83.25 254 VAL B CA 1
ATOM 5922 C C . VAL B 1 254 ? 21.797 5.234 15.445 1 83.25 254 VAL B C 1
ATOM 5924 O O . VAL B 1 254 ? 22.562 4.742 14.617 1 83.25 254 VAL B O 1
ATOM 5927 N N . CYS B 1 255 ? 20.578 5.641 15.242 1 81.19 255 CYS B N 1
ATOM 5928 C CA . CYS B 1 255 ? 20.125 5.586 13.859 1 81.19 255 CYS B CA 1
ATOM 5929 C C . CYS B 1 255 ? 20.984 6.453 12.953 1 81.19 255 CYS B C 1
ATOM 5931 O O . CYS B 1 255 ? 21.328 6.051 11.836 1 81.19 255 CYS B O 1
ATOM 5933 N N . PHE B 1 256 ? 21.391 7.582 13.492 1 84.31 256 PHE B N 1
ATOM 5934 C CA . PHE B 1 256 ? 22.234 8.484 12.719 1 84.31 256 PHE B CA 1
ATOM 5935 C C . PHE B 1 256 ? 23.609 7.871 12.477 1 84.31 256 PHE B C 1
ATOM 5937 O O . PHE B 1 256 ? 24.125 7.922 11.367 1 84.31 256 PHE B O 1
ATOM 5944 N N . TYR B 1 257 ? 24.125 7.262 13.438 1 86 257 TYR B N 1
ATOM 5945 C CA . TYR B 1 257 ? 25.5 6.781 13.328 1 86 257 TYR B CA 1
ATOM 5946 C C . TYR B 1 257 ? 25.547 5.391 12.711 1 86 257 TYR B C 1
ATOM 5948 O O . TYR B 1 257 ? 26.594 4.957 12.211 1 86 257 TYR B O 1
ATOM 5956 N N . VAL B 1 258 ? 24.469 4.711 12.711 1 85.25 258 VAL B N 1
ATOM 5957 C CA . VAL B 1 258 ? 24.469 3.357 12.172 1 85.25 258 VAL B CA 1
ATOM 5958 C C . VAL B 1 258 ? 23.812 3.348 10.797 1 85.25 258 VAL B C 1
ATOM 5960 O O . VAL B 1 258 ? 24.406 2.9 9.812 1 85.25 258 VAL B O 1
ATOM 5963 N N . ILE B 1 259 ? 22.625 3.877 10.75 1 82.38 259 ILE B N 1
ATOM 5964 C CA . ILE B 1 259 ? 21.844 3.773 9.523 1 82.38 259 ILE B CA 1
ATOM 5965 C C . ILE B 1 259 ? 22.438 4.699 8.461 1 82.38 259 ILE B C 1
ATOM 5967 O O . ILE B 1 259 ? 22.469 4.348 7.277 1 82.38 259 ILE B O 1
ATOM 5971 N N . HIS B 1 260 ? 22.844 5.848 8.93 1 85.38 260 HIS B N 1
ATOM 5972 C CA . HIS B 1 260 ? 23.375 6.816 7.977 1 85.38 260 HIS B CA 1
ATOM 5973 C C . HIS B 1 260 ? 24.594 6.258 7.25 1 85.38 260 HIS B C 1
ATOM 5975 O O . HIS B 1 260 ? 24.641 6.23 6.02 1 85.38 260 HIS B O 1
ATOM 5981 N N . PRO B 1 261 ? 25.578 5.773 7.961 1 84.31 261 PRO B N 1
ATOM 5982 C CA . PRO B 1 261 ? 26.75 5.219 7.262 1 84.31 261 PRO B CA 1
ATOM 5983 C C . PRO B 1 261 ? 26.422 3.924 6.52 1 84.31 261 PRO B C 1
ATOM 5985 O O . PRO B 1 261 ? 27.016 3.643 5.473 1 84.31 261 PRO B O 1
ATOM 5988 N N . LEU B 1 262 ? 25.531 3.168 7.055 1 83.06 262 LEU B N 1
ATOM 5989 C CA . LEU B 1 262 ? 25.141 1.937 6.383 1 83.06 262 LEU B CA 1
ATOM 5990 C C . LEU B 1 262 ? 24.469 2.236 5.047 1 83.06 262 LEU B C 1
ATOM 5992 O O . LEU B 1 262 ? 24.703 1.541 4.059 1 83.06 262 LEU B O 1
ATOM 5996 N N . ALA B 1 263 ? 23.641 3.193 5.062 1 81.69 263 ALA B N 1
ATOM 5997 C CA . ALA B 1 263 ? 22.984 3.594 3.82 1 81.69 263 ALA B CA 1
ATOM 5998 C C . ALA B 1 263 ? 24 4.117 2.807 1 81.69 263 ALA B C 1
ATOM 6000 O O . ALA B 1 263 ? 23.922 3.805 1.616 1 81.69 263 ALA B O 1
ATOM 6001 N N . LYS B 1 264 ? 24.938 4.898 3.297 1 81 264 LYS B N 1
ATOM 6002 C CA . LYS B 1 264 ? 26 5.41 2.426 1 81 264 LYS B CA 1
ATOM 6003 C C . LYS B 1 264 ? 26.859 4.277 1.881 1 81 264 LYS B C 1
ATOM 6005 O O . LYS B 1 264 ? 27.234 4.285 0.709 1 81 264 LYS B O 1
ATOM 6010 N N . TRP B 1 265 ? 27.109 3.395 2.764 1 80.75 265 TRP B N 1
ATOM 6011 C CA . TRP B 1 265 ? 27.938 2.25 2.385 1 80.75 265 TRP B CA 1
ATOM 6012 C C . TRP B 1 265 ? 27.219 1.376 1.365 1 80.75 265 TRP B C 1
ATOM 6014 O O . TRP B 1 265 ? 27.812 0.909 0.398 1 80.75 265 TRP B O 1
ATOM 6024 N N . LEU B 1 266 ? 25.969 1.166 1.591 1 75 266 LEU B N 1
ATOM 6025 C CA . LEU B 1 266 ? 25.172 0.355 0.673 1 75 266 LEU B CA 1
ATOM 6026 C C . LEU B 1 266 ? 25.109 1.004 -0.706 1 75 266 LEU B C 1
ATOM 6028 O O . LEU B 1 266 ? 25.172 0.314 -1.725 1 75 266 LEU B O 1
ATOM 6032 N N . VAL B 1 267 ? 24.953 2.279 -0.731 1 73.38 267 VAL B N 1
ATOM 6033 C CA . VAL B 1 267 ? 24.891 3.016 -1.989 1 73.38 267 VAL B CA 1
ATOM 6034 C C . VAL B 1 267 ? 26.234 2.953 -2.699 1 73.38 267 VAL B C 1
ATOM 6036 O O . VAL B 1 267 ? 26.297 2.82 -3.924 1 73.38 267 VAL B O 1
ATOM 6039 N N . LYS B 1 268 ? 27.234 3.113 -1.93 1 72.25 268 LYS B N 1
ATOM 6040 C CA . LYS B 1 268 ? 28.562 3.082 -2.514 1 72.25 268 LYS B CA 1
ATOM 6041 C C . LYS B 1 268 ? 28.906 1.686 -3.023 1 72.25 268 LYS B C 1
ATOM 6043 O O . LYS B 1 268 ? 29.5 1.538 -4.094 1 72.25 268 LYS B O 1
ATOM 6048 N N . LYS B 1 269 ? 28.609 0.772 -2.248 1 67.94 269 LYS B N 1
ATOM 6049 C CA . LYS B 1 269 ? 28.984 -0.598 -2.574 1 67.94 269 LYS B CA 1
ATOM 6050 C C . LYS B 1 269 ? 28.141 -1.146 -3.727 1 67.94 269 LYS B C 1
ATOM 6052 O O . LYS B 1 269 ? 28.672 -1.845 -4.598 1 67.94 269 LYS B O 1
ATOM 6057 N N . PHE B 1 270 ? 26.859 -0.86 -3.594 1 58.78 270 PHE B N 1
ATOM 6058 C CA . PHE B 1 270 ? 25.984 -1.511 -4.562 1 58.78 270 PHE B CA 1
ATOM 6059 C C . PHE B 1 270 ? 25.484 -0.515 -5.609 1 58.78 270 PHE B C 1
ATOM 6061 O O . PHE B 1 270 ? 24.891 -0.905 -6.613 1 58.78 270 PHE B O 1
ATOM 6068 N N . GLY B 1 271 ? 25.531 0.807 -5.348 1 56.91 271 GLY B N 1
ATOM 6069 C CA . GLY B 1 271 ? 25.031 1.867 -6.207 1 56.91 271 GLY B CA 1
ATOM 6070 C C . GLY B 1 271 ? 25.766 1.971 -7.523 1 56.91 271 GLY B C 1
ATOM 6071 O O . GLY B 1 271 ? 25.453 2.82 -8.359 1 56.91 271 GLY B O 1
ATOM 6072 N N . ASN B 1 272 ? 26.859 1.355 -7.691 1 47.69 272 ASN B N 1
ATOM 6073 C CA . ASN B 1 272 ? 27.578 1.482 -8.953 1 47.69 272 ASN B CA 1
ATOM 6074 C C . ASN B 1 272 ? 26.781 0.89 -10.109 1 47.69 272 ASN B C 1
ATOM 6076 O O . ASN B 1 272 ? 27.109 -0.191 -10.609 1 47.69 272 ASN B O 1
ATOM 6080 N N . GLY B 1 273 ? 25.516 1.355 -10.336 1 51.91 273 GLY B N 1
ATOM 6081 C CA . GLY B 1 273 ? 24.922 1.218 -11.656 1 51.91 273 GLY B CA 1
ATOM 6082 C C . GLY B 1 273 ? 23.766 0.234 -11.695 1 51.91 273 GLY B C 1
ATOM 6083 O O . GLY B 1 273 ? 23.047 0.147 -12.695 1 51.91 273 GLY B O 1
ATOM 6084 N N . ASP B 1 274 ? 23.688 -0.816 -10.93 1 55.94 274 ASP B N 1
ATOM 6085 C CA . ASP B 1 274 ? 22.75 -1.894 -11.211 1 55.94 274 ASP B CA 1
ATOM 6086 C C . ASP B 1 274 ? 21.359 -1.576 -10.641 1 55.94 274 ASP B C 1
ATOM 6088 O O . ASP B 1 274 ? 21.219 -1.379 -9.43 1 55.94 274 ASP B O 1
ATOM 6092 N N . ARG B 1 275 ? 20.422 -1.128 -11.383 1 56.91 275 ARG B N 1
ATOM 6093 C CA . ARG B 1 275 ? 19.047 -0.747 -11.125 1 56.91 275 ARG B CA 1
ATOM 6094 C C . ARG B 1 275 ? 18.359 -1.753 -10.211 1 56.91 275 ARG B C 1
ATOM 6096 O O . ARG B 1 275 ? 17.562 -1.372 -9.344 1 56.91 275 ARG B O 1
ATOM 6103 N N . GLU B 1 276 ? 18.734 -2.988 -10.383 1 58.56 276 GLU B N 1
ATOM 6104 C CA . GLU B 1 276 ? 18.094 -4.039 -9.602 1 58.56 276 GLU B CA 1
ATOM 6105 C C . GLU B 1 276 ? 18.438 -3.902 -8.117 1 58.56 276 GLU B C 1
ATOM 6107 O O . GLU B 1 276 ? 17.578 -4.102 -7.254 1 58.56 276 GLU B O 1
ATOM 6112 N N . PHE B 1 277 ? 19.625 -3.387 -7.879 1 57.22 277 PHE B N 1
ATOM 6113 C CA . PHE B 1 277 ? 20.078 -3.26 -6.504 1 57.22 277 PHE B CA 1
ATOM 6114 C C . PHE B 1 277 ? 19.391 -2.092 -5.809 1 57.22 277 PHE B C 1
ATOM 6116 O O . PHE B 1 277 ? 18.969 -2.209 -4.656 1 57.22 277 PHE B O 1
ATOM 6123 N N . VAL B 1 278 ? 19.219 -1.141 -6.578 1 64.62 278 VAL B N 1
ATOM 6124 C CA . VAL B 1 278 ? 18.594 0.035 -5.984 1 64.62 278 VAL B CA 1
ATOM 6125 C C . VAL B 1 278 ? 17.141 -0.284 -5.605 1 64.62 278 VAL B C 1
ATOM 6127 O O . VAL B 1 278 ? 16.656 0.14 -4.555 1 64.62 278 VAL B O 1
ATOM 6130 N N . GLU B 1 279 ? 16.641 -1.179 -6.375 1 70.44 279 GLU B N 1
ATOM 6131 C CA . GLU B 1 279 ? 15.25 -1.532 -6.113 1 70.44 279 GLU B CA 1
ATOM 6132 C C . GLU B 1 279 ? 15.125 -2.369 -4.844 1 70.44 279 GLU B C 1
ATOM 6134 O O . GLU B 1 279 ? 14.195 -2.174 -4.059 1 70.44 279 GLU B O 1
ATOM 6139 N N . THR B 1 280 ? 16.094 -3.17 -4.684 1 71.88 280 THR B N 1
ATOM 6140 C CA . THR B 1 280 ? 16.078 -4.004 -3.488 1 71.88 280 THR B CA 1
ATOM 6141 C C . THR B 1 280 ? 16.344 -3.164 -2.24 1 71.88 280 THR B C 1
ATOM 6143 O O . THR B 1 280 ? 15.758 -3.416 -1.184 1 71.88 280 THR B O 1
ATOM 6146 N N . GLU B 1 281 ? 17.109 -2.158 -2.473 1 78.44 281 GLU B N 1
ATOM 6147 C CA . GLU B 1 281 ? 17.422 -1.294 -1.342 1 78.44 281 GLU B CA 1
ATOM 6148 C C . GLU B 1 281 ? 16.219 -0.451 -0.928 1 78.44 281 GLU B C 1
ATOM 6150 O O . GLU B 1 281 ? 16.016 -0.195 0.26 1 78.44 281 GLU B O 1
ATOM 6155 N N . VAL B 1 282 ? 15.5 -0.074 -1.926 1 82.75 282 VAL B N 1
ATOM 6156 C CA . VAL B 1 282 ? 14.312 0.723 -1.645 1 82.75 282 VAL B CA 1
ATOM 6157 C C . VAL B 1 282 ? 13.328 -0.094 -0.813 1 82.75 282 VAL B C 1
ATOM 6159 O O . VAL B 1 282 ? 12.797 0.392 0.189 1 82.75 282 VAL B O 1
ATOM 6162 N N . VAL B 1 283 ? 13.172 -1.298 -1.225 1 79.44 283 VAL B N 1
ATOM 6163 C CA . VAL B 1 283 ? 12.242 -2.176 -0.523 1 79.44 283 VAL B CA 1
ATOM 6164 C C . VAL B 1 283 ? 12.75 -2.434 0.896 1 79.44 283 VAL B C 1
ATOM 6166 O O . VAL B 1 283 ? 11.969 -2.418 1.851 1 79.44 283 VAL B O 1
ATOM 6169 N N . PHE B 1 284 ? 13.992 -2.623 1.011 1 81 284 PHE B N 1
ATOM 6170 C CA . PHE B 1 284 ? 14.602 -2.826 2.322 1 81 284 PHE B CA 1
ATOM 6171 C C . PHE B 1 284 ? 14.391 -1.604 3.209 1 81 284 PHE B C 1
ATOM 6173 O O . PHE B 1 284 ? 14.078 -1.736 4.395 1 81 284 PHE B O 1
ATOM 6180 N N . LEU B 1 285 ? 14.602 -0.519 2.654 1 87 285 LEU B N 1
ATOM 6181 C CA . LEU B 1 285 ? 14.43 0.722 3.402 1 87 285 LEU B CA 1
ATOM 6182 C C . LEU B 1 285 ? 12.992 0.872 3.883 1 87 285 LEU B C 1
ATOM 6184 O O . LEU B 1 285 ? 12.75 1.335 5 1 87 285 LEU B O 1
ATOM 6188 N N . LEU B 1 286 ? 12.047 0.485 3.062 1 88.25 286 LEU B N 1
ATOM 6189 C CA . LEU B 1 286 ? 10.641 0.573 3.443 1 88.25 286 LEU B CA 1
ATOM 6190 C C . LEU B 1 286 ? 10.344 -0.327 4.637 1 88.25 286 LEU B C 1
ATOM 6192 O O . LEU B 1 286 ? 9.539 0.025 5.5 1 88.25 286 LEU B O 1
ATOM 6196 N N . HIS B 1 287 ? 11.016 -1.389 4.691 1 84.12 287 HIS B N 1
ATOM 6197 C CA . HIS B 1 287 ? 10.852 -2.271 5.844 1 84.12 287 HIS B CA 1
ATOM 6198 C C . HIS B 1 287 ? 11.5 -1.68 7.09 1 84.12 287 HIS B C 1
ATOM 6200 O O . HIS B 1 287 ? 10.984 -1.83 8.195 1 84.12 287 HIS B O 1
ATOM 6206 N N . VAL B 1 288 ? 12.633 -1.064 6.957 1 86.44 288 VAL B N 1
ATOM 6207 C CA . VAL B 1 288 ? 13.328 -0.431 8.07 1 86.44 288 VAL B CA 1
ATOM 6208 C C . VAL B 1 288 ? 12.453 0.678 8.656 1 86.44 288 VAL B C 1
ATOM 6210 O O . VAL B 1 288 ? 12.438 0.885 9.875 1 86.44 288 VAL B O 1
ATOM 6213 N N . VAL B 1 289 ? 11.734 1.341 7.797 1 90.81 289 VAL B N 1
ATOM 6214 C CA . VAL B 1 289 ? 10.828 2.393 8.25 1 90.81 289 VAL B CA 1
ATOM 6215 C C . VAL B 1 289 ? 9.805 1.809 9.219 1 90.81 289 VAL B C 1
ATOM 6217 O O . VAL B 1 289 ? 9.547 2.381 10.281 1 90.81 289 VAL B O 1
ATOM 6220 N N . LEU B 1 290 ? 9.273 0.678 8.844 1 87.69 290 LEU B N 1
ATOM 6221 C CA . LEU B 1 290 ? 8.273 0.033 9.688 1 87.69 290 LEU B CA 1
ATOM 6222 C C . LEU B 1 290 ? 8.891 -0.428 11 1 87.69 290 LEU B C 1
ATOM 6224 O O . LEU B 1 290 ? 8.281 -0.266 12.062 1 87.69 290 LEU B O 1
ATOM 6228 N N . PHE B 1 291 ? 10.062 -0.903 10.938 1 84.25 291 PHE B N 1
ATOM 6229 C CA . PHE B 1 291 ? 10.734 -1.396 12.133 1 84.25 291 PHE B CA 1
ATOM 6230 C C . PHE B 1 291 ? 11.039 -0.252 13.094 1 84.25 291 PHE B C 1
ATOM 6232 O O . PHE B 1 291 ? 10.797 -0.364 14.297 1 84.25 291 PHE B O 1
ATOM 6239 N N . ILE B 1 292 ? 11.57 0.778 12.586 1 87.75 292 ILE B N 1
ATOM 6240 C CA . ILE B 1 292 ? 11.891 1.937 13.406 1 87.75 292 ILE B CA 1
ATOM 6241 C C . ILE B 1 292 ? 10.609 2.543 13.969 1 87.75 292 ILE B C 1
ATOM 6243 O O . ILE B 1 292 ? 10.57 2.992 15.117 1 87.75 292 ILE B O 1
ATOM 6247 N N . GLY B 1 293 ? 9.594 2.625 13.102 1 87 293 GLY B N 1
ATOM 6248 C CA . GLY B 1 293 ? 8.305 3.09 13.594 1 87 293 GLY B CA 1
ATOM 6249 C C . GLY B 1 293 ? 7.793 2.289 14.773 1 87 293 GLY B C 1
ATOM 6250 O O . GLY B 1 293 ? 7.281 2.857 15.742 1 87 293 GLY B O 1
ATOM 6251 N N . LEU B 1 294 ? 7.949 1.011 14.758 1 84.12 294 LEU B N 1
ATOM 6252 C CA . LEU B 1 294 ? 7.5 0.13 15.828 1 84.12 294 LEU B CA 1
ATOM 6253 C C . LEU B 1 294 ? 8.289 0.389 17.109 1 84.12 294 LEU B C 1
ATOM 6255 O O . LEU B 1 294 ? 7.719 0.389 18.203 1 84.12 294 LEU B O 1
ATOM 6259 N N . VAL B 1 295 ? 9.539 0.557 16.984 1 83.88 295 VAL B N 1
ATOM 6260 C CA . VAL B 1 295 ? 10.391 0.807 18.125 1 83.88 295 VAL B CA 1
ATOM 6261 C C . VAL B 1 295 ? 9.992 2.121 18.797 1 83.88 295 VAL B C 1
ATOM 6263 O O . VAL B 1 295 ? 9.891 2.197 20.031 1 83.88 295 VAL B O 1
ATOM 6266 N N . PHE B 1 296 ? 9.719 3.123 17.984 1 85.25 296 PHE B N 1
ATOM 6267 C CA . PHE B 1 296 ? 9.312 4.414 18.531 1 85.25 296 PHE B CA 1
ATOM 6268 C C . PHE B 1 296 ? 7.945 4.309 19.203 1 85.25 296 PHE B C 1
ATOM 6270 O O . PHE B 1 296 ? 7.703 4.949 20.234 1 85.25 296 PHE B O 1
ATOM 6277 N N . ASP B 1 297 ? 7.16 3.52 18.594 1 80.44 297 ASP B N 1
ATOM 6278 C CA . ASP B 1 297 ? 5.848 3.309 19.203 1 80.44 297 ASP B CA 1
ATOM 6279 C C . ASP B 1 297 ? 5.977 2.637 20.562 1 80.44 297 ASP B C 1
ATOM 6281 O O . ASP B 1 297 ? 5.273 3 21.5 1 80.44 297 ASP B O 1
ATOM 6285 N N . GLY B 1 298 ? 6.812 1.664 20.625 1 78.25 298 GLY B N 1
ATOM 6286 C CA . GLY B 1 298 ? 7.043 0.969 21.891 1 78.25 298 GLY B CA 1
ATOM 6287 C C . GLY B 1 298 ? 7.637 1.861 22.953 1 78.25 298 GLY B C 1
ATOM 6288 O O . GLY B 1 298 ? 7.41 1.639 24.156 1 78.25 298 GLY B O 1
ATOM 6289 N N . LEU B 1 299 ? 8.328 2.918 22.531 1 79.62 299 LEU B N 1
ATOM 6290 C CA . LEU B 1 299 ? 8.953 3.844 23.469 1 79.62 299 LEU B CA 1
ATOM 6291 C C . LEU B 1 299 ? 8.008 4.992 23.812 1 79.62 299 LEU B C 1
ATOM 6293 O O . LEU B 1 299 ? 8.359 5.887 24.578 1 79.62 299 LEU B O 1
ATOM 6297 N N . GLY B 1 300 ? 6.883 4.996 23.109 1 77.25 300 GLY B N 1
ATOM 6298 C CA . GLY B 1 300 ? 5.883 6.004 23.422 1 77.25 300 GLY B CA 1
ATOM 6299 C C . GLY B 1 300 ? 5.898 7.188 22.469 1 77.25 300 GLY B C 1
ATOM 6300 O O . GLY B 1 300 ? 5.137 8.141 22.641 1 77.25 300 GLY B O 1
ATOM 6301 N N . ALA B 1 301 ? 6.723 7.328 21.547 1 81.5 301 ALA B N 1
ATOM 6302 C CA . ALA B 1 301 ? 6.871 8.469 20.656 1 81.5 301 ALA B CA 1
ATOM 6303 C C . ALA B 1 301 ? 6.012 8.289 19.406 1 81.5 301 ALA B C 1
ATOM 6305 O O . ALA B 1 301 ? 5.934 9.195 18.562 1 81.5 301 ALA B O 1
ATOM 6306 N N . HIS B 1 302 ? 5.238 7.285 19.203 1 82.19 302 HIS B N 1
ATOM 6307 C CA . HIS B 1 302 ? 4.379 6.996 18.062 1 82.19 302 HIS B CA 1
ATOM 6308 C C . HIS B 1 302 ? 5.203 6.633 16.828 1 82.19 302 HIS B C 1
ATOM 6310 O O . HIS B 1 302 ? 6.289 7.18 16.625 1 82.19 302 HIS B O 1
ATOM 6316 N N . SER B 1 303 ? 4.754 5.926 15.961 1 87.75 303 SER B N 1
ATOM 6317 C CA . SER B 1 303 ? 5.457 5.391 14.797 1 87.75 303 SER B CA 1
ATOM 6318 C C . SER B 1 303 ? 5.754 6.484 13.773 1 87.75 303 SER B C 1
ATOM 6320 O O . SER B 1 303 ? 6.793 6.453 13.109 1 87.75 303 SER B O 1
ATOM 6322 N N . VAL B 1 304 ? 4.922 7.438 13.664 1 89.69 304 VAL B N 1
ATOM 6323 C CA . VAL B 1 304 ? 5.051 8.492 12.664 1 89.69 304 VAL B CA 1
ATOM 6324 C C . VAL B 1 304 ? 6.312 9.312 12.938 1 89.69 304 VAL B C 1
ATOM 6326 O O . VAL B 1 304 ? 7.02 9.711 12.008 1 89.69 304 VAL B O 1
ATOM 6329 N N . THR B 1 305 ? 6.656 9.555 14.195 1 90 305 THR B N 1
ATOM 6330 C CA . THR B 1 305 ? 7.828 10.344 14.555 1 90 305 THR B CA 1
ATOM 6331 C C . THR B 1 305 ? 9.109 9.594 14.219 1 90 305 THR B C 1
ATOM 6333 O O . THR B 1 305 ? 10.055 10.18 13.68 1 90 305 THR B O 1
ATOM 6336 N N . GLY B 1 306 ? 9.156 8.406 14.484 1 89.56 306 GLY B N 1
ATOM 6337 C CA . GLY B 1 306 ? 10.32 7.609 14.125 1 89.56 306 GLY B CA 1
ATOM 6338 C C . GLY B 1 306 ? 10.578 7.562 12.633 1 89.56 306 GLY B C 1
ATOM 6339 O O . GLY B 1 306 ? 11.727 7.664 12.195 1 89.56 306 GLY B O 1
ATOM 6340 N N . ALA B 1 307 ? 9.523 7.355 11.922 1 92.44 307 ALA B N 1
ATOM 6341 C CA . ALA B 1 307 ? 9.641 7.316 10.461 1 92.44 307 ALA B CA 1
ATOM 6342 C C . ALA B 1 307 ? 10.203 8.625 9.922 1 92.44 307 ALA B C 1
ATOM 6344 O O . ALA B 1 307 ? 11.062 8.617 9.039 1 92.44 307 ALA B O 1
ATOM 6345 N N . PHE B 1 308 ? 9.781 9.758 10.461 1 92.38 308 PHE B N 1
ATOM 6346 C CA . PHE B 1 308 ? 10.25 11.062 10.023 1 92.38 308 PHE B CA 1
ATOM 6347 C C . PHE B 1 308 ? 11.75 11.211 10.266 1 92.38 308 PHE B C 1
ATOM 6349 O O . PHE B 1 308 ? 12.492 11.609 9.359 1 92.38 308 PHE B O 1
ATOM 6356 N N . PHE B 1 309 ? 12.172 10.883 11.398 1 91.5 309 PHE B N 1
ATOM 6357 C CA . PHE B 1 309 ? 13.578 11.07 11.75 1 91.5 309 PHE B CA 1
ATOM 6358 C C . PHE B 1 309 ? 14.469 10.141 10.938 1 91.5 309 PHE B C 1
ATOM 6360 O O . PHE B 1 309 ? 15.594 10.508 10.578 1 91.5 309 PHE B O 1
ATOM 6367 N N . LEU B 1 310 ? 13.953 8.945 10.68 1 91.88 310 LEU B N 1
ATOM 6368 C CA . LEU B 1 310 ? 14.703 8.07 9.781 1 91.88 310 LEU B CA 1
ATOM 6369 C C . LEU B 1 310 ? 14.883 8.719 8.414 1 91.88 310 LEU B C 1
ATOM 6371 O O . LEU B 1 310 ? 15.953 8.625 7.816 1 91.88 310 LEU B O 1
ATOM 6375 N N . GLY B 1 311 ? 13.844 9.312 7.906 1 92.38 311 GLY B N 1
ATOM 6376 C CA . GLY B 1 311 ? 13.922 10.016 6.637 1 92.38 311 GLY B CA 1
ATOM 6377 C C . GLY B 1 311 ? 14.977 11.102 6.625 1 92.38 311 GLY B C 1
ATOM 6378 O O . GLY B 1 311 ? 15.703 11.258 5.641 1 92.38 311 GLY B O 1
ATOM 6379 N N . VAL B 1 312 ? 15.094 11.828 7.711 1 89.88 312 VAL B N 1
ATOM 6380 C CA . VAL B 1 312 ? 16.047 12.93 7.82 1 89.88 312 VAL B CA 1
ATOM 6381 C C . VAL B 1 312 ? 17.469 12.391 7.816 1 89.88 312 VAL B C 1
ATOM 6383 O O . VAL B 1 312 ? 18.375 13.023 7.285 1 89.88 312 VAL B O 1
ATOM 6386 N N . ILE B 1 313 ? 17.656 11.219 8.344 1 89.75 313 ILE B N 1
ATOM 6387 C CA . ILE B 1 313 ? 18.984 10.648 8.57 1 89.75 313 ILE B CA 1
ATOM 6388 C C . ILE B 1 313 ? 19.516 10.039 7.273 1 89.75 313 ILE B C 1
ATOM 6390 O O . ILE B 1 313 ? 20.734 9.953 7.074 1 89.75 313 ILE B O 1
ATOM 6394 N N . ILE B 1 314 ? 18.672 9.594 6.398 1 89.38 314 ILE B N 1
ATOM 6395 C CA . ILE B 1 314 ? 19.094 8.953 5.156 1 89.38 314 ILE B CA 1
ATOM 6396 C C . ILE B 1 314 ? 19.859 9.953 4.297 1 89.38 314 ILE B C 1
ATOM 6398 O O . ILE B 1 314 ? 19.391 11.07 4.062 1 89.38 314 ILE B O 1
ATOM 6402 N N . PRO B 1 315 ? 21.016 9.578 3.902 1 84.5 315 PRO B N 1
ATOM 6403 C CA . PRO B 1 315 ? 21.828 10.508 3.109 1 84.5 315 PRO B CA 1
ATOM 6404 C C . PRO B 1 315 ? 21.203 10.812 1.745 1 84.5 315 PRO B C 1
ATOM 6406 O O . PRO B 1 315 ? 20.547 9.953 1.155 1 84.5 315 PRO B O 1
ATOM 6409 N N . LYS B 1 316 ? 21.562 11.992 1.346 1 84.69 316 LYS B N 1
ATOM 6410 C CA . LYS B 1 316 ? 21.094 12.391 0.019 1 84.69 316 LYS B CA 1
ATOM 6411 C C . LYS B 1 316 ? 21.938 11.734 -1.073 1 84.69 316 LYS B C 1
ATOM 6413 O O . LYS B 1 316 ? 23.156 11.609 -0.938 1 84.69 316 LYS B O 1
ATOM 6418 N N . GLY B 1 317 ? 21.203 11.062 -2.07 1 82 317 GLY B N 1
ATOM 6419 C CA . GLY B 1 317 ? 21.875 10.359 -3.145 1 82 317 GLY B CA 1
ATOM 6420 C C . GLY B 1 317 ? 20.938 9.516 -3.992 1 82 317 GLY B C 1
ATOM 6421 O O . GLY B 1 317 ? 19.781 9.891 -4.199 1 82 317 GLY B O 1
ATOM 6422 N N . SER B 1 318 ? 21.531 8.516 -4.465 1 81.38 318 SER B N 1
ATOM 6423 C CA . SER B 1 318 ? 20.781 7.676 -5.398 1 81.38 318 SER B CA 1
ATOM 6424 C C . SER B 1 318 ? 19.625 6.969 -4.703 1 81.38 318 SER B C 1
ATOM 6426 O O . SER B 1 318 ? 18.531 6.844 -5.27 1 81.38 318 SER B O 1
ATOM 6428 N N . LEU B 1 319 ? 19.906 6.605 -3.496 1 84 319 LEU B N 1
ATOM 6429 C CA . LEU B 1 319 ? 18.844 5.922 -2.75 1 84 319 LEU B CA 1
ATOM 6430 C C . LEU B 1 319 ? 17.688 6.867 -2.451 1 84 319 LEU B C 1
ATOM 6432 O O . LEU B 1 319 ? 16.531 6.508 -2.631 1 84 319 LEU B O 1
ATOM 6436 N N . ASN B 1 320 ? 18.078 8.023 -2.008 1 86.75 320 ASN B N 1
ATOM 6437 C CA . ASN B 1 320 ? 17.078 9.047 -1.731 1 86.75 320 ASN B CA 1
ATOM 6438 C C . ASN B 1 320 ? 16.25 9.359 -2.969 1 86.75 320 ASN B C 1
ATOM 6440 O O . ASN B 1 320 ? 15.016 9.445 -2.889 1 86.75 320 ASN B O 1
ATOM 6444 N N . ASN B 1 321 ? 16.844 9.414 -4.066 1 84.44 321 ASN B N 1
ATOM 6445 C CA . ASN B 1 321 ? 16.172 9.727 -5.312 1 84.44 321 ASN B CA 1
ATOM 6446 C C . ASN B 1 321 ? 15.281 8.57 -5.773 1 84.44 321 ASN B C 1
ATOM 6448 O O . ASN B 1 321 ? 14.188 8.797 -6.293 1 84.44 321 ASN B O 1
ATOM 6452 N N . ALA B 1 322 ? 15.773 7.43 -5.555 1 83.69 322 ALA B N 1
ATOM 6453 C CA . ALA B 1 322 ? 15.008 6.254 -5.953 1 83.69 322 ALA B CA 1
ATOM 6454 C C . ALA B 1 322 ? 13.727 6.129 -5.137 1 83.69 322 ALA B C 1
ATOM 6456 O O . ALA B 1 322 ? 12.664 5.816 -5.68 1 83.69 322 ALA B O 1
ATOM 6457 N N . VAL B 1 323 ? 13.859 6.402 -3.877 1 87.5 323 VAL B N 1
ATOM 6458 C CA . VAL B 1 323 ? 12.695 6.32 -3 1 87.5 323 VAL B CA 1
ATOM 6459 C C . VAL B 1 323 ? 11.695 7.414 -3.369 1 87.5 323 VAL B C 1
ATOM 6461 O O . VAL B 1 323 ? 10.492 7.156 -3.451 1 87.5 323 VAL B O 1
ATOM 6464 N N . GLN B 1 324 ? 12.156 8.547 -3.6 1 84.5 324 GLN B N 1
ATOM 6465 C CA . GLN B 1 324 ? 11.289 9.656 -3.979 1 84.5 324 GLN B CA 1
ATOM 6466 C C . GLN B 1 324 ? 10.57 9.359 -5.297 1 84.5 324 GLN B C 1
ATOM 6468 O O . GLN B 1 324 ? 9.375 9.633 -5.434 1 84.5 324 GLN B O 1
ATOM 6473 N N . ASP B 1 325 ? 11.25 8.773 -6.16 1 79.12 325 ASP B N 1
ATOM 6474 C CA . ASP B 1 325 ? 10.703 8.508 -7.488 1 79.12 325 ASP B CA 1
ATOM 6475 C C . ASP B 1 325 ? 9.695 7.359 -7.445 1 79.12 325 ASP B C 1
ATOM 6477 O O . ASP B 1 325 ? 8.672 7.402 -8.125 1 79.12 325 ASP B O 1
ATOM 6481 N N . LYS B 1 326 ? 9.953 6.457 -6.609 1 79.38 326 LYS B N 1
ATOM 6482 C CA . LYS B 1 326 ? 9.172 5.23 -6.66 1 79.38 326 LYS B CA 1
ATOM 6483 C C . LYS B 1 326 ? 8.031 5.258 -5.645 1 79.38 326 LYS B C 1
ATOM 6485 O O . LYS B 1 326 ? 6.973 4.676 -5.879 1 79.38 326 LYS B O 1
ATOM 6490 N N . VAL B 1 327 ? 8.289 5.957 -4.559 1 84.88 327 VAL B N 1
ATOM 6491 C CA . VAL B 1 327 ? 7.387 5.762 -3.434 1 84.88 327 VAL B CA 1
ATOM 6492 C C . VAL B 1 327 ? 6.574 7.035 -3.197 1 84.88 327 VAL B C 1
ATOM 6494 O O . VAL B 1 327 ? 5.43 6.973 -2.744 1 84.88 327 VAL B O 1
ATOM 6497 N N . PHE B 1 328 ? 7.078 8.125 -3.494 1 84.06 328 PHE B N 1
ATOM 6498 C CA . PHE B 1 328 ? 6.461 9.383 -3.102 1 84.06 328 PHE B CA 1
ATOM 6499 C C . PHE B 1 328 ? 5.082 9.531 -3.729 1 84.06 328 PHE B C 1
ATOM 6501 O O . PHE B 1 328 ? 4.102 9.805 -3.031 1 84.06 328 PHE B O 1
ATOM 6508 N N . ASP B 1 329 ? 4.996 9.312 -5.012 1 77 329 ASP B N 1
ATOM 6509 C CA . ASP B 1 329 ? 3.711 9.492 -5.684 1 77 329 ASP B CA 1
ATOM 6510 C C . ASP B 1 329 ? 2.701 8.438 -5.234 1 77 329 ASP B C 1
ATOM 6512 O O . ASP B 1 329 ? 1.511 8.727 -5.105 1 77 329 ASP B O 1
ATOM 6516 N N . PHE B 1 330 ? 3.223 7.305 -4.996 1 82.12 330 PHE B N 1
ATOM 6517 C CA . PHE B 1 330 ? 2.342 6.234 -4.539 1 82.12 330 PHE B CA 1
ATOM 6518 C C . PHE B 1 330 ? 1.72 6.578 -3.193 1 82.12 330 PHE B C 1
ATOM 6520 O O . PHE B 1 330 ? 0.511 6.426 -3.004 1 82.12 330 PHE B O 1
ATOM 6527 N N . VAL B 1 331 ? 2.469 7.09 -2.338 1 87.62 331 VAL B N 1
ATOM 6528 C CA . VAL B 1 331 ? 1.997 7.379 -0.988 1 87.62 331 VAL B CA 1
ATOM 6529 C C . VAL B 1 331 ? 1.231 8.703 -0.98 1 87.62 331 VAL B C 1
ATOM 6531 O O . VAL B 1 331 ? 0.106 8.766 -0.481 1 87.62 331 VAL B O 1
ATOM 6534 N N . SER B 1 332 ? 1.778 9.703 -1.616 1 84.19 332 SER B N 1
ATOM 6535 C CA . SER B 1 332 ? 1.255 11.055 -1.485 1 84.19 332 SER B CA 1
ATOM 6536 C C . SER B 1 332 ? 0.017 11.258 -2.354 1 84.19 332 SER B C 1
ATOM 6538 O O . SER B 1 332 ? -0.832 12.094 -2.049 1 84.19 332 SER B O 1
ATOM 6540 N N . VAL B 1 333 ? -0.103 10.531 -3.422 1 79.44 333 VAL B N 1
ATOM 6541 C CA . VAL B 1 333 ? -1.22 10.766 -4.332 1 79.44 333 VAL B CA 1
ATOM 6542 C C . VAL B 1 333 ? -2.195 9.594 -4.266 1 79.44 333 VAL B C 1
ATOM 6544 O O . VAL B 1 333 ? -3.41 9.789 -4.191 1 79.44 333 VAL B O 1
ATOM 6547 N N . PHE B 1 334 ? -1.66 8.414 -4.199 1 83.75 334 PHE B N 1
ATOM 6548 C CA . PHE B 1 334 ? -2.518 7.238 -4.281 1 83.75 334 PHE B CA 1
ATOM 6549 C C . PHE B 1 334 ? -3.092 6.891 -2.914 1 83.75 334 PHE B C 1
ATOM 6551 O O . PHE B 1 334 ? -4.297 6.672 -2.777 1 83.75 334 PHE B O 1
ATOM 6558 N N . MET B 1 335 ? -2.279 6.859 -1.867 1 88.69 335 MET B N 1
ATOM 6559 C CA . MET B 1 335 ? -2.705 6.348 -0.568 1 88.69 335 MET B CA 1
ATOM 6560 C C . MET B 1 335 ? -3.234 7.473 0.315 1 88.69 335 MET B C 1
ATOM 6562 O O . MET B 1 335 ? -4.02 7.23 1.232 1 88.69 335 MET B O 1
ATOM 6566 N N . MET B 1 336 ? -2.887 8.672 0.038 1 88.81 336 MET B N 1
ATOM 6567 C CA . MET B 1 336 ? -3.154 9.797 0.926 1 88.81 336 MET B CA 1
ATOM 6568 C C . MET B 1 336 ? -4.652 9.977 1.142 1 88.81 336 MET B C 1
ATOM 6570 O O . MET B 1 336 ? -5.09 10.344 2.234 1 88.81 336 MET B O 1
ATOM 6574 N N . PRO B 1 337 ? -5.465 9.742 0.181 1 87.94 337 PRO B N 1
ATOM 6575 C CA . PRO B 1 337 ? -6.91 9.891 0.394 1 87.94 337 PRO B CA 1
ATOM 6576 C C . PRO B 1 337 ? -7.43 9.008 1.526 1 87.94 337 PRO B C 1
ATOM 6578 O O . PRO B 1 337 ? -8.414 9.352 2.18 1 87.94 337 PRO B O 1
ATOM 6581 N N . LEU B 1 338 ? -6.75 7.914 1.741 1 88.94 338 LEU B N 1
ATOM 6582 C CA . LEU B 1 338 ? -7.152 7.027 2.83 1 88.94 338 LEU B CA 1
ATOM 6583 C C . LEU B 1 338 ? -6.949 7.703 4.184 1 88.94 338 LEU B C 1
ATOM 6585 O O . LEU B 1 338 ? -7.77 7.551 5.086 1 88.94 338 LEU B O 1
ATOM 6589 N N . PHE B 1 339 ? -5.922 8.422 4.297 1 90.5 339 PHE B N 1
ATOM 6590 C CA . PHE B 1 339 ? -5.652 9.133 5.539 1 90.5 339 PHE B CA 1
ATOM 6591 C C . PHE B 1 339 ? -6.703 10.211 5.781 1 90.5 339 PHE B C 1
ATOM 6593 O O . PHE B 1 339 ? -7.203 10.359 6.898 1 90.5 339 PHE B O 1
ATOM 6600 N N . PHE B 1 340 ? -7.031 10.891 4.762 1 90.75 340 PHE B N 1
ATOM 6601 C CA . PHE B 1 340 ? -8 11.961 4.926 1 90.75 340 PHE B CA 1
ATOM 6602 C C . PHE B 1 340 ? -9.398 11.398 5.176 1 90.75 340 PHE B C 1
ATOM 6604 O O . PHE B 1 340 ? -10.219 12.031 5.848 1 90.75 340 PHE B O 1
ATOM 6611 N N . LEU B 1 341 ? -9.609 10.227 4.664 1 87.44 341 LEU B N 1
ATOM 6612 C CA . LEU B 1 341 ? -10.867 9.555 4.949 1 87.44 341 LEU B CA 1
ATOM 6613 C C . LEU B 1 341 ? -11 9.25 6.438 1 87.44 341 LEU B C 1
ATOM 6615 O O . LEU B 1 341 ? -12.07 9.43 7.023 1 87.44 341 LEU B O 1
ATOM 6619 N N . ILE B 1 342 ? -9.961 8.859 7.055 1 84.69 342 ILE B N 1
ATOM 6620 C CA . ILE B 1 342 ? -9.992 8.5 8.469 1 84.69 342 ILE B CA 1
ATOM 6621 C C . ILE B 1 342 ? -10.156 9.766 9.312 1 84.69 342 ILE B C 1
ATOM 6623 O O . ILE B 1 342 ? -10.859 9.75 10.328 1 84.69 342 ILE B O 1
ATOM 6627 N N . ILE B 1 343 ? -9.477 10.789 8.883 1 86.62 343 ILE B N 1
ATOM 6628 C CA . ILE B 1 343 ? -9.625 12.055 9.586 1 86.62 343 ILE B CA 1
ATOM 6629 C C . ILE B 1 343 ? -11.07 12.531 9.492 1 86.62 343 ILE B C 1
ATOM 6631 O O . ILE B 1 343 ? -11.641 13.016 10.477 1 86.62 343 ILE B O 1
ATOM 6635 N N . GLY B 1 344 ? -11.664 12.406 8.32 1 82.44 344 GLY B N 1
ATOM 6636 C CA . GLY B 1 344 ? -13.039 12.828 8.109 1 82.44 344 GLY B CA 1
ATOM 6637 C C . GLY B 1 344 ? -14.039 12 8.891 1 82.44 344 GLY B C 1
ATOM 6638 O O . GLY B 1 344 ? -15.055 12.531 9.359 1 82.44 344 GLY B O 1
ATOM 6639 N N . GLU B 1 345 ? -13.688 10.766 9.016 1 78.25 345 GLU B N 1
ATOM 6640 C CA . GLU B 1 345 ? -14.586 9.867 9.734 1 78.25 345 GLU B CA 1
ATOM 6641 C C . GLU B 1 345 ? -14.625 10.211 11.219 1 78.25 345 GLU B C 1
ATOM 6643 O O . GLU B 1 345 ? -15.633 9.977 11.891 1 78.25 345 GLU B O 1
ATOM 6648 N N . ARG B 1 346 ? -13.57 10.789 11.68 1 79 346 ARG B N 1
ATOM 6649 C CA . ARG B 1 346 ? -13.5 11.141 13.094 1 79 346 ARG B CA 1
ATOM 6650 C C . ARG B 1 346 ? -14.07 12.531 13.344 1 79 346 ARG B C 1
ATOM 6652 O O . ARG B 1 346 ? -14.102 13 14.484 1 79 346 ARG B O 1
ATOM 6659 N N . THR B 1 347 ? -14.523 13.102 12.297 1 82.75 347 THR B N 1
ATOM 6660 C CA . THR B 1 347 ? -15.039 14.461 12.391 1 82.75 347 THR B CA 1
ATOM 6661 C C . THR B 1 347 ? -16.562 14.461 12.391 1 82.75 347 THR B C 1
ATOM 6663 O O . THR B 1 347 ? -17.188 14.148 11.375 1 82.75 347 THR B O 1
ATOM 6666 N N . ASN B 1 348 ? -17.078 14.719 13.516 1 79.38 348 ASN B N 1
ATOM 6667 C CA . ASN B 1 348 ? -18.531 14.859 13.625 1 79.38 348 ASN B CA 1
ATOM 6668 C C . ASN B 1 348 ? -18.938 16.297 13.953 1 79.38 348 ASN B C 1
ATOM 6670 O O . ASN B 1 348 ? -18.875 16.703 15.109 1 79.38 348 ASN B O 1
ATOM 6674 N N . LEU B 1 349 ? -19.406 16.984 13.023 1 78.81 349 LEU B N 1
ATOM 6675 C CA . LEU B 1 349 ? -19.781 18.391 13.188 1 78.81 349 LEU B CA 1
ATOM 6676 C C . LEU B 1 349 ? -21.062 18.516 14.008 1 78.81 349 LEU B C 1
ATOM 6678 O O . LEU B 1 349 ? -21.344 19.578 14.57 1 78.81 349 LEU B O 1
ATOM 6682 N N . GLN B 1 350 ? -21.781 17.453 13.977 1 73.31 350 GLN B N 1
ATOM 6683 C CA . GLN B 1 350 ? -23.062 17.5 14.695 1 73.31 350 GLN B CA 1
ATOM 6684 C C . GLN B 1 350 ? -22.844 17.719 16.188 1 73.31 350 GLN B C 1
ATOM 6686 O O . GLN B 1 350 ? -23.672 18.312 16.859 1 73.31 350 GLN B O 1
ATOM 6691 N N . ASP B 1 351 ? -21.781 17.234 16.594 1 68.69 351 ASP B N 1
ATOM 6692 C CA . ASP B 1 351 ? -21.453 17.406 18.016 1 68.69 351 ASP B CA 1
ATOM 6693 C C . ASP B 1 351 ? -21.172 18.875 18.328 1 68.69 351 ASP B C 1
ATOM 6695 O O . ASP B 1 351 ? -21.359 19.312 19.469 1 68.69 351 ASP B O 1
ATOM 6699 N N . LEU B 1 352 ? -20.719 19.609 17.359 1 71.94 352 LEU B N 1
ATOM 6700 C CA . LEU B 1 352 ? -20.422 21.016 17.562 1 71.94 352 LEU B CA 1
ATOM 6701 C C . LEU B 1 352 ? -21.688 21.859 17.484 1 71.94 352 LEU B C 1
ATOM 6703 O O . LEU B 1 352 ? -21.828 22.844 18.203 1 71.94 352 LEU B O 1
ATOM 6707 N N . VAL B 1 353 ? -22.547 21.5 16.578 1 64.12 353 VAL B N 1
ATOM 6708 C CA . VAL B 1 353 ? -23.734 22.297 16.312 1 64.12 353 VAL B CA 1
ATOM 6709 C C . VAL B 1 353 ? -24.75 22.141 17.453 1 64.12 353 VAL B C 1
ATOM 6711 O O . VAL B 1 353 ? -25.406 23.109 17.828 1 64.12 353 VAL B O 1
ATOM 6714 N N . LEU B 1 354 ? -24.797 21 17.844 1 58.22 354 LEU B N 1
ATOM 6715 C CA . LEU B 1 354 ? -25.797 20.781 18.859 1 58.22 354 LEU B CA 1
ATOM 6716 C C . LEU B 1 354 ? -25.469 21.562 20.125 1 58.22 354 LEU B C 1
ATOM 6718 O O . LEU B 1 354 ? -26.375 21.969 20.875 1 58.22 354 LEU B O 1
ATOM 6722 N N . ASP B 1 355 ? -24.219 21.812 20.203 1 62.38 355 ASP B N 1
ATOM 6723 C CA . ASP B 1 355 ? -23.875 22.531 21.422 1 62.38 355 ASP B CA 1
ATOM 6724 C C . ASP B 1 355 ? -23.609 24 21.141 1 62.38 355 ASP B C 1
ATOM 6726 O O . ASP B 1 355 ? -23.203 24.359 20.031 1 62.38 355 ASP B O 1
ATOM 6730 N N . THR B 1 356 ? -24.359 24.906 21.609 1 60.94 356 THR B N 1
ATOM 6731 C CA . THR B 1 356 ? -24.438 26.359 21.516 1 60.94 356 THR B CA 1
ATOM 6732 C C . THR B 1 356 ? -23.047 26.984 21.547 1 60.94 356 THR B C 1
ATOM 6734 O O . THR B 1 356 ? -22.906 28.172 21.875 1 60.94 356 THR B O 1
ATOM 6737 N N . HIS B 1 357 ? -22.078 26.25 21.031 1 74.12 357 HIS B N 1
ATOM 6738 C CA . HIS B 1 357 ? -20.75 26.828 21.266 1 74.12 357 HIS B CA 1
ATOM 6739 C C . HIS B 1 357 ? -20.125 27.297 19.969 1 74.12 357 HIS B C 1
ATOM 6741 O O . HIS B 1 357 ? -18.891 27.344 19.844 1 74.12 357 HIS B O 1
ATOM 6747 N N . TRP B 1 358 ? -21.016 27.797 18.984 1 80.06 358 TRP B N 1
ATOM 6748 C CA . TRP B 1 358 ? -20.5 28.156 17.656 1 80.06 358 TRP B CA 1
ATOM 6749 C C . TRP B 1 358 ? -19.703 29.453 17.734 1 80.06 358 TRP B C 1
ATOM 6751 O O . TRP B 1 358 ? -18.734 29.625 16.984 1 80.06 358 TRP B O 1
ATOM 6761 N N . ILE B 1 359 ? -20.078 30.297 18.609 1 83.31 359 ILE B N 1
ATOM 6762 C CA . ILE B 1 359 ? -19.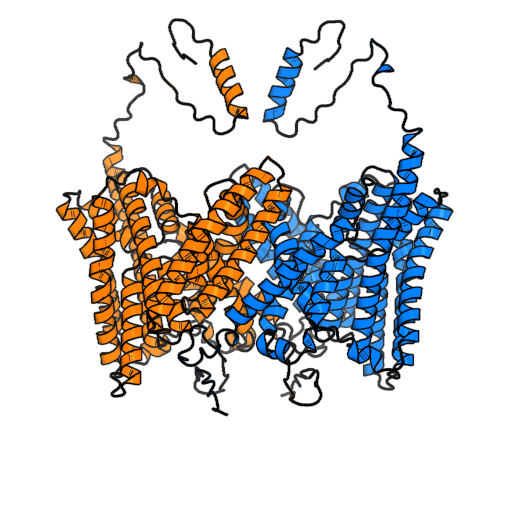375 31.562 18.734 1 83.31 359 ILE B CA 1
ATOM 6763 C C . ILE B 1 359 ? -17.953 31.328 19.234 1 83.31 359 ILE B C 1
ATOM 6765 O O . ILE B 1 359 ? -17 31.938 18.75 1 83.31 359 ILE B O 1
ATOM 6769 N N . THR B 1 360 ? -17.906 30.484 20.172 1 84.19 360 THR B N 1
ATOM 6770 C CA . THR B 1 360 ? -16.594 30.156 20.703 1 84.19 360 THR B CA 1
ATOM 6771 C C . THR B 1 360 ? -15.719 29.516 19.625 1 84.19 360 THR B C 1
ATOM 6773 O O . THR B 1 360 ? -14.523 29.812 19.547 1 84.19 360 THR B O 1
ATOM 6776 N N . VAL B 1 361 ? -16.328 28.734 18.797 1 86.81 361 VAL B N 1
ATOM 6777 C CA . VAL B 1 361 ? -15.594 28.062 17.734 1 86.81 361 VAL B CA 1
ATOM 6778 C C . VAL B 1 361 ? -15.062 29.094 16.734 1 86.81 361 VAL B C 1
ATOM 6780 O O . VAL B 1 361 ? -13.898 29.047 16.344 1 86.81 361 VAL B O 1
ATOM 6783 N N . VAL B 1 362 ? -15.844 30.031 16.422 1 89.94 362 VAL B N 1
ATOM 6784 C CA . VAL B 1 362 ? -15.453 31.062 15.461 1 89.94 362 VAL B CA 1
ATOM 6785 C C . VAL B 1 362 ? -14.352 31.938 16.062 1 89.94 362 VAL B C 1
ATOM 6787 O O . VAL B 1 362 ? -13.383 32.281 15.383 1 89.94 362 VAL B O 1
ATOM 6790 N N . VAL B 1 363 ? -14.492 32.25 17.281 1 89.56 363 VAL B N 1
ATOM 6791 C CA . VAL B 1 363 ? -13.516 33.094 17.953 1 89.56 363 VAL B CA 1
ATOM 6792 C C . VAL B 1 363 ? -12.172 32.375 18.016 1 89.56 363 VAL B C 1
ATOM 6794 O O . VAL B 1 363 ? -11.125 32.969 17.766 1 89.56 363 VAL B O 1
ATOM 6797 N N . VAL B 1 364 ? -12.25 31.125 18.312 1 88.88 364 VAL B N 1
ATOM 6798 C CA . VAL B 1 364 ? -11.039 30.312 18.438 1 88.88 364 VAL B CA 1
ATOM 6799 C C . VAL B 1 364 ? -10.344 30.234 17.078 1 88.88 364 VAL B C 1
ATOM 6801 O O . VAL B 1 364 ? -9.125 30.359 16.984 1 88.88 364 VAL B O 1
ATOM 6804 N N . ILE B 1 365 ? -11.102 30.109 16.031 1 90.56 365 ILE B N 1
ATOM 6805 C CA . ILE B 1 365 ? -10.531 29.984 14.695 1 90.56 365 ILE B CA 1
ATOM 6806 C C . ILE B 1 365 ? -9.922 31.312 14.258 1 90.56 365 ILE B C 1
ATOM 6808 O O . ILE B 1 365 ? -8.812 31.344 13.719 1 90.56 365 ILE B O 1
ATOM 6812 N N . VAL B 1 366 ? -10.57 32.375 14.562 1 94.25 366 VAL B N 1
ATOM 6813 C CA . VAL B 1 366 ? -10.102 33.719 14.172 1 94.25 366 VAL B CA 1
ATOM 6814 C C . VAL B 1 366 ? -8.828 34.062 14.945 1 94.25 366 VAL B C 1
ATOM 6816 O O . VAL B 1 366 ? -7.859 34.562 14.375 1 94.25 366 VAL B O 1
ATOM 6819 N N . LEU B 1 367 ? -8.852 33.75 16.188 1 93.5 367 LEU B N 1
ATOM 6820 C CA . LEU B 1 367 ? -7.688 34.031 17 1 93.5 367 LEU B CA 1
ATOM 6821 C C . LEU B 1 367 ? -6.5 33.156 16.609 1 93.5 367 LEU B C 1
ATOM 6823 O O . LEU B 1 367 ? -5.355 33.625 16.641 1 93.5 367 LEU B O 1
ATOM 6827 N N . ALA B 1 368 ? -6.812 31.938 16.312 1 92.81 368 ALA B N 1
ATOM 6828 C CA . ALA B 1 368 ? -5.758 31.047 15.836 1 92.81 368 ALA B CA 1
ATOM 6829 C C . ALA B 1 368 ? -5.137 31.578 14.547 1 92.81 368 ALA B C 1
ATOM 6831 O O . ALA B 1 368 ? -3.916 31.547 14.375 1 92.81 368 ALA B O 1
ATOM 6832 N N . PHE B 1 369 ? -5.938 32.094 13.672 1 93.94 369 PHE B N 1
ATOM 6833 C CA . PHE B 1 369 ? -5.492 32.656 12.398 1 93.94 369 PHE B CA 1
ATOM 6834 C C . PHE B 1 369 ? -4.672 33.906 12.617 1 93.94 369 PHE B C 1
ATOM 6836 O O . PHE B 1 369 ? -3.613 34.094 12.008 1 93.94 369 PHE B O 1
ATOM 6843 N N . LEU B 1 370 ? -5.039 34.719 13.516 1 95.25 370 LEU B N 1
ATOM 6844 C CA . LEU B 1 370 ? -4.449 36.031 13.711 1 95.25 370 LEU B CA 1
ATOM 6845 C C . LEU B 1 370 ? -3.121 35.906 14.453 1 95.25 370 LEU B C 1
ATOM 6847 O O . LEU B 1 370 ? -2.189 36.688 14.188 1 95.25 370 LEU B O 1
ATOM 6851 N N . VAL B 1 371 ? -3.074 35.031 15.359 1 93.69 371 VAL B N 1
ATOM 6852 C CA . VAL B 1 371 ? -1.88 35 16.203 1 93.69 371 VAL B CA 1
ATOM 6853 C C . VAL B 1 371 ? -0.659 34.688 15.336 1 93.69 371 VAL B C 1
ATOM 6855 O O . VAL B 1 371 ? 0.383 35.312 15.469 1 93.69 371 VAL B O 1
ATOM 6858 N N . LYS B 1 372 ? -0.787 33.75 14.461 1 91.12 372 LYS B N 1
ATOM 6859 C CA . LYS B 1 372 ? 0.348 33.375 13.617 1 91.12 372 LYS B CA 1
ATOM 6860 C C . LYS B 1 372 ? 0.621 34.438 12.57 1 91.12 372 LYS B C 1
ATOM 6862 O O . LYS B 1 372 ? 1.777 34.75 12.273 1 91.12 372 LYS B O 1
ATOM 6867 N N . LEU B 1 373 ? -0.324 35 12.016 1 94.62 373 LEU B N 1
ATOM 6868 C CA . LEU B 1 373 ? -0.193 36.031 11 1 94.62 373 LEU B CA 1
ATOM 6869 C C . LEU B 1 373 ? 0.496 37.25 11.578 1 94.62 373 LEU B C 1
ATOM 6871 O O . LEU B 1 373 ? 1.444 37.781 10.992 1 94.62 373 LEU B O 1
ATOM 6875 N N . VAL B 1 374 ? 0.063 37.625 12.711 1 95.62 374 VAL B N 1
ATOM 6876 C CA . VAL B 1 374 ? 0.564 38.875 13.328 1 95.62 374 VAL B CA 1
ATOM 6877 C C . VAL B 1 374 ? 1.986 38.656 13.836 1 95.62 374 VAL B C 1
ATOM 6879 O O . VAL B 1 374 ? 2.832 39.531 13.742 1 95.62 374 VAL B O 1
ATOM 6882 N N . SER B 1 375 ? 2.227 37.5 14.367 1 95.31 375 SER B N 1
ATOM 6883 C CA . SER B 1 375 ? 3.553 37.219 14.906 1 95.31 375 SER B CA 1
ATOM 6884 C C . SER B 1 375 ? 4.617 37.281 13.82 1 95.31 375 SER B C 1
ATOM 6886 O O . SER B 1 375 ? 5.66 37.906 13.992 1 95.31 375 SER B O 1
ATOM 6888 N N . VAL B 1 376 ? 4.363 36.688 12.719 1 94.75 376 VAL B N 1
ATOM 6889 C CA . VAL B 1 376 ? 5.332 36.625 11.625 1 94.75 376 VAL B CA 1
ATOM 6890 C C . VAL B 1 376 ? 5.387 38 10.93 1 94.75 376 VAL B C 1
ATOM 6892 O O . VAL B 1 376 ? 6.461 38.469 10.555 1 94.75 376 VAL B O 1
ATOM 6895 N N . PHE B 1 377 ? 4.258 38.625 10.789 1 95.44 377 PHE B N 1
ATOM 6896 C CA . PHE B 1 377 ? 4.215 39.938 10.172 1 95.44 377 PHE B CA 1
ATOM 6897 C C . PHE B 1 377 ? 4.996 40.969 11 1 95.44 377 PHE B C 1
ATOM 6899 O O . PHE B 1 377 ? 5.66 41.844 10.453 1 95.44 377 PHE B O 1
ATOM 6906 N N . ALA B 1 378 ? 4.895 40.875 12.25 1 95.62 378 ALA B N 1
ATOM 6907 C CA . ALA B 1 378 ? 5.625 41.75 13.141 1 95.62 378 ALA B CA 1
ATOM 6908 C C . ALA B 1 378 ? 7.133 41.625 12.945 1 95.62 378 ALA B C 1
ATOM 6910 O O . ALA B 1 378 ? 7.859 42.625 12.969 1 95.62 378 ALA B O 1
ATOM 6911 N N . VAL B 1 379 ? 7.539 40.438 12.766 1 94.44 379 VAL B N 1
ATOM 6912 C CA . VAL B 1 379 ? 8.961 40.188 12.539 1 94.44 379 VAL B CA 1
ATOM 6913 C C . VAL B 1 379 ? 9.383 40.781 11.203 1 94.44 379 VAL B C 1
ATOM 6915 O O . VAL B 1 379 ? 10.461 41.375 11.086 1 94.44 379 VAL B O 1
ATOM 6918 N N . SER B 1 380 ? 8.547 40.625 10.227 1 92.5 380 SER B N 1
ATOM 6919 C CA . SER B 1 380 ? 8.844 41.188 8.922 1 92.5 380 SER B CA 1
ATOM 6920 C C . SER B 1 380 ? 8.938 42.719 9.008 1 92.5 380 SER B C 1
ATOM 6922 O O . SER B 1 380 ? 9.758 43.344 8.32 1 92.5 380 SER B O 1
ATOM 6924 N N . TRP B 1 381 ? 8.133 43.312 9.852 1 91.56 381 TRP B N 1
ATOM 6925 C CA . TRP B 1 381 ? 8.156 44.75 10.047 1 91.56 381 TRP B CA 1
ATOM 6926 C C . TRP B 1 381 ? 9.43 45.188 10.758 1 91.56 381 TRP B C 1
ATOM 6928 O O . TRP B 1 381 ? 10 46.219 10.438 1 91.56 381 TRP B O 1
ATOM 6938 N N . ILE B 1 382 ? 9.898 44.438 11.648 1 93.5 382 ILE B N 1
ATOM 6939 C CA . ILE B 1 382 ? 11.109 44.75 12.406 1 93.5 382 ILE B CA 1
ATOM 6940 C C . ILE B 1 382 ? 12.32 44.688 11.477 1 93.5 382 ILE B C 1
ATOM 6942 O O . ILE B 1 382 ? 13.242 45.5 11.602 1 93.5 382 ILE B O 1
ATOM 6946 N N . TYR B 1 383 ? 12.234 43.75 10.578 1 91.56 383 TYR B N 1
ATOM 6947 C CA . TYR B 1 383 ? 13.344 43.625 9.641 1 91.56 383 TYR B CA 1
ATOM 6948 C C . TYR B 1 383 ? 13.156 44.531 8.438 1 91.56 383 TYR B C 1
ATOM 6950 O O . TYR B 1 383 ? 13.859 44.406 7.434 1 91.56 383 TYR B O 1
ATOM 6958 N N . GLN B 1 384 ? 12.133 45.406 8.406 1 91.19 384 GLN B N 1
ATOM 6959 C CA . GLN B 1 384 ? 11.883 46.469 7.434 1 91.19 384 GLN B CA 1
ATOM 6960 C C . GLN B 1 384 ? 11.625 45.875 6.043 1 91.19 384 GLN B C 1
ATOM 6962 O O . GLN B 1 384 ? 12.156 46.375 5.051 1 91.19 384 GLN B O 1
ATOM 6967 N N . MET B 1 385 ? 10.922 44.906 6.047 1 89.25 385 MET B N 1
ATOM 6968 C CA . MET B 1 385 ? 10.484 44.344 4.77 1 89.25 385 MET B CA 1
ATOM 6969 C C . MET B 1 385 ? 9.289 45.094 4.219 1 89.25 385 MET B C 1
ATOM 6971 O O . MET B 1 385 ? 8.492 45.656 4.98 1 89.25 385 MET B O 1
ATOM 6975 N N . PRO B 1 386 ? 9.266 45.156 2.898 1 90.69 386 PRO B N 1
ATOM 6976 C CA . PRO B 1 386 ? 8.055 45.781 2.34 1 90.69 386 PRO B CA 1
ATOM 6977 C C . PRO B 1 386 ? 6.781 45.094 2.826 1 90.69 386 PRO B C 1
ATOM 6979 O O . PRO B 1 386 ? 6.754 43.875 2.984 1 90.69 386 PRO B O 1
ATOM 6982 N N . HIS B 1 387 ? 5.758 45.844 3.035 1 90.31 387 HIS B N 1
ATOM 6983 C CA . HIS B 1 387 ? 4.531 45.406 3.672 1 90.31 387 HIS B CA 1
ATOM 6984 C C . HIS B 1 387 ? 3.918 44.219 2.908 1 90.31 387 HIS B C 1
ATOM 6986 O O . HIS B 1 387 ? 3.434 43.281 3.516 1 90.31 387 HIS B O 1
ATOM 6992 N N . MET B 1 388 ? 3.977 44.281 1.629 1 89.5 388 MET B N 1
ATOM 6993 C CA . MET B 1 388 ? 3.361 43.219 0.836 1 89.5 388 MET B CA 1
ATOM 6994 C C . MET B 1 388 ? 4.18 41.938 0.917 1 89.5 388 MET B C 1
ATOM 6996 O O . MET B 1 388 ? 3.623 40.812 0.925 1 89.5 388 MET B O 1
ATOM 7000 N N . GLU B 1 389 ? 5.441 42.062 1.011 1 90.06 389 GLU B N 1
ATOM 7001 C CA . GLU B 1 389 ? 6.316 40.906 1.153 1 90.06 389 GLU B CA 1
ATOM 7002 C C . GLU B 1 389 ? 6.18 40.281 2.537 1 90.06 389 GLU B C 1
ATOM 7004 O O . GLU B 1 389 ? 6.215 39.062 2.674 1 90.06 389 GLU B O 1
ATOM 7009 N N . GLY B 1 390 ? 6.047 41.188 3.467 1 93 390 GLY B N 1
ATOM 7010 C CA . GLY B 1 390 ? 5.836 40.719 4.816 1 93 390 GLY B CA 1
ATOM 7011 C C . GLY B 1 390 ? 4.52 39.969 4.98 1 93 390 GLY B C 1
ATOM 7012 O O . GLY B 1 390 ? 4.465 38.938 5.656 1 93 390 GLY B O 1
ATOM 7013 N N . LEU B 1 391 ? 3.514 40.469 4.344 1 93.44 391 LEU B N 1
ATOM 7014 C CA . LEU B 1 391 ? 2.205 39.844 4.398 1 93.44 391 LEU B CA 1
ATOM 7015 C C . LEU B 1 391 ? 2.232 38.5 3.688 1 93.44 391 LEU B C 1
ATOM 7017 O O . LEU B 1 391 ? 1.605 37.531 4.141 1 93.44 391 LEU B O 1
ATOM 7021 N N . THR B 1 392 ? 2.977 38.438 2.586 1 92.88 392 THR B N 1
ATOM 7022 C CA . THR B 1 392 ? 3.125 37.188 1.851 1 92.88 392 THR B CA 1
ATOM 7023 C C . THR B 1 392 ? 3.844 36.125 2.699 1 92.88 392 THR B C 1
ATOM 7025 O O . THR B 1 392 ? 3.428 34.969 2.752 1 92.88 392 THR B O 1
ATOM 7028 N N . LEU B 1 393 ? 4.812 36.594 3.336 1 93.19 393 LEU B N 1
ATOM 7029 C CA . LEU B 1 393 ? 5.57 35.719 4.227 1 93.19 393 LEU B CA 1
ATOM 7030 C C . LEU B 1 393 ? 4.691 35.219 5.363 1 93.19 393 LEU B C 1
ATOM 7032 O O . LEU B 1 393 ? 4.695 34.031 5.668 1 93.19 393 LEU B O 1
ATOM 7036 N N . ALA B 1 394 ? 3.963 36.125 5.945 1 94.94 394 ALA B N 1
ATOM 7037 C CA . ALA B 1 394 ? 3.1 35.781 7.07 1 94.94 394 ALA B CA 1
ATOM 7038 C C . ALA B 1 394 ? 1.995 34.812 6.641 1 94.94 394 ALA B C 1
ATOM 7040 O O . ALA B 1 394 ? 1.674 33.844 7.359 1 94.94 394 ALA B O 1
ATOM 7041 N N . LEU B 1 395 ? 1.441 35 5.52 1 94.25 395 LEU B N 1
ATOM 7042 C CA . LEU B 1 395 ? 0.37 34.156 5.016 1 94.25 395 LEU B CA 1
ATOM 7043 C C . LEU B 1 395 ? 0.898 32.781 4.656 1 94.25 395 LEU B C 1
ATOM 7045 O O . LEU B 1 395 ? 0.23 31.766 4.902 1 94.25 395 LEU B O 1
ATOM 7049 N N . LEU B 1 396 ? 2.039 32.719 4.121 1 92.94 396 LEU B N 1
ATOM 7050 C CA . LEU B 1 396 ? 2.643 31.453 3.76 1 92.94 396 LEU B CA 1
ATOM 7051 C C . LEU B 1 396 ? 2.971 30.641 5.004 1 92.94 396 LEU B C 1
ATOM 7053 O O . LEU B 1 396 ? 2.76 29.422 5.027 1 92.94 396 LEU B O 1
ATOM 7057 N N . MET B 1 397 ? 3.391 31.328 6.02 1 92.94 397 MET B N 1
ATOM 7058 C CA . MET B 1 397 ? 3.756 30.656 7.262 1 92.94 397 MET B CA 1
ATOM 7059 C C . MET B 1 397 ? 2.514 30.25 8.047 1 92.94 397 MET B C 1
ATOM 7061 O O . MET B 1 397 ? 2.59 29.422 8.953 1 92.94 397 MET B O 1
ATOM 7065 N N . ASN B 1 398 ? 1.378 30.797 7.672 1 93.5 398 ASN B N 1
ATOM 7066 C CA . ASN B 1 398 ? 0.119 30.516 8.359 1 93.5 398 ASN B CA 1
ATOM 7067 C C . ASN B 1 398 ? -0.604 29.328 7.734 1 93.5 398 ASN B C 1
ATOM 7069 O O . ASN B 1 398 ? -1.574 28.828 8.305 1 93.5 398 ASN B O 1
ATOM 7073 N N . THR B 1 399 ? -0.117 28.859 6.613 1 92.19 399 THR B N 1
ATOM 7074 C CA . THR B 1 399 ? -0.74 27.703 5.98 1 92.19 399 THR B CA 1
ATOM 7075 C C . THR B 1 399 ? -0.485 26.438 6.797 1 92.19 399 THR B C 1
ATOM 7077 O O . THR B 1 399 ? 0.551 26.312 7.453 1 92.19 399 THR B O 1
ATOM 7080 N N . LYS B 1 400 ? -1.488 25.641 6.836 1 93.25 400 LYS B N 1
ATOM 7081 C CA . LYS B 1 400 ? -1.396 24.359 7.547 1 93.25 400 LYS B CA 1
ATOM 7082 C C . LYS B 1 400 ? -1.37 23.188 6.566 1 93.25 400 LYS B C 1
ATOM 7084 O O . LYS B 1 400 ? -2.275 23.047 5.746 1 93.25 400 LYS B O 1
ATOM 7089 N N . GLY B 1 401 ? -0.332 22.453 6.637 1 89.62 401 GLY B N 1
ATOM 7090 C CA . GLY B 1 401 ? -0.196 21.297 5.77 1 89.62 401 GLY B CA 1
ATOM 7091 C C . GLY B 1 401 ? -0.613 20 6.434 1 89.62 401 GLY B C 1
ATOM 7092 O O . GLY B 1 401 ? -1.572 19.969 7.211 1 89.62 401 GLY B O 1
ATOM 7093 N N . THR B 1 402 ? 0.072 18.953 6.113 1 89.06 402 THR B N 1
ATOM 7094 C CA . THR B 1 402 ? -0.269 17.609 6.598 1 89.06 402 THR B CA 1
ATOM 7095 C C . THR B 1 402 ? 0.295 17.375 7.996 1 89.06 402 THR B C 1
ATOM 7097 O O . THR B 1 402 ? -0.261 16.609 8.773 1 89.06 402 THR B O 1
ATOM 7100 N N . MET B 1 403 ? 1.272 18.125 8.352 1 90.25 403 MET B N 1
ATOM 7101 C CA . MET B 1 403 ? 1.928 17.906 9.641 1 90.25 403 MET B CA 1
ATOM 7102 C C . MET B 1 403 ? 0.968 18.188 10.789 1 90.25 403 MET B C 1
ATOM 7104 O O . MET B 1 403 ? 0.847 17.375 11.711 1 90.25 403 MET B O 1
ATOM 7108 N N . PRO B 1 404 ? 0.366 19.312 10.789 1 93.06 404 PRO B N 1
ATOM 7109 C CA . PRO B 1 404 ? -0.599 19.531 11.867 1 93.06 404 PRO B CA 1
ATOM 7110 C C . PRO B 1 404 ? -1.661 18.438 11.945 1 93.06 404 PRO B C 1
ATOM 7112 O O . PRO B 1 404 ? -2.121 18.094 13.031 1 93.06 404 PRO B O 1
ATOM 7115 N N . LEU B 1 405 ? -1.998 17.906 10.859 1 92 405 LEU B N 1
ATOM 7116 C CA . LEU B 1 405 ? -3.006 16.859 10.836 1 92 405 LEU B CA 1
ATOM 7117 C C . LEU B 1 405 ? -2.445 15.555 11.391 1 92 405 LEU B C 1
ATOM 7119 O O . LEU B 1 405 ? -3.17 14.773 12.016 1 92 405 LEU B O 1
ATOM 7123 N N . ILE B 1 406 ? -1.229 15.336 11.109 1 91.12 406 ILE B N 1
ATOM 7124 C CA . ILE B 1 406 ? -0.563 14.172 11.688 1 91.12 406 ILE B CA 1
ATOM 7125 C C . ILE B 1 406 ? -0.579 14.281 13.211 1 91.12 406 ILE B C 1
ATOM 7127 O O . ILE B 1 406 ? -0.885 13.305 13.906 1 91.12 406 ILE B O 1
ATOM 7131 N N . ILE B 1 407 ? -0.276 15.438 13.711 1 92.56 407 ILE B N 1
ATOM 7132 C CA . ILE B 1 407 ? -0.273 15.664 15.148 1 92.56 407 ILE B CA 1
ATOM 7133 C C . ILE B 1 407 ? -1.69 15.508 15.695 1 92.56 407 ILE B C 1
ATOM 7135 O O . ILE B 1 407 ? -1.892 14.914 16.766 1 92.56 407 ILE B O 1
ATOM 7139 N N . LEU B 1 408 ? -2.578 16.062 14.977 1 92.69 408 LEU B N 1
ATOM 7140 C CA . LEU B 1 408 ? -3.979 15.969 15.375 1 92.69 408 LEU B CA 1
ATOM 7141 C C . LEU B 1 408 ? -4.422 14.508 15.453 1 92.69 408 LEU B C 1
ATOM 7143 O O . LEU B 1 408 ? -5.074 14.109 16.422 1 92.69 408 LEU B O 1
ATOM 7147 N N . TYR B 1 409 ? -4.055 13.75 14.477 1 88.5 409 TYR B N 1
ATOM 7148 C CA . TYR B 1 409 ? -4.387 12.328 14.445 1 88.5 409 TYR B CA 1
ATOM 7149 C C . TYR B 1 409 ? -3.727 11.594 15.602 1 88.5 409 TYR B C 1
ATOM 7151 O O . TYR B 1 409 ? -4.355 10.75 16.25 1 88.5 409 TYR B O 1
ATOM 7159 N N . THR B 1 410 ? -2.525 11.875 15.82 1 86.31 410 THR B N 1
ATOM 7160 C CA . THR B 1 410 ? -1.78 11.227 16.891 1 86.31 410 THR B CA 1
ATOM 7161 C C . THR B 1 410 ? -2.404 11.531 18.25 1 86.31 410 THR B C 1
ATOM 7163 O O . THR B 1 410 ? -2.49 10.656 19.109 1 86.31 410 THR B O 1
ATOM 7166 N N . ALA B 1 411 ? -2.812 12.758 18.438 1 87.94 411 ALA B N 1
ATOM 7167 C CA . ALA B 1 411 ? -3.443 13.172 19.688 1 87.94 411 ALA B CA 1
ATOM 7168 C C . ALA B 1 411 ? -4.762 12.43 19.906 1 87.94 411 ALA B C 1
ATOM 7170 O O . ALA B 1 411 ? -5.078 12.039 21.031 1 87.94 411 ALA B O 1
ATOM 7171 N N . MET B 1 412 ? -5.461 12.266 18.891 1 86 412 MET B N 1
ATOM 7172 C CA . MET B 1 412 ? -6.734 11.547 18.984 1 86 412 MET B CA 1
ATOM 7173 C C . MET B 1 412 ? -6.504 10.055 19.188 1 86 412 MET B C 1
ATOM 7175 O O . MET B 1 412 ? -7.219 9.414 19.953 1 86 412 MET B O 1
ATOM 7179 N N . ASP B 1 413 ? -5.543 9.57 18.406 1 78.62 413 ASP B N 1
ATOM 7180 C CA . ASP B 1 413 ? -5.219 8.156 18.5 1 78.62 413 ASP B CA 1
ATOM 7181 C C . ASP B 1 413 ? -4.785 7.77 19.906 1 78.62 413 ASP B C 1
ATOM 7183 O O . ASP B 1 413 ? -5.086 6.668 20.375 1 78.62 413 ASP B O 1
ATOM 7187 N N . ARG B 1 414 ? -4.16 8.68 20.547 1 78.88 414 ARG B N 1
ATOM 7188 C CA . ARG B 1 414 ? -3.699 8.438 21.906 1 78.88 414 ARG B CA 1
ATOM 7189 C C . ARG B 1 414 ? -4.75 8.859 22.938 1 78.88 414 ARG B C 1
ATOM 7191 O O . ARG B 1 414 ? -4.477 8.898 24.141 1 78.88 414 ARG B O 1
ATOM 7198 N N . LEU B 1 415 ? -5.941 9.344 22.516 1 78.69 415 LEU B N 1
ATOM 7199 C CA . LEU B 1 415 ? -7.098 9.719 23.312 1 78.69 415 LEU B CA 1
ATOM 7200 C C . LEU B 1 415 ? -6.793 10.938 24.172 1 78.69 415 LEU B C 1
ATOM 7202 O O . LEU B 1 415 ? -7.277 11.047 25.297 1 78.69 415 LEU B O 1
ATOM 7206 N N . GLU B 1 416 ? -5.941 11.688 23.672 1 83.31 416 GLU B N 1
ATOM 7207 C CA . GLU B 1 416 ? -5.609 12.922 24.391 1 83.31 416 GLU B CA 1
ATOM 7208 C C . GLU B 1 416 ? -6.566 14.047 24.016 1 83.31 416 GLU B C 1
ATOM 7210 O O . GLU B 1 416 ? -6.664 15.047 24.734 1 83.31 416 GLU B O 1
ATOM 7215 N N . LEU B 1 417 ? -7.199 13.852 22.922 1 85.88 417 LEU B N 1
ATOM 7216 C CA . LEU B 1 417 ? -8.164 14.852 22.469 1 85.88 417 LEU B CA 1
ATOM 7217 C C . LEU B 1 417 ? -9.547 14.227 22.297 1 85.88 417 LEU B C 1
ATOM 7219 O O . LEU B 1 417 ? -9.664 13.125 21.75 1 85.88 417 LEU B O 1
ATOM 7223 N N . GLU B 1 418 ? -10.43 14.922 22.781 1 83.31 418 GLU B N 1
ATOM 7224 C CA . GLU B 1 418 ? -11.812 14.492 22.578 1 83.31 418 GLU B CA 1
ATOM 7225 C C . GLU B 1 418 ? -12.328 14.922 21.219 1 83.31 418 GLU B C 1
ATOM 7227 O O . GLU B 1 418 ? -11.641 15.633 20.469 1 83.31 418 GLU B O 1
ATOM 7232 N N . SER B 1 419 ? -13.5 14.586 20.922 1 82.5 419 SER B N 1
ATOM 7233 C CA . SER B 1 419 ? -14.07 14.758 19.594 1 82.5 419 SER B CA 1
ATOM 7234 C C . SER B 1 419 ? -14.289 16.234 19.266 1 82.5 419 SER B C 1
ATOM 7236 O O . SER B 1 419 ? -13.969 16.688 18.172 1 82.5 419 SER B O 1
ATOM 7238 N N . GLN B 1 420 ? -14.734 16.969 20.25 1 85.56 420 GLN B N 1
ATOM 7239 C CA . GLN B 1 420 ? -15.102 18.344 19.969 1 85.56 420 GLN B CA 1
ATOM 7240 C C . GLN B 1 420 ? -13.867 19.203 19.719 1 85.56 420 GLN B C 1
ATOM 7242 O O . GLN B 1 420 ? -13.773 19.875 18.688 1 85.56 420 GLN B O 1
ATOM 7247 N N . PRO B 1 421 ? -12.875 19.109 20.625 1 88.25 421 PRO B N 1
ATOM 7248 C CA . PRO B 1 421 ? -11.664 19.875 20.328 1 88.25 421 PRO B CA 1
ATOM 7249 C C . PRO B 1 421 ? -10.977 19.422 19.047 1 88.25 421 PRO B C 1
ATOM 7251 O O . PRO B 1 421 ? -10.359 20.234 18.359 1 88.25 421 PRO B O 1
ATOM 7254 N N . PHE B 1 422 ? -11.125 18.172 18.734 1 90.38 422 PHE B N 1
ATOM 7255 C CA . PHE B 1 422 ? -10.555 17.641 17.516 1 90.38 422 PHE B CA 1
ATOM 7256 C C . PHE B 1 422 ? -11.172 18.297 16.281 1 90.38 422 PHE B C 1
ATOM 7258 O O . PHE B 1 422 ? -10.461 18.75 15.391 1 90.38 422 PHE B O 1
ATOM 7265 N N . VAL B 1 423 ? -12.414 18.406 16.266 1 89.5 423 VAL B N 1
ATOM 7266 C CA . VAL B 1 423 ? -13.148 18.922 15.125 1 89.5 423 VAL B CA 1
ATOM 7267 C C . VAL B 1 423 ? -12.852 20.406 14.953 1 89.5 423 VAL B C 1
ATOM 7269 O O . VAL B 1 423 ? -12.688 20.891 13.828 1 89.5 423 VAL B O 1
ATOM 7272 N N . VAL B 1 424 ? -12.781 21.094 16.031 1 90.69 424 VAL B N 1
ATOM 7273 C CA . VAL B 1 424 ? -12.555 22.531 15.984 1 90.69 424 VAL B CA 1
ATOM 7274 C C . VAL B 1 424 ? -11.172 22.828 15.414 1 90.69 424 VAL B C 1
ATOM 7276 O O . VAL B 1 424 ? -11.016 23.703 14.555 1 90.69 424 VAL B O 1
ATOM 7279 N N . MET B 1 425 ? -10.242 22.094 15.875 1 92.94 425 MET B N 1
ATOM 7280 C CA . MET B 1 425 ? -8.883 22.297 15.391 1 92.94 425 MET B CA 1
ATOM 7281 C C . MET B 1 425 ? -8.773 21.906 13.914 1 92.94 425 MET B C 1
ATOM 7283 O O . MET B 1 425 ? -8.078 22.578 13.148 1 92.94 425 MET B O 1
ATOM 7287 N N . LEU B 1 426 ? -9.391 20.859 13.539 1 92.5 426 LEU B N 1
ATOM 7288 C CA . LEU B 1 426 ? -9.391 20.438 12.141 1 92.5 426 LEU B CA 1
ATOM 7289 C C . LEU B 1 426 ? -9.984 21.516 11.25 1 92.5 426 LEU B C 1
ATOM 7291 O O . LEU B 1 426 ? -9.438 21.828 10.188 1 92.5 426 LEU B O 1
ATOM 7295 N N . LEU B 1 427 ? -11.055 22.094 11.695 1 91.25 427 LEU B N 1
ATOM 7296 C CA . LEU B 1 427 ? -11.711 23.156 10.938 1 91.25 427 LEU B CA 1
ATOM 7297 C C . LEU B 1 427 ? -10.82 24.391 10.867 1 91.25 427 LEU B C 1
ATOM 7299 O O . LEU B 1 427 ? -10.766 25.062 9.836 1 91.25 427 LEU B O 1
ATOM 7303 N N . ALA B 1 428 ? -10.234 24.672 11.969 1 92.75 428 ALA B N 1
ATOM 7304 C CA . ALA B 1 428 ? -9.32 25.812 11.984 1 92.75 428 ALA B CA 1
ATOM 7305 C C . ALA B 1 428 ? -8.188 25.625 10.977 1 92.75 428 ALA B C 1
ATOM 7307 O O . ALA B 1 428 ? -7.898 26.531 10.188 1 92.75 428 ALA B O 1
ATOM 7308 N N . CYS B 1 429 ? -7.551 24.422 10.984 1 92.88 429 CYS B N 1
ATOM 7309 C CA . CYS B 1 429 ? -6.469 24.125 10.055 1 92.88 429 CYS B CA 1
ATOM 7310 C C . CYS B 1 429 ? -6.949 24.219 8.609 1 92.88 429 CYS B C 1
ATOM 7312 O O . CYS B 1 429 ? -6.266 24.781 7.754 1 92.88 429 CYS B O 1
ATOM 7314 N N . TRP B 1 430 ? -8.07 23.703 8.414 1 92.88 430 TRP B N 1
ATOM 7315 C CA . TRP B 1 430 ? -8.656 23.688 7.074 1 92.88 430 TRP B CA 1
ATOM 7316 C C . TRP B 1 430 ? -8.953 25.094 6.586 1 92.88 430 TRP B C 1
ATOM 7318 O O . TRP B 1 430 ? -8.57 25.469 5.473 1 92.88 430 TRP B O 1
ATOM 7328 N N . LEU B 1 431 ? -9.562 25.906 7.355 1 92.31 431 LEU B N 1
ATOM 7329 C CA . LEU B 1 431 ? -9.961 27.25 6.973 1 92.31 431 LEU B CA 1
ATOM 7330 C C . LEU B 1 431 ? -8.734 28.141 6.797 1 92.31 431 LEU B C 1
ATOM 7332 O O . LEU B 1 431 ? -8.711 29 5.906 1 92.31 431 LEU B O 1
ATOM 7336 N N . MET B 1 432 ? -7.793 27.984 7.637 1 91.94 432 MET B N 1
ATOM 7337 C CA . MET B 1 432 ? -6.582 28.797 7.559 1 91.94 432 MET B CA 1
ATOM 7338 C C . MET B 1 432 ? -5.879 28.594 6.223 1 91.94 432 MET B C 1
ATOM 7340 O O . MET B 1 432 ? -5.484 29.562 5.57 1 91.94 432 MET B O 1
ATOM 7344 N N . THR B 1 433 ? -5.816 27.375 5.812 1 90.56 433 THR B N 1
ATOM 7345 C CA . THR B 1 433 ? -5.152 27.094 4.547 1 90.56 433 THR B CA 1
ATOM 7346 C C . THR B 1 433 ? -6.043 27.469 3.369 1 90.56 433 THR B C 1
ATOM 7348 O O . THR B 1 433 ? -5.559 27.969 2.354 1 90.56 433 THR B O 1
ATOM 7351 N N . ALA B 1 434 ? -7.293 27.297 3.514 1 91.75 434 ALA B N 1
ATOM 7352 C CA . ALA B 1 434 ? -8.234 27.609 2.445 1 91.75 434 ALA B CA 1
ATOM 7353 C C . ALA B 1 434 ? -8.25 29.109 2.15 1 91.75 434 ALA B C 1
ATOM 7355 O O . ALA B 1 434 ? -8.391 29.516 0.997 1 91.75 434 ALA B O 1
ATOM 7356 N N . ILE B 1 435 ? -8.055 29.891 3.135 1 89.56 435 ILE B N 1
ATOM 7357 C CA . ILE B 1 435 ? -8.094 31.328 2.984 1 89.56 435 ILE B CA 1
ATOM 7358 C C . ILE B 1 435 ? -6.75 31.844 2.467 1 89.56 435 ILE B C 1
ATOM 7360 O O . ILE B 1 435 ? -6.703 32.719 1.597 1 89.56 435 ILE B O 1
ATOM 7364 N N . SER B 1 436 ? -5.719 31.312 2.939 1 87.44 436 SER B N 1
ATOM 7365 C CA . SER B 1 436 ? -4.387 31.797 2.609 1 87.44 436 SER B CA 1
ATOM 7366 C C . SER B 1 436 ? -4.062 31.578 1.136 1 87.44 436 SER B C 1
ATOM 7368 O O . SER B 1 436 ? -3.432 32.438 0.499 1 87.44 436 SER B O 1
ATOM 7370 N N . GLY B 1 437 ? -4.574 30.5 0.577 1 85.12 437 GLY B N 1
ATOM 7371 C CA . GLY B 1 437 ? -4.27 30.203 -0.814 1 85.12 437 GLY B CA 1
ATOM 7372 C C . GLY B 1 437 ? -4.746 31.281 -1.769 1 85.12 437 GLY B C 1
ATOM 7373 O O . GLY B 1 437 ? -3.936 31.953 -2.408 1 85.12 437 GLY B O 1
ATOM 7374 N N . PRO B 1 438 ? -5.992 31.562 -1.796 1 86.62 438 PRO B N 1
ATOM 7375 C CA . PRO B 1 438 ? -6.535 32.594 -2.699 1 86.62 438 PRO B CA 1
ATOM 7376 C C . PRO B 1 438 ? -6.043 34 -2.369 1 86.62 438 PRO B C 1
ATOM 7378 O O . PRO B 1 438 ? -5.824 34.812 -3.275 1 86.62 438 PRO B O 1
ATOM 7381 N N . VAL B 1 439 ? -5.809 34.312 -1.158 1 90.5 439 VAL B N 1
ATOM 7382 C CA . VAL B 1 439 ? -5.332 35.625 -0.756 1 90.5 439 VAL B CA 1
ATOM 7383 C C . VAL B 1 439 ? -3.904 35.844 -1.258 1 90.5 439 VAL B C 1
ATOM 7385 O O . VAL B 1 439 ? -3.561 36.906 -1.737 1 90.5 439 VAL B O 1
ATOM 7388 N N . LEU B 1 440 ? -3.188 34.812 -1.17 1 91.19 440 LEU B N 1
ATOM 7389 C CA . LEU B 1 440 ? -1.816 34.875 -1.664 1 91.19 440 LEU B CA 1
ATOM 7390 C C . LEU B 1 440 ? -1.793 35.062 -3.176 1 91.19 440 LEU B C 1
ATOM 7392 O O . LEU B 1 440 ? -0.969 35.812 -3.695 1 91.19 440 LEU B O 1
ATOM 7396 N N . ALA B 1 441 ? -2.684 34.406 -3.828 1 88 441 ALA B N 1
ATOM 7397 C CA . ALA B 1 441 ? -2.762 34.531 -5.281 1 88 441 ALA B CA 1
ATOM 7398 C C . ALA B 1 441 ? -3.148 35.938 -5.68 1 88 441 ALA B C 1
ATOM 7400 O O . ALA B 1 441 ? -2.625 36.5 -6.656 1 88 441 ALA B O 1
ATOM 7401 N N . MET B 1 442 ? -3.943 36.625 -4.93 1 88.12 442 MET B N 1
ATOM 7402 C CA . MET B 1 442 ? -4.391 37.969 -5.207 1 88.12 442 MET B CA 1
ATOM 7403 C C . MET B 1 442 ? -3.271 38.969 -4.953 1 88.12 442 MET B C 1
ATOM 7405 O O . MET B 1 442 ? -3.092 39.906 -5.723 1 88.12 442 MET B O 1
ATOM 7409 N N . ILE B 1 443 ? -2.568 38.688 -3.957 1 87.94 443 ILE B N 1
ATOM 7410 C CA . ILE B 1 443 ? -1.48 39.594 -3.598 1 87.94 443 ILE B CA 1
ATOM 7411 C C . ILE B 1 443 ? -0.361 39.5 -4.629 1 87.94 443 ILE B C 1
ATOM 7413 O O . ILE B 1 443 ? 0.203 40.5 -5.047 1 87.94 443 ILE B O 1
ATOM 7417 N N . THR B 1 444 ? -0.048 38.281 -4.996 1 83.62 444 THR B N 1
ATOM 7418 C CA . THR B 1 444 ? 1.048 38.062 -5.934 1 83.62 444 THR B CA 1
ATOM 7419 C C . THR B 1 444 ? 0.697 38.625 -7.309 1 83.62 444 THR B C 1
ATOM 7421 O O . THR B 1 444 ? 1.57 39.125 -8.023 1 83.62 444 THR B O 1
ATOM 7424 N N . LYS B 1 445 ? -0.492 38.5 -7.699 1 79.69 445 LYS B N 1
ATOM 7425 C CA . LYS B 1 445 ? -0.928 39.094 -8.969 1 79.69 445 LYS B CA 1
ATOM 7426 C C . LYS B 1 445 ? -0.766 40.625 -8.953 1 79.69 445 LYS B C 1
ATOM 7428 O O . LYS B 1 445 ? -0.381 41.219 -9.961 1 79.69 445 LYS B O 1
ATOM 7433 N N . SER B 1 446 ? -0.938 41.156 -7.844 1 74.75 446 SER B N 1
ATOM 7434 C CA . SER B 1 446 ? -0.808 42.625 -7.707 1 74.75 446 SER B CA 1
ATOM 7435 C C . SER B 1 446 ? 0.656 43.031 -7.727 1 74.75 446 SER B C 1
ATOM 7437 O O . SER B 1 446 ? 0.992 44.094 -8.258 1 74.75 446 SER B O 1
ATOM 7439 N N . LEU B 1 447 ? 1.505 42.156 -7.285 1 67 447 LEU B N 1
ATOM 7440 C CA . LEU B 1 447 ? 2.934 42.438 -7.25 1 67 447 LEU B CA 1
ATOM 7441 C C . LEU B 1 447 ? 3.562 42.25 -8.625 1 67 447 LEU B C 1
ATOM 7443 O O . LEU B 1 447 ? 4.477 43 -9 1 67 447 LEU B O 1
ATOM 7447 N N . ASN B 1 448 ? 3.285 41.125 -9.32 1 61.97 448 ASN B N 1
ATOM 7448 C CA . ASN B 1 448 ? 3.832 40.844 -10.648 1 61.97 448 ASN B CA 1
ATOM 7449 C C . ASN B 1 448 ? 3.357 41.875 -11.664 1 61.97 448 ASN B C 1
ATOM 7451 O O . ASN B 1 448 ? 4.07 42.188 -12.625 1 61.97 448 ASN B O 1
ATOM 7455 N N . THR B 1 449 ? 2.209 42.375 -11.531 1 48.09 449 THR B N 1
ATOM 7456 C CA . THR B 1 449 ? 1.771 43.438 -12.438 1 48.09 449 THR B CA 1
ATOM 7457 C C . THR B 1 449 ? 2.572 44.719 -12.211 1 48.09 449 THR B C 1
ATOM 7459 O O . THR B 1 449 ? 2.811 45.469 -13.141 1 48.09 449 THR B O 1
ATOM 7462 N N . GLY B 1 450 ? 3.078 44.969 -11.07 1 40.78 450 GLY B N 1
ATOM 7463 C CA . GLY B 1 450 ? 3.912 46.156 -10.906 1 40.78 450 GLY B CA 1
ATOM 7464 C C . GLY B 1 450 ? 5.352 45.938 -11.328 1 40.78 450 GLY B C 1
ATOM 7465 O O . GLY B 1 450 ? 6.09 46.906 -11.57 1 40.78 450 GLY B O 1
ATOM 7466 N N . LYS B 1 451 ? 5.844 44.75 -10.898 1 44.69 451 LYS B N 1
ATOM 7467 C CA . LYS B 1 451 ? 7.25 44.531 -11.211 1 44.69 451 LYS B CA 1
ATOM 7468 C C . LYS B 1 451 ? 7.441 44.219 -12.703 1 44.69 451 LYS B C 1
ATOM 7470 O O . LYS B 1 451 ? 8.562 44 -13.156 1 44.69 451 LYS B O 1
ATOM 7475 N N . VAL B 1 452 ? 6.473 43.844 -13.445 1 37.53 452 VAL B N 1
ATOM 7476 C CA . VAL B 1 452 ? 6.859 43.781 -14.852 1 37.53 452 VAL B CA 1
ATOM 7477 C C . VAL B 1 452 ? 7.578 45.062 -15.258 1 37.53 452 VAL B C 1
ATOM 7479 O O . VAL B 1 452 ? 8.234 45.094 -16.297 1 37.53 452 VAL B O 1
ATOM 7482 N N . LEU B 1 453 ? 7.305 46.156 -14.578 1 33.97 453 LEU B N 1
ATOM 7483 C CA . LEU B 1 453 ? 7.949 47.344 -15.125 1 33.97 453 LEU B CA 1
ATOM 7484 C C . LEU B 1 453 ? 9.461 47.281 -14.953 1 33.97 453 LEU B C 1
ATOM 7486 O O . LEU B 1 453 ? 10.219 47.656 -15.852 1 33.97 453 LEU B O 1
ATOM 7490 N N . GLY B 1 454 ? 10 47.312 -13.617 1 31.34 454 GLY B N 1
ATOM 7491 C CA . GLY B 1 454 ? 11.438 47.5 -13.586 1 31.34 454 GLY B CA 1
ATOM 7492 C C . GLY B 1 454 ? 12.219 46.219 -13.812 1 31.34 454 GLY B C 1
ATOM 7493 O O . GLY B 1 454 ? 13.391 46.125 -13.453 1 31.34 454 GLY B O 1
ATOM 7494 N N . SER B 1 455 ? 11.609 45.094 -13.922 1 34.5 455 SER B N 1
ATOM 7495 C CA . SER B 1 455 ? 12.508 44 -14.32 1 34.5 455 SER B CA 1
ATOM 7496 C C . SER B 1 455 ? 13.32 44.406 -15.555 1 34.5 455 SER B C 1
ATOM 7498 O O . SER B 1 455 ? 12.75 44.688 -16.609 1 34.5 455 SER B O 1
ATOM 7500 N N . GLN B 1 456 ? 14.297 45.219 -15.391 1 29.95 456 GLN B N 1
ATOM 7501 C CA . GLN B 1 456 ? 15.32 45.5 -16.391 1 29.95 456 GLN B CA 1
ATOM 7502 C C . GLN B 1 456 ? 15.609 44.25 -17.219 1 29.95 456 GLN B C 1
ATOM 7504 O O . GLN B 1 456 ? 16 43.188 -16.672 1 29.95 456 GLN B O 1
ATOM 7509 N N . ARG B 1 457 ? 14.773 43.875 -18.031 1 33.41 457 ARG B N 1
ATOM 7510 C CA . ARG B 1 457 ? 15.289 43.062 -19.125 1 33.41 457 ARG B CA 1
ATOM 7511 C C . ARG B 1 457 ? 16.797 43.25 -19.281 1 33.41 457 ARG B C 1
ATOM 7513 O O . ARG B 1 457 ? 17.25 44.312 -19.719 1 33.41 457 ARG B O 1
ATOM 7520 N N . LYS B 1 458 ? 17.578 42.781 -18.219 1 31.61 458 LYS B N 1
ATOM 7521 C CA . LYS B 1 458 ? 18.984 42.844 -18.609 1 31.61 458 LYS B CA 1
ATOM 7522 C C . LYS B 1 458 ? 19.172 42.406 -20.062 1 31.61 458 LYS B C 1
ATOM 7524 O O . LYS B 1 458 ? 18.953 41.25 -20.406 1 31.61 458 LYS B O 1
ATOM 7529 N N . THR B 1 459 ? 18.594 43.062 -20.953 1 31.03 459 THR B N 1
ATOM 7530 C CA . THR B 1 459 ? 18.938 42.969 -22.359 1 31.03 459 THR B CA 1
ATOM 7531 C C . THR B 1 459 ? 20.406 42.625 -22.531 1 31.03 459 THR B C 1
ATOM 7533 O O . THR B 1 459 ? 21.266 43.156 -21.812 1 31.03 459 THR B O 1
ATOM 7536 N N . MET B 1 460 ? 20.672 41.281 -22.859 1 34.16 460 MET B N 1
ATOM 7537 C CA . MET B 1 460 ? 21.953 40.844 -23.359 1 34.16 460 MET B CA 1
ATOM 7538 C C . MET B 1 460 ? 22.703 41.969 -24.062 1 34.16 460 MET B C 1
ATOM 7540 O O . MET B 1 460 ? 23.812 41.781 -24.562 1 34.16 460 MET B O 1
ATOM 7544 N N . GLN B 1 461 ? 21.953 42.938 -24.375 1 33.94 461 GLN B N 1
ATOM 7545 C CA . GLN B 1 461 ? 22.594 43.938 -25.203 1 33.94 461 GLN B CA 1
ATOM 7546 C C . GLN B 1 461 ? 23.719 44.656 -24.453 1 33.94 461 GLN B C 1
ATOM 7548 O O . GLN B 1 461 ? 24.547 45.344 -25.062 1 33.94 461 GLN B O 1
ATOM 7553 N N . GLY B 1 462 ? 23.484 44.812 -23.109 1 33.53 462 GLY B N 1
ATOM 7554 C CA . GLY B 1 462 ? 24.516 45.625 -22.516 1 33.53 462 GLY B CA 1
ATOM 7555 C C . GLY B 1 462 ? 25.828 44.906 -22.328 1 33.53 462 GLY B C 1
ATOM 7556 O O . GLY B 1 462 ? 26.672 45.312 -21.531 1 33.53 462 GLY B O 1
ATOM 7557 N N . THR B 1 463 ? 25.812 43.5 -22.547 1 33.19 463 THR B N 1
ATOM 7558 C CA . THR B 1 463 ? 27.141 42.875 -22.469 1 33.19 463 THR B CA 1
ATOM 7559 C C . THR B 1 463 ? 28.109 43.594 -23.406 1 33.19 463 THR B C 1
ATOM 7561 O O . THR B 1 463 ? 27.781 43.844 -24.562 1 33.19 463 THR B O 1
ATOM 7564 N N . ARG B 1 464 ? 28.984 44.344 -22.891 1 36.5 464 ARG B N 1
ATOM 7565 C CA . ARG B 1 464 ? 30.047 44.906 -23.703 1 36.5 464 ARG B CA 1
ATOM 7566 C C . ARG B 1 464 ? 30.516 43.906 -24.75 1 36.5 464 ARG B C 1
ATOM 7568 O O . ARG B 1 464 ? 30.438 42.688 -24.547 1 36.5 464 ARG B O 1
ATOM 7575 N N . PRO B 1 465 ? 30.656 44.25 -26.031 1 37.38 465 PRO B N 1
ATOM 7576 C CA . PRO B 1 465 ? 31.125 43.406 -27.141 1 37.38 465 PRO B CA 1
ATOM 7577 C C . PRO B 1 465 ? 32.188 42.375 -26.719 1 37.38 465 PRO B C 1
ATOM 7579 O O . PRO B 1 465 ? 32.25 41.281 -27.25 1 37.38 465 PRO B O 1
ATOM 7582 N N . ASP B 1 466 ? 33.25 42.812 -25.969 1 36.12 466 ASP B N 1
ATOM 7583 C CA . ASP B 1 466 ? 34.406 42 -25.672 1 36.12 466 ASP B CA 1
ATOM 7584 C C . ASP B 1 466 ? 34.125 41 -24.547 1 36.12 466 ASP B C 1
ATOM 7586 O O . ASP B 1 466 ? 35.062 40.375 -24.047 1 36.12 466 ASP B O 1
ATOM 7590 N N . SER B 1 467 ? 33.125 41.219 -23.781 1 33.31 467 SER B N 1
ATOM 7591 C CA . SER B 1 467 ? 33.062 40.344 -22.609 1 33.31 467 SER B CA 1
ATOM 7592 C C . SER B 1 467 ? 32.656 38.938 -23 1 33.31 467 SER B C 1
ATOM 7594 O O . SER B 1 467 ? 31.859 38.75 -23.938 1 33.31 467 SER B O 1
ATOM 7596 N N . SER B 1 468 ? 33.5 37.969 -22.75 1 34.88 468 SER B N 1
ATOM 7597 C CA . SER B 1 468 ? 33.375 36.531 -22.953 1 34.88 468 SER B CA 1
ATOM 7598 C C . SER B 1 468 ? 32.031 36.031 -22.422 1 34.88 468 SER B C 1
ATOM 7600 O O . SER B 1 468 ? 31.656 36.375 -21.297 1 34.88 468 SER B O 1
ATOM 7602 N N . LEU B 1 469 ? 31.062 36.031 -23.188 1 37.66 469 LEU B N 1
ATOM 7603 C CA . LEU B 1 469 ? 29.812 35.375 -22.828 1 37.66 469 LEU B CA 1
ATOM 7604 C C . LEU B 1 469 ? 30.062 34 -22.188 1 37.66 469 LEU B C 1
ATOM 7606 O O . LEU B 1 469 ? 30.625 33.125 -22.812 1 37.66 469 LEU B O 1
ATOM 7610 N N . ARG B 1 470 ? 30.391 34 -20.891 1 34.84 470 ARG B N 1
ATOM 7611 C CA . ARG B 1 470 ? 30.547 32.75 -20.156 1 34.84 470 ARG B CA 1
ATOM 7612 C C . ARG B 1 470 ? 29.203 32.062 -19.984 1 34.84 470 ARG B C 1
ATOM 7614 O O . ARG B 1 470 ? 28.25 32.656 -19.484 1 34.84 470 ARG B O 1
ATOM 7621 N N . VAL B 1 471 ? 28.828 31.266 -20.828 1 37.31 471 VAL B N 1
ATOM 7622 C CA . VAL B 1 471 ? 27.641 30.422 -20.703 1 37.31 471 VAL B CA 1
ATOM 7623 C C . VAL B 1 471 ? 27.938 29.25 -19.766 1 37.31 471 VAL B C 1
ATOM 7625 O O . VAL B 1 471 ? 28.906 28.516 -19.984 1 37.31 471 VAL B O 1
ATOM 7628 N N . LEU B 1 472 ? 27.672 29.344 -18.5 1 38.28 472 LEU B N 1
ATOM 7629 C CA . LEU B 1 472 ? 27.703 28.172 -17.625 1 38.28 472 LEU B CA 1
ATOM 7630 C C . LEU B 1 472 ? 26.625 27.172 -18.016 1 38.28 472 LEU B C 1
ATOM 7632 O O . LEU B 1 472 ? 25.438 27.516 -18.031 1 38.28 472 LEU B O 1
ATOM 7636 N N . ALA B 1 473 ? 26.922 26.312 -18.875 1 38.38 473 ALA B N 1
ATOM 7637 C CA . ALA B 1 473 ? 26.031 25.203 -19.188 1 38.38 473 ALA B CA 1
ATOM 7638 C C . ALA B 1 473 ? 26.141 24.094 -18.141 1 38.38 473 ALA B C 1
ATOM 7640 O O . ALA B 1 473 ? 27.25 23.672 -17.797 1 38.38 473 ALA B O 1
ATOM 7641 N N . CYS B 1 474 ? 25.312 24 -17.172 1 37.66 474 CYS B N 1
ATOM 7642 C CA . CYS B 1 474 ? 25.266 22.875 -16.234 1 37.66 474 CYS B CA 1
ATOM 7643 C C . CYS B 1 474 ? 25 21.562 -16.953 1 37.66 474 CYS B C 1
ATOM 7645 O O . CYS B 1 474 ? 23.984 21.422 -17.625 1 37.66 474 CYS B O 1
ATOM 7647 N N . VAL B 1 475 ? 26.109 20.812 -17.172 1 41.75 475 VAL B N 1
ATOM 7648 C CA . VAL B 1 475 ? 26.062 19.469 -17.734 1 41.75 475 VAL B CA 1
ATOM 7649 C C . VAL B 1 475 ? 25.734 18.469 -16.641 1 41.75 475 VAL B C 1
ATOM 7651 O O . VAL B 1 475 ? 26.484 18.297 -15.68 1 41.75 475 VAL B O 1
ATOM 7654 N N . HIS B 1 476 ? 24.5 18.203 -16.438 1 36.5 476 HIS B N 1
ATOM 7655 C CA . HIS B 1 476 ? 24.062 17.328 -15.359 1 36.5 476 HIS B CA 1
ATOM 7656 C C . HIS B 1 476 ? 24.688 15.93 -15.516 1 36.5 476 HIS B C 1
ATOM 7658 O O . HIS B 1 476 ? 24.953 15.258 -14.516 1 36.5 476 HIS B O 1
ATOM 7664 N N . SER B 1 477 ? 24.641 15.297 -16.609 1 37.44 477 SER B N 1
ATOM 7665 C CA . SER B 1 477 ? 25.188 13.945 -16.719 1 37.44 477 SER B CA 1
ATOM 7666 C C . SER B 1 477 ? 26.484 13.938 -17.516 1 37.44 477 SER B C 1
ATOM 7668 O O . SER B 1 477 ? 26.719 14.836 -18.328 1 37.44 477 SER B O 1
ATOM 7670 N N . LYS B 1 478 ? 27.469 13.156 -17.109 1 43.41 478 LYS B N 1
ATOM 7671 C CA . LYS B 1 478 ? 28.781 12.992 -17.719 1 43.41 478 LYS B CA 1
ATOM 7672 C C . LYS B 1 478 ? 28.672 12.906 -19.234 1 43.41 478 LYS B C 1
ATOM 7674 O O . LYS B 1 478 ? 29.547 13.391 -19.953 1 43.41 478 LYS B O 1
ATOM 7679 N N . HIS B 1 479 ? 27.578 12.32 -19.578 1 41.94 479 HIS B N 1
ATOM 7680 C CA . HIS B 1 479 ? 27.438 12.062 -21 1 41.94 479 HIS B CA 1
ATOM 7681 C C . HIS B 1 479 ? 27.219 13.352 -21.781 1 41.94 479 HIS B C 1
ATOM 7683 O O . HIS B 1 479 ? 27.609 13.461 -22.938 1 41.94 479 HIS B O 1
ATOM 7689 N N . ASP B 1 480 ? 26.656 14.266 -20.984 1 43.5 480 ASP B N 1
ATOM 7690 C CA . ASP B 1 480 ? 26.391 15.547 -21.641 1 43.5 480 ASP B CA 1
ATOM 7691 C C . ASP B 1 480 ? 27.641 16.422 -21.641 1 43.5 480 ASP B C 1
ATOM 7693 O O . ASP B 1 480 ? 27.703 17.438 -22.359 1 43.5 480 ASP B O 1
ATOM 7697 N N . ALA B 1 481 ? 28.531 16.062 -20.781 1 48.25 481 ALA B N 1
ATOM 7698 C CA . ALA B 1 481 ? 29.75 16.859 -20.672 1 48.25 481 ALA B CA 1
ATOM 7699 C C . ALA B 1 481 ? 30.562 16.844 -21.953 1 48.25 481 ALA B C 1
ATOM 7701 O O . ALA B 1 481 ? 31.031 17.875 -22.422 1 48.25 481 ALA B O 1
ATOM 7702 N N . ASP B 1 482 ? 30.641 15.656 -22.438 1 47.97 482 ASP B N 1
ATOM 7703 C CA . ASP B 1 482 ? 31.469 15.531 -23.641 1 47.97 482 ASP B CA 1
ATOM 7704 C C . ASP B 1 482 ? 30.828 16.234 -24.828 1 47.97 482 ASP B C 1
ATOM 7706 O O . ASP B 1 482 ? 31.516 16.906 -25.609 1 47.97 482 ASP B O 1
ATOM 7710 N N . ALA B 1 483 ? 29.516 16.109 -24.875 1 46.88 483 ALA B N 1
ATOM 7711 C CA . ALA B 1 483 ? 28.781 16.781 -25.938 1 46.88 483 ALA B CA 1
ATOM 7712 C C . ALA B 1 483 ? 28.891 18.297 -25.812 1 46.88 483 ALA B C 1
ATOM 7714 O O . ALA B 1 483 ? 29.078 19.016 -26.812 1 46.88 483 ALA B O 1
ATOM 7715 N N . ILE B 1 484 ? 28.781 18.656 -24.578 1 48.56 484 ILE B N 1
ATOM 7716 C CA . ILE B 1 484 ? 28.906 20.094 -24.344 1 48.56 484 ILE B CA 1
ATOM 7717 C C . ILE B 1 484 ? 30.344 20.531 -24.609 1 48.56 484 ILE B C 1
ATOM 7719 O O . ILE B 1 484 ? 30.578 21.594 -25.219 1 48.56 484 ILE B O 1
ATOM 7723 N N . ILE B 1 485 ? 31.219 19.641 -24.203 1 50.47 485 ILE B N 1
ATOM 7724 C CA . ILE B 1 485 ? 32.625 19.938 -24.469 1 50.47 485 ILE B CA 1
ATOM 7725 C C . ILE B 1 485 ? 32.875 19.984 -25.969 1 50.47 485 ILE B C 1
ATOM 7727 O O . ILE B 1 485 ? 33.531 20.891 -26.469 1 50.47 485 ILE B O 1
ATOM 7731 N N . ASP B 1 486 ? 32.219 19.016 -26.625 1 47 486 ASP B N 1
ATOM 7732 C CA . ASP B 1 486 ? 32.406 18.953 -28.078 1 47 486 ASP B CA 1
ATOM 7733 C C . ASP B 1 486 ? 31.703 20.109 -28.766 1 47 486 ASP B C 1
ATOM 7735 O O . ASP B 1 486 ? 32.25 20.703 -29.719 1 47 486 ASP B O 1
ATOM 7739 N N . LEU B 1 487 ? 30.531 20.344 -28.266 1 45.88 487 LEU B N 1
ATOM 7740 C CA . LEU B 1 487 ? 29.828 21.516 -28.766 1 45.88 487 LEU B CA 1
ATOM 7741 C C . LEU B 1 487 ? 30.656 22.781 -28.516 1 45.88 487 LEU B C 1
ATOM 7743 O O . LEU B 1 487 ? 30.75 23.656 -29.391 1 45.88 487 LEU B O 1
ATOM 7747 N N . LEU B 1 488 ? 31.188 22.672 -27.344 1 46.41 488 LEU B N 1
ATOM 7748 C CA . LEU B 1 488 ? 32.031 23.812 -27 1 46.41 488 LEU B CA 1
ATOM 7749 C C . LEU B 1 488 ? 33.281 23.859 -27.875 1 46.41 488 LEU B C 1
ATOM 7751 O O . LEU B 1 488 ? 33.688 24.922 -28.328 1 46.41 488 LEU B O 1
ATOM 7755 N N . LYS B 1 489 ? 33.781 22.641 -27.984 1 47.75 489 LYS B N 1
ATOM 7756 C CA . LYS B 1 489 ? 34.938 22.562 -28.875 1 47.75 489 LYS B CA 1
ATOM 7757 C C . LYS B 1 489 ? 34.562 22.922 -30.312 1 47.75 489 LYS B C 1
ATOM 7759 O O . LYS B 1 489 ? 35.344 23.547 -31.016 1 47.75 489 LYS B O 1
ATOM 7764 N N . ALA B 1 490 ? 33.406 22.391 -30.672 1 42.19 490 ALA B N 1
ATOM 7765 C CA . ALA B 1 490 ? 32.938 22.688 -32.031 1 42.19 490 ALA B CA 1
ATOM 7766 C C . ALA B 1 490 ? 32.625 24.172 -32.188 1 42.19 490 ALA B C 1
ATOM 7768 O O . ALA B 1 490 ? 32.625 24.688 -33.312 1 42.19 490 ALA B O 1
ATOM 7769 N N . SER B 1 491 ? 32.062 24.641 -31.047 1 41.31 491 SER B N 1
ATOM 7770 C CA . SER B 1 491 ? 31.766 26.062 -31.141 1 41.31 491 SER B CA 1
ATOM 7771 C C . SER B 1 491 ? 33.031 26.859 -31.422 1 41.31 491 SER B C 1
ATOM 7773 O O . SER B 1 491 ? 32.969 28.078 -31.656 1 41.31 491 SER B O 1
ATOM 7775 N N . SER B 1 492 ? 33.969 26.203 -31.969 1 38.88 492 SER B N 1
ATOM 7776 C CA . SER B 1 492 ? 35.219 26.797 -32.438 1 38.88 492 SER B CA 1
ATOM 7777 C C . SER B 1 492 ? 35.344 28.234 -31.969 1 38.88 492 SER B C 1
ATOM 7779 O O . SER B 1 492 ? 34.781 29.141 -32.594 1 38.88 492 SER B O 1
ATOM 7781 N N . PRO B 1 493 ? 35.656 28.375 -30.781 1 39.31 493 PRO B N 1
ATOM 7782 C CA . PRO B 1 493 ? 35.875 29.766 -30.359 1 39.31 493 PRO B CA 1
ATOM 7783 C C . PRO B 1 493 ? 36.875 30.484 -31.234 1 39.31 493 PRO B C 1
ATOM 7785 O O . PRO B 1 493 ? 37.906 29.906 -31.641 1 39.31 493 PRO B O 1
ATOM 7788 N N . SER B 1 494 ? 36.406 31.047 -32.281 1 37.06 494 SER B N 1
ATOM 7789 C CA . SER B 1 494 ? 37.344 31.938 -32.969 1 37.06 494 SER B CA 1
ATOM 7790 C C . SER B 1 494 ? 37.844 33.031 -32.062 1 37.06 494 SER B C 1
ATOM 7792 O O . SER B 1 494 ? 37.281 33.25 -30.984 1 37.06 494 SER B O 1
ATOM 7794 N N . VAL B 1 495 ? 38.938 33.688 -32.344 1 41.16 495 VAL B N 1
ATOM 7795 C CA . VAL B 1 495 ? 39.594 34.781 -31.641 1 41.16 495 VAL B CA 1
ATOM 7796 C C . VAL B 1 495 ? 38.562 35.75 -31.109 1 41.16 495 VAL B C 1
ATOM 7798 O O . VAL B 1 495 ? 38.719 36.312 -30.016 1 41.16 495 VAL B O 1
ATOM 7801 N N . ARG B 1 496 ? 37.562 36.188 -31.875 1 38.22 496 ARG B N 1
ATOM 7802 C CA . ARG B 1 496 ? 36.656 37.281 -31.469 1 38.22 496 ARG B CA 1
ATOM 7803 C C . ARG B 1 496 ? 35.562 36.75 -30.531 1 38.22 496 ARG B C 1
ATOM 7805 O O . ARG B 1 496 ? 34.906 37.531 -29.844 1 38.22 496 ARG B O 1
ATOM 7812 N N . SER B 1 497 ? 34.844 35.688 -30.844 1 36.31 497 SER B N 1
ATOM 7813 C CA . SER B 1 497 ? 33.812 35.188 -29.938 1 36.31 497 SER B CA 1
ATOM 7814 C C . SER B 1 497 ? 34.375 34.125 -29 1 36.31 497 SER B C 1
ATOM 7816 O O . SER B 1 497 ? 34.781 33.062 -29.438 1 36.31 497 SER B O 1
ATOM 7818 N N . PRO B 1 498 ? 35.062 34.562 -27.938 1 36.06 498 PRO B N 1
ATOM 7819 C CA . PRO B 1 498 ? 35.812 33.781 -26.953 1 36.06 498 PRO B CA 1
ATOM 7820 C C . PRO B 1 498 ? 34.969 32.688 -26.312 1 36.06 498 PRO B C 1
ATOM 7822 O O . PRO B 1 498 ? 34.719 32.719 -25.094 1 36.06 498 PRO B O 1
ATOM 7825 N N . ILE B 1 499 ? 34.062 32.062 -27 1 35.44 499 ILE B N 1
ATOM 7826 C CA . ILE B 1 499 ? 33.531 31.016 -26.125 1 35.44 499 ILE B CA 1
ATOM 7827 C C . ILE B 1 499 ? 34.625 30.078 -25.672 1 35.44 499 ILE B C 1
ATOM 7829 O O . ILE B 1 499 ? 35.281 29.438 -26.5 1 35.44 499 ILE B O 1
ATOM 7833 N N . GLN B 1 500 ? 35.469 30.484 -24.75 1 34.31 500 GLN B N 1
ATOM 7834 C CA . GLN B 1 500 ? 36.5 29.656 -24.172 1 34.31 500 GLN B CA 1
ATOM 7835 C C . GLN B 1 500 ? 35.938 28.469 -23.406 1 34.31 500 GLN B C 1
ATOM 7837 O O . GLN B 1 500 ? 34.969 28.625 -22.656 1 34.31 500 GLN B O 1
ATOM 7842 N N . VAL B 1 501 ? 36.031 27.328 -23.969 1 35.38 501 VAL B N 1
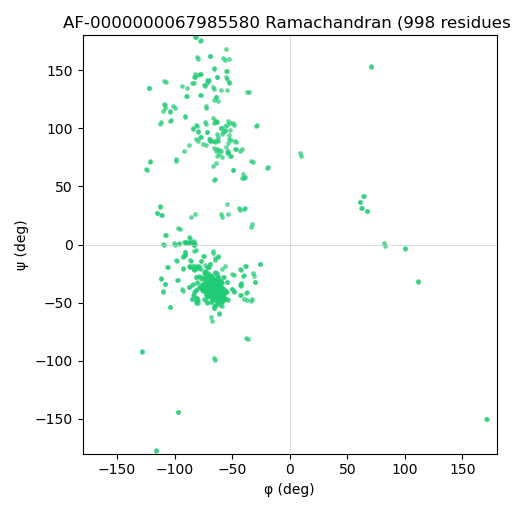ATOM 7843 C CA . VAL B 1 501 ? 35.781 26.078 -23.266 1 35.38 501 VAL B CA 1
ATOM 7844 C C . VAL B 1 501 ? 36.906 25.781 -22.281 1 35.38 501 VAL B C 1
ATOM 7846 O O . VAL B 1 501 ? 38.094 25.828 -22.656 1 35.38 501 VAL B O 1
#

Organism: Pisum sativum (NCBI:txid3888)

Foldseek 3Di:
DPPQPQDQPQPQPPDDSPRPRQQRPGDDDPDPDPQCPCSGLVVLVVQVLVVLQVQLVVQLVVVVVLLFFSQLSLLVSLQCCACAHVVVVVVSCVRRPNPVNCVVLVVLLLLLLLQQLLLLLQPQDCVLCVVVVVPVLLQQLLVLLLVQQLVLQLVLLVVQCVLVVPPPPDPVSVLLSNLLSNLRSLLLSAAAALVSLCVSCVSLVNCPPPLNSSLSSSRSNNVVVSLVVLQVSQLCSVPVDPVLVVVVVVVLVCLLVPVQVVLVCQCVVVVPDDPVSLVVVLVVVSVVLQVQLVVSVVSRSHSNSSSNSNSNSHDDDDSSVVNCVPPVCCSVSSSNSSNSNVLSNLAHCVVVVVDPCVVSLVVSLVCSLCSQLVSSLVSCVVVPHDNLSSNLSSLSRSARHCVSVSSLVVCVVVPSDDSVVSNSSSVSNSVSSRVSRSVSSVSSVVVCVVVVPPPPPPPPVVPDQQDAPADPDPPPDPVVVVVVVVVLVVVVPDPRNNVPD/DPPQPQDQPQPDPDDDSPRPRDQRPGDPDPDPDPQCPCSGLVVLVVQVLVVLQVQLVVQLVVVVVLLFFSQLSLLVSLQCCACAHQVVVVVCCVRRPNPVNCVVLVVLLLLLLLQQLLLLLQPQDCVLCVVVVVPVLLQQLLVLLLVQQLVLQLVLLCVQCVLVVPPPPDPVSVLLSNLLSRLRSLLLSAAAALVSLCVSCVSLVNCPPPLNSSLSSSRSNNVVVSLVVLQVSQLCSVPVDPVLVVVVVVVLVCLLVPVAVVLVVQCVVVVPDDPVSLVVVLVVVSVVLQVQLVVSVVSRSHSNSSSNSNSNSHDDDDSSVVNCVPPVCCSVSSSNSSNSNVLSNLAHCVVVVVDPCVVSLVVSLVCSLCSQLVSSLVSCVVVPHDNLSSNLSSLSRSAHHCVSVSSLVVCVVVPSDDSNVSNSSSVSNSVSSRVSRSVSSVSSVVVVVVVVPPPPPPPPVVPDQQDAPADPDPPPDPVVVVVVVVVLVVVVCDPRNCSPD

Solvent-accessible surface area (backbone atoms only — not comparable to full-atom values): 50979 Å² total; per-residue (Å²): 133,78,78,76,76,75,60,55,61,60,62,66,55,85,82,77,70,59,66,44,73,48,77,44,67,69,79,79,47,90,52,77,49,44,85,53,39,54,65,25,57,56,46,22,47,38,49,45,50,36,52,49,44,53,50,28,50,54,40,34,58,56,29,56,78,58,50,33,54,62,64,45,34,41,48,47,44,8,36,42,62,4,51,55,44,48,31,58,38,57,68,52,20,60,60,52,52,38,63,88,51,43,59,42,48,45,44,50,14,52,50,36,46,26,54,44,32,19,50,54,20,51,64,60,65,64,58,59,51,63,72,42,58,77,41,61,64,27,55,50,41,27,44,34,25,32,63,58,16,25,60,50,24,29,51,46,42,52,54,51,40,51,71,68,61,58,70,50,87,46,66,70,45,46,54,42,48,51,50,29,18,51,51,38,5,50,38,58,27,37,35,26,39,45,71,57,48,50,48,53,26,50,76,68,70,31,52,85,40,70,67,34,44,40,44,46,48,13,25,44,51,38,46,58,49,48,53,51,49,48,41,50,52,34,19,44,70,49,35,77,35,74,60,43,50,49,49,49,52,49,45,55,47,46,44,42,68,45,49,22,52,48,52,52,48,47,43,62,71,48,54,80,73,47,67,69,49,54,51,53,47,44,46,48,50,56,43,49,39,39,48,43,9,40,54,25,34,29,45,36,37,38,32,42,53,34,12,19,53,51,18,55,41,50,58,89,51,70,65,45,49,48,40,49,69,37,43,43,56,49,41,66,63,56,39,37,48,41,35,28,36,49,57,10,51,63,28,53,54,61,69,47,63,73,39,90,48,57,64,58,50,51,50,48,38,50,50,58,52,45,47,28,30,50,38,24,29,51,48,27,53,73,70,66,44,56,68,68,58,19,50,50,46,12,40,58,56,46,20,44,41,63,54,34,51,50,52,51,48,51,36,42,59,64,63,39,40,53,61,65,65,46,40,51,50,51,49,35,41,43,49,39,24,51,50,36,27,44,51,48,53,53,51,49,54,58,48,54,67,58,44,61,67,70,58,65,68,75,53,77,72,71,55,56,84,81,58,53,65,77,74,84,72,85,55,85,45,76,74,43,38,53,51,48,48,44,47,35,56,65,54,49,48,46,92,75,53,42,49,75,116,131,77,78,76,75,75,58,55,60,60,62,67,55,85,82,77,67,61,67,44,75,49,75,43,66,67,79,77,49,90,51,75,50,41,85,52,36,52,66,26,55,56,45,23,46,39,48,47,51,38,52,48,43,52,50,29,50,54,40,34,56,56,28,55,77,58,50,33,53,62,65,44,33,42,48,47,43,7,35,43,62,2,50,55,44,49,31,58,38,57,69,51,21,60,58,52,52,39,63,89,52,43,59,41,47,46,46,52,14,51,49,36,46,26,53,45,31,18,49,56,20,52,63,60,66,66,58,60,52,64,73,43,59,76,42,61,62,26,55,50,40,25,44,34,24,31,64,56,16,24,60,51,25,28,50,46,42,52,53,50,40,51,70,68,62,58,72,52,88,45,68,71,45,44,54,42,48,49,51,29,17,51,51,39,5,51,37,58,26,37,33,27,38,44,70,57,49,50,47,54,26,48,76,67,70,32,51,85,38,71,67,34,45,40,46,47,47,14,25,43,52,37,44,55,50,46,54,51,50,49,41,50,52,34,17,45,70,52,34,79,36,73,59,44,49,50,52,49,53,49,46,54,48,45,44,42,67,46,48,22,52,48,51,51,46,49,41,63,71,49,52,79,74,49,66,70,49,54,51,52,49,44,47,48,48,57,44,49,39,40,48,44,10,41,53,24,34,30,46,37,37,38,33,41,52,34,12,21,54,51,19,55,42,50,58,87,50,69,66,46,49,49,40,51,68,38,42,42,55,51,41,67,63,58,40,36,48,41,35,26,36,49,54,11,53,63,28,54,54,61,68,47,63,75,39,90,48,56,64,58,52,51,50,47,37,52,48,58,52,44,48,28,30,50,38,23,28,51,46,26,53,73,70,64,43,57,68,69,59,20,48,49,46,12,40,58,56,46,20,45,40,65,55,34,50,51,51,51,48,51,35,41,60,65,63,38,40,56,62,63,66,47,40,52,51,51,50,34,41,44,49,40,23,53,50,36,27,45,52,47,54,53,50,48,52,57,47,54,65,57,44,64,64,72,58,65,69,75,50,77,72,72,56,57,86,83,59,58,68,76,75,84,73,85,57,85,48,74,74,44,38,53,50,49,46,44,46,36,56,63,54,49,47,46,92,80,55,45,48,76,116

InterPro domains:
  IPR006153 Cation/H+ exchanger, transmembrane domain [PF00999] (62-443)
  IPR038770 Sodium/solute symporter superfamily [G3DSA:1.20.1530.20] (43-451)
  IPR050794 Monovalent cation:proton antiporter 2 [PTHR32468] (22-501)